Protein AF-A0AAD9PU98-F1 (afdb_monomer)

Sequence (792 aa):
MICATYRAYLGQYWGNQTKTSRCRYPEHKGERKCGKTDRAFSVKLSMEVLGVLVPVGARICNSCRKAHSARVKHSWLTPNKTESDTIDARKSKETARAEIRGNEEVTPAPASAGRCDPPWTPGQWQPSPESSRSGNEEKEENKLPVDHVLDAYNGAMAQTEGLSKDASVEQLTFRMKEEWEKATEKENQLCKAKVGEACRAVCGVIAPNAREELFKYFIKRANTSNNKLDALITAYEQAPTKGLKTRILIMYALRYSSTELKQIHAPFERLSDRQIKKARNHAKTEGVGFRVENIVHRRVRIDPDKLVHFLLLIDQAYFYQDVPYGTRTVKLDSGQEMVMSNVVRTVGRSIMVEQYHQHCREGEPLSKSTLYRILEVRGASQRKSLQGLDNTAGSGAETFDTLTKVVGDLEQCGARQEWCQETRKDLKAGKRYLKTSYRPHCRDDSDECPHHCGEHVLSDIECAEFQAACHHEHLEVCPDCEGLEATMEYILTQVRESKDVKFYSQDHKENLLYDATQAQEMVLQWKAHILRAENKDLAKTDAVLSVQDDTIFILMDWAMKFTQMRYREKQSEWFGKRDLLKNVNAVKPQITGALLRSDGAGCYHSNTLIAPLHRIYELSGIKPLRYELSEPQLGKDVCDRIISPLKGAIRRYCNEGHDVILAADMHKALKARPVKGCTAAVCELDRTGLEIKVNRIPNFSAFHNFFYEEDDLRMWKAYDIGQGRFVFWSDLDVQVPSAIAIPSASEGLQFWDVQPRTMELQKESIQRLRCSNAMNTAVRIPSNLSKPYKTT

pLDDT: mean 70.05, std 19.72, range [21.59, 96.31]

Structure (mmCIF, N/CA/C/O backbone):
data_AF-A0AAD9PU98-F1
#
_entry.id   AF-A0AAD9PU98-F1
#
loop_
_atom_site.group_PDB
_atom_site.id
_atom_site.type_symbol
_atom_site.label_atom_id
_atom_site.label_alt_id
_atom_site.label_comp_id
_atom_site.label_asym_id
_atom_site.label_entity_id
_atom_site.label_seq_id
_atom_site.pdbx_PDB_ins_code
_atom_site.Cartn_x
_atom_site.Cartn_y
_atom_site.Cartn_z
_atom_site.occupancy
_atom_site.B_iso_or_equiv
_atom_site.auth_seq_id
_atom_site.auth_comp_id
_atom_site.auth_asym_id
_atom_site.auth_atom_id
_atom_site.pdbx_PDB_model_num
ATOM 1 N N . MET A 1 1 ? 30.150 -0.719 8.851 1.00 31.36 1 MET A N 1
ATOM 2 C CA . MET A 1 1 ? 29.587 0.647 9.042 1.00 31.36 1 MET A CA 1
ATOM 3 C C . MET A 1 1 ? 28.617 0.960 7.898 1.00 31.36 1 MET A C 1
ATOM 5 O O . MET A 1 1 ? 29.062 1.066 6.762 1.00 31.36 1 MET A O 1
ATOM 9 N N . ILE A 1 2 ? 27.305 1.067 8.151 1.00 33.66 2 ILE A N 1
ATOM 10 C CA . ILE A 1 2 ? 26.297 1.246 7.081 1.00 33.66 2 ILE A CA 1
ATOM 11 C C . ILE A 1 2 ? 26.268 2.696 6.571 1.00 33.66 2 ILE A C 1
ATOM 13 O O . ILE A 1 2 ? 26.202 3.638 7.363 1.00 33.66 2 ILE A O 1
ATOM 17 N N . CYS A 1 3 ? 26.265 2.890 5.246 1.00 35.88 3 CYS A N 1
ATOM 18 C CA . CYS A 1 3 ? 26.204 4.226 4.650 1.00 35.88 3 CYS A CA 1
ATOM 19 C C . CYS A 1 3 ? 24.788 4.839 4.722 1.00 35.88 3 CYS A C 1
ATOM 21 O O . CYS A 1 3 ? 23.774 4.137 4.693 1.00 35.88 3 CYS A O 1
ATOM 23 N N . ALA A 1 4 ? 24.702 6.172 4.776 1.00 36.09 4 ALA A N 1
ATOM 24 C CA . ALA A 1 4 ? 23.426 6.883 4.920 1.00 36.09 4 ALA A CA 1
ATOM 25 C C . ALA A 1 4 ? 22.426 6.585 3.784 1.00 36.09 4 ALA A C 1
ATOM 27 O O . ALA A 1 4 ? 21.230 6.451 4.041 1.00 36.09 4 ALA A O 1
ATOM 28 N N . THR A 1 5 ? 22.909 6.402 2.549 1.00 39.56 5 THR A N 1
ATOM 29 C CA . THR A 1 5 ? 22.081 6.006 1.397 1.00 39.56 5 THR A CA 1
ATOM 30 C C . THR A 1 5 ? 21.442 4.632 1.603 1.00 39.56 5 THR A C 1
ATOM 32 O O . THR A 1 5 ? 20.299 4.434 1.209 1.00 39.56 5 THR A O 1
ATOM 35 N N . TYR A 1 6 ? 22.144 3.698 2.251 1.00 40.66 6 TYR A N 1
ATOM 36 C CA . TYR A 1 6 ? 21.654 2.343 2.498 1.00 40.66 6 TYR A CA 1
ATOM 37 C C . TYR A 1 6 ? 20.642 2.293 3.653 1.00 40.66 6 TYR A C 1
ATOM 39 O O . TYR A 1 6 ? 19.607 1.642 3.527 1.00 40.66 6 TYR A O 1
ATOM 47 N N . ARG A 1 7 ? 20.838 3.072 4.731 1.00 43.34 7 ARG A N 1
ATOM 48 C CA . ARG A 1 7 ? 19.776 3.270 5.744 1.00 43.34 7 ARG A CA 1
ATOM 49 C C . ARG A 1 7 ? 18.516 3.884 5.113 1.00 43.34 7 ARG A C 1
ATOM 51 O O . ARG A 1 7 ? 17.417 3.372 5.303 1.00 43.34 7 ARG A O 1
ATOM 58 N N . ALA A 1 8 ? 18.674 4.907 4.266 1.00 41.00 8 ALA A N 1
ATOM 59 C CA . ALA A 1 8 ? 17.564 5.494 3.506 1.00 41.00 8 ALA A CA 1
ATOM 60 C C . ALA A 1 8 ? 16.910 4.511 2.507 1.00 41.00 8 ALA A C 1
ATOM 62 O O . ALA A 1 8 ? 15.748 4.690 2.145 1.00 41.00 8 ALA A O 1
ATOM 63 N N . TYR A 1 9 ? 17.626 3.462 2.089 1.00 39.78 9 TYR A N 1
ATOM 64 C CA . TYR A 1 9 ? 17.124 2.390 1.228 1.00 39.78 9 TYR A CA 1
ATOM 65 C C . TYR A 1 9 ? 16.245 1.394 2.000 1.00 39.78 9 TYR A C 1
ATOM 67 O O . TYR A 1 9 ? 15.130 1.094 1.576 1.00 39.78 9 TYR A O 1
ATOM 75 N N . LEU A 1 10 ? 16.683 0.966 3.190 1.00 39.22 10 LEU A N 1
ATOM 76 C CA . LEU A 1 10 ? 15.860 0.184 4.128 1.00 39.22 10 LEU A CA 1
ATOM 77 C C . LEU A 1 10 ? 14.601 0.971 4.562 1.00 39.22 10 LEU A C 1
ATOM 79 O O . LEU A 1 10 ? 13.528 0.396 4.760 1.00 39.22 10 LEU A O 1
ATOM 83 N N . GLY A 1 11 ? 14.714 2.302 4.616 1.00 38.41 11 GLY A N 1
ATOM 84 C CA . GLY A 1 11 ? 13.623 3.257 4.811 1.00 38.41 11 GLY A CA 1
ATOM 85 C C . GLY A 1 11 ? 12.931 3.775 3.536 1.00 38.41 11 GLY A C 1
ATOM 86 O O . GLY A 1 11 ? 12.260 4.801 3.621 1.00 38.41 11 GLY A O 1
ATOM 87 N N . GLN A 1 12 ? 13.051 3.139 2.359 1.00 37.44 12 GLN A N 1
ATOM 88 C CA . GLN A 1 12 ? 12.652 3.760 1.072 1.00 37.44 12 GLN A CA 1
ATOM 89 C C . GLN A 1 12 ? 11.217 4.328 1.033 1.00 37.44 12 GLN A C 1
ATOM 91 O O . GLN A 1 12 ? 10.974 5.397 0.469 1.00 37.44 12 GLN A O 1
ATOM 96 N N . TYR A 1 13 ? 10.258 3.661 1.686 1.00 37.62 13 TYR A N 1
ATOM 97 C CA . TYR A 1 13 ? 8.855 4.099 1.750 1.00 37.62 13 TYR A CA 1
ATOM 98 C C . TYR A 1 13 ? 8.610 5.357 2.606 1.00 37.62 13 TYR A C 1
ATOM 100 O O . TYR A 1 13 ? 7.494 5.874 2.640 1.00 37.62 13 TYR A O 1
ATOM 108 N N . TRP A 1 14 ? 9.631 5.859 3.302 1.00 41.06 14 TRP A N 1
ATOM 109 C CA . TRP A 1 14 ? 9.549 6.989 4.231 1.00 41.06 14 TRP A CA 1
ATOM 110 C C . TRP A 1 14 ? 10.078 8.306 3.637 1.00 41.06 14 TRP A C 1
ATOM 112 O O . TRP A 1 14 ? 9.838 9.378 4.201 1.00 41.06 14 TRP A O 1
ATOM 122 N N . GLY A 1 15 ? 10.772 8.239 2.495 1.00 34.84 15 GLY A N 1
ATOM 123 C CA . GLY A 1 15 ? 11.498 9.341 1.852 1.00 34.84 15 GLY A CA 1
ATOM 124 C C . GLY A 1 15 ? 10.654 10.289 0.991 1.00 34.84 15 GLY A C 1
ATOM 125 O O . GLY A 1 15 ? 11.095 10.711 -0.080 1.00 34.84 15 GLY A O 1
ATOM 126 N N . ASN A 1 16 ? 9.437 10.650 1.412 1.00 38.53 16 ASN A N 1
ATOM 127 C CA . ASN A 1 16 ? 8.605 11.598 0.658 1.00 38.53 16 ASN A CA 1
ATOM 128 C C . ASN A 1 16 ? 9.037 13.051 0.970 1.00 38.53 16 ASN A C 1
ATOM 130 O O . ASN A 1 16 ? 8.456 13.718 1.827 1.00 38.53 16 ASN A O 1
ATOM 134 N N . GLN A 1 17 ? 10.120 13.490 0.313 1.00 45.34 17 GLN A N 1
ATOM 135 C CA . GLN A 1 17 ? 10.960 14.652 0.662 1.00 45.34 17 GLN A CA 1
ATOM 136 C C . GLN A 1 17 ? 10.224 15.851 1.276 1.00 45.34 17 GLN A C 1
ATOM 138 O O . GLN A 1 17 ? 9.329 16.445 0.668 1.00 45.34 17 GLN A O 1
ATOM 143 N N . THR A 1 18 ? 10.698 16.277 2.445 1.00 43.62 18 THR A N 1
ATOM 144 C CA . THR A 1 18 ? 10.193 17.412 3.228 1.00 43.62 18 THR A CA 1
ATOM 145 C C . THR A 1 18 ? 10.203 18.741 2.452 1.00 43.62 18 THR A C 1
ATOM 147 O O . THR A 1 18 ? 10.983 18.964 1.517 1.00 43.62 18 THR A O 1
ATOM 150 N N . LYS A 1 19 ? 9.315 19.669 2.849 1.00 47.41 19 LYS A N 1
ATOM 151 C CA . LYS A 1 19 ? 9.087 20.975 2.183 1.00 47.41 19 LYS A CA 1
ATOM 152 C C . LYS A 1 19 ? 10.278 21.954 2.271 1.00 47.41 19 LYS A C 1
ATOM 154 O O . LYS A 1 19 ? 10.236 23.027 1.671 1.00 47.41 19 LYS A O 1
ATOM 159 N N . THR A 1 20 ? 11.326 21.598 3.009 1.00 51.06 20 THR A N 1
ATOM 160 C CA . THR A 1 20 ? 12.546 22.387 3.255 1.00 51.06 20 THR A CA 1
ATOM 161 C C . THR A 1 20 ? 13.600 22.248 2.152 1.00 51.06 20 THR A C 1
ATOM 163 O O . THR A 1 20 ? 14.488 23.094 2.038 1.00 51.06 20 THR A O 1
ATOM 166 N N . SER A 1 21 ? 13.512 21.217 1.307 1.00 58.56 21 SER A N 1
ATOM 167 C CA . SER A 1 21 ? 14.519 20.944 0.276 1.00 58.56 21 SER A CA 1
ATOM 168 C C . SER A 1 21 ? 14.565 22.033 -0.818 1.00 58.56 21 SER A C 1
ATOM 170 O O . SER A 1 21 ? 13.569 22.387 -1.458 1.00 58.56 21 SER A O 1
ATOM 172 N N . ARG A 1 22 ? 15.762 22.602 -1.022 1.00 71.56 22 ARG A N 1
ATOM 173 C CA . ARG A 1 22 ? 16.036 23.684 -1.987 1.00 71.56 22 ARG A CA 1
ATOM 174 C C . ARG A 1 22 ? 16.097 23.154 -3.429 1.00 71.56 22 ARG A C 1
ATOM 176 O O . ARG A 1 22 ? 16.408 21.988 -3.661 1.00 71.56 22 ARG A O 1
ATOM 183 N N . CYS A 1 23 ? 15.850 24.026 -4.411 1.00 77.81 23 CYS A N 1
ATOM 184 C CA . CYS A 1 23 ? 15.958 23.681 -5.836 1.00 77.81 23 CYS A CA 1
ATOM 185 C C . CYS A 1 23 ? 17.379 23.194 -6.192 1.00 77.81 23 CYS A C 1
ATOM 187 O O . CYS A 1 23 ? 18.354 23.909 -5.938 1.00 77.81 23 CYS A O 1
ATOM 189 N N . ARG A 1 24 ? 17.492 22.008 -6.810 1.00 72.25 24 ARG A N 1
ATOM 190 C CA . ARG A 1 24 ? 18.769 21.429 -7.277 1.00 72.25 24 ARG A CA 1
ATOM 191 C C . ARG A 1 24 ? 19.021 21.579 -8.789 1.00 72.25 24 ARG A C 1
ATOM 193 O O . ARG A 1 24 ? 19.978 21.007 -9.294 1.00 72.25 24 ARG A O 1
ATOM 200 N N . TYR A 1 25 ? 18.214 22.361 -9.515 1.00 81.44 25 TYR A N 1
ATOM 201 C CA . TYR A 1 25 ? 18.492 22.665 -10.928 1.00 81.44 25 TYR A CA 1
ATOM 202 C C . TYR A 1 25 ? 19.785 23.499 -11.057 1.00 81.44 25 TYR A C 1
ATOM 204 O O . TYR A 1 25 ? 19.883 24.514 -10.360 1.00 81.44 25 TYR A O 1
ATOM 212 N N . PRO A 1 26 ? 20.769 23.113 -11.900 1.00 76.25 26 PRO A N 1
ATOM 213 C CA . PRO A 1 26 ? 22.082 23.767 -11.913 1.00 76.25 26 PRO A CA 1
ATOM 214 C C . PRO A 1 26 ? 22.009 25.268 -12.214 1.00 76.25 26 PRO A C 1
ATOM 216 O O . PRO A 1 26 ? 22.506 26.079 -11.435 1.00 76.25 26 PRO A O 1
ATOM 219 N N . GLU A 1 27 ? 21.293 25.647 -13.274 1.00 75.00 27 GLU A N 1
ATOM 220 C CA . GLU A 1 27 ? 21.195 27.028 -13.774 1.00 75.00 27 GLU A CA 1
ATOM 221 C C . GLU A 1 27 ? 20.084 27.833 -13.059 1.00 75.00 27 GLU A C 1
ATOM 223 O O . GLU A 1 27 ? 19.408 28.674 -13.658 1.00 75.00 27 GLU A O 1
ATOM 228 N N . HIS A 1 28 ? 19.833 27.550 -11.775 1.00 81.94 28 HIS A N 1
ATOM 229 C CA . HIS A 1 28 ? 18.852 28.293 -10.976 1.00 81.94 28 HIS A CA 1
ATOM 230 C C . HIS A 1 28 ? 19.320 29.737 -10.758 1.00 81.94 28 HIS A C 1
ATOM 232 O O . HIS A 1 28 ? 20.294 29.980 -10.047 1.00 81.94 28 HIS A O 1
ATOM 238 N N . LYS A 1 29 ? 18.595 30.700 -11.341 1.00 72.88 29 LYS A N 1
ATOM 239 C CA . LYS A 1 29 ? 18.844 32.138 -11.169 1.00 72.88 29 LYS A CA 1
ATOM 240 C C . LYS A 1 29 ? 18.154 32.672 -9.906 1.00 72.88 29 LYS A C 1
ATOM 242 O O . LYS A 1 29 ? 16.947 32.495 -9.740 1.00 72.88 29 LYS A O 1
ATOM 247 N N . GLY A 1 30 ? 18.917 33.368 -9.061 1.00 73.81 30 GLY A N 1
ATOM 248 C CA . GLY A 1 30 ? 18.462 33.968 -7.800 1.00 73.81 30 GLY A CA 1
ATOM 249 C C . GLY A 1 30 ? 18.649 33.067 -6.572 1.00 73.81 30 GLY A C 1
ATOM 250 O O . GLY A 1 30 ? 19.160 31.952 -6.661 1.00 73.81 30 GLY A O 1
ATOM 251 N N . GLU A 1 31 ? 18.221 33.542 -5.402 1.00 67.19 31 GLU A N 1
ATOM 252 C CA . GLU A 1 31 ? 18.336 32.792 -4.144 1.00 67.19 31 GLU A CA 1
ATOM 253 C C . GLU A 1 31 ? 17.538 31.475 -4.180 1.00 67.19 31 GLU A C 1
ATOM 255 O O . GLU A 1 31 ? 16.380 31.423 -4.611 1.00 67.19 31 GLU A O 1
ATOM 260 N N . ARG A 1 32 ? 18.134 30.383 -3.686 1.00 71.12 32 ARG A N 1
ATOM 261 C CA . ARG A 1 32 ? 17.513 29.045 -3.648 1.00 71.12 32 ARG A CA 1
ATOM 262 C C . ARG A 1 32 ? 16.558 28.891 -2.452 1.00 71.12 32 ARG A C 1
ATOM 264 O O . ARG A 1 32 ? 16.817 28.102 -1.547 1.00 71.12 32 ARG A O 1
ATOM 271 N N . LYS A 1 33 ? 15.454 29.648 -2.447 1.00 57.59 33 LYS A N 1
ATOM 272 C CA . LYS A 1 33 ? 14.416 29.605 -1.392 1.00 57.59 33 LYS A CA 1
ATOM 273 C C . LYS A 1 33 ? 13.639 28.277 -1.399 1.00 57.59 33 LYS A C 1
ATOM 275 O O . LYS A 1 33 ? 13.525 27.621 -2.438 1.00 57.59 33 LYS A O 1
ATOM 280 N N . CYS A 1 34 ? 13.108 27.880 -0.241 1.00 57.78 34 CYS A N 1
ATOM 281 C CA . CYS A 1 34 ? 12.371 26.623 -0.063 1.00 57.78 34 CYS A CA 1
ATOM 282 C C . CYS A 1 34 ? 11.068 26.613 -0.884 1.00 57.78 34 CYS A C 1
ATOM 284 O O . CYS A 1 34 ? 10.335 27.603 -0.938 1.00 57.78 34 CYS A O 1
ATOM 286 N N . GLY A 1 35 ? 10.787 25.502 -1.570 1.00 52.69 35 GLY A N 1
ATOM 287 C CA . GLY A 1 35 ? 9.723 25.440 -2.574 1.00 52.69 35 GLY A CA 1
ATOM 288 C C . GLY A 1 35 ? 8.364 25.015 -2.014 1.00 52.69 35 GLY A C 1
ATOM 289 O O . GLY A 1 35 ? 8.200 23.857 -1.644 1.00 52.69 35 GLY A O 1
ATOM 290 N N . LYS A 1 36 ? 7.350 25.894 -2.097 1.00 50.53 36 LYS A N 1
ATOM 291 C CA . LYS A 1 36 ? 5.939 25.632 -1.714 1.00 50.53 36 LYS A CA 1
ATOM 292 C C . LYS A 1 36 ? 5.217 24.522 -2.525 1.00 50.53 36 LYS A C 1
ATOM 294 O O . LYS A 1 36 ? 3.997 24.431 -2.465 1.00 50.53 36 LYS A O 1
ATOM 299 N N . THR A 1 37 ? 5.920 23.718 -3.328 1.00 53.09 37 THR A N 1
ATOM 300 C CA . THR A 1 37 ? 5.326 22.691 -4.206 1.00 53.09 37 THR A CA 1
ATOM 301 C C . THR A 1 37 ? 6.187 21.439 -4.282 1.00 53.09 37 THR A C 1
ATOM 303 O O . THR A 1 37 ? 7.388 21.538 -4.540 1.00 53.09 37 THR A O 1
ATOM 306 N N . ASP A 1 38 ? 5.560 20.272 -4.180 1.00 55.00 38 ASP A N 1
ATOM 307 C CA . ASP A 1 38 ? 6.218 18.960 -4.127 1.00 55.00 38 ASP A CA 1
ATOM 308 C C . ASP A 1 38 ? 6.541 18.438 -5.540 1.00 55.00 38 ASP A C 1
ATOM 310 O O . ASP A 1 38 ? 5.974 17.468 -6.036 1.00 55.00 38 ASP A O 1
ATOM 314 N N . ARG A 1 39 ? 7.409 19.175 -6.249 1.00 63.66 39 ARG A N 1
ATOM 315 C CA . ARG A 1 39 ? 7.802 18.905 -7.641 1.00 63.66 39 ARG A CA 1
ATOM 316 C C . ARG A 1 39 ? 9.272 18.506 -7.727 1.00 63.66 39 ARG A C 1
ATOM 318 O O . ARG A 1 39 ? 10.158 19.270 -7.346 1.00 63.66 39 ARG A O 1
ATOM 325 N N . ALA A 1 40 ? 9.500 17.318 -8.277 1.00 68.88 40 ALA A N 1
ATOM 326 C CA . ALA A 1 40 ? 10.797 16.665 -8.352 1.00 68.88 40 ALA A CA 1
ATOM 327 C C . ALA A 1 40 ? 11.302 16.473 -9.794 1.00 68.88 40 ALA A C 1
ATOM 329 O O . ALA A 1 40 ? 10.538 16.547 -10.762 1.00 68.88 40 ALA A O 1
ATOM 330 N N . PHE A 1 41 ? 12.598 16.191 -9.919 1.00 61.97 41 PHE A N 1
ATOM 331 C CA . PHE A 1 41 ? 13.230 15.649 -11.113 1.00 61.97 41 PHE A CA 1
ATOM 332 C C . PHE A 1 41 ? 12.696 14.242 -11.403 1.00 61.97 41 PHE A C 1
ATOM 334 O O . PHE A 1 41 ? 12.804 13.341 -10.573 1.00 61.97 41 PHE A O 1
ATOM 341 N N . SER A 1 42 ? 12.140 14.053 -12.599 1.00 56.75 42 SER A N 1
ATOM 342 C CA . SER A 1 42 ? 11.874 12.719 -13.157 1.00 56.75 42 SER A CA 1
ATOM 343 C C . SER A 1 42 ? 13.141 12.151 -13.802 1.00 56.75 42 SER A C 1
ATOM 345 O O . SER A 1 42 ? 14.045 12.922 -14.118 1.00 56.75 42 SER A O 1
ATOM 347 N N . VAL A 1 43 ? 13.180 10.838 -14.064 1.00 50.44 43 VAL A N 1
ATOM 348 C CA . VAL A 1 43 ? 14.284 10.168 -14.789 1.00 50.44 43 VAL A CA 1
ATOM 349 C C . VAL A 1 43 ? 14.645 10.934 -16.066 1.00 50.44 43 VAL A C 1
ATOM 351 O O . VAL A 1 43 ? 15.779 11.368 -16.232 1.00 50.44 43 VAL A O 1
ATOM 354 N N . LYS A 1 44 ? 13.642 11.229 -16.905 1.00 59.94 44 LYS A N 1
ATOM 355 C CA . LYS A 1 44 ? 13.818 12.014 -18.132 1.00 59.94 44 LYS A CA 1
ATOM 356 C C . LYS A 1 44 ? 14.428 13.401 -17.877 1.00 59.94 44 LYS A C 1
ATOM 358 O O . LYS A 1 44 ? 15.360 13.778 -18.568 1.00 59.94 44 LYS A O 1
ATOM 363 N N . LEU A 1 45 ? 13.952 14.128 -16.863 1.00 64.56 45 LEU A N 1
ATOM 364 C CA . LEU A 1 45 ? 14.460 15.472 -16.545 1.00 64.56 45 LEU A CA 1
ATOM 365 C C . LEU A 1 45 ? 15.881 15.452 -15.949 1.00 64.56 45 LEU A C 1
ATOM 367 O O . LEU A 1 45 ? 16.594 16.444 -16.042 1.00 64.56 45 LEU A O 1
ATOM 371 N N . SER A 1 46 ? 16.277 14.350 -15.307 1.00 64.19 46 SER A N 1
ATOM 372 C CA . SER A 1 46 ? 17.651 14.123 -14.842 1.00 64.19 46 SER A CA 1
ATOM 373 C C . SER A 1 46 ? 18.577 13.888 -16.044 1.00 64.19 46 SER A C 1
ATOM 375 O O . SER A 1 46 ? 19.579 14.582 -16.183 1.00 64.19 46 SER A O 1
ATOM 377 N N . MET A 1 47 ? 18.174 13.026 -16.988 1.00 61.25 47 MET A N 1
ATOM 378 C CA . MET A 1 47 ? 18.915 12.762 -18.234 1.00 61.25 47 MET A CA 1
ATOM 379 C C . MET A 1 47 ? 19.010 13.983 -19.170 1.00 61.25 47 MET A C 1
ATOM 381 O O . MET A 1 47 ? 20.015 14.157 -19.851 1.00 61.25 47 MET A O 1
ATOM 385 N N . GLU A 1 48 ? 17.990 14.849 -19.204 1.00 69.56 48 GLU A N 1
ATOM 386 C CA . GLU A 1 48 ? 17.988 16.089 -20.002 1.00 69.56 48 GLU A CA 1
ATOM 387 C C . GLU A 1 48 ? 18.946 17.175 -19.450 1.00 69.56 48 GLU A C 1
ATOM 389 O O . GLU A 1 48 ? 19.241 18.149 -20.148 1.00 69.56 48 GLU A O 1
ATOM 394 N N . VAL A 1 49 ? 19.468 17.028 -18.224 1.00 66.00 49 VAL A N 1
ATOM 395 C CA . VAL A 1 49 ? 20.473 17.929 -17.621 1.00 66.00 49 VAL A CA 1
ATOM 396 C C . VAL A 1 49 ? 21.875 17.332 -17.791 1.00 66.00 49 VAL A C 1
ATOM 398 O O . VAL A 1 49 ? 22.548 16.927 -16.845 1.00 66.00 49 VAL A O 1
ATOM 401 N N . LEU A 1 50 ? 22.316 17.285 -19.050 1.00 50.78 50 LEU A N 1
ATOM 402 C CA . LEU A 1 50 ? 23.655 16.833 -19.433 1.00 50.78 50 LEU A CA 1
ATOM 403 C C . LEU A 1 50 ? 24.749 17.596 -18.660 1.00 50.78 50 LEU A C 1
ATOM 405 O O . LEU A 1 50 ? 24.734 18.825 -18.592 1.00 50.78 50 LEU A O 1
ATOM 409 N N . GLY A 1 51 ? 25.712 16.854 -18.107 1.00 55.16 51 GLY A N 1
ATOM 410 C CA . GLY A 1 51 ? 26.908 17.396 -17.451 1.00 55.16 51 GLY A CA 1
ATOM 411 C C . GLY A 1 51 ? 26.825 17.619 -15.934 1.00 55.16 51 GLY A C 1
ATOM 412 O O . GLY A 1 51 ? 27.852 17.926 -15.337 1.00 55.16 51 GLY A O 1
ATOM 413 N N . VAL A 1 52 ? 25.666 17.443 -15.280 1.00 57.03 52 VAL A N 1
ATOM 414 C CA . VAL A 1 52 ? 25.564 17.519 -13.805 1.00 57.03 52 VAL A CA 1
ATOM 415 C C . VAL A 1 52 ? 24.694 16.389 -13.258 1.00 57.03 52 VAL A C 1
ATOM 417 O O . VAL A 1 52 ? 23.520 16.277 -13.598 1.00 57.03 52 VAL A O 1
ATOM 420 N N . LEU A 1 53 ? 25.254 15.579 -12.356 1.00 50.84 53 LEU A N 1
ATOM 421 C CA . LEU A 1 53 ? 24.585 14.411 -11.778 1.00 50.84 53 LEU A CA 1
ATOM 422 C C . LEU A 1 53 ? 23.535 14.841 -10.733 1.00 50.84 53 LEU A C 1
ATOM 424 O O . LEU A 1 53 ? 23.811 14.949 -9.538 1.00 50.84 53 LEU A O 1
ATOM 428 N N . VAL A 1 54 ? 22.314 15.126 -11.197 1.00 59.66 54 VAL A N 1
ATOM 429 C CA . VAL A 1 54 ? 21.171 15.488 -10.344 1.00 59.66 54 VAL A CA 1
ATOM 430 C C . VAL A 1 54 ? 20.293 14.252 -10.105 1.00 59.66 54 VAL A C 1
ATOM 432 O O . VAL A 1 54 ? 19.654 13.786 -11.053 1.00 59.66 54 VAL A O 1
ATOM 435 N N . PRO A 1 55 ? 20.216 13.715 -8.869 1.00 52.03 55 PRO A N 1
ATOM 436 C CA . PRO A 1 55 ? 19.493 12.475 -8.606 1.00 52.03 55 PRO A CA 1
ATOM 437 C C . PRO A 1 55 ? 17.987 12.617 -8.853 1.00 52.03 55 PRO A C 1
ATOM 439 O O . PRO A 1 55 ? 17.366 13.643 -8.549 1.00 52.03 55 PRO A O 1
ATOM 442 N N . VAL A 1 56 ? 17.394 11.549 -9.387 1.00 50.06 56 VAL A N 1
ATOM 443 C CA . VAL A 1 56 ? 15.944 11.426 -9.578 1.00 50.06 56 VAL A CA 1
ATOM 444 C C . VAL A 1 56 ? 15.248 11.588 -8.223 1.00 50.06 56 VAL A C 1
ATOM 446 O O . VAL A 1 56 ? 15.727 11.100 -7.205 1.00 50.06 56 VAL A O 1
ATOM 449 N N . GLY A 1 57 ? 14.145 12.334 -8.192 1.00 52.75 57 GLY A N 1
ATOM 450 C CA . GLY A 1 57 ? 13.467 12.705 -6.948 1.00 52.75 57 GLY A CA 1
ATOM 451 C C . GLY A 1 57 ? 13.929 14.032 -6.327 1.00 52.75 57 GLY A C 1
ATOM 452 O O . GLY A 1 57 ? 13.172 14.602 -5.550 1.00 52.75 57 GLY A O 1
ATOM 453 N N . ALA A 1 58 ? 15.090 14.599 -6.683 1.00 66.50 58 ALA A N 1
ATOM 454 C CA . ALA A 1 58 ? 15.505 15.921 -6.183 1.00 66.50 58 ALA A CA 1
ATOM 455 C C . ALA A 1 58 ? 14.492 17.033 -6.538 1.00 66.50 58 ALA A C 1
ATOM 457 O O . ALA A 1 58 ? 13.882 16.994 -7.605 1.00 66.50 58 ALA A O 1
ATOM 458 N N . ARG A 1 59 ? 14.319 18.071 -5.703 1.00 73.81 59 ARG A N 1
ATOM 459 C CA . ARG A 1 59 ? 13.352 19.157 -5.989 1.00 73.81 59 ARG A CA 1
ATOM 460 C C . ARG A 1 59 ? 13.779 20.104 -7.122 1.00 73.81 59 ARG A C 1
ATOM 462 O O . ARG A 1 59 ? 14.926 20.556 -7.192 1.00 73.81 59 ARG A O 1
ATOM 469 N N . ILE A 1 60 ? 12.801 20.501 -7.945 1.00 76.06 60 ILE A N 1
ATOM 470 C CA . ILE A 1 60 ? 12.917 21.555 -8.968 1.00 76.06 60 ILE A CA 1
ATOM 471 C C . ILE A 1 60 ? 11.788 22.589 -8.838 1.00 76.06 60 ILE A C 1
ATOM 473 O O . ILE A 1 60 ? 10.606 22.255 -8.762 1.00 76.06 60 ILE A O 1
ATOM 477 N N . CYS A 1 61 ? 12.140 23.877 -8.840 1.00 80.94 61 CYS A N 1
ATOM 478 C CA . CYS A 1 61 ? 11.161 24.962 -8.777 1.00 80.94 61 CYS A CA 1
ATOM 479 C C . CYS A 1 61 ? 10.477 25.213 -10.139 1.00 80.94 61 CYS A C 1
ATOM 481 O O . CYS A 1 61 ? 11.016 24.920 -11.210 1.00 80.94 61 CYS A O 1
ATOM 483 N N . ASN A 1 62 ? 9.271 25.793 -10.113 1.00 73.81 62 ASN A N 1
ATOM 484 C CA . ASN A 1 62 ? 8.467 26.001 -11.324 1.00 73.81 62 ASN A CA 1
ATOM 485 C C . ASN A 1 62 ? 9.121 26.933 -12.363 1.00 73.81 62 ASN A C 1
ATOM 487 O O . ASN A 1 62 ? 8.869 26.750 -13.553 1.00 73.81 62 ASN A O 1
ATOM 491 N N . SER A 1 63 ? 9.947 27.902 -11.952 1.00 79.00 63 SER A N 1
ATOM 492 C CA . SER A 1 63 ? 10.685 28.774 -12.877 1.00 79.00 63 SER A CA 1
ATOM 493 C C . SER A 1 63 ? 11.766 27.996 -13.629 1.00 79.00 63 SER A C 1
ATOM 495 O O . SER A 1 63 ? 11.747 27.986 -14.858 1.00 79.00 63 SER A O 1
ATOM 497 N N . CYS A 1 64 ? 12.627 27.256 -12.920 1.00 82.38 64 CYS A N 1
ATOM 498 C CA . CYS A 1 64 ? 13.643 26.397 -13.537 1.00 82.38 64 CYS A CA 1
ATOM 499 C C . CYS A 1 64 ? 13.027 25.342 -14.461 1.00 82.38 64 CYS A C 1
ATOM 501 O O . CYS A 1 64 ? 13.465 25.196 -15.598 1.00 82.38 64 CYS A O 1
ATOM 503 N N . ARG A 1 65 ? 11.949 24.665 -14.033 1.00 79.62 65 ARG A N 1
ATOM 504 C CA . ARG A 1 65 ? 11.260 23.687 -14.888 1.00 79.62 65 ARG A CA 1
ATOM 505 C C . ARG A 1 65 ? 10.705 24.329 -16.166 1.00 79.62 65 ARG A C 1
ATOM 507 O O . ARG A 1 65 ? 10.827 23.731 -17.233 1.00 79.62 65 ARG A O 1
ATOM 514 N N . LYS A 1 66 ? 10.106 25.526 -16.084 1.00 77.62 66 LYS A N 1
ATOM 515 C CA . LYS A 1 66 ? 9.617 26.260 -17.267 1.00 77.62 66 LYS A CA 1
ATOM 516 C C . LYS A 1 66 ? 10.768 26.669 -18.194 1.00 77.62 66 LYS A C 1
ATOM 518 O O . LYS A 1 66 ? 10.654 26.447 -19.394 1.00 77.62 66 LYS A O 1
ATOM 523 N N . ALA A 1 67 ? 11.867 27.194 -17.649 1.00 76.75 67 ALA A N 1
ATOM 524 C CA . ALA A 1 67 ? 13.053 27.574 -18.419 1.00 76.75 67 ALA A CA 1
ATOM 525 C C . ALA A 1 67 ? 13.672 26.368 -19.149 1.00 76.75 67 ALA A C 1
ATOM 527 O O . ALA A 1 67 ? 13.880 26.422 -20.359 1.00 76.75 67 ALA A O 1
ATOM 528 N N . HIS A 1 68 ? 13.855 25.246 -18.451 1.00 76.25 68 HIS A N 1
ATOM 529 C CA . HIS A 1 68 ? 14.329 23.997 -19.046 1.00 76.25 68 HIS A CA 1
ATOM 530 C C . HIS A 1 68 ? 13.386 23.490 -20.151 1.00 76.25 68 HIS A C 1
ATOM 532 O O . HIS A 1 68 ? 13.827 23.192 -21.257 1.00 76.25 68 HIS A O 1
ATOM 538 N N . SER A 1 69 ? 12.070 23.495 -19.902 1.00 74.06 69 SER A N 1
ATOM 539 C CA . SER A 1 69 ? 11.055 23.085 -20.891 1.00 74.06 69 SER A CA 1
ATOM 540 C C . SER A 1 69 ? 11.016 23.988 -22.135 1.00 74.06 69 SER A C 1
ATOM 542 O O . SER A 1 69 ? 10.576 23.547 -23.195 1.00 74.06 69 SER A O 1
ATOM 544 N N . ALA A 1 70 ? 11.449 25.248 -22.020 1.00 71.25 70 ALA A N 1
ATOM 545 C CA . ALA A 1 70 ? 11.629 26.149 -23.156 1.00 71.25 70 ALA A CA 1
ATOM 546 C C . ALA A 1 70 ? 12.952 25.877 -23.895 1.00 71.25 70 ALA A C 1
ATOM 548 O O . ALA A 1 70 ? 12.967 25.873 -25.123 1.00 71.25 70 ALA A O 1
ATOM 549 N N . ARG A 1 71 ? 14.041 25.579 -23.170 1.00 69.12 71 ARG A N 1
ATOM 550 C CA . ARG A 1 71 ? 15.352 25.283 -23.768 1.00 69.12 71 ARG A CA 1
ATOM 551 C C . ARG A 1 71 ? 15.369 23.955 -24.527 1.00 69.12 71 ARG A C 1
ATOM 553 O O . ARG A 1 71 ? 15.812 23.927 -25.670 1.00 69.12 71 ARG A O 1
ATOM 560 N N . VAL A 1 72 ? 14.804 22.890 -23.952 1.00 63.28 72 VAL A N 1
ATOM 561 C CA . VAL A 1 72 ? 14.688 21.576 -24.615 1.00 63.28 72 VAL A CA 1
ATOM 562 C C . VAL A 1 72 ? 13.827 21.655 -25.881 1.00 63.28 72 VAL A C 1
ATOM 564 O O . VAL A 1 72 ? 14.060 20.908 -26.820 1.00 63.28 72 VAL A O 1
ATOM 567 N N . LYS A 1 73 ? 12.878 22.600 -25.982 1.00 49.28 73 LYS A N 1
ATOM 568 C CA . LYS A 1 73 ? 12.139 22.841 -27.237 1.00 49.28 73 LYS A CA 1
ATOM 569 C C . LYS A 1 73 ? 12.994 23.427 -28.367 1.00 49.28 73 LYS A C 1
ATOM 571 O O . LYS A 1 73 ? 12.611 23.266 -29.520 1.00 49.28 73 LYS A O 1
ATOM 576 N N . HIS A 1 74 ? 14.120 24.073 -28.062 1.00 41.03 74 HIS A N 1
ATOM 577 C CA . HIS A 1 74 ? 15.052 24.605 -29.063 1.00 41.03 74 HIS A CA 1
ATOM 578 C C . HIS A 1 74 ? 16.171 23.623 -29.445 1.00 41.03 74 HIS A C 1
ATOM 580 O O . HIS A 1 74 ? 16.708 23.732 -30.541 1.00 41.03 74 HIS A O 1
ATOM 586 N N . SER A 1 75 ? 16.511 22.647 -28.594 1.00 31.64 75 SER A N 1
ATOM 587 C CA . SER A 1 75 ? 17.644 21.732 -28.825 1.00 31.64 75 SER A CA 1
ATOM 588 C C . SER A 1 75 ? 17.349 20.537 -29.747 1.00 31.64 75 SER A C 1
ATOM 590 O O . SER A 1 75 ? 18.181 19.644 -29.854 1.00 31.64 75 SER A O 1
ATOM 592 N N . TRP A 1 76 ? 16.190 20.495 -30.417 1.00 30.31 76 TRP A N 1
ATOM 593 C CA . TRP A 1 76 ? 15.860 19.473 -31.432 1.00 30.31 76 TRP A CA 1
ATOM 594 C C . TRP A 1 76 ? 16.238 19.888 -32.864 1.00 30.31 76 TRP A C 1
ATOM 596 O O . TRP A 1 76 ? 15.778 19.282 -33.830 1.00 30.31 76 TRP A O 1
ATOM 606 N N . LEU A 1 77 ? 17.082 20.913 -33.015 1.00 34.38 77 LEU A N 1
ATOM 607 C CA . LEU A 1 77 ? 17.677 21.302 -34.290 1.00 34.38 77 LEU A CA 1
ATOM 608 C C . LEU A 1 77 ? 19.140 20.839 -34.351 1.00 34.38 77 LEU A C 1
ATOM 610 O O . LEU A 1 77 ? 20.002 21.420 -33.701 1.00 34.38 77 LEU A O 1
ATOM 614 N N . THR A 1 78 ? 19.366 19.812 -35.179 1.00 26.66 78 THR A N 1
ATOM 615 C CA . THR A 1 78 ? 20.652 19.308 -35.715 1.00 26.66 78 THR A CA 1
ATOM 616 C C . THR A 1 78 ? 21.741 18.833 -34.742 1.00 26.66 78 THR A C 1
ATOM 618 O O . THR A 1 78 ? 22.262 19.594 -33.933 1.00 26.66 78 THR A O 1
ATOM 621 N N . PRO A 1 79 ? 22.247 17.615 -34.989 1.00 26.84 79 PRO A N 1
ATOM 622 C CA . PRO A 1 79 ? 23.673 17.358 -35.175 1.00 26.84 79 PRO A CA 1
ATOM 623 C C . PRO A 1 79 ? 24.048 17.485 -36.662 1.00 26.84 79 PRO A C 1
ATOM 625 O O . PRO A 1 79 ? 23.205 17.275 -37.538 1.00 26.84 79 PRO A O 1
ATOM 628 N N . ASN A 1 80 ? 25.309 17.807 -36.954 1.00 28.73 80 ASN A N 1
ATOM 629 C CA . ASN A 1 80 ? 25.792 17.964 -38.329 1.00 28.73 80 ASN A CA 1
ATOM 630 C C . ASN A 1 80 ? 25.810 16.627 -39.089 1.00 28.73 80 ASN A C 1
ATOM 632 O O . ASN A 1 80 ? 26.265 15.613 -38.559 1.00 28.73 80 ASN A O 1
ATOM 636 N N . LYS A 1 81 ? 25.408 16.651 -40.365 1.00 25.45 81 LYS A N 1
ATOM 637 C CA . LYS A 1 81 ? 25.865 15.660 -41.348 1.00 25.45 81 LYS A CA 1
ATOM 638 C C . LYS A 1 81 ? 27.211 16.109 -41.913 1.00 25.45 81 LYS A C 1
ATOM 640 O O . LYS A 1 81 ? 27.355 17.275 -42.269 1.00 25.45 81 LYS A O 1
ATOM 645 N N . THR A 1 82 ? 28.152 15.182 -42.039 1.00 26.89 82 THR A N 1
ATOM 646 C CA . THR A 1 82 ? 29.300 15.313 -42.945 1.00 26.89 82 THR A CA 1
ATOM 647 C C . THR A 1 82 ? 28.853 15.170 -44.403 1.00 26.89 82 THR A C 1
ATOM 649 O O . THR A 1 82 ? 27.801 14.596 -44.693 1.00 26.89 82 THR A O 1
ATOM 652 N N . GLU A 1 83 ? 29.639 15.725 -45.324 1.00 31.91 83 GLU A N 1
ATOM 653 C CA . GLU A 1 83 ? 29.303 15.794 -46.747 1.00 31.91 83 GLU A CA 1
ATOM 654 C C . GLU A 1 83 ? 29.664 14.499 -47.487 1.00 31.91 83 GLU A C 1
ATOM 656 O O . GLU A 1 83 ? 30.835 14.186 -47.692 1.00 31.91 83 GLU A O 1
ATOM 661 N N . SER A 1 84 ? 28.649 13.746 -47.916 1.00 29.14 84 SER A N 1
ATOM 662 C CA . SER A 1 84 ? 28.728 12.726 -48.976 1.00 29.14 84 SER A CA 1
ATOM 663 C C . SER A 1 84 ? 27.324 12.475 -49.550 1.00 29.14 84 SER A C 1
ATOM 665 O O . SER A 1 84 ? 26.325 12.674 -48.855 1.00 29.14 84 SER A O 1
ATOM 667 N N . ASP A 1 85 ? 27.259 12.014 -50.799 1.00 26.64 85 ASP A N 1
ATOM 668 C CA . ASP A 1 85 ? 26.099 11.397 -51.464 1.00 26.64 85 ASP A CA 1
ATOM 669 C C . ASP A 1 85 ? 24.788 12.208 -51.522 1.00 26.64 85 ASP A C 1
ATOM 671 O O . ASP A 1 85 ? 23.749 11.885 -50.935 1.00 26.64 85 ASP A O 1
ATOM 675 N N . THR A 1 86 ? 24.809 13.244 -52.361 1.00 36.09 86 THR A N 1
ATOM 676 C CA . THR A 1 86 ? 23.625 13.941 -52.878 1.00 36.09 86 THR A CA 1
ATOM 677 C C . THR A 1 86 ? 22.896 13.120 -53.954 1.00 36.09 86 THR A C 1
ATOM 679 O O . THR A 1 86 ? 23.160 13.262 -55.146 1.00 36.09 86 THR A O 1
ATOM 682 N N . ILE A 1 87 ? 21.906 12.308 -53.560 1.00 33.12 87 ILE A N 1
ATOM 683 C CA . ILE A 1 87 ? 20.963 11.669 -54.502 1.00 33.12 87 ILE A CA 1
ATOM 684 C C . ILE A 1 87 ? 19.530 12.178 -54.275 1.00 33.12 87 ILE A C 1
ATOM 686 O O . ILE A 1 87 ? 18.993 12.155 -53.167 1.00 33.12 87 ILE A O 1
ATOM 690 N N . ASP A 1 88 ? 18.912 12.668 -55.353 1.00 31.36 88 ASP A N 1
ATOM 691 C CA . ASP A 1 88 ? 17.653 13.420 -55.327 1.00 31.36 88 ASP A CA 1
ATOM 692 C C . ASP A 1 88 ? 16.411 12.510 -55.255 1.00 31.36 88 ASP A C 1
ATOM 694 O O . ASP A 1 88 ? 15.866 12.046 -56.263 1.00 31.36 88 ASP A O 1
ATOM 698 N N . ALA A 1 89 ? 15.914 12.297 -54.034 1.00 31.53 89 ALA A N 1
ATOM 699 C CA . ALA A 1 89 ? 14.737 11.479 -53.730 1.00 31.53 89 ALA A CA 1
ATOM 700 C C . ALA A 1 89 ? 13.385 12.060 -54.218 1.00 31.53 89 ALA A C 1
ATOM 702 O O . ALA A 1 89 ? 12.321 11.637 -53.753 1.00 31.53 89 ALA A O 1
ATOM 703 N N . ARG A 1 90 ? 13.386 13.027 -55.148 1.00 33.47 90 ARG A N 1
ATOM 704 C CA . ARG A 1 90 ? 12.171 13.645 -55.702 1.00 33.47 90 ARG A CA 1
ATOM 705 C C . ARG A 1 90 ? 11.648 12.986 -56.986 1.00 33.47 90 ARG A C 1
ATOM 707 O O . ARG A 1 90 ? 10.475 13.175 -57.298 1.00 33.47 90 ARG A O 1
ATOM 714 N N . LYS A 1 91 ? 12.452 12.172 -57.691 1.00 33.78 91 LYS A N 1
ATOM 715 C CA . LYS A 1 91 ? 12.035 11.493 -58.944 1.00 33.78 91 LYS A CA 1
ATOM 716 C C . LYS A 1 91 ? 11.199 10.218 -58.747 1.00 33.78 91 LYS A C 1
ATOM 718 O O . LYS A 1 91 ? 10.314 9.944 -59.555 1.00 33.78 91 LYS A O 1
ATOM 723 N N . SER A 1 92 ? 11.387 9.467 -57.660 1.00 43.69 92 SER A N 1
ATOM 724 C CA . SER A 1 92 ? 10.774 8.134 -57.456 1.00 43.69 92 SER A CA 1
ATOM 725 C C . SER A 1 92 ? 9.282 8.138 -57.067 1.00 43.69 92 SER A C 1
ATOM 727 O O . SER A 1 92 ? 8.820 7.241 -56.363 1.00 43.69 92 SER A O 1
ATOM 729 N N . LYS A 1 93 ? 8.513 9.163 -57.461 1.00 33.94 93 LYS A N 1
ATOM 730 C CA . LYS A 1 93 ? 7.087 9.313 -57.097 1.00 33.94 93 LYS A CA 1
ATOM 731 C C . LYS A 1 93 ? 6.148 9.637 -58.261 1.00 33.94 93 LYS A C 1
ATOM 733 O O . LYS A 1 93 ? 4.933 9.686 -58.057 1.00 33.94 93 LYS A O 1
ATOM 738 N N . GLU A 1 94 ? 6.695 9.817 -59.462 1.00 36.50 94 GLU A N 1
ATOM 739 C CA . GLU A 1 94 ? 5.921 9.982 -60.700 1.00 36.50 94 GLU A CA 1
ATOM 740 C C . GLU A 1 94 ? 6.003 8.733 -61.593 1.00 36.50 94 GLU A C 1
ATOM 742 O O . GLU A 1 94 ? 4.978 8.327 -62.136 1.00 36.50 94 GLU A O 1
ATOM 747 N N . THR A 1 95 ? 7.145 8.032 -61.630 1.00 42.03 95 THR A N 1
ATOM 748 C CA . THR A 1 95 ? 7.288 6.711 -62.282 1.00 42.03 95 THR A CA 1
ATOM 749 C C . THR A 1 95 ? 6.284 5.686 -61.748 1.00 42.03 95 THR A C 1
ATOM 751 O O . THR A 1 95 ? 5.478 5.165 -62.515 1.00 42.03 95 THR A O 1
ATOM 754 N N . ALA A 1 96 ? 6.194 5.533 -60.421 1.00 35.31 96 ALA A N 1
ATOM 755 C CA . ALA A 1 96 ? 5.226 4.654 -59.745 1.00 35.31 96 ALA A CA 1
ATOM 756 C C . ALA A 1 96 ? 3.737 5.073 -59.904 1.00 35.31 96 ALA A C 1
ATOM 758 O O . ALA A 1 96 ? 2.852 4.534 -59.239 1.00 35.31 96 ALA A O 1
ATOM 759 N N . ARG A 1 97 ? 3.437 6.076 -60.744 1.00 35.88 97 ARG A N 1
ATOM 760 C CA . ARG A 1 97 ? 2.080 6.484 -61.154 1.00 35.88 97 ARG A CA 1
ATOM 761 C C . ARG A 1 97 ? 1.808 6.311 -62.653 1.00 35.88 97 ARG A C 1
ATOM 763 O O . ARG A 1 97 ? 0.669 6.526 -63.071 1.00 35.88 97 ARG A O 1
ATOM 770 N N . ALA A 1 98 ? 2.810 5.914 -63.436 1.00 38.72 98 ALA A N 1
ATOM 771 C CA . ALA A 1 98 ? 2.641 5.474 -64.817 1.00 38.72 98 ALA A CA 1
ATOM 772 C C . ALA A 1 98 ? 2.268 3.981 -64.879 1.00 38.72 98 ALA A C 1
ATOM 774 O O . ALA A 1 98 ? 1.315 3.614 -65.560 1.00 38.72 98 ALA A O 1
ATOM 775 N N . GLU A 1 99 ? 2.952 3.142 -64.095 1.00 39.34 99 GLU A N 1
ATOM 776 C CA . GLU A 1 99 ? 2.873 1.670 -64.169 1.00 39.34 99 GLU A CA 1
ATOM 777 C C . GLU A 1 99 ? 1.516 1.076 -63.740 1.00 39.34 99 GLU A C 1
ATOM 779 O O . GLU A 1 99 ? 1.172 -0.027 -64.142 1.00 39.34 99 GLU A O 1
ATOM 784 N N . ILE A 1 100 ? 0.688 1.818 -62.994 1.00 36.38 100 ILE A N 1
ATOM 785 C CA . ILE A 1 100 ? -0.657 1.377 -62.556 1.00 36.38 100 ILE A CA 1
ATOM 786 C C . ILE A 1 100 ? -1.737 1.729 -63.611 1.00 36.38 100 ILE A C 1
ATOM 788 O O . ILE A 1 100 ? -2.930 1.735 -63.323 1.00 36.38 100 ILE A O 1
ATOM 792 N N . ARG A 1 101 ? -1.350 2.077 -64.849 1.00 35.31 101 ARG A N 1
ATOM 793 C CA . ARG A 1 101 ? -2.296 2.445 -65.924 1.00 35.31 101 ARG A CA 1
ATOM 794 C C . ARG A 1 101 ? -2.225 1.570 -67.181 1.00 35.31 101 ARG A C 1
ATOM 796 O O . ARG A 1 101 ? -2.778 1.954 -68.206 1.00 35.31 101 ARG A O 1
ATOM 803 N N . GLY A 1 102 ? -1.585 0.407 -67.091 1.00 35.88 102 GLY A N 1
ATOM 804 C CA . GLY A 1 102 ? -1.572 -0.606 -68.144 1.00 35.88 102 GLY A CA 1
ATOM 805 C C . GLY A 1 102 ? -1.710 -2.008 -67.562 1.00 35.88 102 GLY A C 1
ATOM 806 O O . GLY A 1 102 ? -0.696 -2.601 -67.219 1.00 35.88 102 GLY A O 1
ATOM 807 N N . ASN A 1 103 ? -2.957 -2.472 -67.402 1.00 31.16 103 ASN A N 1
ATOM 808 C CA . ASN A 1 103 ? -3.405 -3.874 -67.480 1.00 31.16 103 ASN A CA 1
ATOM 809 C C . ASN A 1 103 ? -4.861 -3.993 -66.995 1.00 31.16 103 ASN A C 1
ATOM 811 O O . ASN A 1 103 ? -5.109 -4.207 -65.813 1.00 31.16 103 ASN A O 1
ATOM 815 N N . GLU A 1 104 ? -5.814 -3.866 -67.919 1.00 28.39 104 GLU A N 1
ATOM 816 C CA . GLU A 1 104 ? -7.169 -4.425 -67.791 1.00 28.39 104 GLU A CA 1
ATOM 817 C C . GLU A 1 104 ? -7.777 -4.486 -69.204 1.00 28.39 104 GLU A C 1
ATOM 819 O O . GLU A 1 104 ? -8.153 -3.461 -69.775 1.00 28.39 104 GLU A O 1
ATOM 824 N N . GLU A 1 105 ? -7.792 -5.674 -69.816 1.00 29.70 105 GLU A N 1
ATOM 825 C CA . GLU A 1 105 ? -8.356 -5.877 -71.155 1.00 29.70 105 GLU A CA 1
ATOM 826 C C . GLU A 1 105 ? -9.815 -6.350 -71.095 1.00 29.70 105 GLU A C 1
ATOM 828 O O . GLU A 1 105 ? -10.138 -7.360 -70.481 1.00 29.70 105 GLU A O 1
ATOM 833 N N . VAL A 1 106 ? -10.665 -5.607 -71.808 1.00 30.00 106 VAL A N 1
ATOM 834 C CA . VAL A 1 106 ? -11.834 -6.061 -72.585 1.00 30.00 106 VAL A CA 1
ATOM 835 C C . VAL A 1 106 ? -12.777 -7.108 -71.960 1.00 30.00 106 VAL A C 1
ATOM 837 O O . VAL A 1 106 ? -12.521 -8.308 -71.941 1.00 30.00 106 VAL A O 1
ATOM 840 N N . THR A 1 107 ? -14.023 -6.691 -71.715 1.00 26.14 107 THR A N 1
ATOM 841 C CA . THR A 1 107 ? -15.205 -7.541 -71.970 1.00 26.14 107 THR A CA 1
ATOM 842 C C . THR A 1 107 ? -16.345 -6.661 -72.535 1.00 26.14 107 THR A C 1
ATOM 844 O O . THR A 1 107 ? -16.437 -5.501 -72.125 1.00 26.14 107 THR A O 1
ATOM 847 N N . PRO A 1 108 ? -17.168 -7.111 -73.513 1.00 29.25 108 PRO A N 1
ATOM 848 C CA . PRO A 1 108 ? -18.029 -6.203 -74.293 1.00 29.25 108 PRO A CA 1
ATOM 849 C C . PRO A 1 108 ? -19.334 -5.760 -73.606 1.00 29.25 108 PRO A C 1
ATOM 851 O O . PRO A 1 108 ? -19.794 -6.356 -72.635 1.00 29.25 108 PRO A O 1
ATOM 854 N N . ALA A 1 109 ? -19.966 -4.722 -74.166 1.00 31.86 109 ALA A N 1
ATOM 855 C CA . ALA A 1 109 ? -21.220 -4.148 -73.672 1.00 31.86 109 ALA A CA 1
ATOM 856 C C . ALA A 1 109 ? -22.481 -4.959 -74.071 1.00 31.86 109 ALA A C 1
ATOM 858 O O . ALA A 1 109 ? -22.571 -5.406 -75.218 1.00 31.86 109 ALA A O 1
ATOM 859 N N . PRO A 1 110 ? -23.499 -5.073 -73.190 1.00 26.20 110 PRO A N 1
ATOM 860 C CA . PRO A 1 110 ? -24.849 -5.517 -73.548 1.00 26.20 110 PRO A CA 1
ATOM 861 C C . PRO A 1 110 ? -25.712 -4.393 -74.153 1.00 26.20 110 PRO A C 1
ATOM 863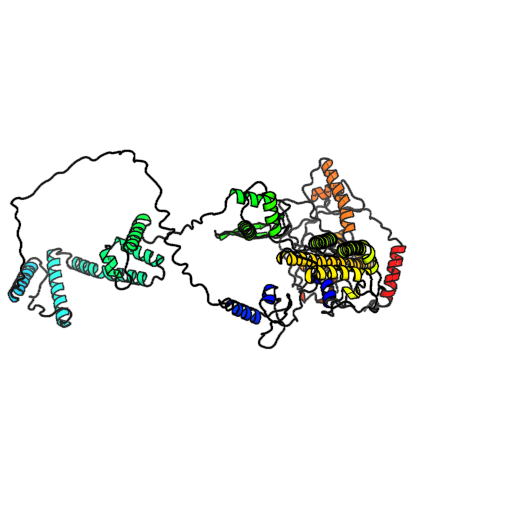 O O . PRO A 1 110 ? -25.402 -3.207 -74.039 1.00 26.20 110 PRO A O 1
ATOM 866 N N . ALA A 1 111 ? -26.815 -4.789 -74.792 1.00 24.28 111 ALA A N 1
ATOM 867 C CA . ALA A 1 111 ? -27.634 -3.941 -75.657 1.00 24.28 111 ALA A CA 1
ATOM 868 C C . ALA A 1 111 ? -28.594 -2.956 -74.950 1.00 24.28 111 ALA A C 1
ATOM 870 O O . ALA A 1 111 ? -28.819 -2.976 -73.741 1.00 24.28 111 ALA A O 1
ATOM 871 N N . SER A 1 112 ? -29.180 -2.095 -75.780 1.00 30.77 112 SER A N 1
ATOM 872 C CA . SER A 1 112 ? -30.115 -1.018 -75.467 1.00 30.77 112 SER A CA 1
ATOM 873 C C . SER A 1 112 ? -31.500 -1.453 -74.965 1.00 30.77 112 SER A C 1
ATOM 875 O O . SER A 1 112 ? -32.101 -2.405 -75.455 1.00 30.77 112 SER A O 1
ATOM 877 N N . ALA A 1 113 ? -32.081 -0.609 -74.108 1.00 26.47 113 ALA A N 1
ATOM 878 C CA . ALA A 1 113 ? -33.517 -0.329 -74.071 1.00 26.47 113 ALA A CA 1
ATOM 879 C C . ALA A 1 113 ? -33.718 1.143 -73.635 1.00 26.47 113 ALA A C 1
ATOM 881 O O . ALA A 1 113 ? -33.122 1.564 -72.650 1.00 26.47 113 ALA A O 1
ATOM 882 N N . GLY A 1 114 ? -34.492 2.006 -74.301 1.00 25.55 114 GLY A N 1
ATOM 883 C CA . GLY A 1 114 ? -35.222 1.838 -75.563 1.00 25.55 114 GLY A CA 1
ATOM 884 C C . GLY A 1 114 ? -36.734 2.008 -75.406 1.00 25.55 114 GLY A C 1
ATOM 885 O O . GLY A 1 114 ? -37.438 1.003 -75.342 1.00 25.55 114 GLY A O 1
ATOM 886 N N . ARG A 1 115 ? -37.193 3.270 -75.326 1.00 25.61 115 ARG A N 1
ATOM 887 C CA . ARG A 1 115 ? -38.557 3.822 -75.544 1.00 25.61 115 ARG A CA 1
ATOM 888 C C . ARG A 1 115 ? -38.597 5.262 -74.999 1.00 25.61 115 ARG A C 1
ATOM 890 O O . ARG A 1 115 ? -37.960 5.513 -73.984 1.00 25.61 115 ARG A O 1
ATOM 897 N N . CYS A 1 116 ? -39.378 6.207 -75.518 1.00 26.62 116 CYS A N 1
ATOM 898 C CA . CYS A 1 116 ? -39.853 6.454 -76.888 1.00 26.62 116 CYS A CA 1
ATOM 899 C C . CYS A 1 116 ? -40.535 7.833 -76.876 1.00 26.62 116 CYS A C 1
ATOM 901 O O . CYS A 1 116 ? -41.431 8.045 -76.059 1.00 26.62 116 CYS A O 1
ATOM 903 N N . ASP A 1 117 ? -40.177 8.731 -77.792 1.00 41.28 117 ASP A N 1
ATOM 904 C CA . ASP A 1 117 ? -41.025 9.873 -78.167 1.00 41.28 117 ASP A CA 1
ATOM 905 C C . ASP A 1 117 ? -42.361 9.350 -78.735 1.00 41.28 117 ASP A C 1
ATOM 907 O O . ASP A 1 117 ? -42.418 8.190 -79.172 1.00 41.28 117 ASP A O 1
ATOM 911 N N . PRO A 1 118 ? -43.454 10.144 -78.742 1.00 32.69 118 PRO A N 1
ATOM 912 C CA . PRO A 1 118 ? -43.786 10.849 -79.988 1.00 32.69 118 PRO A CA 1
ATOM 913 C C . PRO A 1 118 ? -44.490 12.225 -79.731 1.00 32.69 118 PRO A C 1
ATOM 915 O O . PRO A 1 118 ? -43.989 12.983 -78.906 1.00 32.69 118 PRO A O 1
ATOM 918 N N . PRO A 1 119 ? -45.524 12.686 -80.475 1.00 29.44 119 PRO A N 1
ATOM 919 C CA . PRO A 1 119 ? -45.275 13.613 -81.581 1.00 29.44 119 PRO A CA 1
ATOM 920 C C . PRO A 1 119 ? -46.177 14.868 -81.582 1.00 29.44 119 PRO A C 1
ATOM 922 O O . PRO A 1 119 ? -47.395 14.730 -81.536 1.00 29.44 119 PRO A O 1
ATOM 925 N N . TRP A 1 120 ? -45.629 16.072 -81.800 1.00 25.38 120 TRP A N 1
ATOM 926 C CA . TRP A 1 120 ? -46.291 17.094 -82.642 1.00 25.38 120 TRP A CA 1
ATOM 927 C C . TRP A 1 120 ? -45.425 18.328 -82.926 1.00 25.38 120 TRP A C 1
ATOM 929 O O . TRP A 1 120 ? -44.695 18.822 -82.069 1.00 25.38 120 TRP A O 1
ATOM 939 N N . THR A 1 121 ? -45.575 18.877 -84.133 1.00 42.81 121 THR A N 1
ATOM 940 C CA . THR A 1 121 ? -45.184 20.253 -84.477 1.00 42.81 121 THR A CA 1
ATOM 941 C C . THR A 1 121 ? -46.141 20.789 -85.545 1.00 42.81 121 THR A C 1
ATOM 943 O O . THR A 1 121 ? -46.197 20.245 -86.646 1.00 42.81 121 THR A O 1
ATOM 946 N N . PRO A 1 122 ? -46.920 21.827 -85.220 1.00 35.56 122 PRO A N 1
ATOM 947 C CA . PRO A 1 122 ? -47.217 22.937 -86.138 1.00 35.56 122 PRO A CA 1
ATOM 948 C C . PRO A 1 122 ? -46.887 24.284 -85.448 1.00 35.56 122 PRO A C 1
ATOM 950 O O . PRO A 1 122 ? -46.848 24.348 -84.224 1.00 35.56 122 PRO A O 1
ATOM 953 N N . GLY A 1 123 ? -46.562 25.397 -86.118 1.00 27.88 123 GLY A N 1
ATOM 954 C CA . GLY A 1 123 ? -47.068 25.922 -87.402 1.00 27.88 123 GLY A CA 1
ATOM 955 C C . GLY A 1 123 ? -48.124 27.008 -87.105 1.00 27.88 123 GLY A C 1
ATOM 956 O O . GLY A 1 123 ? -48.887 26.826 -86.165 1.00 27.88 123 GLY A O 1
ATOM 957 N N . GLN A 1 124 ? -48.249 28.159 -87.780 1.00 31.44 124 GLN A N 1
ATOM 958 C CA . GLN A 1 124 ? -47.622 28.805 -88.960 1.00 31.44 124 GLN A CA 1
ATOM 959 C C . GLN A 1 124 ? -47.655 30.352 -88.717 1.00 31.44 124 GLN A C 1
ATOM 961 O O . GLN A 1 124 ? -48.290 30.766 -87.752 1.00 31.44 124 GLN A O 1
ATOM 966 N N . TRP A 1 125 ? -47.057 31.297 -89.463 1.00 23.95 125 TRP A N 1
ATOM 967 C CA . TRP A 1 125 ? -46.192 31.360 -90.667 1.00 23.95 125 TRP A CA 1
ATOM 968 C C . TRP A 1 125 ? -45.320 32.655 -90.564 1.00 23.95 125 TRP A C 1
ATOM 970 O O . TRP A 1 125 ? -45.565 33.470 -89.681 1.00 23.95 125 TRP A O 1
ATOM 980 N N . GLN A 1 126 ? -44.152 32.800 -91.209 1.00 25.42 126 GLN A N 1
ATOM 981 C CA . GLN A 1 126 ? -43.867 33.314 -92.578 1.00 25.42 126 GLN A CA 1
ATOM 982 C C . GLN A 1 126 ? -44.428 34.711 -92.933 1.00 25.42 126 GLN A C 1
ATOM 984 O O . GLN A 1 126 ? -45.557 35.039 -92.579 1.00 25.42 126 GLN A O 1
ATOM 989 N N . PRO A 1 127 ? -43.614 35.544 -93.618 1.00 25.83 127 PRO A N 1
ATOM 990 C CA . PRO A 1 127 ? -43.539 35.485 -95.089 1.00 25.83 127 PRO A CA 1
ATOM 991 C C . PRO A 1 127 ? -42.221 34.916 -95.663 1.00 25.83 127 PRO A C 1
ATOM 993 O O . PRO A 1 127 ? -41.314 34.501 -94.946 1.00 25.83 127 PRO A O 1
ATOM 996 N N . SER A 1 128 ? -42.156 34.843 -96.993 1.00 21.59 128 SER A N 1
ATOM 997 C CA . SER A 1 128 ? -41.047 34.396 -97.863 1.00 21.59 128 SER A CA 1
ATOM 998 C C . SER A 1 128 ? -41.153 35.165 -99.200 1.00 21.59 128 SER A C 1
ATOM 1000 O O . SER A 1 128 ? -42.175 35.837 -99.376 1.00 21.59 128 SER A O 1
ATOM 1002 N N . PRO A 1 129 ? -40.216 35.052 -100.170 1.00 37.56 129 PRO A N 1
ATOM 1003 C CA . PRO A 1 129 ? -38.934 34.325 -100.197 1.00 37.56 129 PRO A CA 1
ATOM 1004 C C . PRO A 1 129 ? -37.751 35.355 -100.190 1.00 37.56 129 PRO A C 1
ATOM 1006 O O . PRO A 1 129 ? -37.865 36.283 -99.397 1.00 37.56 129 PRO A O 1
ATOM 1009 N N . GLU A 1 130 ? -36.576 35.322 -100.850 1.00 24.42 130 GLU A N 1
ATOM 1010 C CA . GLU A 1 130 ? -35.941 34.527 -101.929 1.00 24.42 130 GLU A CA 1
ATOM 1011 C C . GLU A 1 130 ? -34.414 34.319 -101.729 1.00 24.42 130 GLU A C 1
ATOM 1013 O O . GLU A 1 130 ? -33.774 34.926 -100.877 1.00 24.42 130 GLU A O 1
ATOM 1018 N N . SER A 1 131 ? -33.863 33.417 -102.553 1.00 24.67 131 SER A N 1
ATOM 1019 C CA . SER A 1 131 ? -32.475 33.283 -103.038 1.00 24.67 131 SER A CA 1
ATOM 1020 C C . SER A 1 131 ? -31.272 33.813 -102.224 1.00 24.67 131 SER A C 1
ATOM 1022 O O . SER A 1 131 ? -30.919 34.989 -102.238 1.00 24.67 131 SER A O 1
ATOM 1024 N N . SER A 1 132 ? -30.493 32.849 -101.733 1.00 27.75 132 SER A N 1
ATOM 1025 C CA . SER A 1 132 ? -29.023 32.762 -101.834 1.00 27.75 132 SER A CA 1
ATOM 1026 C C . SER A 1 132 ? -28.246 33.820 -102.653 1.00 27.75 132 SER A C 1
ATOM 1028 O O . SER A 1 132 ? -28.423 33.891 -103.873 1.00 27.75 132 SER A O 1
ATOM 1030 N N . ARG A 1 133 ? -27.169 34.374 -102.065 1.00 25.83 133 ARG A N 1
ATOM 1031 C CA . ARG A 1 133 ? -25.796 34.188 -102.598 1.00 25.83 133 ARG A CA 1
ATOM 1032 C C . ARG A 1 133 ? -24.677 34.580 -101.619 1.00 25.83 133 ARG A C 1
ATOM 1034 O O . ARG A 1 133 ? -24.911 35.155 -100.566 1.00 25.83 133 ARG A O 1
ATOM 1041 N N . SER A 1 134 ? -23.457 34.213 -102.007 1.00 30.33 134 SER A N 1
ATOM 1042 C CA . SER A 1 134 ? -22.163 34.637 -101.460 1.00 30.33 134 SER A CA 1
ATOM 1043 C C . SER A 1 134 ? -21.874 36.128 -101.676 1.00 30.33 134 SER A C 1
ATOM 1045 O O . SER A 1 134 ? -22.199 36.643 -102.745 1.00 30.33 134 SER A O 1
ATOM 1047 N N . GLY A 1 135 ? -21.123 36.759 -100.769 1.00 25.73 135 GLY A N 1
ATOM 1048 C CA . GLY A 1 135 ? -20.507 38.070 -101.000 1.00 25.73 135 GLY A CA 1
ATOM 1049 C C . GLY A 1 135 ? -19.642 38.540 -99.826 1.00 25.73 135 GLY A C 1
ATOM 1050 O O . GLY A 1 135 ? -19.960 38.251 -98.674 1.00 25.73 135 GLY A O 1
ATOM 1051 N N . ASN A 1 136 ? -18.557 39.252 -100.132 1.00 33.59 136 ASN A N 1
ATOM 1052 C CA . ASN A 1 136 ? -17.845 40.109 -99.178 1.00 33.59 136 ASN A CA 1
ATOM 1053 C C . ASN A 1 136 ? -18.567 41.470 -99.106 1.00 33.59 136 ASN A C 1
ATOM 1055 O O . ASN A 1 136 ? -19.191 41.845 -100.094 1.00 33.59 136 ASN A O 1
ATOM 1059 N N . GLU A 1 137 ? -18.423 42.226 -98.011 1.00 31.25 137 GLU A N 1
ATOM 1060 C CA . GLU A 1 137 ? -17.695 43.520 -97.969 1.00 31.25 137 GLU A CA 1
ATOM 1061 C C . GLU A 1 137 ? -17.909 44.279 -96.640 1.00 31.25 137 GLU A C 1
ATOM 1063 O O . GLU A 1 137 ? -18.645 43.835 -95.759 1.00 31.25 137 GLU A O 1
ATOM 1068 N N . GLU A 1 138 ? -17.149 45.362 -96.458 1.00 43.81 138 GLU A N 1
ATOM 1069 C CA . GLU A 1 138 ? -17.058 46.185 -95.242 1.00 43.81 138 GLU A CA 1
ATOM 1070 C C . GLU A 1 138 ? -17.943 47.458 -95.327 1.00 43.81 138 GLU A C 1
ATOM 1072 O O . GLU A 1 138 ? -18.736 47.595 -96.255 1.00 43.81 138 GLU A O 1
ATOM 1077 N N . LYS A 1 139 ? -17.689 48.430 -94.420 1.00 35.41 139 LYS A N 1
ATOM 1078 C CA . LYS A 1 139 ? -18.103 49.863 -94.433 1.00 35.41 139 LYS A CA 1
ATOM 1079 C C . LYS A 1 139 ? -19.496 50.191 -93.864 1.00 35.41 139 LYS A C 1
ATOM 1081 O O . LYS A 1 139 ? -20.388 49.356 -93.886 1.00 35.41 139 LYS A O 1
ATOM 1086 N N . GLU A 1 140 ? -19.789 51.394 -93.349 1.00 34.62 140 GLU A N 1
ATOM 1087 C CA . GLU A 1 140 ? -19.009 52.522 -92.769 1.00 34.62 140 GLU A CA 1
ATOM 1088 C C . GLU A 1 140 ? -19.987 53.357 -91.893 1.00 34.62 140 GLU A C 1
ATOM 1090 O O . GLU A 1 140 ? -21.204 53.211 -92.022 1.00 34.62 140 GLU A O 1
ATOM 1095 N N . GLU A 1 141 ? -19.502 54.231 -90.999 1.00 46.03 141 GLU A N 1
ATOM 1096 C CA . GLU A 1 141 ? -20.375 55.145 -90.229 1.00 46.03 141 GLU A CA 1
ATOM 1097 C C . GLU A 1 141 ? -20.851 56.358 -91.054 1.00 46.03 141 GLU A C 1
ATOM 1099 O O . GLU A 1 141 ? -20.169 56.799 -91.977 1.00 46.03 141 GLU A O 1
ATOM 1104 N N . ASN A 1 142 ? -21.962 56.993 -90.649 1.00 36.09 142 ASN A N 1
ATOM 1105 C CA . ASN A 1 142 ? -22.262 58.371 -91.059 1.00 36.09 142 ASN A CA 1
ATOM 1106 C C . ASN A 1 142 ? -23.076 59.141 -89.993 1.00 36.09 142 ASN A C 1
ATOM 1108 O O . ASN A 1 142 ? -23.843 58.539 -89.241 1.00 36.09 142 ASN A O 1
ATOM 1112 N N . LYS A 1 143 ? -22.905 60.470 -89.901 1.00 41.75 143 LYS A N 1
ATOM 1113 C CA . LYS A 1 143 ? -23.518 61.344 -88.868 1.00 41.75 143 LYS A CA 1
ATOM 1114 C C . LYS A 1 143 ? -24.221 62.553 -89.496 1.00 41.75 143 LYS A C 1
ATOM 1116 O O . LYS A 1 143 ? -23.762 63.082 -90.502 1.00 41.75 143 LYS A O 1
ATOM 1121 N N . LEU A 1 144 ? -25.307 63.016 -88.869 1.00 41.47 144 LEU A N 1
ATOM 1122 C CA . LEU A 1 144 ? -26.125 64.154 -89.323 1.00 41.47 144 LEU A CA 1
ATOM 1123 C C . LEU A 1 144 ? -26.016 65.384 -88.386 1.00 41.47 144 LEU A C 1
ATOM 1125 O O . LEU A 1 144 ? -25.622 65.219 -87.226 1.00 41.47 144 LEU A O 1
ATOM 1129 N N . PRO A 1 145 ? -26.345 66.609 -88.862 1.00 56.38 145 PRO A N 1
ATOM 1130 C CA . PRO A 1 145 ? -26.180 67.860 -88.105 1.00 56.38 145 PRO A CA 1
ATOM 1131 C C . PRO A 1 145 ? -27.054 67.985 -86.846 1.00 56.38 145 PRO A C 1
ATOM 1133 O O . PRO A 1 145 ? -28.049 67.283 -86.679 1.00 56.38 145 PRO A O 1
ATOM 1136 N N . VAL A 1 146 ? -26.677 68.904 -85.948 1.00 56.91 146 VAL A N 1
ATOM 1137 C CA . VAL A 1 146 ? -27.211 68.966 -84.575 1.00 56.91 146 VAL A CA 1
ATOM 1138 C C . VAL A 1 146 ? -28.600 69.600 -84.464 1.00 56.91 146 VAL A C 1
ATOM 1140 O O . VAL A 1 146 ? -29.423 69.070 -83.719 1.00 56.91 146 VAL A O 1
ATOM 1143 N N . ASP A 1 147 ? -28.879 70.695 -85.170 1.00 59.91 147 ASP A N 1
ATOM 1144 C CA . ASP A 1 147 ? -30.043 71.544 -84.856 1.00 59.91 147 ASP A CA 1
ATOM 1145 C C . ASP A 1 147 ? -31.382 70.858 -85.182 1.00 59.91 147 ASP A C 1
ATOM 1147 O O . ASP A 1 147 ? -32.286 70.833 -84.349 1.00 59.91 147 ASP A O 1
ATOM 1151 N N . HIS A 1 148 ? -31.446 70.124 -86.300 1.00 65.94 148 HIS A N 1
ATOM 1152 C CA . HIS A 1 148 ? -32.588 69.268 -86.664 1.00 65.94 148 HIS A CA 1
ATOM 1153 C C . HIS A 1 148 ? -32.929 68.228 -85.570 1.00 65.94 148 HIS A C 1
ATOM 1155 O O . HIS A 1 148 ? -34.068 67.766 -85.478 1.00 65.94 148 HIS A O 1
ATOM 1161 N N . VAL A 1 149 ? -31.972 67.838 -84.717 1.00 69.19 149 VAL A N 1
ATOM 1162 C CA . VAL A 1 149 ? -32.223 66.904 -83.604 1.00 69.19 149 VAL A CA 1
ATOM 1163 C C . VAL A 1 149 ? -32.929 67.599 -82.435 1.00 69.19 149 VAL A C 1
ATOM 1165 O O . VAL A 1 149 ? -33.758 66.970 -81.778 1.00 69.19 149 VAL A O 1
ATOM 1168 N N . LEU A 1 150 ? -32.645 68.883 -82.187 1.00 76.81 150 LEU A N 1
ATOM 1169 C CA . LEU A 1 150 ? -33.351 69.674 -81.173 1.00 76.81 150 LEU A CA 1
ATOM 1170 C C . LEU A 1 150 ? -34.785 69.972 -81.619 1.00 76.81 150 LEU A C 1
ATOM 1172 O O . LEU A 1 150 ? -35.712 69.747 -80.844 1.00 76.81 150 LEU A O 1
ATOM 1176 N N . ASP A 1 151 ? -34.986 70.369 -82.877 1.00 73.81 151 ASP A N 1
ATOM 1177 C CA . ASP A 1 151 ? -36.325 70.629 -83.422 1.00 73.81 151 ASP A CA 1
ATOM 1178 C C . ASP A 1 151 ? -37.193 69.362 -83.449 1.00 73.81 151 ASP A C 1
ATOM 1180 O O . ASP A 1 151 ? -38.349 69.389 -83.023 1.00 73.81 151 ASP A O 1
ATOM 1184 N N . ALA A 1 152 ? -36.629 68.220 -83.863 1.00 77.69 152 ALA A N 1
ATOM 1185 C CA . ALA A 1 152 ? -37.336 66.939 -83.843 1.00 77.69 152 ALA A CA 1
ATOM 1186 C C . ALA A 1 152 ? -37.704 66.493 -82.415 1.00 77.69 152 ALA A C 1
ATOM 1188 O O . ALA A 1 152 ? -38.810 65.996 -82.194 1.00 77.69 152 ALA A O 1
ATOM 1189 N N . TYR A 1 153 ? -36.813 66.697 -81.438 1.00 78.62 153 TYR A N 1
ATOM 1190 C CA . TYR A 1 153 ? -37.098 66.413 -80.030 1.00 78.62 153 TYR A CA 1
ATOM 1191 C C . TYR A 1 153 ? -38.196 67.333 -79.477 1.00 78.62 153 TYR A C 1
ATOM 1193 O O . TYR A 1 153 ? -39.168 66.850 -78.899 1.00 78.62 153 TYR A O 1
ATOM 1201 N N . ASN A 1 154 ? -38.084 68.645 -79.695 1.00 82.75 154 ASN A N 1
ATOM 1202 C CA . ASN A 1 154 ? -39.046 69.631 -79.201 1.00 82.75 154 ASN A CA 1
ATOM 1203 C C . ASN A 1 154 ? -40.433 69.440 -79.835 1.00 82.75 154 ASN A C 1
ATOM 1205 O O . ASN A 1 154 ? -41.440 69.494 -79.129 1.00 82.75 154 ASN A O 1
ATOM 1209 N N . GLY A 1 155 ? -40.495 69.131 -81.135 1.00 77.38 155 GLY A N 1
ATOM 1210 C CA . GLY A 1 155 ? -41.737 68.783 -81.826 1.00 77.38 155 GLY A CA 1
ATOM 1211 C C . GLY A 1 155 ? -42.386 67.503 -81.289 1.00 77.38 155 GLY A C 1
ATOM 1212 O O . GLY A 1 155 ? -43.596 67.481 -81.062 1.00 77.38 155 GLY A O 1
ATOM 1213 N N . ALA A 1 156 ? -41.598 66.456 -81.020 1.00 77.12 156 ALA A N 1
ATOM 1214 C CA . ALA A 1 156 ? -42.102 65.221 -80.419 1.00 77.12 156 ALA A CA 1
ATOM 1215 C C . ALA A 1 156 ? -42.607 65.438 -78.980 1.00 77.12 156 ALA A C 1
ATOM 1217 O O . ALA A 1 156 ? -43.696 64.977 -78.635 1.00 77.12 156 ALA A O 1
ATOM 1218 N N . MET A 1 157 ? -41.866 66.186 -78.153 1.00 80.06 157 MET A N 1
ATOM 1219 C CA . MET A 1 157 ? -42.285 66.481 -76.780 1.00 80.06 157 MET A CA 1
ATOM 1220 C C . MET A 1 157 ? -43.576 67.308 -76.743 1.00 80.06 157 MET A C 1
ATOM 1222 O O . MET A 1 157 ? -44.492 66.939 -76.009 1.00 80.06 157 MET A O 1
ATOM 1226 N N . ALA A 1 158 ? -43.711 68.331 -77.595 1.00 74.50 158 ALA A N 1
ATOM 1227 C CA . ALA A 1 158 ? -44.940 69.119 -77.715 1.00 74.50 158 ALA A CA 1
ATOM 1228 C C . ALA A 1 158 ? -46.159 68.270 -78.138 1.00 74.50 158 ALA A C 1
ATOM 1230 O O . ALA A 1 158 ? -47.266 68.477 -77.642 1.00 74.50 158 ALA A O 1
ATOM 1231 N N . GLN A 1 159 ? -45.967 67.262 -79.000 1.00 75.69 159 GLN A N 1
ATOM 1232 C CA . GLN A 1 159 ? -47.028 66.301 -79.330 1.00 75.69 159 GLN A CA 1
ATOM 1233 C C . GLN A 1 159 ? -47.402 65.413 -78.130 1.00 75.69 159 GLN A C 1
ATOM 1235 O O . GLN A 1 159 ? -48.585 65.152 -77.918 1.00 75.69 159 GLN A O 1
ATOM 1240 N N . THR A 1 160 ? -46.437 64.984 -77.305 1.00 72.69 160 THR A N 1
ATOM 1241 C CA . THR A 1 160 ? -46.745 64.228 -76.072 1.00 72.69 160 THR A CA 1
ATOM 1242 C C . THR A 1 160 ? -47.402 65.081 -74.980 1.00 72.69 160 THR A C 1
ATOM 1244 O O . THR A 1 160 ? -48.259 64.572 -74.260 1.00 72.69 160 THR A O 1
ATOM 1247 N N . GLU A 1 161 ? -47.079 66.375 -74.896 1.00 66.50 161 GLU A N 1
ATOM 1248 C CA . GLU A 1 161 ? -47.763 67.354 -74.035 1.00 66.50 161 GLU A CA 1
ATOM 1249 C C . GLU A 1 161 ? -49.229 67.529 -74.462 1.00 66.50 161 GLU A C 1
ATOM 1251 O O . GLU A 1 161 ? -50.128 67.400 -73.633 1.00 66.50 161 GLU A O 1
ATOM 1256 N N . GLY A 1 162 ? -49.501 67.670 -75.765 1.00 62.91 162 GLY A N 1
ATOM 1257 C CA . GLY A 1 162 ? -50.869 67.728 -76.303 1.00 62.91 162 GLY A CA 1
ATOM 1258 C C . GLY A 1 162 ? -51.738 66.490 -76.011 1.00 62.91 162 GLY A C 1
ATOM 1259 O O . GLY A 1 162 ? -52.965 66.576 -76.056 1.00 62.91 162 GLY A O 1
ATOM 1260 N N . LEU A 1 163 ? -51.123 65.351 -75.672 1.00 66.94 163 LEU A N 1
ATOM 1261 C CA . LEU A 1 163 ? -51.798 64.113 -75.258 1.00 66.94 163 LEU A CA 1
ATOM 1262 C C . LEU A 1 163 ? -51.913 63.954 -73.725 1.00 66.94 163 LEU A C 1
ATOM 1264 O O . LEU A 1 163 ? -52.607 63.051 -73.257 1.00 66.94 163 LEU A O 1
ATOM 1268 N N . SER A 1 164 ? -51.267 64.818 -72.933 1.00 66.50 164 SER A N 1
ATOM 1269 C CA . SER A 1 164 ? -51.160 64.723 -71.471 1.00 66.50 164 SER A CA 1
ATOM 1270 C C . SER A 1 164 ? -51.573 66.043 -70.802 1.00 66.50 164 SER A C 1
ATOM 1272 O O . SER A 1 164 ? -50.743 66.917 -70.561 1.00 66.50 164 SER A O 1
ATOM 1274 N N . LYS A 1 165 ? -52.856 66.141 -70.423 1.00 59.97 165 LYS A N 1
ATOM 1275 C CA . LYS A 1 165 ? -53.572 67.376 -70.019 1.00 59.97 165 LYS A CA 1
ATOM 1276 C C . LYS A 1 165 ? -52.934 68.283 -68.947 1.00 59.97 165 LYS A C 1
ATOM 1278 O O . LYS A 1 165 ? -53.352 69.429 -68.846 1.00 59.97 165 LYS A O 1
ATOM 1283 N N . ASP A 1 166 ? -51.952 67.809 -68.179 1.00 58.19 166 ASP A N 1
ATOM 1284 C CA . ASP A 1 166 ? -51.365 68.517 -67.028 1.00 58.19 166 ASP A CA 1
ATOM 1285 C C . ASP A 1 166 ? -49.820 68.433 -66.983 1.00 58.19 166 ASP A C 1
ATOM 1287 O O . ASP A 1 166 ? -49.235 68.233 -65.908 1.00 58.19 166 ASP A O 1
ATOM 1291 N N . ALA A 1 167 ? -49.126 68.474 -68.128 1.00 59.50 167 ALA A N 1
ATOM 1292 C CA . ALA A 1 167 ? -47.661 68.338 -68.180 1.00 59.50 167 ALA A CA 1
ATOM 1293 C C . ALA A 1 167 ? -46.996 69.248 -69.226 1.00 59.50 167 ALA A C 1
ATOM 1295 O O . ALA A 1 167 ? -46.781 68.816 -70.354 1.00 59.50 167 ALA A O 1
ATOM 1296 N N . SER A 1 168 ? -46.612 70.468 -68.829 1.00 58.72 168 SER A N 1
ATOM 1297 C CA . SER A 1 168 ? -45.847 71.353 -69.715 1.00 58.72 168 SER A CA 1
ATOM 1298 C C . SER A 1 168 ? -44.352 71.034 -69.727 1.00 58.72 168 SER A C 1
ATOM 1300 O O . SER A 1 168 ? -43.749 70.850 -68.664 1.00 58.72 168 SER A O 1
ATOM 1302 N N . VAL A 1 169 ? -43.764 70.955 -70.922 1.00 65.44 169 VAL A N 1
ATOM 1303 C CA . VAL A 1 169 ? -42.350 70.644 -71.155 1.00 65.44 169 VAL A CA 1
ATOM 1304 C C . VAL A 1 169 ? -41.695 71.815 -71.885 1.00 65.44 169 VAL A C 1
ATOM 1306 O O . VAL A 1 169 ? -41.841 71.976 -73.095 1.00 65.44 169 VAL A O 1
ATOM 1309 N N . GLU A 1 170 ? -40.929 72.635 -71.157 1.00 67.88 170 GLU A N 1
ATOM 1310 C CA . GLU A 1 170 ? -40.159 73.719 -71.780 1.00 67.88 170 GLU A CA 1
ATOM 1311 C C . GLU A 1 170 ? -39.205 73.158 -72.848 1.00 67.88 170 GLU A C 1
ATOM 1313 O O . GLU A 1 170 ? -38.508 72.164 -72.614 1.00 67.88 170 GLU A O 1
ATOM 1318 N N . GLN A 1 171 ? -39.129 73.838 -73.994 1.00 71.38 171 GLN A N 1
ATOM 1319 C CA . GLN A 1 171 ? -38.285 73.430 -75.115 1.00 71.38 171 GLN A CA 1
ATOM 1320 C C . GLN A 1 171 ? -36.812 73.278 -74.709 1.00 71.38 171 GLN A C 1
ATOM 1322 O O . GLN A 1 171 ? -36.230 74.116 -74.016 1.00 71.38 171 GLN A O 1
ATOM 1327 N N . LEU A 1 172 ? -36.185 72.211 -75.197 1.00 75.62 172 LEU A N 1
ATOM 1328 C CA . LEU A 1 172 ? -34.761 71.966 -75.052 1.00 75.62 172 LEU A CA 1
ATOM 1329 C C . LEU A 1 172 ? -33.994 72.889 -76.009 1.00 75.62 172 LEU A C 1
ATOM 1331 O O . LEU A 1 172 ? -33.914 72.638 -77.210 1.00 75.62 172 LEU A O 1
ATOM 1335 N N . THR A 1 173 ? -33.438 73.967 -75.461 1.00 67.19 173 THR A N 1
ATOM 1336 C CA . THR A 1 173 ? -32.706 75.017 -76.195 1.00 67.19 173 THR A CA 1
ATOM 1337 C C . THR A 1 173 ? -31.216 74.723 -76.395 1.00 67.19 173 THR A C 1
ATOM 1339 O O . THR A 1 173 ? -30.515 75.499 -77.040 1.00 67.19 173 THR A O 1
ATOM 1342 N N . PHE A 1 174 ? -30.701 73.622 -75.840 1.00 72.88 174 PHE A N 1
ATOM 1343 C CA . PHE A 1 174 ? -29.288 73.258 -75.920 1.00 72.88 174 PHE A CA 1
ATOM 1344 C C . PHE A 1 174 ? -29.083 71.739 -75.918 1.00 72.88 174 PHE A C 1
ATOM 1346 O O . PHE A 1 174 ? -29.905 70.972 -75.422 1.00 72.88 174 PHE A O 1
ATOM 1353 N N . ARG A 1 175 ? -27.925 71.308 -76.418 1.00 72.81 175 ARG A N 1
ATOM 1354 C CA . ARG A 1 175 ? -27.420 69.935 -76.314 1.00 72.81 175 ARG A CA 1
ATOM 1355 C C . ARG A 1 175 ? -26.026 69.983 -75.698 1.00 72.81 175 ARG A C 1
ATOM 1357 O O . ARG A 1 175 ? -25.241 70.857 -76.067 1.00 72.81 175 ARG A O 1
ATOM 1364 N N . MET A 1 176 ? -25.706 69.054 -74.794 1.00 70.50 176 MET A N 1
ATOM 1365 C CA . MET A 1 176 ? -24.343 68.923 -74.261 1.00 70.50 176 MET A CA 1
ATOM 1366 C C . MET A 1 176 ? -23.346 68.711 -75.409 1.00 70.50 176 MET A C 1
ATOM 1368 O O . MET A 1 176 ? -23.574 67.868 -76.280 1.00 70.50 176 MET A O 1
ATOM 1372 N N . LYS A 1 177 ? -22.261 69.492 -75.405 1.00 63.50 177 LYS A N 1
ATOM 1373 C CA . LYS A 1 177 ? -21.182 69.426 -76.407 1.00 63.50 177 LYS A CA 1
ATOM 1374 C C . LYS A 1 177 ? -19.951 68.661 -75.910 1.00 63.50 177 LYS A C 1
ATOM 1376 O O . LYS A 1 177 ? -19.164 68.202 -76.730 1.00 63.50 177 LYS A O 1
ATOM 1381 N N . GLU A 1 178 ? -19.813 68.506 -74.595 1.00 66.62 178 GLU A N 1
ATOM 1382 C CA . GLU A 1 178 ? -18.725 67.777 -73.939 1.00 66.62 178 GLU A CA 1
ATOM 1383 C C . GLU A 1 178 ? -19.219 66.502 -73.240 1.00 66.62 178 GLU A C 1
ATOM 1385 O O . GLU A 1 178 ? -20.419 66.275 -73.067 1.00 66.62 178 GLU A O 1
ATOM 1390 N N . GLU A 1 179 ? -18.267 65.661 -72.837 1.00 68.00 179 GLU A N 1
ATOM 1391 C CA . GLU A 1 179 ? -18.518 64.424 -72.101 1.00 68.00 179 GLU A CA 1
ATOM 1392 C C . GLU A 1 179 ? -19.035 64.706 -70.680 1.00 68.00 179 GLU A C 1
ATOM 1394 O O . GLU A 1 179 ? -18.613 65.648 -70.006 1.00 68.00 179 GLU A O 1
ATOM 1399 N N . TRP A 1 180 ? -19.928 63.837 -70.199 1.00 70.19 180 TRP A N 1
ATOM 1400 C CA . TRP A 1 180 ? -20.647 63.979 -68.925 1.00 70.19 180 TRP A CA 1
ATOM 1401 C C . TRP A 1 180 ? -19.746 64.220 -67.699 1.00 70.19 180 TRP A C 1
ATOM 1403 O O . TRP A 1 180 ? -20.120 64.958 -66.788 1.00 70.19 180 TRP A O 1
ATOM 1413 N N . GLU A 1 181 ? -18.550 63.627 -67.690 1.00 70.25 181 GLU A N 1
ATOM 1414 C CA . GLU A 1 181 ? -17.574 63.730 -66.594 1.00 70.25 181 GLU A CA 1
ATOM 1415 C C . GLU A 1 181 ? -16.807 65.067 -66.561 1.00 70.25 181 GLU A C 1
ATOM 1417 O O . GLU A 1 181 ? -16.127 65.350 -65.576 1.00 70.25 181 GLU A O 1
ATOM 1422 N N . LYS A 1 182 ? -16.910 65.887 -67.617 1.00 69.62 182 LYS A N 1
ATOM 1423 C CA . LYS A 1 182 ? -16.215 67.183 -67.763 1.00 69.62 182 LYS A CA 1
ATOM 1424 C C . LYS A 1 182 ? -17.162 68.383 -67.680 1.00 69.62 182 LYS A C 1
ATOM 1426 O O . LYS A 1 182 ? -16.744 69.456 -67.249 1.00 69.62 182 LYS A O 1
ATOM 1431 N N . ALA A 1 183 ? -18.430 68.194 -68.050 1.00 70.94 183 ALA A N 1
ATOM 1432 C CA . ALA A 1 183 ? -19.456 69.233 -68.009 1.00 70.94 183 ALA A CA 1
ATOM 1433 C C . ALA A 1 183 ? -19.669 69.813 -66.598 1.00 70.94 183 ALA A C 1
ATOM 1435 O O . ALA A 1 183 ? -19.568 69.110 -65.585 1.00 70.94 183 ALA A O 1
ATOM 1436 N N . THR A 1 184 ? -20.007 71.102 -66.517 1.00 74.31 184 THR A N 1
ATOM 1437 C CA . THR A 1 184 ? -20.153 71.785 -65.226 1.00 74.31 184 THR A CA 1
ATOM 1438 C C . THR A 1 184 ? -21.342 71.244 -64.433 1.00 74.31 184 THR A C 1
ATOM 1440 O O . THR A 1 184 ? -22.326 70.745 -64.986 1.00 74.31 184 THR A O 1
ATOM 1443 N N . GLU A 1 185 ? -21.301 71.378 -63.103 1.00 71.44 185 GLU A N 1
ATOM 1444 C CA . GLU A 1 185 ? -22.383 70.863 -62.259 1.00 71.44 185 GLU A CA 1
ATOM 1445 C C . GLU A 1 185 ? -23.747 71.494 -62.601 1.00 71.44 185 GLU A C 1
ATOM 1447 O O . GLU A 1 185 ? -24.765 70.807 -62.553 1.00 71.44 185 GLU A O 1
ATOM 1452 N N . LYS A 1 186 ? -23.776 72.760 -63.043 1.00 74.00 186 LYS A N 1
ATOM 1453 C CA . LYS A 1 186 ? -25.008 73.431 -63.486 1.00 74.00 186 LYS A CA 1
ATOM 1454 C C . LYS A 1 186 ? -25.593 72.803 -64.753 1.00 74.00 186 LYS A C 1
ATOM 1456 O O . LYS A 1 186 ? -26.795 72.559 -64.796 1.00 74.00 186 LYS A O 1
ATOM 1461 N N . GLU A 1 187 ? -24.768 72.487 -65.749 1.00 71.81 187 GLU A N 1
ATOM 1462 C CA . GLU A 1 187 ? -25.211 71.792 -66.968 1.00 71.81 187 GLU A CA 1
ATOM 1463 C C . GLU A 1 187 ? -25.698 70.374 -66.645 1.00 71.81 187 GLU A C 1
ATOM 1465 O O . GLU A 1 187 ? -26.766 69.957 -67.094 1.00 71.81 187 GLU A O 1
ATOM 1470 N N . ASN A 1 188 ? -24.963 69.661 -65.788 1.00 75.44 188 ASN A N 1
ATOM 1471 C CA . ASN A 1 188 ? -25.316 68.320 -65.332 1.00 75.44 188 ASN A CA 1
ATOM 1472 C C . ASN A 1 188 ? -26.598 68.297 -64.471 1.00 75.44 188 ASN A C 1
ATOM 1474 O O . ASN A 1 188 ? -27.348 67.320 -64.520 1.00 75.44 188 ASN A O 1
ATOM 1478 N N . GLN A 1 189 ? -26.896 69.349 -63.700 1.00 76.06 189 GLN A N 1
ATOM 1479 C CA . GLN A 1 189 ? -28.178 69.511 -62.999 1.00 76.06 189 GLN A CA 1
ATOM 1480 C C . GLN A 1 189 ? -29.318 69.863 -63.972 1.00 76.06 189 GLN A C 1
ATOM 1482 O O . GLN A 1 189 ? -30.385 69.253 -63.895 1.00 76.06 189 GLN A O 1
ATOM 1487 N N . LEU A 1 190 ? -29.087 70.764 -64.933 1.00 78.38 190 LEU A N 1
ATOM 1488 C CA . LEU A 1 190 ? -30.078 71.160 -65.941 1.00 78.38 190 LEU A CA 1
ATOM 1489 C C . LEU A 1 190 ? -30.487 69.983 -66.846 1.00 78.38 190 LEU A C 1
ATOM 1491 O O . LEU A 1 190 ? -31.674 69.772 -67.093 1.00 78.38 190 LEU A O 1
ATOM 1495 N N . CYS A 1 191 ? -29.534 69.144 -67.260 1.00 75.38 191 CYS A N 1
ATOM 1496 C CA . CYS A 1 191 ? -29.828 67.932 -68.029 1.00 75.38 191 CYS A CA 1
ATOM 1497 C C . CYS A 1 191 ? -30.633 66.905 -67.211 1.00 75.38 191 CYS A C 1
ATOM 1499 O O . CYS A 1 191 ? -31.563 66.295 -67.739 1.00 75.38 191 CYS A O 1
ATOM 1501 N N . LYS A 1 192 ? -30.348 66.747 -65.908 1.00 75.81 192 LYS A N 1
ATOM 1502 C CA . LYS A 1 192 ? -31.150 65.891 -65.007 1.00 75.81 192 LYS A CA 1
ATOM 1503 C C . LYS A 1 192 ? -32.583 66.403 -64.851 1.00 75.81 192 LYS A C 1
ATOM 1505 O O . LYS A 1 192 ? -33.501 65.585 -64.809 1.00 75.81 192 LYS A O 1
ATOM 1510 N N . ALA A 1 193 ? -32.783 67.723 -64.792 1.00 77.81 193 ALA A N 1
ATOM 1511 C CA . ALA A 1 193 ? -34.114 68.328 -64.755 1.00 77.81 193 ALA A CA 1
ATOM 1512 C C . ALA A 1 193 ? -34.904 68.012 -66.036 1.00 77.81 193 ALA A C 1
ATOM 1514 O O . ALA A 1 193 ? -35.962 67.388 -65.953 1.00 77.81 193 ALA A O 1
ATOM 1515 N N . LYS A 1 194 ? -34.329 68.295 -67.216 1.00 80.25 194 LYS A N 1
ATOM 1516 C CA . LYS A 1 194 ? -34.981 68.062 -68.519 1.00 80.25 194 LYS A CA 1
ATOM 1517 C C . LYS A 1 194 ? -35.289 66.586 -68.793 1.00 80.25 194 LYS A C 1
ATOM 1519 O O . LYS A 1 194 ? -36.381 66.270 -69.260 1.00 80.25 194 LYS A O 1
ATOM 1524 N N . VAL A 1 195 ? -34.395 65.661 -68.427 1.00 79.81 195 VAL A N 1
ATOM 1525 C CA . VAL A 1 195 ? -34.681 64.211 -68.486 1.00 79.81 195 VAL A CA 1
ATOM 1526 C C . VAL A 1 195 ? -35.797 63.820 -67.507 1.00 79.81 195 VAL A C 1
ATOM 1528 O O . VAL A 1 195 ? -36.634 62.978 -67.829 1.00 79.81 195 VAL A O 1
ATOM 1531 N N . GLY A 1 196 ? -35.849 64.435 -66.322 1.00 78.31 196 GLY A N 1
ATOM 1532 C CA . GLY A 1 196 ? -36.930 64.234 -65.357 1.00 78.31 196 GLY A CA 1
ATOM 1533 C C . GLY A 1 196 ? -38.291 64.718 -65.868 1.00 78.31 196 GLY A C 1
ATOM 1534 O O . GLY A 1 196 ? -39.283 64.010 -65.710 1.00 78.31 196 GLY A O 1
ATOM 1535 N N . GLU A 1 197 ? -38.340 65.886 -66.504 1.00 78.44 197 GLU A N 1
ATOM 1536 C CA . GLU A 1 197 ? -39.541 66.452 -67.135 1.00 78.44 197 GLU A CA 1
ATOM 1537 C C . GLU A 1 197 ? -40.039 65.571 -68.288 1.00 78.44 197 GLU A C 1
ATOM 1539 O O . GLU A 1 197 ? -41.197 65.154 -68.281 1.00 78.44 197 GLU A O 1
ATOM 1544 N N . ALA A 1 198 ? -39.153 65.189 -69.213 1.00 78.31 198 ALA A N 1
ATOM 1545 C CA . ALA A 1 198 ? -39.497 64.330 -70.345 1.00 78.31 198 ALA A CA 1
ATOM 1546 C C . ALA A 1 198 ? -40.018 62.953 -69.902 1.00 78.31 198 ALA A C 1
ATOM 1548 O O . ALA A 1 198 ? -41.066 62.496 -70.364 1.00 78.31 198 ALA A O 1
ATOM 1549 N N . CYS A 1 199 ? -39.349 62.313 -68.936 1.00 78.44 199 CYS A N 1
ATOM 1550 C CA . CYS A 1 199 ? -39.818 61.051 -68.366 1.00 78.44 199 CYS A CA 1
ATOM 1551 C C . CYS A 1 199 ? -41.175 61.192 -67.656 1.00 78.44 199 CYS A C 1
ATOM 1553 O O . CYS A 1 199 ? -41.988 60.271 -67.742 1.00 78.44 199 CYS A O 1
ATOM 1555 N N . ARG A 1 200 ? -41.462 62.320 -66.985 1.00 79.56 200 ARG A N 1
ATOM 1556 C CA . ARG A 1 200 ? -42.784 62.575 -66.381 1.00 79.56 200 ARG A CA 1
ATOM 1557 C C . ARG A 1 200 ? -43.875 62.778 -67.430 1.00 79.56 200 ARG A C 1
ATOM 1559 O O . ARG A 1 200 ? -44.963 62.245 -67.233 1.00 79.56 200 ARG A O 1
ATOM 1566 N N . ALA A 1 201 ? -43.599 63.483 -68.529 1.00 77.88 201 ALA A N 1
ATOM 1567 C CA . ALA A 1 201 ? -44.549 63.650 -69.632 1.00 77.88 201 ALA A CA 1
ATOM 1568 C C . ALA A 1 201 ? -44.902 62.295 -70.273 1.00 77.88 201 ALA A C 1
ATOM 1570 O O . ALA A 1 201 ? -46.076 61.942 -70.375 1.00 77.88 201 ALA A O 1
ATOM 1571 N N . VAL A 1 202 ? -43.895 61.465 -70.572 1.00 81.25 202 VAL A N 1
ATOM 1572 C CA . VAL A 1 202 ? -44.099 60.094 -71.076 1.00 81.25 202 VAL A CA 1
ATOM 1573 C C . VAL A 1 202 ? -44.854 59.219 -70.061 1.00 81.25 202 VAL A C 1
ATOM 1575 O O . VAL A 1 202 ? -45.779 58.501 -70.440 1.00 81.25 202 VAL A O 1
ATOM 1578 N N . CYS A 1 203 ? -44.549 59.314 -68.760 1.00 80.81 203 CYS A N 1
ATOM 1579 C CA . CYS A 1 203 ? -45.331 58.634 -67.717 1.00 80.81 203 CYS A CA 1
ATOM 1580 C C . CYS A 1 203 ? -46.774 59.163 -67.610 1.00 80.81 203 CYS A C 1
ATOM 1582 O O . CYS A 1 203 ? -47.660 58.401 -67.234 1.00 80.81 203 CYS A O 1
ATOM 1584 N N . GLY A 1 204 ? -47.023 60.432 -67.949 1.00 78.31 204 GLY A N 1
ATOM 1585 C CA . GLY A 1 204 ? -48.356 61.032 -68.039 1.00 78.31 204 GLY A CA 1
ATOM 1586 C C . GLY A 1 204 ? -49.192 60.452 -69.179 1.00 78.31 204 GLY A C 1
ATOM 1587 O O . GLY A 1 204 ? -50.360 60.148 -68.971 1.00 78.31 204 GLY A O 1
ATOM 1588 N N . VAL A 1 205 ? -48.589 60.205 -70.345 1.00 78.62 205 VAL A N 1
ATOM 1589 C CA . VAL A 1 205 ? -49.267 59.526 -71.466 1.00 78.62 205 VAL A CA 1
ATOM 1590 C C . VAL A 1 205 ? -49.521 58.043 -71.155 1.00 78.62 205 VAL A C 1
ATOM 1592 O O . VAL A 1 205 ? -50.599 57.530 -71.442 1.00 78.62 205 VAL A O 1
ATOM 1595 N N . ILE A 1 206 ? -48.559 57.346 -70.536 1.00 81.00 206 ILE A N 1
ATOM 1596 C CA . ILE A 1 206 ? -48.671 55.908 -70.214 1.00 81.00 206 ILE A CA 1
ATOM 1597 C C . ILE A 1 206 ? -49.638 55.640 -69.047 1.00 81.00 206 ILE A C 1
ATOM 1599 O O . ILE A 1 206 ? -50.357 54.642 -69.057 1.00 81.00 206 ILE A O 1
ATOM 1603 N N . ALA A 1 207 ? -49.644 56.498 -68.025 1.00 80.19 207 ALA A N 1
ATOM 1604 C CA . ALA A 1 207 ? -50.425 56.318 -66.803 1.00 80.19 207 ALA A CA 1
ATOM 1605 C C . ALA A 1 207 ? -50.972 57.665 -66.279 1.00 80.19 207 ALA A C 1
ATOM 1607 O O . ALA A 1 207 ? -50.498 58.152 -65.245 1.00 80.19 207 ALA A O 1
ATOM 1608 N N . PRO A 1 208 ? -51.995 58.257 -66.936 1.00 75.88 208 PRO A N 1
ATOM 1609 C CA . PRO A 1 208 ? -52.473 59.615 -66.643 1.00 75.88 208 PRO A CA 1
ATOM 1610 C C . PRO A 1 208 ? -52.756 59.884 -65.162 1.00 75.88 208 PRO A C 1
ATOM 1612 O O . PRO A 1 208 ? -52.332 60.900 -64.616 1.00 75.88 208 PRO A O 1
ATOM 1615 N N . ASN A 1 209 ? -53.387 58.922 -64.483 1.00 72.44 209 ASN A N 1
ATOM 1616 C CA . ASN A 1 209 ? -53.813 59.057 -63.089 1.00 72.44 209 ASN A CA 1
ATOM 1617 C C . ASN A 1 209 ? -52.746 58.618 -62.059 1.00 72.44 209 ASN A C 1
ATOM 1619 O O . ASN A 1 209 ? -53.005 58.711 -60.864 1.00 72.44 209 ASN A O 1
ATOM 1623 N N . ALA A 1 210 ? -51.575 58.119 -62.489 1.00 78.62 210 ALA A N 1
ATOM 1624 C CA . ALA A 1 210 ? -50.563 57.497 -61.613 1.00 78.62 210 ALA A CA 1
ATOM 1625 C C . ALA A 1 210 ? -49.096 57.836 -61.984 1.00 78.62 210 ALA A C 1
ATOM 1627 O O . ALA A 1 210 ? -48.154 57.171 -61.539 1.00 78.62 210 ALA A O 1
ATOM 1628 N N . ARG A 1 211 ? -48.875 58.879 -62.802 1.00 80.94 211 ARG A N 1
ATOM 1629 C CA . ARG A 1 211 ? -47.570 59.220 -63.414 1.00 80.94 211 ARG A CA 1
ATOM 1630 C C . ARG A 1 211 ? -46.393 59.286 -62.430 1.00 80.94 211 ARG A C 1
ATOM 1632 O O . ARG A 1 211 ? -45.310 58.775 -62.708 1.00 80.94 211 ARG A O 1
ATOM 1639 N N . GLU A 1 212 ? -46.618 59.878 -61.258 1.00 77.69 212 GLU A N 1
ATOM 1640 C CA . GLU A 1 212 ? -45.602 60.070 -60.217 1.00 77.69 212 GLU A CA 1
ATOM 1641 C C . GLU A 1 212 ? -45.184 58.760 -59.542 1.00 77.69 212 GLU A C 1
ATOM 1643 O O . GLU A 1 212 ? -44.042 58.611 -59.110 1.00 77.69 212 GLU A O 1
ATOM 1648 N N . GLU A 1 213 ? -46.100 57.803 -59.434 1.00 79.69 213 GLU A N 1
ATOM 1649 C CA . GLU A 1 213 ? -45.875 56.529 -58.753 1.00 79.69 213 GLU A CA 1
ATOM 1650 C C . GLU A 1 213 ? -45.090 55.578 -59.658 1.00 79.69 213 GLU A C 1
ATOM 1652 O O . GLU A 1 213 ? -44.120 54.957 -59.213 1.00 79.69 213 GLU A O 1
ATOM 1657 N N . LEU A 1 214 ? -45.427 55.565 -60.954 1.00 79.38 214 LEU A N 1
ATOM 1658 C CA . LEU A 1 214 ? -44.670 54.878 -62.000 1.00 79.38 214 LEU A CA 1
ATOM 1659 C C . LEU A 1 214 ? -43.224 55.402 -62.084 1.00 79.38 214 LEU A C 1
ATOM 1661 O O . LEU A 1 214 ? -42.273 54.616 -62.045 1.00 79.38 214 LEU A O 1
ATOM 1665 N N . PHE A 1 215 ? -43.046 56.728 -62.108 1.00 81.25 215 PHE A N 1
ATOM 1666 C CA . PHE A 1 215 ? -41.726 57.367 -62.144 1.00 81.25 215 PHE A CA 1
ATOM 1667 C C . PHE A 1 215 ? -40.888 57.051 -60.887 1.00 81.25 215 PHE A C 1
ATOM 1669 O O . PHE A 1 215 ? -39.724 56.647 -60.989 1.00 81.25 215 PHE A O 1
ATOM 1676 N N . LYS A 1 216 ? -41.490 57.129 -59.690 1.00 78.75 216 LYS A N 1
ATOM 1677 C CA . LYS A 1 216 ? -40.832 56.756 -58.421 1.00 78.75 216 LYS A CA 1
ATOM 1678 C C . LYS A 1 216 ? -40.461 55.272 -58.370 1.00 78.75 216 LYS A C 1
ATOM 1680 O O . LYS A 1 216 ? -39.383 54.939 -57.873 1.00 78.75 216 LYS A O 1
ATOM 1685 N N . TYR A 1 217 ? -41.302 54.378 -58.896 1.00 77.19 217 TYR A N 1
ATOM 1686 C CA . TYR A 1 217 ? -40.997 52.946 -58.969 1.00 77.19 217 TYR A CA 1
ATOM 1687 C C . TYR A 1 217 ? -39.783 52.669 -59.869 1.00 77.19 217 TYR A C 1
ATOM 1689 O O . TYR A 1 217 ? -38.884 51.919 -59.474 1.00 77.19 217 TYR A O 1
ATOM 1697 N N . PHE A 1 218 ? -39.712 53.318 -61.036 1.00 72.75 218 PHE A N 1
ATOM 1698 C CA . PHE A 1 218 ? -38.597 53.175 -61.976 1.00 72.75 218 PHE A CA 1
ATOM 1699 C C . PHE A 1 218 ? -37.252 53.581 -61.346 1.00 72.75 218 PHE A C 1
ATOM 1701 O O . PHE A 1 218 ? -36.305 52.791 -61.347 1.00 72.75 218 PHE A O 1
ATOM 1708 N N . ILE A 1 219 ? -37.188 54.754 -60.702 1.00 71.12 219 ILE A N 1
ATOM 1709 C CA . ILE A 1 219 ? -35.982 55.224 -59.991 1.00 71.12 219 ILE A CA 1
ATOM 1710 C C . ILE A 1 219 ? -35.610 54.277 -58.837 1.00 71.12 219 ILE A C 1
ATOM 1712 O O . ILE A 1 219 ? -34.444 53.909 -58.668 1.00 71.12 219 ILE A O 1
ATOM 1716 N N . LYS A 1 220 ? -36.596 53.828 -58.049 1.00 63.34 220 LYS A N 1
ATOM 1717 C CA . LYS A 1 220 ? -36.365 52.920 -56.913 1.00 63.34 220 LYS A CA 1
ATOM 1718 C C . LYS A 1 220 ? -35.787 51.572 -57.355 1.00 63.34 220 LYS A C 1
ATOM 1720 O O . LYS A 1 220 ? -34.959 51.006 -56.638 1.00 63.34 220 LYS A O 1
ATOM 1725 N N . ARG A 1 221 ? -36.178 51.068 -58.531 1.00 60.50 221 ARG A N 1
ATOM 1726 C CA . ARG A 1 221 ? -35.632 49.834 -59.119 1.00 60.50 221 ARG A CA 1
ATOM 1727 C C . ARG A 1 221 ? -34.144 49.970 -59.460 1.00 60.50 221 ARG A C 1
ATOM 1729 O O . ARG A 1 221 ? -33.396 49.050 -59.142 1.00 60.50 221 ARG A O 1
ATOM 1736 N N . ALA A 1 222 ? -33.714 51.101 -60.024 1.00 56.59 222 ALA A N 1
ATOM 1737 C CA . ALA A 1 222 ? -32.309 51.350 -60.366 1.00 56.59 222 ALA A CA 1
ATOM 1738 C C . ALA A 1 222 ? -31.392 51.427 -59.128 1.00 56.59 222 ALA A C 1
ATOM 1740 O O . ALA A 1 222 ? -30.345 50.791 -59.092 1.00 56.59 222 ALA A O 1
ATOM 1741 N N . ASN A 1 223 ? -31.810 52.131 -58.071 1.00 54.34 223 ASN A N 1
ATOM 1742 C CA . ASN A 1 223 ? -30.962 52.340 -56.886 1.00 54.34 223 ASN A CA 1
ATOM 1743 C C . ASN A 1 223 ? -30.898 51.138 -55.916 1.00 54.34 223 ASN A C 1
ATOM 1745 O O . ASN A 1 223 ? -30.089 51.139 -54.991 1.00 54.34 223 ASN A O 1
ATOM 1749 N N . THR A 1 224 ? -31.747 50.115 -56.076 1.00 51.69 224 THR A N 1
ATOM 1750 C CA . THR A 1 224 ? -31.841 49.001 -55.104 1.00 51.69 224 THR A CA 1
ATOM 1751 C C . THR A 1 224 ? -30.907 47.818 -55.420 1.00 51.69 224 THR A C 1
ATOM 1753 O O . THR A 1 224 ? -30.702 46.966 -54.551 1.00 51.69 224 THR A O 1
ATOM 1756 N N . SER A 1 225 ? -30.336 47.735 -56.628 1.00 54.94 225 SER A N 1
ATOM 1757 C CA . SER A 1 225 ? -29.505 46.597 -57.059 1.00 54.94 225 SER A CA 1
ATOM 1758 C C . SER A 1 225 ? -28.092 46.601 -56.471 1.00 54.94 225 SER A C 1
ATOM 1760 O O . SER A 1 225 ? -27.654 45.570 -55.961 1.00 54.94 225 SER A O 1
ATOM 1762 N N . ASN A 1 226 ? -27.391 47.737 -56.526 1.00 57.06 226 ASN A N 1
ATOM 1763 C CA . ASN A 1 226 ? -25.932 47.766 -56.363 1.00 57.06 226 ASN A CA 1
ATOM 1764 C C . ASN A 1 226 ? -25.514 47.592 -54.894 1.00 57.06 226 ASN A C 1
ATOM 1766 O O . ASN A 1 226 ? -24.918 46.574 -54.552 1.00 57.06 226 ASN A O 1
ATOM 1770 N N . ASN A 1 227 ? -25.970 48.477 -53.997 1.00 60.41 227 ASN A N 1
ATOM 1771 C CA . ASN A 1 227 ? -25.551 48.515 -52.584 1.00 60.41 227 ASN A CA 1
ATOM 1772 C C . ASN A 1 227 ? -25.741 47.190 -51.807 1.00 60.41 227 ASN A C 1
ATOM 1774 O O . ASN A 1 227 ? -25.148 47.001 -50.746 1.00 60.41 227 ASN A O 1
ATOM 1778 N N . LYS A 1 228 ? -26.599 46.274 -52.286 1.00 65.50 228 LYS A N 1
ATOM 1779 C CA . LYS A 1 228 ? -26.821 44.947 -51.678 1.00 65.50 228 LYS A CA 1
ATOM 1780 C C . LYS A 1 228 ? -25.886 43.862 -52.214 1.00 65.50 228 LYS A C 1
ATOM 1782 O O . LYS A 1 228 ? -25.704 42.849 -51.541 1.00 65.50 228 LYS A O 1
ATOM 1787 N N . LEU A 1 229 ? -25.330 44.044 -53.410 1.00 77.56 229 LEU A N 1
ATOM 1788 C CA . LEU A 1 229 ? -24.316 43.163 -53.977 1.00 77.56 229 LEU A CA 1
ATOM 1789 C C . LEU A 1 229 ? -22.943 43.474 -53.373 1.00 77.56 229 LEU A C 1
ATOM 1791 O O . LEU A 1 229 ? -22.263 42.556 -52.923 1.00 77.56 229 LEU A O 1
ATOM 1795 N N . ASP A 1 230 ? -22.593 44.757 -53.275 1.00 73.25 230 ASP A N 1
ATOM 1796 C CA . ASP A 1 230 ? -21.296 45.224 -52.766 1.00 73.25 230 ASP A CA 1
ATOM 1797 C C . ASP A 1 230 ? -21.025 44.717 -51.341 1.00 73.25 230 ASP A C 1
ATOM 1799 O O . ASP A 1 230 ? -19.964 44.164 -51.058 1.00 73.25 230 ASP A O 1
ATOM 1803 N N . ALA A 1 231 ? -22.034 44.758 -50.464 1.00 77.38 231 ALA A N 1
ATOM 1804 C CA . ALA A 1 231 ? -21.939 44.208 -49.110 1.00 77.38 231 ALA A CA 1
ATOM 1805 C C . ALA A 1 231 ? -21.623 42.693 -49.073 1.00 77.38 231 ALA A C 1
ATOM 1807 O O . ALA A 1 231 ? -20.922 42.226 -48.173 1.00 77.38 231 ALA A O 1
ATOM 1808 N N . LEU A 1 232 ? -22.109 41.914 -50.049 1.00 82.75 232 LEU A N 1
ATOM 1809 C CA . LEU A 1 232 ? -21.808 40.479 -50.171 1.00 82.75 232 LEU A CA 1
ATOM 1810 C C . LEU A 1 232 ? -20.424 40.233 -50.791 1.00 82.75 232 LEU A C 1
ATOM 1812 O O . LEU A 1 232 ? -19.762 39.263 -50.422 1.00 82.75 232 LEU A O 1
ATOM 1816 N N . ILE A 1 233 ? -19.971 41.122 -51.680 1.00 82.38 233 ILE A N 1
ATOM 1817 C CA . ILE A 1 233 ? -18.617 41.120 -52.250 1.00 82.38 233 ILE A CA 1
ATOM 1818 C C . ILE A 1 233 ? -17.581 41.376 -51.147 1.00 82.38 233 ILE A C 1
ATOM 1820 O O . ILE A 1 233 ? -16.684 40.554 -50.959 1.00 82.38 233 ILE A O 1
ATOM 1824 N N . THR A 1 234 ? -17.744 42.438 -50.352 1.00 81.88 234 THR A N 1
ATOM 1825 C CA . THR A 1 234 ? -16.851 42.755 -49.222 1.00 81.88 234 THR A CA 1
ATOM 1826 C C . THR A 1 234 ? -16.832 41.630 -48.182 1.00 81.88 234 THR A C 1
ATOM 1828 O O . THR A 1 234 ? -15.766 41.240 -47.702 1.00 81.88 234 THR A O 1
ATOM 1831 N N . ALA A 1 235 ? -17.990 41.033 -47.877 1.00 81.75 235 ALA A N 1
ATOM 1832 C CA . ALA A 1 235 ? -18.063 39.876 -46.985 1.00 81.75 235 ALA A CA 1
ATOM 1833 C C . ALA A 1 235 ? -17.342 38.638 -47.558 1.00 81.75 235 ALA A C 1
ATOM 1835 O O . ALA A 1 235 ? -16.701 37.899 -46.807 1.00 81.75 235 ALA A O 1
ATOM 1836 N N . TYR A 1 236 ? -17.413 38.404 -48.877 1.00 85.31 236 TYR A N 1
ATOM 1837 C CA . TYR A 1 236 ? -16.641 37.347 -49.537 1.00 85.31 236 TYR A CA 1
ATOM 1838 C C . TYR A 1 236 ? -15.140 37.630 -49.449 1.00 85.31 236 TYR A C 1
ATOM 1840 O O . TYR A 1 236 ? -14.376 36.723 -49.128 1.00 85.31 236 TYR A O 1
ATOM 1848 N N . GLU A 1 237 ? -14.701 38.858 -49.726 1.00 82.88 237 GLU A N 1
ATOM 1849 C CA . GLU A 1 237 ? -13.286 39.240 -49.721 1.00 82.88 237 GLU A CA 1
ATOM 1850 C C . GLU A 1 237 ? -12.638 38.974 -48.354 1.00 82.88 237 GLU A C 1
ATOM 1852 O O . GLU A 1 237 ? -11.653 38.230 -48.277 1.00 82.88 237 GLU A O 1
ATOM 1857 N N . GLN A 1 238 ? -13.257 39.493 -47.288 1.00 82.12 238 GLN A N 1
ATOM 1858 C CA . GLN A 1 238 ? -12.777 39.426 -45.902 1.00 82.12 238 GLN A CA 1
ATOM 1859 C C . GLN A 1 238 ? -12.847 38.020 -45.272 1.00 82.12 238 GLN A C 1
ATOM 1861 O O . GLN A 1 238 ? -12.302 37.798 -44.189 1.00 82.12 238 GLN A O 1
ATOM 1866 N N . ALA A 1 239 ? -13.506 37.045 -45.908 1.00 83.44 239 ALA A N 1
ATOM 1867 C CA . ALA A 1 239 ? -13.721 35.724 -45.321 1.00 83.44 239 ALA A CA 1
ATOM 1868 C C . ALA A 1 239 ? -12.414 34.892 -45.226 1.00 83.44 239 ALA A C 1
ATOM 1870 O O . ALA A 1 239 ? -11.873 34.463 -46.251 1.00 83.44 239 ALA A O 1
ATOM 1871 N N . PRO A 1 240 ? -11.933 34.534 -44.013 1.00 73.25 240 PRO A N 1
ATOM 1872 C CA . PRO A 1 240 ? -10.582 33.990 -43.807 1.00 73.25 240 PRO A CA 1
ATOM 1873 C C . PRO A 1 240 ? -10.394 32.524 -44.235 1.00 73.25 240 PRO A C 1
ATOM 1875 O O . PRO A 1 240 ? -9.304 31.973 -44.100 1.00 73.25 240 PRO A O 1
ATOM 1878 N N . THR A 1 241 ? -11.434 31.845 -44.733 1.00 77.38 241 THR A N 1
ATOM 1879 C CA . THR A 1 241 ? -11.329 30.447 -45.184 1.00 77.38 241 THR A CA 1
ATOM 1880 C C . THR A 1 241 ? -12.044 30.219 -46.510 1.00 77.38 241 THR A C 1
ATOM 1882 O O . THR A 1 241 ? -13.144 30.720 -46.739 1.00 77.38 241 THR A O 1
ATOM 1885 N N . LYS A 1 242 ? -11.470 29.355 -47.360 1.00 75.81 242 LYS A N 1
ATOM 1886 C CA . LYS A 1 242 ? -12.081 28.941 -48.640 1.00 75.81 242 LYS A CA 1
ATOM 1887 C C . LYS A 1 242 ? -13.471 28.306 -48.459 1.00 75.81 242 LYS A C 1
ATOM 1889 O O . LYS A 1 242 ? -14.310 28.399 -49.353 1.00 75.81 242 LYS A O 1
ATOM 1894 N N . GLY A 1 243 ? -13.733 27.698 -47.298 1.00 72.81 243 GLY A N 1
ATOM 1895 C CA . GLY A 1 243 ? -15.056 27.195 -46.922 1.00 72.81 243 GLY A CA 1
ATOM 1896 C C . GLY A 1 243 ? -16.079 28.317 -46.730 1.00 72.81 243 GLY A C 1
ATOM 1897 O O . GLY A 1 243 ? -17.158 28.253 -47.316 1.00 72.81 243 GLY A O 1
ATOM 1898 N N . LEU A 1 244 ? -15.732 29.365 -45.974 1.00 76.12 244 LEU A N 1
ATOM 1899 C CA . LEU A 1 244 ? -16.616 30.515 -45.765 1.00 76.12 244 LEU A CA 1
ATOM 1900 C C . LEU A 1 244 ? -16.804 31.334 -47.053 1.00 76.12 244 LEU A C 1
ATOM 1902 O O . LEU A 1 244 ? -17.942 31.634 -47.398 1.00 76.12 244 LEU A O 1
ATOM 1906 N N . LYS A 1 245 ? -15.733 31.567 -47.827 1.00 82.88 245 LYS A N 1
ATOM 1907 C CA . LYS A 1 245 ? -15.814 32.164 -49.174 1.00 82.88 245 LYS A CA 1
ATOM 1908 C C . LYS A 1 245 ? -16.817 31.429 -50.070 1.00 82.88 245 LYS A C 1
ATOM 1910 O O . LYS A 1 245 ? -17.713 32.044 -50.639 1.00 82.88 245 LYS A O 1
ATOM 1915 N N . THR A 1 246 ? -16.751 30.093 -50.115 1.00 78.00 246 THR A N 1
ATOM 1916 C CA . THR A 1 246 ? -17.716 29.285 -50.888 1.00 78.00 246 THR A CA 1
ATOM 1917 C C . THR A 1 246 ? -19.162 29.495 -50.408 1.00 78.00 246 THR A C 1
ATOM 1919 O O . THR A 1 246 ? -20.052 29.617 -51.246 1.00 78.00 246 THR A O 1
ATOM 1922 N N . ARG A 1 247 ? -19.407 29.579 -49.089 1.00 76.00 247 ARG A N 1
ATOM 1923 C CA . ARG A 1 247 ? -20.747 29.818 -48.505 1.00 76.00 247 ARG A CA 1
ATOM 1924 C C . ARG A 1 247 ? -21.322 31.193 -48.843 1.00 76.00 247 ARG A C 1
ATOM 1926 O O . ARG A 1 247 ? -22.516 31.288 -49.092 1.00 76.00 247 ARG A O 1
ATOM 1933 N N . ILE A 1 248 ? -20.495 32.235 -48.877 1.00 83.12 248 ILE A N 1
ATOM 1934 C CA . ILE A 1 248 ? -20.953 33.584 -49.236 1.00 83.12 248 ILE A CA 1
ATOM 1935 C C . ILE A 1 248 ? -21.264 33.638 -50.739 1.00 83.12 248 ILE A C 1
ATOM 1937 O O . ILE A 1 248 ? -22.338 34.089 -51.126 1.00 83.12 248 ILE A O 1
ATOM 1941 N N . LEU A 1 249 ? -20.408 33.045 -51.582 1.00 85.25 249 LEU A N 1
ATOM 1942 C CA . LEU A 1 249 ? -20.646 32.927 -53.026 1.00 85.25 249 LEU A CA 1
ATOM 1943 C C . LEU A 1 249 ? -21.956 32.182 -53.355 1.00 85.25 249 LEU A C 1
ATOM 1945 O O . LEU A 1 249 ? -22.680 32.587 -54.262 1.00 85.25 249 LEU A O 1
ATOM 1949 N N . ILE A 1 250 ? -22.305 31.132 -52.598 1.00 85.88 250 ILE A N 1
ATOM 1950 C CA . ILE A 1 250 ? -23.583 30.398 -52.717 1.00 85.88 250 ILE A CA 1
ATOM 1951 C C . ILE A 1 250 ? -24.810 31.333 -52.675 1.00 85.88 250 ILE A C 1
ATOM 1953 O O . ILE A 1 250 ? -25.795 31.055 -53.357 1.00 85.88 250 ILE A O 1
ATOM 1957 N N . MET A 1 251 ? -24.751 32.458 -51.949 1.00 80.81 251 MET A N 1
ATOM 1958 C CA . MET A 1 251 ? -25.889 33.373 -51.765 1.00 80.81 251 MET A CA 1
ATOM 1959 C C . MET A 1 251 ? -26.310 34.122 -53.038 1.00 80.81 251 MET A C 1
ATOM 1961 O O . MET A 1 251 ? -27.472 34.511 -53.162 1.00 80.81 251 MET A O 1
ATOM 1965 N N . TYR A 1 252 ? -25.396 34.311 -53.994 1.00 84.75 252 TYR A N 1
ATOM 1966 C CA . TYR A 1 252 ? -25.656 35.037 -55.244 1.00 84.75 252 TYR A CA 1
ATOM 1967 C C . TYR A 1 252 ? -25.160 34.317 -56.508 1.00 84.75 252 TYR A C 1
ATOM 1969 O O . TYR A 1 252 ? -25.478 34.753 -57.612 1.00 84.75 252 TYR A O 1
ATOM 1977 N N . ALA A 1 253 ? -24.490 33.163 -56.394 1.00 85.00 253 ALA A N 1
ATOM 1978 C CA . ALA A 1 253 ? -24.009 32.382 -57.539 1.00 85.00 253 ALA A CA 1
ATOM 1979 C C . ALA A 1 253 ? -25.110 31.933 -58.521 1.00 85.00 253 ALA A C 1
ATOM 1981 O O . ALA A 1 253 ? -24.803 31.633 -59.673 1.00 85.00 253 ALA A O 1
ATOM 1982 N N . LEU A 1 254 ? -26.377 31.865 -58.094 1.00 82.75 254 LEU A N 1
ATOM 1983 C CA . LEU A 1 254 ? -27.526 31.582 -58.970 1.00 82.75 254 LEU A CA 1
ATOM 1984 C C . LEU A 1 254 ? -28.149 32.835 -59.616 1.00 82.75 254 LEU A C 1
ATOM 1986 O O . LEU A 1 254 ? -28.962 32.680 -60.520 1.00 82.75 254 LEU A O 1
ATOM 1990 N N . ARG A 1 255 ? -27.797 34.050 -59.171 1.00 79.44 255 ARG A N 1
ATOM 1991 C CA . ARG A 1 255 ? -28.384 35.316 -59.658 1.00 79.44 255 ARG A CA 1
ATOM 1992 C C . ARG A 1 255 ? -27.626 35.948 -60.826 1.00 79.44 255 ARG A C 1
ATOM 1994 O O . ARG A 1 255 ? -28.209 36.754 -61.535 1.00 79.44 255 ARG A O 1
ATOM 2001 N N . TYR A 1 256 ? -26.364 35.571 -61.015 1.00 82.50 256 TYR A N 1
ATOM 2002 C CA . TYR A 1 256 ? -25.473 36.107 -62.048 1.00 82.50 256 TYR A CA 1
ATOM 2003 C C . TYR A 1 256 ? -24.845 34.971 -62.861 1.00 82.50 256 TYR A C 1
ATOM 2005 O O . TYR A 1 256 ? -24.636 33.861 -62.350 1.00 82.50 256 TYR A O 1
ATOM 2013 N N . SER A 1 257 ? -24.523 35.242 -64.124 1.00 83.69 257 SER A N 1
ATOM 2014 C CA . SER A 1 257 ? -23.843 34.324 -65.041 1.00 83.69 257 SER A CA 1
ATOM 2015 C C . SER A 1 257 ? -22.407 34.004 -64.600 1.00 83.69 257 SER A C 1
ATOM 2017 O O . SER A 1 257 ? -21.841 34.614 -63.694 1.00 83.69 257 SER A O 1
ATOM 2019 N N . SER A 1 258 ? -21.791 32.982 -65.206 1.00 80.94 258 SER A N 1
ATOM 2020 C CA . SER A 1 258 ? -20.397 32.620 -64.885 1.00 80.94 258 SER A CA 1
ATOM 2021 C C . SER A 1 258 ? -19.398 33.717 -65.270 1.00 80.94 258 SER A C 1
ATOM 2023 O O . SER A 1 258 ? -18.345 33.813 -64.646 1.00 80.94 258 SER A O 1
ATOM 2025 N N . THR A 1 259 ? -19.709 34.513 -66.294 1.00 81.38 259 THR A N 1
ATOM 2026 C CA . THR A 1 259 ? -18.889 35.630 -66.778 1.00 81.38 259 THR A CA 1
ATOM 2027 C C . THR A 1 259 ? -19.006 36.845 -65.865 1.00 81.38 259 THR A C 1
ATOM 2029 O O . THR A 1 259 ? -17.977 37.340 -65.416 1.00 81.38 259 THR A O 1
ATOM 2032 N N . GLU A 1 260 ? -20.224 37.248 -65.489 1.00 80.44 260 GLU A N 1
ATOM 2033 C CA . GLU A 1 260 ? -20.444 38.354 -64.541 1.00 80.44 260 GLU A CA 1
ATOM 2034 C C . GLU A 1 260 ? -19.794 38.059 -63.184 1.00 80.44 260 GLU A C 1
ATOM 2036 O O . GLU A 1 260 ? -19.045 38.884 -62.673 1.00 80.44 260 GLU A O 1
ATOM 2041 N N . LEU A 1 261 ? -19.977 36.853 -62.623 1.00 83.75 261 LEU A N 1
ATOM 2042 C CA . LEU A 1 261 ? -19.325 36.465 -61.360 1.00 83.75 261 LEU A CA 1
ATOM 2043 C C . LEU A 1 261 ? -17.793 36.526 -61.449 1.00 83.75 261 LEU A C 1
ATOM 2045 O O . LEU A 1 261 ? -17.137 36.894 -60.477 1.00 83.75 261 LEU A O 1
ATOM 2049 N N . LYS A 1 262 ? -17.207 36.177 -62.601 1.00 84.69 262 LYS A N 1
ATOM 2050 C CA . LYS A 1 262 ? -15.760 36.300 -62.819 1.00 84.69 262 LYS A CA 1
ATOM 2051 C C . LYS A 1 262 ? -15.315 37.756 -62.922 1.00 84.69 262 LYS A C 1
ATOM 2053 O O . LYS A 1 262 ? -14.265 38.069 -62.380 1.00 84.69 262 LYS A O 1
ATOM 2058 N N . GLN A 1 263 ? -16.090 38.624 -63.574 1.00 80.50 263 GLN A N 1
ATOM 2059 C CA . GLN A 1 263 ? -15.799 40.059 -63.690 1.00 80.50 263 GLN A CA 1
ATOM 2060 C C . GLN A 1 263 ? -15.923 40.773 -62.337 1.00 80.50 263 GLN A C 1
ATOM 2062 O O . GLN A 1 263 ? -14.986 41.447 -61.927 1.00 80.50 263 GLN A O 1
ATOM 2067 N N . ILE A 1 264 ? -17.016 40.538 -61.604 1.00 82.50 264 ILE A N 1
ATOM 2068 C CA . ILE A 1 264 ? -17.272 41.079 -60.257 1.00 82.50 264 ILE A CA 1
ATOM 2069 C C . ILE A 1 264 ? -16.121 40.759 -59.290 1.00 82.50 264 ILE A C 1
ATOM 2071 O O . ILE A 1 264 ? -15.707 41.610 -58.509 1.00 82.50 264 ILE A O 1
ATOM 2075 N N . HIS A 1 265 ? -15.585 39.536 -59.347 1.00 81.94 265 HIS A N 1
ATOM 2076 C CA . HIS A 1 265 ? -14.492 39.105 -58.473 1.00 81.94 265 HIS A CA 1
ATOM 2077 C C . HIS A 1 265 ? -13.083 39.358 -59.043 1.00 81.94 265 HIS A C 1
ATOM 2079 O O . HIS A 1 265 ? -12.099 39.217 -58.314 1.00 81.94 265 HIS A O 1
ATOM 2085 N N . ALA A 1 266 ? -12.953 39.752 -60.317 1.00 82.06 266 ALA A N 1
ATOM 2086 C CA . ALA A 1 266 ? -11.664 39.927 -60.993 1.00 82.06 266 ALA A CA 1
ATOM 2087 C C . ALA A 1 266 ? -10.661 40.859 -60.279 1.00 82.06 266 ALA A C 1
ATOM 2089 O O . ALA A 1 266 ? -9.472 40.529 -60.330 1.00 82.06 266 ALA A O 1
ATOM 2090 N N . PRO A 1 267 ? -11.069 41.960 -59.606 1.00 78.62 267 PRO A N 1
ATOM 2091 C CA . PRO A 1 267 ? -10.122 42.859 -58.945 1.00 78.62 267 PRO A CA 1
ATOM 2092 C C . PRO A 1 267 ? -9.363 42.234 -57.764 1.00 78.62 267 PRO A C 1
ATOM 2094 O O . PRO A 1 267 ? -8.281 42.712 -57.437 1.00 78.62 267 PRO A O 1
ATOM 2097 N N . PHE A 1 268 ? -9.897 41.180 -57.127 1.00 77.88 268 PHE A N 1
ATOM 2098 C CA . PHE A 1 268 ? -9.356 40.642 -55.867 1.00 77.88 268 PHE A CA 1
ATOM 2099 C C . PHE A 1 268 ? -9.234 39.103 -55.802 1.00 77.88 268 PHE A C 1
ATOM 2101 O O . PHE A 1 268 ? -8.343 38.598 -55.120 1.00 77.88 268 PHE A O 1
ATOM 2108 N N . GLU A 1 269 ? -10.059 38.313 -56.508 1.00 81.00 269 GLU A N 1
ATOM 2109 C CA . GLU A 1 269 ? -9.909 36.846 -56.551 1.00 81.00 269 GLU A CA 1
ATOM 2110 C C . GLU A 1 269 ? -10.424 36.213 -57.860 1.00 81.00 269 GLU A C 1
ATOM 2112 O O . GLU A 1 269 ? -11.617 36.209 -58.157 1.00 81.00 269 GLU A O 1
ATOM 2117 N N . ARG A 1 270 ? -9.534 35.563 -58.625 1.00 83.25 270 ARG A N 1
ATOM 2118 C CA . ARG A 1 270 ? -9.899 34.847 -59.864 1.00 83.25 270 ARG A CA 1
ATOM 2119 C C . ARG A 1 270 ? -10.733 33.585 -59.572 1.00 83.25 270 ARG A C 1
ATOM 2121 O O . ARG A 1 270 ? -10.180 32.503 -59.371 1.00 83.25 270 ARG A O 1
ATOM 2128 N N . LEU A 1 271 ? -12.062 33.710 -59.586 1.00 84.31 271 LEU A N 1
ATOM 2129 C CA . LEU A 1 271 ? -12.997 32.590 -59.415 1.00 84.31 271 LEU A CA 1
ATOM 2130 C C . LEU A 1 271 ? -12.875 31.538 -60.533 1.00 84.31 271 LEU A C 1
ATOM 2132 O O . LEU A 1 271 ? -13.064 31.829 -61.715 1.00 84.31 271 LEU A O 1
ATOM 2136 N N . SER A 1 272 ? -12.647 30.279 -60.147 1.00 83.44 272 SER A N 1
ATOM 2137 C CA . SER A 1 272 ? -12.675 29.143 -61.078 1.00 83.44 272 SER A CA 1
ATOM 2138 C C . SER A 1 272 ? -14.096 28.631 -61.342 1.00 83.44 272 SER A C 1
ATOM 2140 O O . SER A 1 272 ? -14.951 28.612 -60.452 1.00 83.44 272 SER A O 1
ATOM 2142 N N . ASP A 1 273 ? -14.339 28.091 -62.538 1.00 79.56 273 ASP A N 1
ATOM 2143 C CA . ASP A 1 273 ? -15.628 27.475 -62.891 1.00 79.56 273 ASP A CA 1
ATOM 2144 C C . ASP A 1 273 ? -15.990 26.297 -61.978 1.00 79.56 273 ASP A C 1
ATOM 2146 O O . ASP A 1 273 ? -17.166 26.032 -61.741 1.00 79.56 273 ASP A O 1
ATOM 2150 N N . ARG A 1 274 ? -14.993 25.622 -61.386 1.00 81.81 274 ARG A N 1
ATOM 2151 C CA . ARG A 1 274 ? -15.218 24.570 -60.386 1.00 81.81 274 ARG A CA 1
ATOM 2152 C C . ARG A 1 274 ? -15.782 25.127 -59.074 1.00 81.81 274 ARG A C 1
ATOM 2154 O O . ARG A 1 274 ? -16.627 24.465 -58.473 1.00 81.81 274 ARG A O 1
ATOM 2161 N N . GLN A 1 275 ? -15.364 26.320 -58.637 1.00 81.62 275 GLN A N 1
ATOM 2162 C CA . GLN A 1 275 ? -15.966 27.004 -57.481 1.00 81.62 275 GLN A CA 1
ATOM 2163 C C . GLN A 1 275 ? -17.405 27.426 -57.795 1.00 81.62 275 GLN A C 1
ATOM 2165 O O . GLN A 1 275 ? -18.305 27.097 -57.026 1.00 81.62 275 GLN A O 1
ATOM 2170 N N . ILE A 1 276 ? -17.637 28.060 -58.951 1.00 85.44 276 ILE A N 1
ATOM 2171 C CA . ILE A 1 276 ? -18.974 28.511 -59.375 1.00 85.44 276 ILE A CA 1
ATOM 2172 C C . ILE A 1 276 ? -19.929 27.314 -59.532 1.00 85.44 276 ILE A C 1
ATOM 2174 O O . ILE A 1 276 ? -21.032 27.331 -58.987 1.00 85.44 276 ILE A O 1
ATOM 2178 N N . LYS A 1 277 ? -19.503 26.230 -60.197 1.00 85.50 277 LYS A N 1
ATOM 2179 C CA . LYS A 1 277 ? -20.304 25.003 -60.358 1.00 85.50 277 LYS A CA 1
ATOM 2180 C C . LYS A 1 277 ? -20.578 24.315 -59.017 1.00 85.50 277 LYS A C 1
ATOM 2182 O O . LYS A 1 277 ? -21.702 23.879 -58.794 1.00 85.50 277 LYS A O 1
ATOM 2187 N N . LYS A 1 278 ? -19.608 24.269 -58.090 1.00 81.88 278 LYS A N 1
ATOM 2188 C CA . LYS A 1 278 ? -19.841 23.740 -56.733 1.00 81.88 278 LYS A CA 1
ATOM 2189 C C . LYS A 1 278 ? -20.858 24.589 -55.961 1.00 81.88 278 LYS A C 1
ATOM 2191 O O . LYS A 1 278 ? -21.767 24.022 -55.362 1.00 81.88 278 LYS A O 1
ATOM 2196 N N . ALA A 1 279 ? -20.723 25.916 -55.998 1.00 82.88 279 ALA A N 1
ATOM 2197 C CA . ALA A 1 279 ? -21.640 26.838 -55.333 1.00 82.88 279 ALA A CA 1
ATOM 2198 C C . ALA A 1 279 ? -23.071 26.709 -55.883 1.00 82.88 279 ALA A C 1
ATOM 2200 O O . ALA A 1 279 ? -24.008 26.533 -55.110 1.00 82.88 279 ALA A O 1
ATOM 2201 N N . ARG A 1 280 ? -23.239 26.703 -57.214 1.00 86.38 280 ARG A N 1
ATOM 2202 C CA . ARG A 1 280 ? -24.551 26.526 -57.859 1.00 86.38 280 ARG A CA 1
ATOM 2203 C C . ARG A 1 280 ? -25.173 25.154 -57.603 1.00 86.38 280 ARG A C 1
ATOM 2205 O O . ARG A 1 280 ? -26.382 25.093 -57.421 1.00 86.38 280 ARG A O 1
ATOM 2212 N N . ASN A 1 281 ? -24.388 24.073 -57.588 1.00 81.94 281 ASN A N 1
ATOM 2213 C CA . ASN A 1 281 ? -24.916 22.743 -57.275 1.00 81.94 281 ASN A CA 1
ATOM 2214 C C . ASN A 1 281 ? -25.459 22.696 -55.841 1.00 81.94 281 ASN A C 1
ATOM 2216 O O . ASN A 1 281 ? -26.624 22.370 -55.666 1.00 81.94 281 ASN A O 1
ATOM 2220 N N . HIS A 1 282 ? -24.663 23.112 -54.850 1.00 75.94 282 HIS A N 1
ATOM 2221 C CA . HIS A 1 282 ? -25.090 23.151 -53.446 1.00 75.94 282 HIS A CA 1
ATOM 2222 C C . HIS A 1 282 ? -26.329 24.043 -53.245 1.00 75.94 282 HIS A C 1
ATOM 2224 O O . HIS A 1 282 ? -27.311 23.608 -52.654 1.00 75.94 282 HIS A O 1
ATOM 2230 N N . ALA A 1 283 ? -26.342 25.244 -53.837 1.00 79.31 283 ALA A N 1
ATOM 2231 C CA . ALA A 1 283 ? -27.491 26.151 -53.786 1.00 79.31 283 ALA A CA 1
ATOM 2232 C C . ALA A 1 283 ? -28.786 25.551 -54.378 1.00 79.31 283 ALA A C 1
ATOM 2234 O O . ALA A 1 283 ? -29.876 25.963 -53.987 1.00 79.31 283 ALA A O 1
ATOM 2235 N N . LYS A 1 284 ? -28.675 24.590 -55.311 1.00 79.69 284 LYS A N 1
ATOM 2236 C CA . LYS A 1 284 ? -29.806 23.854 -55.903 1.00 79.69 284 LYS A CA 1
ATOM 2237 C C . LYS A 1 284 ? -30.216 22.600 -55.122 1.00 79.69 284 LYS A C 1
ATOM 2239 O O . LYS A 1 284 ? -31.378 22.225 -55.208 1.00 79.69 284 LYS A O 1
ATOM 2244 N N . THR A 1 285 ? -29.293 21.932 -54.426 1.00 76.19 285 THR A N 1
ATOM 2245 C CA . THR A 1 285 ? -29.549 20.637 -53.760 1.00 76.19 285 THR A CA 1
ATOM 2246 C C . THR A 1 285 ? -29.812 20.749 -52.262 1.00 76.19 285 THR A C 1
ATOM 2248 O O . THR A 1 285 ? -30.558 19.947 -51.719 1.00 76.19 285 THR A O 1
ATOM 2251 N N . GLU A 1 286 ? -29.193 21.721 -51.594 1.00 70.38 286 GLU A N 1
ATOM 2252 C CA . GLU A 1 286 ? -29.208 21.884 -50.130 1.00 70.38 286 GLU A CA 1
ATOM 2253 C C . GLU A 1 286 ? -29.753 23.263 -49.705 1.00 70.38 286 GLU A C 1
ATOM 2255 O O . GLU A 1 286 ? -29.904 23.547 -48.519 1.00 70.38 286 GLU A O 1
ATOM 2260 N N . GLY A 1 287 ? -30.073 24.121 -50.680 1.00 66.94 287 GLY A N 1
ATOM 2261 C CA . GLY A 1 287 ? -30.573 25.475 -50.464 1.00 66.94 287 GLY A CA 1
ATOM 2262 C C . GLY A 1 287 ? -29.475 26.513 -50.217 1.00 66.94 287 GLY A C 1
ATOM 2263 O O . GLY A 1 287 ? -28.279 26.226 -50.145 1.00 66.94 287 GLY A O 1
ATOM 2264 N N . VAL A 1 288 ? -29.884 27.777 -50.114 1.00 67.88 288 VAL A N 1
ATOM 2265 C CA . VAL A 1 288 ? -28.964 28.899 -49.892 1.00 67.88 288 VAL A CA 1
ATOM 2266 C C . VAL A 1 288 ? -28.731 29.103 -48.395 1.00 67.88 288 VAL A C 1
ATOM 2268 O O . VAL A 1 288 ? -29.643 29.475 -47.665 1.00 67.88 288 VAL A O 1
ATOM 2271 N N . GLY A 1 289 ? -27.483 28.916 -47.955 1.00 57.44 289 GLY A N 1
ATOM 2272 C CA . GLY A 1 289 ? -27.016 29.288 -46.612 1.00 57.44 289 GLY A CA 1
ATOM 2273 C C . GLY A 1 289 ? -26.980 28.165 -45.569 1.00 57.44 289 GLY A C 1
ATOM 2274 O O . GLY A 1 289 ? -26.516 28.407 -44.455 1.00 57.44 289 GLY A O 1
ATOM 2275 N N . PHE A 1 290 ? -27.406 26.942 -45.903 1.00 56.69 290 PHE A N 1
ATOM 2276 C CA . PHE A 1 290 ? -27.368 25.816 -44.965 1.00 56.69 290 PHE A CA 1
ATOM 2277 C C . PHE A 1 290 ? -25.940 25.352 -44.622 1.00 56.69 290 PHE A C 1
ATOM 2279 O O . PHE A 1 290 ? -24.975 25.529 -45.372 1.00 56.69 290 PHE A O 1
ATOM 2286 N N . ARG A 1 291 ? -25.790 24.755 -43.433 1.00 55.12 291 ARG A N 1
ATOM 2287 C CA . ARG A 1 291 ? -24.510 24.264 -42.909 1.00 55.12 291 ARG A CA 1
ATOM 2288 C C . ARG A 1 291 ? -24.407 22.752 -43.085 1.00 55.12 291 ARG A C 1
ATOM 2290 O O . ARG A 1 291 ? -24.929 22.004 -42.269 1.00 55.12 291 ARG A O 1
ATOM 2297 N N . VAL A 1 292 ? -23.632 22.318 -44.077 1.00 56.50 292 VAL A N 1
ATOM 2298 C CA . VAL A 1 292 ? -23.183 20.919 -44.162 1.00 56.50 292 VAL A CA 1
ATOM 2299 C C . VAL A 1 292 ? -22.312 20.588 -42.952 1.00 56.50 292 VAL A C 1
ATOM 2301 O O . VAL A 1 292 ? -21.316 21.277 -42.692 1.00 56.50 292 VAL A O 1
ATOM 2304 N N . GLU A 1 293 ? -22.664 19.528 -42.232 1.00 49.69 293 GLU A N 1
ATOM 2305 C CA . GLU A 1 293 ? -21.780 18.914 -41.247 1.00 49.69 293 GLU A CA 1
ATOM 2306 C C . GLU A 1 293 ? -20.848 17.921 -41.945 1.00 49.69 293 GLU A C 1
ATOM 2308 O O . GLU A 1 293 ? -21.281 17.048 -42.696 1.00 49.69 293 GLU A O 1
ATOM 2313 N N . ASN A 1 294 ? -19.540 18.059 -41.723 1.00 52.12 294 ASN A N 1
ATOM 2314 C CA . ASN A 1 294 ? -18.563 17.134 -42.290 1.00 52.12 294 ASN A CA 1
ATOM 2315 C C . ASN A 1 294 ? -18.589 15.821 -41.495 1.00 52.12 294 ASN A C 1
ATOM 2317 O O . ASN A 1 294 ? -17.858 15.692 -40.513 1.00 52.12 294 ASN A O 1
ATOM 2321 N N . ILE A 1 295 ? -19.387 14.844 -41.930 1.00 49.47 295 ILE A N 1
ATOM 2322 C CA . ILE A 1 295 ? -19.323 13.475 -41.402 1.00 49.47 295 ILE A CA 1
ATOM 2323 C C . ILE A 1 295 ? -17.921 12.916 -41.688 1.00 49.47 295 ILE A C 1
ATOM 2325 O O . ILE A 1 295 ? -17.543 12.654 -42.833 1.00 49.47 295 ILE A O 1
ATOM 2329 N N . VAL A 1 296 ? -17.108 12.771 -40.638 1.00 51.75 296 VAL A N 1
ATOM 2330 C CA . VAL A 1 296 ? -15.709 12.338 -40.759 1.00 51.75 296 VAL A CA 1
ATOM 2331 C C . VAL A 1 296 ? -15.651 10.819 -40.908 1.00 51.75 296 VAL A C 1
ATOM 2333 O O . VAL A 1 296 ? -15.442 10.091 -39.938 1.00 51.75 296 VAL A O 1
ATOM 2336 N N . HIS A 1 297 ? -15.793 10.332 -42.142 1.00 50.56 297 HIS A N 1
ATOM 2337 C CA . HIS A 1 297 ? -15.574 8.925 -42.483 1.00 50.56 297 HIS A CA 1
ATOM 2338 C C . HIS A 1 297 ? -14.106 8.516 -42.242 1.00 50.56 297 HIS A C 1
ATOM 2340 O O . HIS A 1 297 ? -13.256 8.580 -43.135 1.00 50.56 297 HIS A O 1
ATOM 2346 N N . ARG A 1 298 ? -13.792 8.074 -41.017 1.00 53.53 298 ARG A N 1
ATOM 2347 C CA . ARG A 1 298 ? -12.523 7.411 -40.686 1.00 53.53 298 ARG A CA 1
ATOM 2348 C C . ARG A 1 298 ? -12.516 6.024 -41.343 1.00 53.53 298 ARG A C 1
ATOM 2350 O O . ARG A 1 298 ? -13.397 5.216 -41.071 1.00 53.53 298 ARG A O 1
ATOM 2357 N N . ARG A 1 299 ? -11.508 5.711 -42.168 1.00 53.59 299 ARG A N 1
ATOM 2358 C CA . ARG A 1 299 ? -11.275 4.323 -42.610 1.00 53.59 299 ARG A CA 1
ATOM 2359 C C . ARG A 1 299 ? -10.734 3.519 -41.428 1.00 53.59 299 ARG A C 1
ATOM 2361 O O . ARG A 1 299 ? -9.609 3.773 -40.995 1.00 53.59 299 ARG A O 1
ATOM 2368 N N . VAL A 1 300 ? -11.505 2.556 -40.932 1.00 58.34 300 VAL A N 1
ATOM 2369 C CA . VAL A 1 300 ? -10.997 1.557 -39.983 1.00 58.34 300 VAL A CA 1
ATOM 2370 C C . VAL A 1 300 ? -9.948 0.710 -40.714 1.00 58.34 300 VAL A C 1
ATOM 2372 O O . VAL A 1 300 ? -10.185 0.240 -41.822 1.00 58.34 300 VAL A O 1
ATOM 2375 N N . ARG A 1 301 ? -8.752 0.593 -40.127 1.00 65.19 301 ARG A N 1
ATOM 2376 C CA . ARG A 1 301 ? -7.609 -0.189 -40.647 1.00 65.19 301 ARG A CA 1
ATOM 2377 C C . ARG A 1 301 ? -7.187 -1.298 -39.675 1.00 65.19 301 ARG A C 1
ATOM 2379 O O . ARG A 1 301 ? -6.028 -1.693 -39.649 1.00 65.19 301 ARG A O 1
ATOM 2386 N N . ILE A 1 302 ? -8.108 -1.712 -38.814 1.00 79.19 302 ILE A N 1
ATOM 2387 C CA . ILE A 1 302 ? -7.911 -2.770 -37.829 1.00 79.19 302 ILE A CA 1
ATOM 2388 C C . ILE A 1 302 ? -8.929 -3.850 -38.170 1.00 79.19 302 ILE A C 1
ATOM 2390 O O . ILE A 1 302 ? -10.107 -3.546 -38.347 1.00 79.19 302 ILE A O 1
ATOM 2394 N N . ASP A 1 303 ? -8.438 -5.074 -38.294 1.00 83.19 303 ASP A N 1
ATOM 2395 C CA . ASP A 1 303 ? -9.233 -6.287 -38.438 1.00 83.19 303 ASP A CA 1
ATOM 2396 C C . ASP A 1 303 ? -10.140 -6.448 -37.195 1.00 83.19 303 ASP A C 1
ATOM 2398 O O . ASP A 1 303 ? -9.619 -6.425 -36.071 1.00 83.19 303 ASP A O 1
ATOM 2402 N N . PRO A 1 304 ? -11.477 -6.516 -37.355 1.00 82.62 304 PRO A N 1
ATOM 2403 C CA . PRO A 1 304 ? -12.404 -6.525 -36.228 1.00 82.62 304 PRO A CA 1
ATOM 2404 C C . PRO A 1 304 ? -12.328 -7.829 -35.430 1.00 82.62 304 PRO A C 1
ATOM 2406 O O . PRO A 1 304 ? -12.411 -7.787 -34.204 1.00 82.62 304 PRO A O 1
ATOM 2409 N N . ASP A 1 305 ? -12.100 -8.962 -36.090 1.00 83.62 305 ASP A N 1
ATOM 2410 C CA . ASP A 1 305 ? -12.107 -10.280 -35.461 1.00 83.62 305 ASP A CA 1
ATOM 2411 C C . ASP A 1 305 ? -10.808 -10.496 -34.680 1.00 83.62 305 ASP A C 1
ATOM 2413 O O . ASP A 1 305 ? -10.833 -10.869 -33.504 1.00 83.62 305 ASP A O 1
ATOM 2417 N N . LYS A 1 306 ? -9.662 -10.108 -35.260 1.00 86.25 306 LYS A N 1
ATOM 2418 C CA . LYS A 1 306 ? -8.370 -10.083 -34.550 1.00 86.25 306 LYS A CA 1
ATOM 2419 C C . LYS A 1 306 ? -8.347 -9.056 -33.406 1.00 86.25 306 LYS A C 1
ATOM 2421 O O . LYS A 1 306 ? -7.605 -9.239 -32.439 1.00 86.25 306 LYS A O 1
ATOM 2426 N N . LEU A 1 307 ? -9.153 -7.988 -33.477 1.00 86.25 307 LEU A N 1
ATOM 2427 C CA . LEU A 1 307 ? -9.354 -7.047 -32.368 1.00 86.25 307 LEU A CA 1
ATOM 2428 C C . LEU A 1 307 ? -10.205 -7.663 -31.248 1.00 86.25 307 LEU A C 1
ATOM 2430 O O . LEU A 1 307 ? -9.806 -7.581 -30.087 1.00 86.25 307 LEU A O 1
ATOM 2434 N N . VAL A 1 308 ? -11.341 -8.287 -31.574 1.00 85.31 308 VAL A N 1
ATOM 2435 C CA . VAL A 1 308 ? -12.205 -8.972 -30.596 1.00 85.31 308 VAL A CA 1
ATOM 2436 C C . VAL A 1 308 ? -11.444 -10.102 -29.903 1.00 85.31 308 VAL A C 1
ATOM 2438 O O . VAL A 1 308 ? -11.471 -10.175 -28.678 1.00 85.31 308 VAL A O 1
ATOM 2441 N N . HIS A 1 309 ? -10.680 -10.907 -30.645 1.00 87.62 309 HIS A N 1
ATOM 2442 C CA . HIS A 1 309 ? -9.832 -11.963 -30.089 1.00 87.62 309 HIS A CA 1
ATOM 2443 C C . HIS A 1 309 ? -8.819 -11.429 -29.058 1.00 87.62 309 HIS A C 1
ATOM 2445 O O . HIS A 1 309 ? -8.723 -11.954 -27.947 1.00 87.62 309 HIS A O 1
ATOM 2451 N N . PHE A 1 310 ? -8.114 -10.333 -29.369 1.00 87.44 310 PHE A N 1
ATOM 2452 C CA . PHE A 1 310 ? -7.200 -9.706 -28.409 1.00 87.44 310 PHE A CA 1
ATOM 2453 C C . PHE A 1 310 ? -7.923 -9.139 -27.180 1.00 87.44 310 PHE A C 1
ATOM 2455 O O . PHE A 1 310 ? -7.431 -9.293 -26.063 1.00 87.44 310 PHE A O 1
ATOM 2462 N N . LEU A 1 311 ? -9.085 -8.500 -27.368 1.00 84.62 311 LEU A N 1
ATOM 2463 C CA . LEU A 1 311 ? -9.894 -7.971 -26.267 1.00 84.62 311 LEU A CA 1
ATOM 2464 C C . LEU A 1 311 ? -10.364 -9.089 -25.324 1.00 84.62 311 LEU A C 1
ATOM 2466 O O . LEU A 1 311 ? -10.203 -8.952 -24.114 1.00 84.62 311 LEU A O 1
ATOM 2470 N N . LEU A 1 312 ? -10.848 -10.208 -25.873 1.00 83.75 312 LEU A N 1
ATOM 2471 C CA . LEU A 1 312 ? -11.285 -11.375 -25.104 1.00 83.75 312 LEU A CA 1
ATOM 2472 C C . LEU A 1 312 ? -10.147 -12.016 -24.300 1.00 83.75 312 LEU A C 1
ATOM 2474 O O . LEU A 1 312 ? -10.383 -12.403 -23.157 1.00 83.75 312 LEU A O 1
ATOM 2478 N N . LEU A 1 313 ? -8.917 -12.091 -24.835 1.00 84.00 313 LEU A N 1
ATOM 2479 C CA . LEU A 1 313 ? -7.779 -12.576 -24.043 1.00 84.00 313 LEU A CA 1
ATOM 2480 C C . LEU A 1 313 ? -7.482 -11.628 -22.871 1.00 84.00 313 LEU A C 1
ATOM 2482 O O . LEU A 1 313 ? -7.364 -12.083 -21.736 1.00 84.00 313 LEU A O 1
ATOM 2486 N N . ILE A 1 314 ? -7.383 -10.314 -23.111 1.00 80.56 314 ILE A N 1
ATOM 2487 C CA . ILE A 1 314 ? -7.024 -9.372 -22.036 1.00 80.56 314 ILE A CA 1
ATOM 2488 C C . ILE A 1 314 ? -8.150 -9.134 -21.019 1.00 80.56 314 ILE A C 1
ATOM 2490 O O . ILE A 1 314 ? -7.857 -8.637 -19.938 1.00 80.56 314 ILE A O 1
ATOM 2494 N N . ASP A 1 315 ? -9.404 -9.485 -21.320 1.00 76.50 315 ASP A N 1
ATOM 2495 C CA . ASP A 1 315 ? -10.515 -9.476 -20.352 1.00 76.50 315 ASP A CA 1
ATOM 2496 C C . ASP A 1 315 ? -10.540 -10.702 -19.422 1.00 76.50 315 ASP A C 1
ATOM 2498 O O . ASP A 1 315 ? -11.323 -10.737 -18.471 1.00 76.50 315 ASP A O 1
ATOM 2502 N N . GLN A 1 316 ? -9.668 -11.695 -19.626 1.00 78.75 316 GLN A N 1
ATOM 2503 C CA . GLN A 1 316 ? -9.534 -12.805 -18.684 1.00 78.75 316 GLN A CA 1
ATOM 2504 C C . GLN A 1 316 ? -8.990 -12.321 -17.330 1.00 78.75 316 GLN A C 1
ATOM 2506 O O . GLN A 1 316 ? -8.047 -11.527 -17.259 1.00 78.75 316 GLN A O 1
ATOM 2511 N N . ALA A 1 317 ? -9.516 -12.895 -16.243 1.00 66.12 317 ALA A N 1
ATOM 2512 C CA . ALA A 1 317 ? -9.162 -12.552 -14.859 1.00 66.12 317 ALA A CA 1
ATOM 2513 C C . ALA A 1 317 ? -7.666 -12.733 -14.507 1.00 66.12 317 ALA A C 1
ATOM 2515 O O . ALA A 1 317 ? -7.203 -12.231 -13.484 1.00 66.12 317 ALA A O 1
ATOM 2516 N N . TYR A 1 318 ? -6.899 -13.430 -15.353 1.00 74.12 318 TYR A N 1
ATOM 2517 C CA . TYR A 1 318 ? -5.440 -13.511 -15.263 1.00 74.12 318 TYR A CA 1
ATOM 2518 C C . TYR A 1 318 ? -4.750 -12.176 -15.602 1.00 74.12 318 TYR A C 1
ATOM 2520 O O . TYR A 1 318 ? -3.787 -11.801 -14.936 1.00 74.12 318 TYR A O 1
ATOM 2528 N N . PHE A 1 319 ? -5.245 -11.443 -16.606 1.00 69.12 319 PHE A N 1
ATOM 2529 C CA . PHE A 1 319 ? -4.665 -10.188 -17.108 1.00 69.12 319 PHE A CA 1
ATOM 2530 C C . PHE A 1 319 ? -5.265 -8.937 -16.456 1.00 69.12 319 PHE A C 1
ATOM 2532 O O . PHE A 1 319 ? -4.581 -7.918 -16.288 1.00 69.12 319 PHE A O 1
ATOM 2539 N N . TYR A 1 320 ? -6.557 -8.997 -16.135 1.00 68.69 320 TYR A N 1
ATOM 2540 C CA . TYR A 1 320 ? -7.349 -7.878 -15.640 1.00 68.69 320 TYR A CA 1
ATOM 2541 C C . TYR A 1 320 ? -7.988 -8.233 -14.296 1.00 68.69 320 TYR A C 1
ATOM 2543 O O . TYR A 1 320 ? -8.769 -9.173 -14.186 1.00 68.69 320 TYR A O 1
ATOM 2551 N N . GLN A 1 321 ? -7.678 -7.438 -13.273 1.00 60.22 321 GLN A N 1
ATOM 2552 C CA . GLN A 1 321 ? -8.320 -7.492 -11.967 1.00 60.22 321 GLN A CA 1
ATOM 2553 C C . GLN A 1 321 ? -9.238 -6.277 -11.810 1.00 60.22 321 GLN A C 1
ATOM 2555 O O . GLN A 1 321 ? -8.778 -5.130 -11.808 1.00 60.22 321 GLN A O 1
ATOM 2560 N N . ASP A 1 322 ? -10.533 -6.529 -11.630 1.00 56.00 322 ASP A N 1
ATOM 2561 C CA . ASP A 1 322 ? -11.492 -5.524 -11.169 1.00 56.00 322 ASP A CA 1
ATOM 2562 C C . ASP A 1 322 ? -10.985 -4.888 -9.872 1.00 56.00 322 ASP A C 1
ATOM 2564 O O . ASP A 1 322 ? -10.782 -5.579 -8.869 1.00 56.00 322 ASP A O 1
ATOM 2568 N N . VAL A 1 323 ? -10.793 -3.564 -9.862 1.00 51.50 323 VAL A N 1
ATOM 2569 C CA . VAL A 1 323 ? -10.496 -2.879 -8.605 1.00 51.50 323 VAL A CA 1
ATOM 2570 C C . VAL A 1 323 ? -11.811 -2.792 -7.834 1.00 51.50 323 VAL A C 1
ATOM 2572 O O . VAL A 1 323 ? -12.785 -2.249 -8.360 1.00 51.50 323 VAL A O 1
ATOM 2575 N N . PRO A 1 324 ? -11.886 -3.269 -6.579 1.00 39.00 324 PRO A N 1
ATOM 2576 C CA . PRO A 1 324 ? -13.112 -3.145 -5.796 1.00 39.00 324 PRO A CA 1
ATOM 2577 C C . P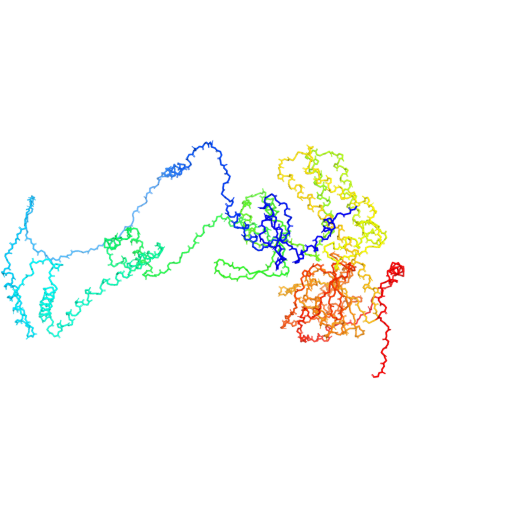RO A 1 324 ? -13.519 -1.685 -5.510 1.00 39.00 324 PRO A C 1
ATOM 2579 O O . PRO A 1 324 ? -14.660 -1.457 -5.114 1.00 39.00 324 PRO A O 1
ATOM 2582 N N . TYR A 1 325 ? -12.637 -0.700 -5.756 1.00 45.34 325 TYR A N 1
ATOM 2583 C CA . TYR A 1 325 ? -12.858 0.723 -5.476 1.00 45.34 325 TYR A CA 1
ATOM 2584 C C . TYR A 1 325 ? -12.442 1.651 -6.621 1.00 45.34 325 TYR A C 1
ATOM 2586 O O . TYR A 1 325 ? -11.430 1.455 -7.295 1.00 45.34 325 TYR A O 1
ATOM 2594 N N . GLY A 1 326 ? -13.177 2.757 -6.724 1.00 48.41 326 GLY A N 1
ATOM 2595 C CA . GLY A 1 326 ? -12.905 3.849 -7.648 1.00 48.41 326 GLY A CA 1
ATOM 2596 C C . GLY A 1 326 ? -13.555 3.640 -9.013 1.00 48.41 326 GLY A C 1
ATOM 2597 O O . GLY A 1 326 ? -13.482 2.572 -9.616 1.00 48.41 326 GLY A O 1
ATOM 2598 N N . THR A 1 327 ? -14.169 4.703 -9.510 1.00 52.25 327 THR A N 1
ATOM 2599 C CA . THR A 1 327 ? -14.732 4.793 -10.854 1.00 52.25 327 THR A CA 1
ATOM 2600 C C . THR A 1 327 ? -13.924 5.776 -11.691 1.00 52.25 327 THR A C 1
ATOM 2602 O O . THR A 1 327 ? -13.195 6.623 -11.168 1.00 52.25 327 THR A O 1
ATOM 2605 N N . ARG A 1 328 ? -14.078 5.677 -13.007 1.00 61.28 328 ARG A N 1
ATOM 2606 C CA . ARG A 1 328 ? -13.572 6.637 -13.985 1.00 61.28 328 ARG A CA 1
ATOM 2607 C C . ARG A 1 328 ? -14.683 7.016 -14.948 1.00 61.28 328 ARG A C 1
ATOM 2609 O O . ARG A 1 328 ? -15.466 6.159 -15.359 1.00 61.28 328 ARG A O 1
ATOM 2616 N N . THR A 1 329 ? -14.713 8.283 -15.333 1.00 66.50 329 THR A N 1
ATOM 2617 C CA . THR A 1 329 ? -15.622 8.767 -16.369 1.00 66.50 329 THR A CA 1
ATOM 2618 C C . THR A 1 329 ? -14.895 8.782 -17.705 1.00 66.50 329 THR A C 1
ATOM 2620 O O . THR A 1 329 ? -13.897 9.484 -17.873 1.00 66.50 329 THR A O 1
ATOM 2623 N N . VAL A 1 330 ? -15.383 7.995 -18.657 1.00 64.00 330 VAL A N 1
ATOM 2624 C CA . VAL A 1 330 ? -14.932 8.011 -20.048 1.00 64.00 330 VAL A CA 1
ATOM 2625 C C . VAL A 1 330 ? -15.796 9.017 -20.803 1.00 64.00 330 VAL A C 1
ATOM 2627 O O . VAL A 1 330 ? -17.010 8.850 -20.885 1.00 64.00 330 VAL A O 1
ATOM 2630 N N . LYS A 1 331 ? -15.171 10.061 -21.354 1.00 69.50 331 LYS A N 1
ATOM 2631 C CA . LYS A 1 331 ? -15.789 10.930 -22.364 1.00 69.50 331 LYS A CA 1
ATOM 2632 C C . LYS A 1 331 ? -15.594 10.282 -23.734 1.00 69.50 331 LYS A C 1
ATOM 2634 O O . LYS A 1 331 ? -14.461 9.975 -24.100 1.00 69.50 331 LYS A O 1
ATOM 2639 N N . LEU A 1 332 ? -16.679 10.073 -24.471 1.00 70.31 332 LEU A N 1
ATOM 2640 C CA . LEU A 1 332 ? -16.645 9.605 -25.859 1.00 70.31 332 LEU A CA 1
ATOM 2641 C C . LEU A 1 332 ? -16.359 10.772 -26.825 1.00 70.31 332 LEU A C 1
ATOM 2643 O O . LEU A 1 332 ? -16.613 11.929 -26.490 1.00 70.31 332 LEU A O 1
ATOM 2647 N N . ASP A 1 333 ? -15.923 10.472 -28.058 1.00 55.12 333 ASP A N 1
ATOM 2648 C CA . ASP A 1 333 ? -15.776 11.462 -29.151 1.00 55.12 333 ASP A CA 1
ATOM 2649 C C . ASP A 1 333 ? -17.102 12.217 -29.447 1.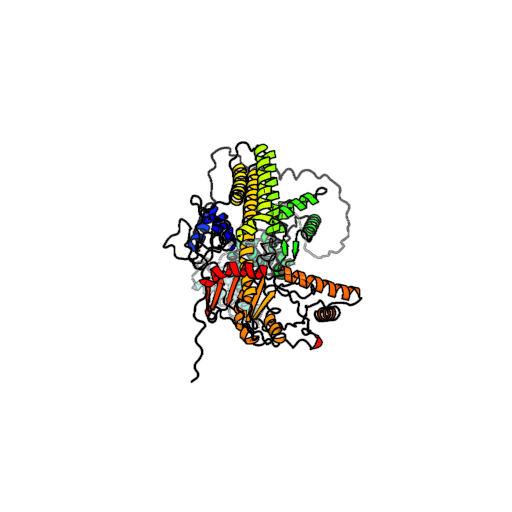00 55.12 333 ASP A C 1
ATOM 2651 O O . ASP A 1 333 ? -17.077 13.296 -30.034 1.00 55.12 333 ASP A O 1
ATOM 2655 N N . SER A 1 334 ? -18.255 11.679 -29.020 1.00 71.06 334 SER A N 1
ATOM 2656 C CA . SER A 1 334 ? -19.589 12.303 -29.089 1.00 71.06 334 SER A CA 1
ATOM 2657 C C . SER A 1 334 ? -19.884 13.320 -27.973 1.00 71.06 334 SER A C 1
ATOM 2659 O O . SER A 1 334 ? -20.957 13.917 -27.962 1.00 71.06 334 SER A O 1
ATOM 2661 N N . GLY A 1 335 ? -18.981 13.494 -27.003 1.00 67.62 335 GLY A N 1
ATOM 2662 C CA . GLY A 1 335 ? -19.186 14.330 -25.814 1.00 67.62 335 GLY A CA 1
ATOM 2663 C C . GLY A 1 335 ? -19.955 13.652 -24.671 1.00 67.62 335 GLY A C 1
ATOM 2664 O O . GLY A 1 335 ? -19.982 14.191 -23.567 1.00 67.62 335 GLY A O 1
ATOM 2665 N N . GLN A 1 336 ? -20.531 12.467 -24.898 1.00 71.62 336 GLN A N 1
ATOM 2666 C CA . GLN A 1 336 ? -21.225 11.687 -23.872 1.00 71.62 336 GLN A CA 1
ATOM 2667 C C . GLN A 1 336 ? -20.252 11.174 -22.798 1.00 71.62 336 GLN A C 1
ATOM 2669 O O . GLN A 1 336 ? -19.158 10.699 -23.110 1.00 71.62 336 GLN A O 1
ATOM 2674 N N . GLU A 1 337 ? -20.674 11.228 -21.535 1.00 68.12 337 GLU A N 1
ATOM 2675 C CA . GLU A 1 337 ? -19.940 10.687 -20.389 1.00 68.12 337 GLU A CA 1
ATOM 2676 C C . GLU A 1 337 ? -20.504 9.333 -19.949 1.00 68.12 337 GLU A C 1
ATOM 2678 O O . GLU A 1 337 ? -21.710 9.176 -19.770 1.00 68.12 337 GLU A O 1
ATOM 2683 N N . MET A 1 338 ? -19.618 8.358 -19.745 1.00 57.44 338 MET A N 1
ATOM 2684 C CA . MET A 1 338 ? -19.944 7.038 -19.202 1.00 57.44 338 MET A CA 1
ATOM 2685 C C . MET A 1 338 ? -19.084 6.748 -17.974 1.00 57.44 338 MET A C 1
ATOM 2687 O O . MET A 1 338 ? -17.855 6.804 -18.041 1.00 57.44 338 MET A O 1
ATOM 2691 N N . VAL A 1 339 ? -19.717 6.412 -16.852 1.00 56.06 339 VAL A N 1
ATOM 2692 C CA . VAL A 1 339 ? -19.019 5.998 -15.627 1.00 56.06 339 VAL A CA 1
ATOM 2693 C C . VAL A 1 339 ? -18.774 4.492 -15.675 1.00 56.06 339 VAL A C 1
ATOM 2695 O O . VAL A 1 339 ? -19.706 3.719 -15.874 1.00 56.06 339 VAL A O 1
ATOM 2698 N N . MET A 1 340 ? -17.529 4.068 -15.460 1.00 55.03 340 MET A N 1
ATOM 2699 C CA . MET A 1 340 ? -17.161 2.655 -15.344 1.00 55.03 340 MET A CA 1
ATOM 2700 C C . MET A 1 340 ? -16.208 2.416 -14.168 1.00 55.03 340 MET A C 1
ATOM 2702 O O . MET A 1 340 ? -15.540 3.342 -13.700 1.00 55.03 340 MET A O 1
ATOM 2706 N N . SER A 1 341 ? -16.109 1.168 -13.710 1.00 52.94 341 SER A N 1
ATOM 2707 C CA . SER A 1 341 ? -15.134 0.751 -12.696 1.00 52.94 341 SER A CA 1
ATOM 2708 C C . SER A 1 341 ? -13.695 1.048 -13.132 1.00 52.94 341 SER A C 1
ATOM 2710 O O . SER A 1 341 ? -13.345 0.970 -14.318 1.00 52.94 341 SER A O 1
ATOM 2712 N N . ASN A 1 342 ? -12.833 1.357 -12.164 1.00 61.72 342 ASN A N 1
ATOM 2713 C CA . ASN A 1 342 ? -11.397 1.245 -12.370 1.00 61.72 342 ASN A CA 1
ATOM 2714 C C . ASN A 1 342 ? -11.010 -0.232 -12.457 1.00 61.72 342 ASN A C 1
ATOM 2716 O O . ASN A 1 342 ? -11.470 -1.057 -11.671 1.00 61.72 342 ASN A O 1
ATOM 2720 N N . VAL A 1 343 ? -10.123 -0.547 -13.396 1.00 64.12 343 VAL A N 1
ATOM 2721 C CA . VAL A 1 343 ? -9.599 -1.900 -13.590 1.00 64.12 343 VAL A CA 1
ATOM 2722 C C . VAL A 1 343 ? -8.079 -1.836 -13.549 1.00 64.12 343 VAL A C 1
ATOM 2724 O O . VAL A 1 343 ? -7.474 -0.894 -14.079 1.00 64.12 343 VAL A O 1
ATOM 2727 N N . VAL A 1 344 ? -7.472 -2.807 -12.873 1.00 65.44 344 VAL A N 1
ATOM 2728 C CA . VAL A 1 344 ? -6.027 -2.929 -12.709 1.00 65.44 344 VAL A CA 1
ATOM 2729 C C . VAL A 1 344 ? -5.502 -4.046 -13.598 1.00 65.44 344 VAL A C 1
ATOM 2731 O O . VAL A 1 344 ? -6.039 -5.148 -13.631 1.00 65.44 344 VAL A O 1
ATOM 2734 N N . ARG A 1 345 ? -4.412 -3.761 -14.307 1.00 71.50 345 ARG A N 1
ATOM 2735 C CA . ARG A 1 345 ? -3.611 -4.778 -14.985 1.00 71.50 345 ARG A CA 1
ATOM 2736 C C . ARG A 1 345 ? -2.719 -5.472 -13.968 1.00 71.50 345 ARG A C 1
ATOM 2738 O O . ARG A 1 345 ? -1.942 -4.806 -13.278 1.00 71.50 345 ARG A O 1
ATOM 2745 N N . THR A 1 346 ? -2.832 -6.793 -13.917 1.00 66.25 346 THR A N 1
ATOM 2746 C CA . THR A 1 346 ? -1.996 -7.681 -13.098 1.00 66.25 346 THR A CA 1
ATOM 2747 C C . THR A 1 346 ? -0.556 -7.728 -13.613 1.00 66.25 346 THR A C 1
ATOM 2749 O O . THR A 1 346 ? 0.376 -7.769 -12.817 1.00 66.25 346 THR A O 1
ATOM 2752 N N . VAL A 1 347 ? -0.376 -7.658 -14.938 1.00 69.56 347 VAL A N 1
ATOM 2753 C CA . VAL A 1 347 ? 0.910 -7.795 -15.642 1.00 69.56 347 VAL A CA 1
ATOM 2754 C C . VAL A 1 347 ? 1.279 -6.559 -16.479 1.00 69.56 347 VAL A C 1
ATOM 2756 O O . VAL A 1 347 ? 0.456 -5.685 -16.771 1.00 69.56 347 VAL A O 1
ATOM 2759 N N . GLY A 1 348 ? 2.551 -6.467 -16.880 1.00 68.44 348 GLY A N 1
ATOM 2760 C CA . GLY A 1 348 ? 3.066 -5.396 -17.741 1.00 68.44 348 GLY A CA 1
ATOM 2761 C C . GLY A 1 348 ? 2.491 -5.427 -19.164 1.00 68.44 348 GLY A C 1
ATOM 2762 O O . GLY A 1 348 ? 2.146 -6.487 -19.684 1.00 68.44 348 GLY A O 1
ATOM 2763 N N . ARG A 1 349 ? 2.418 -4.262 -19.834 1.00 74.06 349 ARG A N 1
ATOM 2764 C CA . ARG A 1 349 ? 1.913 -4.166 -21.225 1.00 74.06 349 ARG A CA 1
ATOM 2765 C C . ARG A 1 349 ? 2.714 -5.042 -22.198 1.00 74.06 349 ARG A C 1
ATOM 2767 O O . ARG A 1 349 ? 2.125 -5.602 -23.112 1.00 74.06 349 ARG A O 1
ATOM 2774 N N . SER A 1 350 ? 4.025 -5.155 -21.989 1.00 72.38 350 SER A N 1
ATOM 2775 C CA . SER A 1 350 ? 4.917 -6.047 -22.737 1.00 72.38 350 SER A CA 1
ATOM 2776 C C . SER A 1 350 ? 4.544 -7.514 -22.545 1.00 72.38 350 SER A C 1
ATOM 2778 O O . SER A 1 350 ? 4.336 -8.211 -23.529 1.00 72.38 350 SER A O 1
ATOM 2780 N N . ILE A 1 351 ? 4.358 -7.950 -21.297 1.00 76.06 351 ILE A N 1
ATOM 2781 C CA . ILE A 1 351 ? 3.976 -9.325 -20.946 1.00 76.06 351 ILE A CA 1
ATOM 2782 C C . ILE A 1 351 ? 2.631 -9.706 -21.589 1.00 76.06 351 ILE A C 1
ATOM 2784 O O . ILE A 1 351 ? 2.544 -10.760 -22.206 1.00 76.06 351 ILE A O 1
ATOM 2788 N N . MET A 1 352 ? 1.618 -8.826 -21.552 1.00 78.75 352 MET A N 1
ATOM 2789 C CA . MET A 1 352 ? 0.346 -9.022 -22.279 1.00 78.75 352 MET A CA 1
ATOM 2790 C C . MET A 1 352 ? 0.543 -9.241 -23.784 1.00 78.75 352 MET A C 1
ATOM 2792 O O . MET A 1 352 ? -0.085 -10.120 -24.370 1.00 78.75 352 MET A O 1
ATOM 2796 N N . VAL A 1 353 ? 1.389 -8.427 -24.421 1.00 82.31 353 VAL A N 1
ATOM 2797 C CA . VAL A 1 353 ? 1.661 -8.527 -25.861 1.00 82.31 353 VAL A CA 1
ATOM 2798 C C . VAL A 1 353 ? 2.419 -9.818 -26.176 1.00 82.31 353 VAL A C 1
ATOM 2800 O O . VAL A 1 353 ? 2.052 -10.522 -27.113 1.00 82.31 353 VAL A O 1
ATOM 2803 N N . GLU A 1 354 ? 3.427 -10.173 -25.382 1.00 80.75 354 GLU A N 1
ATOM 2804 C CA . GLU A 1 354 ? 4.222 -11.383 -25.595 1.00 80.75 354 GLU A CA 1
ATOM 2805 C C . GLU A 1 354 ? 3.407 -12.657 -25.346 1.00 80.75 354 GLU A C 1
ATOM 2807 O O . GLU A 1 354 ? 3.451 -13.573 -26.162 1.00 80.75 354 GLU A O 1
ATOM 2812 N N . GLN A 1 355 ? 2.584 -12.695 -24.293 1.00 81.69 355 GLN A N 1
ATOM 2813 C CA . GLN A 1 355 ? 1.675 -13.813 -24.030 1.00 81.69 355 GLN A CA 1
ATOM 2814 C C . GLN A 1 355 ? 0.574 -13.924 -25.097 1.00 81.69 355 GLN A C 1
ATOM 2816 O O . GLN A 1 355 ? 0.248 -15.040 -25.491 1.00 81.69 355 GLN A O 1
ATOM 2821 N N . TYR A 1 356 ? 0.065 -12.816 -25.655 1.00 85.31 356 TYR A N 1
ATOM 2822 C CA . TYR A 1 356 ? -0.835 -12.877 -26.818 1.00 85.31 356 TYR A CA 1
ATOM 2823 C C . TYR A 1 356 ? -0.139 -13.470 -28.052 1.00 85.31 356 TYR A C 1
ATOM 2825 O O . TYR A 1 356 ? -0.708 -14.337 -28.712 1.00 85.31 356 TYR A O 1
ATOM 2833 N N . HIS A 1 357 ? 1.105 -13.075 -28.342 1.00 83.31 357 HIS A N 1
ATOM 2834 C CA . HIS A 1 357 ? 1.885 -13.669 -29.435 1.00 83.31 357 HIS A CA 1
ATOM 2835 C C . HIS A 1 357 ? 2.233 -15.150 -29.192 1.00 83.31 357 HIS A C 1
ATOM 2837 O O . HIS A 1 357 ? 2.251 -15.926 -30.142 1.00 83.31 357 HIS A O 1
ATOM 2843 N N . GLN A 1 358 ? 2.458 -15.567 -27.942 1.00 82.56 358 GLN A N 1
ATOM 2844 C CA . GLN A 1 358 ? 2.656 -16.978 -27.580 1.00 82.56 358 GLN A CA 1
ATOM 2845 C C . GLN A 1 358 ? 1.359 -17.799 -27.646 1.00 82.56 358 GLN A C 1
ATOM 2847 O O . GLN A 1 358 ? 1.418 -18.985 -27.961 1.00 82.56 358 GLN A O 1
ATOM 2852 N N . HIS A 1 359 ? 0.204 -17.188 -27.377 1.00 81.75 359 HIS A N 1
ATOM 2853 C CA . HIS A 1 359 ? -1.109 -17.816 -27.530 1.00 81.75 359 HIS A CA 1
ATOM 2854 C C . HIS A 1 359 ? -1.487 -17.966 -29.013 1.00 81.75 359 HIS A C 1
ATOM 2856 O O . HIS A 1 359 ? -1.957 -19.017 -29.431 1.00 81.75 359 HIS A O 1
ATOM 2862 N N . CYS A 1 360 ? -1.184 -16.961 -29.841 1.00 81.81 360 CYS A N 1
ATOM 2863 C CA . CYS A 1 360 ? -1.432 -16.969 -31.286 1.00 81.81 360 CYS A CA 1
ATOM 2864 C C . CYS A 1 360 ? -0.371 -17.747 -32.098 1.00 81.81 360 CYS A C 1
ATOM 2866 O O . CYS A 1 360 ? -0.081 -17.366 -33.228 1.00 81.81 360 CYS A O 1
ATOM 2868 N N . ARG A 1 361 ? 0.229 -18.819 -31.558 1.00 67.94 361 ARG A N 1
ATOM 2869 C CA . ARG A 1 361 ? 1.246 -19.624 -32.277 1.00 67.94 361 ARG A CA 1
ATOM 2870 C C . ARG A 1 361 ? 0.723 -20.297 -33.551 1.00 67.94 361 ARG A C 1
ATOM 2872 O O . ARG A 1 361 ? 1.521 -20.615 -34.424 1.00 67.94 361 ARG A O 1
ATOM 2879 N N . GLU A 1 362 ? -0.589 -20.489 -33.650 1.00 60.41 362 GLU A N 1
ATOM 2880 C CA . GLU A 1 362 ? -1.270 -21.186 -34.750 1.00 60.41 362 GLU A CA 1
ATOM 2881 C C . GLU A 1 362 ? -2.087 -20.230 -35.649 1.00 60.41 362 GLU A C 1
ATOM 2883 O O . GLU A 1 362 ? -2.890 -20.674 -36.464 1.00 60.41 362 GLU A O 1
ATOM 2888 N N . GLY A 1 363 ? -1.903 -18.907 -35.524 1.00 71.06 363 GLY A N 1
ATOM 2889 C CA . GLY A 1 363 ? -2.654 -17.911 -36.300 1.00 71.06 363 GLY A CA 1
ATOM 2890 C C . GLY A 1 363 ? -1.926 -16.575 -36.472 1.00 71.06 363 GLY A C 1
ATOM 2891 O O . GLY A 1 363 ? -0.799 -16.399 -36.021 1.00 71.06 363 GLY A O 1
ATOM 2892 N N . GLU A 1 364 ? -2.570 -15.605 -37.127 1.00 77.69 364 GLU A N 1
ATOM 2893 C CA . GLU A 1 364 ? -1.993 -14.274 -37.370 1.00 77.69 364 GLU A CA 1
ATOM 2894 C C . GLU A 1 364 ? -2.426 -13.226 -36.318 1.00 77.69 364 GLU A C 1
ATOM 2896 O O . GLU A 1 364 ? -3.510 -12.641 -36.445 1.00 77.69 364 GLU A O 1
ATOM 2901 N N . PRO A 1 365 ? -1.596 -12.896 -35.312 1.00 84.50 365 PRO A N 1
ATOM 2902 C CA . PRO A 1 365 ? -1.872 -11.798 -34.388 1.00 84.50 365 PRO A CA 1
ATOM 2903 C C . PRO A 1 365 ? -1.753 -10.413 -35.052 1.00 84.50 365 PRO A C 1
ATOM 2905 O O . PRO A 1 365 ? -1.007 -10.211 -36.011 1.00 84.50 365 PRO A O 1
ATOM 2908 N N . LEU A 1 366 ? -2.429 -9.408 -34.480 1.00 86.19 366 LEU A N 1
ATOM 2909 C CA . LEU A 1 366 ? -2.163 -7.996 -34.791 1.00 86.19 366 LEU A CA 1
ATOM 2910 C C . LEU A 1 366 ? -0.710 -7.628 -34.438 1.00 86.19 366 LEU A C 1
ATOM 2912 O O . LEU A 1 366 ? -0.120 -8.186 -33.514 1.00 86.19 366 LEU A O 1
ATOM 2916 N N . SER A 1 367 ? -0.141 -6.630 -35.120 1.00 82.38 367 SER A N 1
ATOM 2917 C CA . SER A 1 367 ? 1.227 -6.176 -34.836 1.00 82.38 367 SER A CA 1
ATOM 2918 C C . SER A 1 367 ? 1.384 -5.678 -33.391 1.00 82.38 367 SER A C 1
ATOM 2920 O O . SER A 1 367 ? 0.511 -4.966 -32.883 1.00 82.38 367 SER A O 1
ATOM 2922 N N . LYS A 1 368 ? 2.544 -5.928 -32.759 1.00 77.88 368 LYS A N 1
ATOM 2923 C CA . LYS A 1 368 ? 2.883 -5.402 -31.416 1.00 77.88 368 LYS A CA 1
ATOM 2924 C C . LYS A 1 368 ? 2.583 -3.899 -31.283 1.00 77.88 368 LYS A C 1
ATOM 2926 O O . LYS A 1 368 ? 2.009 -3.459 -30.292 1.00 77.88 368 LYS A O 1
ATOM 2931 N N . SER A 1 369 ? 2.879 -3.113 -32.322 1.00 71.44 369 SER A N 1
ATOM 2932 C CA . SER A 1 369 ? 2.585 -1.671 -32.402 1.00 71.44 369 SER A CA 1
ATOM 2933 C C . SER A 1 369 ? 1.089 -1.311 -32.386 1.00 71.44 369 SER A C 1
ATOM 2935 O O . SER A 1 369 ? 0.722 -0.252 -31.876 1.00 71.44 369 SER A O 1
ATOM 2937 N N . THR A 1 370 ? 0.217 -2.175 -32.910 1.00 79.56 370 THR A N 1
ATOM 2938 C CA . THR A 1 370 ? -1.246 -2.014 -32.860 1.00 79.56 370 THR A CA 1
ATOM 2939 C C . THR A 1 370 ? -1.782 -2.437 -31.494 1.00 79.56 370 THR A C 1
ATOM 2941 O O . THR A 1 370 ? -2.554 -1.698 -30.883 1.00 79.56 370 THR A O 1
ATOM 2944 N N . LEU A 1 371 ? -1.297 -3.565 -30.965 1.00 82.31 371 LEU A N 1
ATOM 2945 C CA . LEU A 1 371 ? -1.642 -4.067 -29.632 1.00 82.31 371 LEU A CA 1
ATOM 2946 C C . LEU A 1 371 ? -1.301 -3.046 -28.533 1.00 82.31 371 LEU A C 1
ATOM 2948 O O . LEU A 1 371 ? -2.151 -2.731 -27.701 1.00 82.31 371 LEU A O 1
ATOM 2952 N N . TYR A 1 372 ? -0.114 -2.429 -28.575 1.00 78.19 372 TYR A N 1
ATOM 2953 C CA . TYR A 1 372 ? 0.259 -1.373 -27.626 1.00 78.19 372 TYR A CA 1
ATOM 2954 C C . TYR A 1 372 ? -0.666 -0.147 -27.681 1.00 78.19 372 TYR A C 1
ATOM 2956 O O . TYR A 1 372 ? -0.973 0.409 -26.626 1.00 78.19 372 TYR A O 1
ATOM 2964 N N . ARG A 1 373 ? -1.162 0.246 -28.865 1.00 76.31 373 ARG A N 1
ATOM 2965 C CA . ARG A 1 373 ? -2.147 1.336 -29.011 1.00 76.31 373 ARG A CA 1
ATOM 2966 C C . ARG A 1 373 ? -3.516 0.956 -28.450 1.00 76.31 373 ARG A C 1
ATOM 2968 O O . ARG A 1 373 ? -4.144 1.777 -27.789 1.00 76.31 373 ARG A O 1
ATOM 2975 N N . ILE A 1 374 ? -3.960 -0.287 -28.641 1.00 81.62 374 ILE A N 1
ATOM 2976 C CA . ILE A 1 374 ? -5.192 -0.799 -28.016 1.00 81.62 374 ILE A CA 1
ATOM 2977 C C . ILE A 1 374 ? -5.047 -0.772 -26.484 1.00 81.62 374 ILE A C 1
ATOM 2979 O O . ILE A 1 374 ? -5.933 -0.277 -25.790 1.00 81.62 374 ILE A O 1
ATOM 2983 N N . LEU A 1 375 ? -3.896 -1.200 -25.949 1.00 77.19 375 LEU A N 1
ATOM 2984 C CA . LEU A 1 375 ? -3.586 -1.140 -24.513 1.00 77.19 375 LEU A CA 1
ATOM 2985 C C . LEU A 1 375 ? -3.392 0.293 -23.970 1.00 77.19 375 LEU A C 1
ATOM 2987 O O . LEU A 1 375 ? -3.441 0.493 -22.752 1.00 77.19 375 LEU A O 1
ATOM 2991 N N . GLU A 1 376 ? -3.159 1.279 -24.834 1.00 72.50 376 GLU A N 1
ATOM 2992 C CA . GLU A 1 376 ? -3.059 2.700 -24.491 1.00 72.50 376 GLU A CA 1
ATOM 2993 C C . GLU A 1 376 ? -4.435 3.376 -24.448 1.00 72.50 376 GLU A C 1
ATOM 2995 O O . GLU A 1 376 ? -4.768 3.986 -23.433 1.00 72.50 376 GLU A O 1
ATOM 3000 N N . VAL A 1 377 ? -5.257 3.195 -25.491 1.00 72.62 377 VAL A N 1
ATOM 3001 C CA . VAL A 1 377 ? -6.649 3.684 -25.546 1.00 72.62 377 VAL A CA 1
ATOM 3002 C C . VAL A 1 377 ? -7.489 3.027 -24.452 1.00 72.62 377 VAL A C 1
ATOM 3004 O O . VAL A 1 377 ? -8.152 3.717 -23.677 1.00 72.62 377 VAL A O 1
ATOM 3007 N N . ARG A 1 378 ? -7.391 1.699 -24.296 1.00 67.75 378 ARG A N 1
ATOM 3008 C CA . ARG A 1 378 ? -7.912 0.979 -23.127 1.00 67.75 378 ARG A CA 1
ATOM 3009 C C . ARG A 1 378 ? -6.962 1.165 -21.937 1.00 67.75 378 ARG A C 1
ATOM 3011 O O . ARG A 1 378 ? -6.439 0.196 -21.387 1.00 67.75 378 ARG A O 1
ATOM 3018 N N . GLY A 1 379 ? -6.717 2.414 -21.546 1.00 61.50 379 GLY A N 1
ATOM 3019 C CA . GLY A 1 379 ? -5.908 2.747 -20.379 1.00 61.50 379 GLY A CA 1
ATOM 3020 C C . GLY A 1 379 ? -6.439 2.027 -19.137 1.00 61.50 379 GLY A C 1
ATOM 3021 O O . GLY A 1 379 ? -7.648 1.941 -18.932 1.00 61.50 379 GLY A O 1
ATOM 3022 N N . ALA A 1 380 ? -5.537 1.488 -18.328 1.00 60.53 380 ALA A N 1
ATOM 3023 C CA . ALA A 1 380 ? -5.834 0.816 -17.068 1.00 60.53 380 ALA A CA 1
ATOM 3024 C C . ALA A 1 380 ? -4.668 1.072 -16.110 1.00 60.53 380 ALA A C 1
ATOM 3026 O O . ALA A 1 380 ? -3.521 1.203 -16.556 1.00 60.53 380 ALA A O 1
ATOM 3027 N N . SER A 1 381 ? -4.951 1.151 -14.812 1.00 55.66 381 SER A N 1
ATOM 3028 C CA . SER A 1 381 ? -3.899 1.285 -13.804 1.00 55.66 381 SER A CA 1
ATOM 3029 C C . SER A 1 381 ? -3.051 0.015 -13.806 1.00 55.66 381 SER A C 1
ATOM 3031 O O . SER A 1 381 ? -3.591 -1.085 -13.800 1.00 55.66 381 SER A O 1
ATOM 3033 N N . GLN A 1 382 ? -1.726 0.129 -13.801 1.00 53.31 382 GLN A N 1
ATOM 3034 C CA . GLN A 1 382 ? -0.899 -1.012 -13.395 1.00 53.31 382 GLN A CA 1
ATOM 3035 C C . GLN A 1 382 ? -1.077 -1.221 -11.889 1.00 53.31 382 GLN A C 1
ATOM 3037 O O . GLN A 1 382 ? -1.275 -0.239 -11.162 1.00 53.31 382 GLN A O 1
ATOM 3042 N N . ARG A 1 383 ? -1.010 -2.473 -11.418 1.00 50.19 383 ARG A N 1
ATOM 3043 C CA . ARG A 1 383 ? -0.992 -2.759 -9.981 1.00 50.19 383 ARG A CA 1
ATOM 3044 C C . ARG A 1 383 ? 0.191 -2.022 -9.348 1.00 50.19 383 ARG A C 1
ATOM 3046 O O . ARG A 1 383 ? 1.344 -2.351 -9.598 1.00 50.19 383 ARG A O 1
ATOM 3053 N N . LYS A 1 384 ? -0.108 -1.007 -8.540 1.00 49.31 384 LYS A N 1
ATOM 3054 C CA . LYS A 1 384 ? 0.839 -0.456 -7.566 1.00 49.31 384 LYS A CA 1
ATOM 3055 C C . LYS A 1 384 ? 0.773 -1.305 -6.303 1.00 49.31 384 LYS A C 1
ATOM 3057 O O . LYS A 1 384 ? -0.257 -1.934 -6.063 1.00 49.31 384 LYS A O 1
ATOM 3062 N N . SER A 1 385 ? 1.837 -1.266 -5.506 1.00 48.59 385 SER A N 1
ATOM 3063 C CA . SER A 1 385 ? 1.852 -1.851 -4.166 1.00 48.59 385 SER A CA 1
ATOM 3064 C C . SER A 1 385 ? 0.613 -1.417 -3.373 1.00 48.59 385 SER A C 1
ATOM 3066 O O . SER A 1 385 ? 0.401 -0.224 -3.136 1.00 48.59 385 SER A O 1
ATOM 3068 N N . LEU A 1 386 ? -0.233 -2.383 -3.020 1.00 50.25 386 LEU A N 1
ATOM 3069 C CA . LEU A 1 386 ? -1.367 -2.203 -2.126 1.00 50.25 386 LEU A CA 1
ATOM 3070 C C . LEU A 1 386 ? -0.892 -2.600 -0.731 1.00 50.25 386 LEU A C 1
ATOM 3072 O O . LEU A 1 386 ? -1.051 -3.755 -0.359 1.00 50.25 386 LEU A O 1
ATOM 3076 N N . GLN A 1 387 ? -0.326 -1.653 0.024 1.00 50.97 387 GLN A N 1
ATOM 3077 C CA . GLN A 1 387 ? 0.460 -1.912 1.244 1.00 50.97 387 GLN A CA 1
ATOM 3078 C C . GLN A 1 387 ? -0.083 -3.047 2.142 1.00 50.97 387 GLN A C 1
ATOM 3080 O O . GLN A 1 387 ? 0.669 -3.948 2.477 1.00 50.97 387 GLN A O 1
ATOM 3085 N N . GLY A 1 388 ? -1.379 -3.079 2.483 1.00 49.75 388 GLY A N 1
ATOM 3086 C CA . GLY A 1 388 ? -1.975 -4.147 3.314 1.00 49.75 388 GLY A CA 1
ATOM 3087 C C . GLY A 1 388 ? -2.164 -5.540 2.667 1.00 49.75 388 GLY A C 1
ATOM 3088 O O . GLY A 1 388 ? -2.603 -6.460 3.353 1.00 49.75 388 GLY A O 1
ATOM 3089 N N . LEU A 1 389 ? -1.877 -5.712 1.372 1.00 53.47 389 LEU A N 1
ATOM 3090 C CA . LEU A 1 389 ? -2.132 -6.915 0.553 1.00 53.47 389 LEU A CA 1
ATOM 3091 C C . LEU A 1 389 ? -0.916 -7.391 -0.268 1.00 53.47 389 LEU A C 1
ATOM 3093 O O . LEU A 1 389 ? -1.036 -8.342 -1.048 1.00 53.47 389 LEU A O 1
ATOM 3097 N N . ASP A 1 390 ? 0.235 -6.732 -0.157 1.00 62.69 390 ASP A N 1
ATOM 3098 C CA . ASP A 1 390 ? 1.423 -7.123 -0.914 1.00 62.69 390 ASP A CA 1
ATOM 3099 C C . ASP A 1 390 ? 2.163 -8.280 -0.240 1.00 62.69 390 ASP A C 1
ATOM 3101 O O . ASP A 1 390 ? 2.329 -8.320 0.978 1.00 62.69 390 ASP A O 1
ATOM 3105 N N . ASN A 1 391 ? 2.601 -9.244 -1.052 1.00 71.69 391 ASN A N 1
ATOM 3106 C CA . ASN A 1 391 ? 3.267 -10.450 -0.575 1.00 71.69 391 ASN A CA 1
ATOM 3107 C C . ASN A 1 391 ? 4.783 -10.234 -0.492 1.00 71.69 391 ASN A C 1
ATOM 3109 O O . ASN A 1 391 ? 5.526 -10.858 -1.248 1.00 71.69 391 ASN A O 1
ATOM 3113 N N . THR A 1 392 ? 5.249 -9.306 0.347 1.00 76.81 392 THR A N 1
ATOM 3114 C CA . THR A 1 392 ? 6.671 -8.925 0.428 1.00 76.81 392 THR A CA 1
ATOM 3115 C C . THR A 1 392 ? 7.571 -10.128 0.718 1.00 76.81 392 THR A C 1
ATOM 3117 O O . THR A 1 392 ? 8.603 -10.284 0.069 1.00 76.81 392 THR A O 1
ATOM 3120 N N . ALA A 1 393 ? 7.156 -11.028 1.616 1.00 79.50 393 ALA A N 1
ATOM 3121 C CA . ALA A 1 393 ? 7.931 -12.225 1.948 1.00 79.50 393 ALA A CA 1
ATOM 3122 C C . ALA A 1 393 ? 7.918 -13.295 0.837 1.00 79.50 393 ALA A C 1
ATOM 3124 O O . ALA A 1 393 ? 8.921 -13.973 0.622 1.00 79.50 393 ALA A O 1
ATOM 3125 N N . GLY A 1 394 ? 6.806 -13.451 0.107 1.00 79.31 394 GLY A N 1
ATOM 3126 C CA . GLY A 1 394 ? 6.734 -14.356 -1.046 1.00 79.31 394 GLY A CA 1
ATOM 3127 C C . GLY A 1 394 ? 7.518 -13.826 -2.243 1.00 79.31 394 GLY A C 1
ATOM 3128 O O . GLY A 1 394 ? 8.386 -14.519 -2.762 1.00 79.31 394 GLY A O 1
ATOM 3129 N N . SER A 1 395 ? 7.297 -12.561 -2.603 1.00 78.81 395 SER A N 1
ATOM 3130 C CA . SER A 1 395 ? 7.988 -11.887 -3.710 1.00 78.81 395 SER A CA 1
ATOM 3131 C C . SER A 1 395 ? 9.499 -11.820 -3.463 1.00 78.81 395 SER A C 1
ATOM 3133 O O . SER A 1 395 ? 10.280 -12.114 -4.360 1.00 78.81 395 SER A O 1
ATOM 3135 N N . GLY A 1 396 ? 9.919 -11.507 -2.229 1.00 83.88 396 GLY A N 1
ATOM 3136 C CA . GLY A 1 396 ? 11.325 -11.535 -1.821 1.00 83.88 396 GLY A CA 1
ATOM 3137 C C . GLY A 1 396 ? 11.934 -12.941 -1.806 1.00 83.88 396 GLY A C 1
ATOM 3138 O O . GLY A 1 396 ? 13.132 -13.089 -2.021 1.00 83.88 396 GLY A O 1
ATOM 3139 N N . ALA A 1 397 ? 11.134 -13.993 -1.600 1.00 86.19 397 ALA A N 1
ATOM 3140 C CA . ALA A 1 397 ? 11.603 -15.367 -1.755 1.00 86.19 397 ALA A CA 1
ATOM 3141 C C . ALA A 1 397 ? 11.733 -15.763 -3.236 1.00 86.19 397 ALA A C 1
ATOM 3143 O O . ALA A 1 397 ? 12.708 -16.426 -3.589 1.00 86.19 397 ALA A O 1
ATOM 3144 N N . GLU A 1 398 ? 10.799 -15.350 -4.095 1.00 86.44 398 GLU A N 1
ATOM 3145 C CA . GLU A 1 398 ? 10.828 -15.590 -5.545 1.00 86.44 398 GLU A CA 1
ATOM 3146 C C . GLU A 1 398 ? 12.006 -14.871 -6.231 1.00 86.44 398 GLU A C 1
ATOM 3148 O O . GLU A 1 398 ? 12.615 -15.429 -7.144 1.00 86.44 398 GLU A O 1
ATOM 3153 N N . THR A 1 399 ? 12.423 -13.686 -5.768 1.00 89.31 399 THR A N 1
ATOM 3154 C CA . THR A 1 399 ? 13.553 -12.965 -6.385 1.00 89.31 399 THR A CA 1
ATOM 3155 C C . THR A 1 399 ? 14.918 -13.609 -6.170 1.00 89.31 399 THR A C 1
ATOM 3157 O O . THR A 1 399 ? 15.789 -13.439 -7.021 1.00 89.31 399 THR A O 1
ATOM 3160 N N . PHE A 1 400 ? 15.112 -14.443 -5.143 1.00 91.44 400 PHE A N 1
ATOM 3161 C CA . PHE A 1 400 ? 16.292 -15.320 -5.084 1.00 91.44 400 PHE A CA 1
ATOM 3162 C C . PHE A 1 400 ? 16.311 -16.350 -6.227 1.00 91.44 400 PHE A C 1
ATOM 3164 O O . PHE A 1 400 ? 17.385 -16.736 -6.690 1.00 91.44 400 PHE A O 1
ATOM 3171 N N . ASP A 1 401 ? 15.143 -16.785 -6.710 1.00 90.25 401 ASP A N 1
ATOM 3172 C CA . ASP A 1 401 ? 15.052 -17.687 -7.862 1.00 90.25 401 ASP A CA 1
ATOM 3173 C C . ASP A 1 401 ? 15.267 -16.912 -9.177 1.00 90.25 401 ASP A C 1
ATOM 3175 O O . ASP A 1 401 ? 15.830 -17.460 -10.121 1.00 90.25 401 ASP A O 1
ATOM 3179 N N . THR A 1 402 ? 14.929 -15.616 -9.223 1.00 89.56 402 THR A N 1
ATOM 3180 C CA . THR A 1 402 ? 15.346 -14.696 -10.302 1.00 89.56 402 THR A CA 1
ATOM 3181 C C . THR A 1 402 ? 16.862 -14.475 -10.319 1.00 89.56 402 THR A C 1
ATOM 3183 O O . THR A 1 402 ? 17.473 -14.651 -11.367 1.00 89.56 402 THR A O 1
ATOM 3186 N N . LEU A 1 403 ? 17.506 -14.193 -9.179 1.00 92.56 403 LEU A N 1
ATOM 3187 C CA . LEU A 1 403 ? 18.975 -14.094 -9.095 1.00 92.56 403 LEU A CA 1
ATOM 3188 C C . LEU A 1 403 ? 19.652 -15.411 -9.507 1.00 92.56 403 LEU A C 1
ATOM 3190 O O . LEU A 1 403 ? 20.641 -15.404 -10.235 1.00 92.56 403 LEU A O 1
ATOM 3194 N N . THR A 1 404 ? 19.072 -16.553 -9.125 1.00 94.06 404 THR A N 1
ATOM 3195 C CA . THR A 1 404 ? 19.548 -17.883 -9.543 1.00 94.06 404 THR A CA 1
ATOM 3196 C C . THR A 1 404 ? 19.461 -18.087 -11.064 1.00 94.06 404 THR A C 1
ATOM 3198 O O . THR A 1 404 ? 20.350 -18.728 -11.632 1.00 94.06 404 THR A O 1
ATOM 3201 N N . LYS A 1 405 ? 18.437 -17.528 -11.734 1.00 91.88 405 LYS A N 1
ATOM 3202 C CA . LYS A 1 405 ? 18.325 -17.512 -13.207 1.00 91.88 405 LYS A CA 1
ATOM 3203 C C . LYS A 1 405 ? 19.367 -16.599 -13.842 1.00 91.88 405 LYS A C 1
ATOM 3205 O O . LYS A 1 405 ? 20.105 -17.084 -14.686 1.00 91.88 405 LYS A O 1
ATOM 3210 N N . VAL A 1 406 ? 19.526 -15.361 -13.359 1.00 91.94 406 VAL A N 1
ATOM 3211 C CA . VAL A 1 406 ? 20.562 -14.427 -13.848 1.00 91.94 406 VAL A CA 1
ATOM 3212 C C . VAL A 1 406 ? 21.954 -15.070 -13.794 1.00 91.94 406 VAL A C 1
ATOM 3214 O O . VAL A 1 406 ? 22.702 -14.985 -14.760 1.00 91.94 406 VAL A O 1
ATOM 3217 N N . VAL A 1 407 ? 22.290 -15.799 -12.723 1.00 94.06 407 VAL A N 1
ATOM 3218 C CA . VAL A 1 407 ? 23.556 -16.558 -12.636 1.00 94.06 407 VAL A CA 1
ATOM 3219 C C . VAL A 1 407 ? 23.639 -17.690 -13.678 1.00 94.06 407 VAL A C 1
ATOM 3221 O O . VAL A 1 407 ? 24.721 -17.977 -14.178 1.00 94.06 407 VAL A O 1
ATOM 3224 N N . GLY A 1 408 ? 22.524 -18.326 -14.053 1.00 90.31 408 GLY A N 1
ATOM 3225 C CA . GLY A 1 408 ? 22.472 -19.296 -15.158 1.00 90.31 408 GLY A CA 1
ATOM 3226 C C . GLY A 1 408 ? 22.536 -18.690 -16.558 1.00 90.31 408 GLY A C 1
ATOM 3227 O O . GLY A 1 408 ? 23.118 -19.300 -17.451 1.00 90.31 408 GLY A O 1
ATOM 3228 N N . ASP A 1 409 ? 22.008 -17.489 -16.756 1.00 87.06 409 ASP A N 1
ATOM 3229 C CA . ASP A 1 409 ? 22.129 -16.761 -18.022 1.00 87.06 409 ASP A CA 1
ATOM 3230 C C . ASP A 1 409 ? 23.552 -16.201 -18.192 1.00 87.06 409 ASP A C 1
ATOM 3232 O O . ASP A 1 409 ? 24.107 -16.226 -19.291 1.00 87.06 409 ASP A O 1
ATOM 3236 N N . LEU A 1 410 ? 24.203 -15.815 -17.088 1.00 88.50 410 LEU A N 1
ATOM 3237 C CA . LEU A 1 410 ? 25.635 -15.513 -17.041 1.00 88.50 410 LEU A CA 1
ATOM 3238 C C . LEU A 1 410 ? 26.505 -16.752 -17.324 1.00 88.50 410 LEU A C 1
ATOM 3240 O O . LEU A 1 410 ? 27.446 -16.636 -18.106 1.00 88.50 410 LEU A O 1
ATOM 3244 N N . GLU A 1 411 ? 26.191 -17.928 -16.760 1.00 92.38 411 GLU A N 1
ATOM 3245 C CA . GLU A 1 411 ? 26.894 -19.195 -17.059 1.00 92.38 411 GLU A CA 1
ATOM 3246 C C . GLU A 1 411 ? 26.819 -19.528 -18.561 1.00 92.38 411 GLU A C 1
ATOM 3248 O O . GLU A 1 411 ? 27.845 -19.775 -19.192 1.00 92.38 411 GLU A O 1
ATOM 3253 N N . GLN A 1 412 ? 25.629 -19.421 -19.169 1.00 87.00 412 GLN A N 1
ATOM 3254 C CA . GLN A 1 412 ? 25.434 -19.576 -20.621 1.00 87.00 412 GLN A CA 1
ATOM 3255 C C . GLN A 1 412 ? 26.216 -18.538 -21.446 1.00 87.00 412 GLN A C 1
ATOM 3257 O O . GLN A 1 412 ? 26.692 -18.849 -22.536 1.00 87.00 412 GLN A O 1
ATOM 3262 N N . CYS A 1 413 ? 26.378 -17.316 -20.931 1.00 85.25 413 CYS A N 1
ATOM 3263 C CA . CYS A 1 413 ? 27.174 -16.264 -21.567 1.00 85.25 413 CYS A CA 1
ATOM 3264 C C . CYS A 1 413 ? 28.691 -16.378 -21.298 1.00 85.25 413 CYS A C 1
ATOM 3266 O O . CYS A 1 413 ? 29.436 -15.506 -21.745 1.00 85.25 413 CYS A O 1
ATOM 3268 N N . GLY A 1 414 ? 29.171 -17.418 -20.604 1.00 85.81 414 GLY A N 1
ATOM 3269 C CA . GLY A 1 414 ? 30.602 -17.681 -20.387 1.00 85.81 414 GLY A CA 1
ATOM 3270 C C . GLY A 1 414 ? 31.157 -17.312 -19.006 1.00 85.81 414 GLY A C 1
ATOM 3271 O O . GLY A 1 414 ? 32.375 -17.307 -18.832 1.00 85.81 414 GLY A O 1
ATOM 3272 N N . ALA A 1 415 ? 30.310 -17.017 -18.014 1.00 90.62 415 ALA A N 1
ATOM 3273 C CA . ALA A 1 415 ? 30.768 -16.868 -16.631 1.00 90.62 415 ALA A CA 1
ATOM 3274 C C . ALA A 1 415 ? 31.361 -18.182 -16.087 1.00 90.62 415 ALA A C 1
ATOM 3276 O O . ALA A 1 415 ? 30.941 -19.282 -16.451 1.00 90.62 415 ALA A O 1
ATOM 3277 N N . ARG A 1 416 ? 32.339 -18.072 -15.181 1.00 92.19 416 ARG A N 1
ATOM 3278 C CA . ARG A 1 416 ? 33.073 -19.230 -14.645 1.00 92.19 416 ARG A CA 1
ATOM 3279 C C . ARG A 1 416 ? 32.141 -20.147 -13.855 1.00 92.19 416 ARG A C 1
ATOM 3281 O O . ARG A 1 416 ? 31.423 -19.689 -12.967 1.00 92.19 416 ARG A O 1
ATOM 3288 N N . GLN A 1 417 ? 32.189 -21.445 -14.141 1.00 91.19 417 GLN A N 1
ATOM 3289 C CA . GLN A 1 417 ? 31.278 -22.419 -13.538 1.00 91.19 417 GLN A CA 1
ATOM 3290 C C . GLN A 1 417 ? 31.435 -22.524 -12.010 1.00 91.19 417 GLN A C 1
ATOM 3292 O O . GLN A 1 417 ? 30.433 -22.615 -11.307 1.00 91.19 417 GLN A O 1
ATOM 3297 N N . GLU A 1 418 ? 32.661 -22.438 -11.489 1.00 92.69 418 GLU A N 1
ATOM 3298 C CA . GLU A 1 418 ? 32.946 -22.410 -10.045 1.00 92.69 418 GLU A CA 1
ATOM 3299 C C . GLU A 1 418 ? 32.219 -21.240 -9.359 1.00 92.69 418 GLU A C 1
ATOM 3301 O O . GLU A 1 418 ? 31.425 -21.455 -8.444 1.00 92.69 418 GLU A O 1
ATOM 3306 N N . TRP A 1 419 ? 32.381 -20.022 -9.894 1.00 94.06 419 TRP A N 1
ATOM 3307 C CA . TRP A 1 419 ? 31.670 -18.822 -9.435 1.00 94.06 419 TRP A CA 1
ATOM 3308 C C . TRP A 1 419 ? 30.146 -18.986 -9.502 1.00 94.06 419 TRP A C 1
ATOM 3310 O O . TRP A 1 419 ? 29.433 -18.591 -8.577 1.00 94.06 419 TRP A O 1
ATOM 3320 N N . CYS A 1 420 ? 29.630 -19.605 -10.569 1.00 92.81 420 CYS A N 1
ATOM 3321 C CA . CYS A 1 420 ? 28.198 -19.865 -10.712 1.00 92.81 420 CYS A CA 1
ATOM 3322 C C . CYS A 1 420 ? 27.686 -20.847 -9.644 1.00 92.81 420 CYS A C 1
ATOM 3324 O O . CYS A 1 420 ? 26.571 -20.687 -9.149 1.00 92.81 420 CYS A O 1
ATOM 3326 N N . GLN A 1 421 ? 28.468 -21.865 -9.271 1.00 93.94 421 GLN A N 1
ATOM 3327 C CA . GLN A 1 421 ? 28.103 -22.829 -8.227 1.00 93.94 421 GLN A CA 1
ATOM 3328 C C . GLN A 1 421 ? 28.163 -22.212 -6.822 1.00 93.94 421 GLN A C 1
ATOM 3330 O O . GLN A 1 421 ? 27.226 -22.399 -6.042 1.00 93.94 421 GLN A O 1
ATOM 3335 N N . GLU A 1 422 ? 29.211 -21.443 -6.528 1.00 95.81 422 GLU A N 1
ATOM 3336 C CA . GLU A 1 422 ? 29.394 -20.719 -5.265 1.00 95.81 422 GLU A CA 1
ATOM 3337 C C . GLU A 1 422 ? 28.278 -19.686 -5.051 1.00 95.81 422 GLU A C 1
ATOM 3339 O O . GLU A 1 422 ? 27.482 -19.812 -4.122 1.00 95.81 422 GLU A O 1
ATOM 3344 N N . THR A 1 423 ? 28.065 -18.787 -6.014 1.00 95.75 423 THR A N 1
ATOM 3345 C CA . THR A 1 423 ? 26.990 -17.781 -5.957 1.00 95.75 423 THR A CA 1
ATOM 3346 C C . THR A 1 423 ? 25.604 -18.421 -5.771 1.00 95.75 423 THR A C 1
ATOM 3348 O O . THR A 1 423 ? 24.768 -17.917 -5.021 1.00 95.75 423 THR A O 1
ATOM 3351 N N . ARG A 1 424 ? 25.334 -19.582 -6.391 1.00 96.19 424 ARG A N 1
ATOM 3352 C CA . ARG A 1 424 ? 24.076 -20.337 -6.196 1.00 96.19 424 ARG A CA 1
ATOM 3353 C C . ARG A 1 424 ? 23.950 -20.995 -4.821 1.00 96.19 424 ARG A C 1
ATOM 3355 O O . ARG A 1 424 ? 22.827 -21.250 -4.383 1.00 96.19 424 ARG A O 1
ATOM 3362 N N . LYS A 1 425 ? 25.058 -21.335 -4.163 1.00 96.31 425 LYS A N 1
ATOM 3363 C CA . LYS A 1 425 ? 25.091 -21.830 -2.779 1.00 96.31 425 LYS A CA 1
ATOM 3364 C C . LYS A 1 425 ? 24.826 -20.672 -1.814 1.00 96.31 425 LYS A C 1
ATOM 3366 O O . LYS A 1 425 ? 23.993 -20.822 -0.920 1.00 96.31 425 LYS A O 1
ATOM 3371 N N . ASP A 1 426 ? 25.415 -19.510 -2.059 1.00 95.50 426 ASP A N 1
ATOM 3372 C CA . ASP A 1 426 ? 25.325 -18.362 -1.155 1.00 95.50 426 ASP A CA 1
ATOM 3373 C C . ASP A 1 426 ? 23.965 -17.651 -1.267 1.00 95.50 426 ASP A C 1
ATOM 3375 O O . ASP A 1 426 ? 23.345 -17.334 -0.251 1.00 95.50 426 ASP A O 1
ATOM 3379 N N . LEU A 1 427 ? 23.373 -17.578 -2.468 1.00 96.25 427 LEU A N 1
ATOM 3380 C CA . LEU A 1 427 ? 21.958 -17.210 -2.644 1.00 96.25 427 LEU A CA 1
ATOM 3381 C C . LEU A 1 427 ? 21.010 -18.140 -1.860 1.00 96.25 427 LEU A C 1
ATOM 3383 O O . LEU A 1 427 ? 20.016 -17.678 -1.295 1.00 96.25 427 LEU A O 1
ATOM 3387 N N . LYS A 1 428 ? 21.302 -19.448 -1.773 1.00 95.12 428 LYS A N 1
ATOM 3388 C CA . LYS A 1 428 ? 20.512 -20.394 -0.956 1.00 95.12 428 LYS A CA 1
ATOM 3389 C C . LYS A 1 428 ? 20.749 -20.202 0.543 1.00 95.12 428 LYS A C 1
ATOM 3391 O O . LYS A 1 428 ? 19.803 -20.381 1.313 1.00 95.12 428 LYS A O 1
ATOM 3396 N N . ALA A 1 429 ? 21.963 -19.831 0.954 1.00 94.56 429 ALA A N 1
ATOM 3397 C CA . ALA A 1 429 ? 22.279 -19.477 2.335 1.00 94.56 429 ALA A CA 1
ATOM 3398 C C . ALA A 1 429 ? 21.519 -18.209 2.758 1.00 94.56 429 ALA A C 1
ATOM 3400 O O . ALA A 1 429 ? 20.733 -18.269 3.700 1.00 94.56 429 ALA A O 1
ATOM 3401 N N . GLY A 1 430 ? 21.606 -17.119 1.989 1.00 95.12 430 GLY A N 1
ATOM 3402 C CA . GLY A 1 430 ? 20.860 -15.878 2.233 1.00 95.12 430 GLY A CA 1
ATOM 3403 C C . GLY A 1 430 ? 19.334 -16.067 2.250 1.00 95.12 430 GLY A C 1
ATOM 3404 O O . GLY A 1 430 ? 18.649 -15.581 3.153 1.00 95.12 430 GLY A O 1
ATOM 3405 N N . LYS A 1 431 ? 18.788 -16.866 1.319 1.00 94.69 431 LYS A N 1
ATOM 3406 C CA . LYS A 1 431 ? 17.356 -17.235 1.289 1.00 94.69 431 LYS A CA 1
ATOM 3407 C C . LYS A 1 431 ? 16.916 -18.058 2.508 1.00 94.69 431 LYS A C 1
ATOM 3409 O O . LYS A 1 431 ? 15.732 -18.045 2.852 1.00 94.69 431 LYS A O 1
ATOM 3414 N N . ARG A 1 432 ? 17.833 -18.794 3.151 1.00 93.69 432 ARG A N 1
ATOM 3415 C CA . ARG A 1 432 ? 17.595 -19.485 4.430 1.00 93.69 432 ARG A CA 1
ATOM 3416 C C . ARG A 1 432 ? 17.708 -18.505 5.598 1.00 93.69 432 ARG A C 1
ATOM 3418 O O . ARG A 1 432 ? 16.780 -18.438 6.394 1.00 93.69 432 ARG A O 1
ATOM 3425 N N . TYR A 1 433 ? 18.776 -17.713 5.643 1.00 94.56 433 TYR A N 1
ATOM 3426 C CA . TYR A 1 433 ? 19.063 -16.727 6.684 1.00 94.56 433 TYR A CA 1
ATOM 3427 C C . TYR A 1 433 ? 17.882 -15.785 6.959 1.00 94.56 433 TYR A C 1
ATOM 3429 O O . TYR A 1 433 ? 17.407 -15.710 8.094 1.00 94.56 433 TYR A O 1
ATOM 3437 N N . LEU A 1 434 ? 17.323 -15.163 5.911 1.00 93.19 434 LEU A N 1
ATOM 3438 C CA . LEU A 1 434 ? 16.145 -14.290 6.026 1.00 93.19 434 LEU A CA 1
ATOM 3439 C C . LEU A 1 434 ? 14.868 -15.030 6.470 1.00 93.19 434 LEU A C 1
ATOM 3441 O O . LEU A 1 434 ? 13.943 -14.404 6.980 1.00 93.19 434 LEU A O 1
ATOM 3445 N N . LYS A 1 435 ? 14.790 -16.358 6.302 1.00 90.56 435 LYS A N 1
ATOM 3446 C CA . LYS A 1 435 ? 13.646 -17.172 6.754 1.00 90.56 435 LYS A CA 1
ATOM 3447 C C . LYS A 1 435 ? 13.774 -17.678 8.189 1.00 90.56 435 LYS A C 1
ATOM 3449 O O . LYS A 1 435 ? 12.743 -17.981 8.783 1.00 90.56 435 LYS A O 1
ATOM 3454 N N . THR A 1 436 ? 14.990 -17.822 8.722 1.00 89.00 436 THR A N 1
ATOM 3455 C CA . THR A 1 436 ? 15.222 -18.501 10.011 1.00 89.00 436 THR A CA 1
ATOM 3456 C C . THR A 1 436 ? 15.918 -17.646 11.059 1.00 89.00 436 THR A C 1
ATOM 3458 O O . THR A 1 436 ? 15.465 -17.634 12.198 1.00 89.00 436 THR A O 1
ATOM 3461 N N . SER A 1 437 ? 17.002 -16.956 10.699 1.00 89.69 437 SER A N 1
ATOM 3462 C CA . SER A 1 437 ? 18.001 -16.476 11.669 1.00 89.69 437 SER A CA 1
ATOM 3463 C C . SER A 1 437 ? 18.011 -14.955 11.819 1.00 89.69 437 SER A C 1
ATOM 3465 O O . SER A 1 437 ? 18.124 -14.455 12.932 1.00 89.69 437 SER A O 1
ATOM 3467 N N . TYR A 1 438 ? 17.756 -14.217 10.732 1.00 91.81 438 TYR A N 1
ATOM 3468 C CA . TYR A 1 438 ? 17.652 -12.753 10.774 1.00 91.81 438 TYR A CA 1
ATOM 3469 C C . TYR A 1 438 ? 16.544 -12.267 11.730 1.00 91.81 438 TYR A C 1
ATOM 3471 O O . TYR A 1 438 ? 16.708 -11.269 12.422 1.00 91.81 438 TYR A O 1
ATOM 3479 N N . ARG A 1 439 ? 15.420 -13.002 11.819 1.00 89.06 439 ARG A N 1
ATOM 3480 C CA . ARG A 1 439 ? 14.300 -12.659 12.716 1.00 89.06 439 ARG A CA 1
ATOM 3481 C C . ARG A 1 439 ? 14.690 -12.735 14.209 1.00 89.06 439 ARG A C 1
ATOM 3483 O O . ARG A 1 439 ? 14.366 -11.789 14.915 1.00 89.06 439 ARG A O 1
ATOM 3490 N N . PRO A 1 440 ? 15.341 -13.808 14.708 1.00 87.19 440 PRO A N 1
ATOM 3491 C CA . PRO A 1 440 ? 15.974 -13.818 16.027 1.00 87.19 440 PRO A CA 1
ATOM 3492 C C . PRO A 1 440 ? 16.917 -12.642 16.297 1.00 87.19 440 PRO A C 1
ATOM 3494 O O . PRO A 1 440 ? 16.767 -12.019 17.340 1.00 87.19 440 PRO A O 1
ATOM 3497 N N . HIS A 1 441 ? 17.828 -12.309 15.375 1.00 86.62 441 HIS A N 1
ATOM 3498 C CA . HIS A 1 441 ? 18.797 -11.225 15.592 1.00 86.62 441 HIS A CA 1
ATOM 3499 C C . HIS A 1 441 ? 18.096 -9.863 15.773 1.00 86.62 441 HIS A C 1
ATOM 3501 O O . HIS A 1 441 ? 18.381 -9.126 16.706 1.00 86.62 441 HIS A O 1
ATOM 3507 N N . CYS A 1 442 ? 17.062 -9.573 14.972 1.00 85.44 442 CYS A N 1
ATOM 3508 C CA . CYS A 1 442 ? 16.219 -8.370 15.106 1.00 85.44 442 CYS A CA 1
ATOM 3509 C C . CYS A 1 442 ? 15.332 -8.307 16.375 1.00 85.44 442 CYS A C 1
ATOM 3511 O O . CYS A 1 442 ? 14.391 -7.512 16.415 1.00 85.44 442 CYS A O 1
ATOM 3513 N N . ARG A 1 443 ? 15.567 -9.161 17.379 1.00 81.06 443 ARG A N 1
ATOM 3514 C CA . ARG A 1 443 ? 14.877 -9.167 18.683 1.00 81.06 443 ARG A CA 1
ATOM 3515 C C . ARG A 1 443 ? 15.823 -9.013 19.866 1.00 81.06 443 ARG A C 1
ATOM 3517 O O . ARG A 1 443 ? 15.337 -8.969 20.994 1.00 81.06 443 ARG A O 1
ATOM 3524 N N . ASP A 1 444 ? 17.129 -9.049 19.630 1.00 75.06 444 ASP A N 1
ATOM 3525 C CA . ASP A 1 444 ? 18.108 -8.933 20.696 1.00 75.06 444 ASP A CA 1
ATOM 3526 C C . ASP A 1 444 ? 18.553 -7.473 20.790 1.00 75.06 444 ASP A C 1
ATOM 3528 O O . ASP A 1 444 ? 19.274 -6.965 19.933 1.00 75.06 444 ASP A O 1
ATOM 3532 N N . ASP A 1 445 ? 18.077 -6.782 21.825 1.00 68.19 445 ASP A N 1
ATOM 3533 C CA . ASP A 1 445 ? 18.408 -5.376 22.072 1.00 68.19 445 ASP A CA 1
ATOM 3534 C C . ASP A 1 445 ? 19.900 -5.176 22.427 1.00 68.19 445 ASP A C 1
ATOM 3536 O O . ASP A 1 445 ? 20.350 -4.035 22.510 1.00 68.19 445 ASP A O 1
ATOM 3540 N N . SER A 1 446 ? 20.663 -6.265 22.622 1.00 69.06 446 SER A N 1
ATOM 3541 C CA . SER A 1 446 ? 22.120 -6.265 22.820 1.00 69.06 446 SER A CA 1
ATOM 3542 C C . SER A 1 446 ? 22.939 -6.623 21.568 1.00 69.06 446 SER A C 1
ATOM 3544 O O . SER A 1 446 ? 24.165 -6.655 21.639 1.00 69.06 446 SER A O 1
ATOM 3546 N N . ASP A 1 447 ? 22.298 -6.854 20.414 1.00 77.44 447 ASP A N 1
ATOM 3547 C CA . ASP A 1 447 ? 22.984 -7.083 19.136 1.00 77.44 447 ASP A CA 1
ATOM 3548 C C . ASP A 1 447 ? 23.555 -5.761 18.580 1.00 77.44 447 ASP A C 1
ATOM 3550 O O . ASP A 1 447 ? 22.832 -4.895 18.070 1.00 77.44 447 ASP A O 1
ATOM 3554 N N . GLU A 1 448 ? 24.879 -5.605 18.672 1.00 83.94 448 GLU A N 1
ATOM 3555 C CA . GLU A 1 448 ? 25.608 -4.414 18.213 1.00 83.94 448 GLU A CA 1
ATOM 3556 C C . GLU A 1 448 ? 25.684 -4.300 16.676 1.00 83.94 448 GLU A C 1
ATOM 3558 O O . GLU A 1 448 ? 26.243 -3.336 16.138 1.00 83.94 448 GLU A O 1
ATOM 3563 N N . CYS A 1 449 ? 25.125 -5.246 15.911 1.00 86.38 449 CYS A N 1
ATOM 3564 C CA . CYS A 1 449 ? 25.194 -5.178 14.461 1.00 86.38 449 CYS A CA 1
ATOM 3565 C C . CYS A 1 449 ? 24.216 -4.125 13.898 1.00 86.38 449 CYS A C 1
ATOM 3567 O O . CYS A 1 449 ? 22.992 -4.233 14.058 1.00 86.38 449 CYS A O 1
ATOM 3569 N N . PRO A 1 450 ? 24.690 -3.150 13.092 1.00 86.06 450 PRO A N 1
ATOM 3570 C CA . PRO A 1 450 ? 23.839 -2.107 12.515 1.00 86.06 450 PRO A CA 1
ATOM 3571 C C . PRO A 1 450 ? 22.815 -2.608 11.486 1.00 86.06 450 PRO A C 1
ATOM 3573 O O . PRO A 1 450 ? 22.022 -1.803 11.003 1.00 86.06 450 PRO A O 1
ATOM 3576 N N . HIS A 1 451 ? 22.813 -3.901 11.133 1.00 85.25 451 HIS A N 1
ATOM 3577 C CA . HIS A 1 451 ? 21.784 -4.524 10.289 1.00 85.25 451 HIS A CA 1
ATOM 3578 C C . HIS A 1 451 ? 20.665 -5.206 11.104 1.00 85.25 451 HIS A C 1
ATOM 3580 O O . HIS A 1 451 ? 19.683 -5.649 10.497 1.00 85.25 451 HIS A O 1
ATOM 3586 N N . HIS A 1 452 ? 20.810 -5.317 12.431 1.00 88.25 452 HIS A N 1
ATOM 3587 C CA . HIS A 1 452 ? 19.871 -5.986 13.340 1.00 88.25 452 HIS A CA 1
ATOM 3588 C C . HIS A 1 452 ? 19.170 -5.000 14.277 1.00 88.25 452 HIS A C 1
ATOM 3590 O O . HIS A 1 452 ? 17.944 -5.058 14.384 1.00 88.25 452 HIS A O 1
ATOM 3596 N N . CYS A 1 453 ? 19.922 -4.073 14.887 1.00 86.31 453 CYS A N 1
ATOM 3597 C CA . CYS A 1 453 ? 19.398 -3.098 15.843 1.00 86.31 453 CYS A CA 1
ATOM 3598 C C . CYS A 1 453 ? 18.231 -2.269 15.261 1.00 86.31 453 CYS A C 1
ATOM 3600 O O . CYS A 1 453 ? 18.397 -1.478 14.324 1.00 86.31 453 CYS A O 1
ATOM 3602 N N . GLY A 1 454 ? 17.041 -2.430 15.853 1.00 83.25 454 GLY A N 1
ATOM 3603 C CA . GLY A 1 454 ? 15.811 -1.759 15.421 1.00 83.25 454 GLY A CA 1
ATOM 3604 C C . GLY A 1 454 ? 15.877 -0.235 15.547 1.00 83.25 454 GLY A C 1
ATOM 3605 O O . GLY A 1 454 ? 15.567 0.467 14.581 1.00 83.25 454 GLY A O 1
ATOM 3606 N N . GLU A 1 455 ? 16.364 0.269 16.691 1.00 84.69 455 GLU A N 1
ATOM 3607 C CA . GLU A 1 455 ? 16.581 1.706 16.934 1.00 84.69 455 GLU A CA 1
ATOM 3608 C C . GLU A 1 455 ? 17.472 2.329 15.841 1.00 84.69 455 GLU A C 1
ATOM 3610 O O . GLU A 1 455 ? 17.172 3.408 15.324 1.00 84.69 455 GLU A O 1
ATOM 3615 N N . HIS A 1 456 ? 18.531 1.626 15.426 1.00 85.06 456 HIS A N 1
ATOM 3616 C CA . HIS A 1 456 ? 19.506 2.105 14.445 1.00 85.06 456 HIS A CA 1
ATOM 3617 C C . HIS A 1 456 ? 18.987 2.095 13.002 1.00 85.06 456 HIS A C 1
ATOM 3619 O O . HIS A 1 456 ? 19.189 3.057 12.257 1.00 85.06 456 HIS A O 1
ATOM 3625 N N . VAL A 1 457 ? 18.345 0.999 12.581 1.00 85.38 457 VAL A N 1
ATOM 3626 C CA . VAL A 1 457 ? 17.898 0.813 11.188 1.00 85.38 457 VAL A CA 1
ATOM 3627 C C . VAL A 1 457 ? 16.672 1.665 10.864 1.00 85.38 457 VAL A C 1
ATOM 3629 O O . VAL A 1 457 ? 16.536 2.130 9.731 1.00 85.38 457 VAL A O 1
ATOM 3632 N N . LEU A 1 458 ? 15.781 1.880 11.835 1.00 86.50 458 LEU A N 1
ATOM 3633 C CA . LEU A 1 458 ? 14.537 2.627 11.629 1.00 86.50 458 LEU A CA 1
ATOM 3634 C C . LEU A 1 458 ? 14.688 4.142 11.841 1.00 86.50 458 LEU A C 1
ATOM 3636 O O . LEU A 1 458 ? 13.772 4.884 11.492 1.00 86.50 458 LEU A O 1
ATOM 3640 N N . SER A 1 459 ? 15.817 4.612 12.382 1.00 86.06 459 SER A N 1
ATOM 3641 C CA . SER A 1 459 ? 16.062 6.038 12.632 1.00 86.06 459 SER A CA 1
ATOM 3642 C C . SER A 1 459 ? 16.212 6.868 11.351 1.00 86.06 459 SER A C 1
ATOM 3644 O O . SER A 1 459 ? 17.023 6.569 10.471 1.00 86.06 459 SER A O 1
ATOM 3646 N N . ASP A 1 460 ? 15.475 7.976 11.274 1.00 82.69 460 ASP A N 1
ATOM 3647 C CA . ASP A 1 460 ? 15.515 8.919 10.155 1.00 82.69 460 ASP A CA 1
ATOM 3648 C C . ASP A 1 460 ? 16.672 9.924 10.295 1.00 82.69 460 ASP A C 1
ATOM 3650 O O . ASP A 1 460 ? 16.600 10.891 11.050 1.00 82.69 460 ASP A O 1
ATOM 3654 N N . ILE A 1 461 ? 17.735 9.722 9.512 1.00 80.62 461 ILE A N 1
ATOM 3655 C CA . ILE A 1 461 ? 18.922 10.597 9.491 1.00 80.62 461 ILE A CA 1
ATOM 3656 C C . ILE A 1 461 ? 18.580 12.034 9.037 1.00 80.62 461 ILE A C 1
ATOM 3658 O O . ILE A 1 461 ? 19.301 12.973 9.366 1.00 80.62 461 ILE A O 1
ATOM 3662 N N . GLU A 1 462 ? 17.501 12.237 8.269 1.00 81.38 462 GLU A N 1
ATOM 3663 C CA . GLU A 1 462 ? 17.093 13.570 7.800 1.00 81.38 462 GLU A CA 1
ATOM 3664 C C . GLU A 1 462 ? 16.101 14.271 8.751 1.00 81.38 462 GLU A C 1
ATOM 3666 O O . GLU A 1 462 ? 15.735 15.425 8.500 1.00 81.38 462 GLU A O 1
ATOM 3671 N N . CYS A 1 463 ? 15.635 13.613 9.824 1.00 82.50 463 CYS A N 1
ATOM 3672 C CA . CYS A 1 463 ? 14.545 14.129 10.651 1.00 82.50 463 CYS A CA 1
ATOM 3673 C C . CYS A 1 463 ? 14.635 13.709 12.129 1.00 82.50 463 CYS A C 1
ATOM 3675 O O . CYS A 1 463 ? 14.194 12.627 12.508 1.00 82.50 463 CYS A O 1
ATOM 3677 N N . ALA A 1 464 ? 15.102 14.630 12.981 1.00 85.62 464 ALA A N 1
ATOM 3678 C CA . ALA A 1 464 ? 15.257 14.425 14.427 1.00 85.62 464 ALA A CA 1
ATOM 3679 C C . ALA A 1 464 ? 13.964 14.014 15.171 1.00 85.62 464 ALA A C 1
ATOM 3681 O O . ALA A 1 464 ? 14.043 13.360 16.205 1.00 85.62 464 ALA A O 1
ATOM 3682 N N . GLU A 1 465 ? 12.776 14.336 14.635 1.00 86.75 465 GLU A N 1
ATOM 3683 C CA . GLU A 1 465 ? 11.483 13.845 15.153 1.00 86.75 465 GLU A CA 1
ATOM 3684 C C . GLU A 1 465 ? 11.415 12.303 15.168 1.00 86.75 465 GLU A C 1
ATOM 3686 O O . GLU A 1 465 ? 10.775 11.718 16.037 1.00 86.75 465 GLU A O 1
ATOM 3691 N N . PHE A 1 466 ? 12.101 11.631 14.237 1.00 87.56 466 PHE A N 1
ATOM 3692 C CA . PHE A 1 466 ? 12.087 10.172 14.061 1.00 87.56 466 PHE A CA 1
ATOM 3693 C C . PHE A 1 466 ? 13.492 9.562 14.145 1.00 87.56 466 PHE A C 1
ATOM 3695 O O . PHE A 1 466 ? 13.767 8.538 13.520 1.00 87.56 466 PHE A O 1
ATOM 3702 N N . GLN A 1 467 ? 14.393 10.208 14.885 1.00 86.25 467 GLN A N 1
ATOM 3703 C CA . GLN A 1 467 ? 15.740 9.717 15.147 1.00 86.25 467 GLN A CA 1
ATOM 3704 C C . GLN A 1 467 ? 15.832 9.246 16.603 1.00 86.25 467 GLN A C 1
ATOM 3706 O O . GLN A 1 467 ? 15.614 10.030 17.526 1.00 86.25 467 GLN A O 1
ATOM 3711 N N . ALA A 1 468 ? 16.156 7.970 16.807 1.00 84.19 468 ALA A N 1
ATOM 3712 C CA . ALA A 1 468 ? 16.535 7.427 18.105 1.00 84.19 468 ALA A CA 1
ATOM 3713 C C . ALA A 1 468 ? 18.056 7.552 18.318 1.00 84.19 468 ALA A C 1
ATOM 3715 O O . ALA A 1 468 ? 18.828 7.713 17.368 1.00 84.19 468 ALA A O 1
ATOM 3716 N N . ALA A 1 469 ? 18.484 7.468 19.577 1.00 83.25 469 ALA A N 1
ATOM 3717 C CA . ALA A 1 469 ? 19.885 7.332 19.957 1.00 83.25 469 ALA A CA 1
ATOM 3718 C C . ALA A 1 469 ? 20.055 5.985 20.663 1.00 83.25 469 ALA A C 1
ATOM 3720 O O . ALA A 1 469 ? 19.401 5.740 21.674 1.00 83.25 469 ALA A O 1
ATOM 3721 N N . CYS A 1 470 ? 20.900 5.124 20.100 1.00 84.06 470 CYS A N 1
ATOM 3722 C CA . CYS A 1 470 ? 21.141 3.786 20.627 1.00 84.06 470 CYS A CA 1
ATOM 3723 C C . CYS A 1 470 ? 22.023 3.823 21.877 1.00 84.06 470 CYS A C 1
ATOM 3725 O O . CYS A 1 470 ? 22.831 4.736 22.055 1.00 84.06 470 CYS A O 1
ATOM 3727 N N . HIS A 1 471 ? 21.886 2.797 22.712 1.00 82.06 471 HIS A N 1
ATOM 3728 C CA . HIS A 1 471 ? 22.572 2.687 24.003 1.00 82.06 471 HIS A CA 1
ATOM 3729 C C . HIS A 1 471 ? 23.893 1.892 23.915 1.00 82.06 471 HIS A C 1
ATOM 3731 O O . HIS A 1 471 ? 24.639 1.827 24.889 1.00 82.06 471 HIS A O 1
ATOM 3737 N N . HIS A 1 472 ? 24.189 1.339 22.735 1.00 82.38 472 HIS A N 1
ATOM 3738 C CA . HIS A 1 472 ? 25.370 0.547 22.383 1.00 82.38 472 HIS A CA 1
ATOM 3739 C C . HIS A 1 472 ? 26.076 1.100 21.135 1.00 82.38 472 HIS A C 1
ATOM 3741 O O . HIS A 1 472 ? 25.486 1.831 20.325 1.00 82.38 472 HIS A O 1
ATOM 3747 N N . GLU A 1 473 ? 27.349 0.740 20.960 1.00 82.81 473 GLU A N 1
ATOM 3748 C CA . GLU A 1 473 ? 28.089 1.051 19.735 1.00 82.81 473 GLU A CA 1
ATOM 3749 C C . GLU A 1 473 ? 27.717 0.090 18.595 1.00 82.81 473 GLU A C 1
ATOM 3751 O O . GLU A 1 473 ? 27.026 -0.901 18.787 1.00 82.81 473 GLU A O 1
ATOM 3756 N N . HIS A 1 474 ? 28.102 0.433 17.364 1.00 83.56 474 HIS A N 1
ATOM 3757 C CA . HIS A 1 474 ? 27.704 -0.306 16.158 1.00 83.56 474 HIS A CA 1
ATOM 3758 C C . HIS A 1 474 ? 28.926 -0.852 15.417 1.00 83.56 474 HIS A C 1
ATOM 3760 O O . HIS A 1 474 ? 29.170 -0.522 14.247 1.00 83.56 474 HIS A O 1
ATOM 3766 N N . LEU A 1 475 ? 29.735 -1.612 16.157 1.00 83.19 475 LEU A N 1
ATOM 3767 C CA . LEU A 1 475 ? 31.022 -2.140 15.708 1.00 83.19 475 LEU A CA 1
ATOM 3768 C C . LEU A 1 475 ? 30.921 -3.571 15.168 1.00 83.19 475 LEU A C 1
ATOM 3770 O O . LEU A 1 475 ? 31.718 -3.933 14.301 1.00 83.19 475 LEU A O 1
ATOM 3774 N N . GLU A 1 476 ? 29.949 -4.364 15.625 1.00 85.56 476 GLU A N 1
ATOM 3775 C CA . GLU A 1 476 ? 29.817 -5.756 15.195 1.00 85.56 476 GLU A CA 1
ATOM 3776 C C . GLU A 1 476 ? 29.352 -5.919 13.742 1.00 85.56 476 GLU A C 1
ATOM 3778 O O . GLU A 1 476 ? 28.551 -5.161 13.182 1.00 85.56 476 GLU A O 1
ATOM 3783 N N . VAL A 1 477 ? 29.870 -6.979 13.123 1.00 86.56 477 VAL A N 1
ATOM 3784 C CA . VAL A 1 477 ? 29.678 -7.318 11.715 1.00 86.56 477 VAL A CA 1
ATOM 3785 C C . VAL A 1 477 ? 29.079 -8.715 11.630 1.00 86.56 477 VAL A C 1
ATOM 3787 O O . VAL A 1 477 ? 29.742 -9.701 11.940 1.00 86.56 477 VAL A O 1
ATOM 3790 N N . CYS A 1 478 ? 27.824 -8.811 11.189 1.00 90.06 478 CYS A N 1
ATOM 3791 C CA . CYS A 1 478 ? 27.159 -10.094 10.986 1.00 90.06 478 CYS A CA 1
ATOM 3792 C C . CYS A 1 478 ? 27.584 -10.721 9.640 1.00 90.06 478 CYS A C 1
ATOM 3794 O O . CYS A 1 478 ? 27.236 -10.166 8.589 1.00 90.06 478 CYS A O 1
ATOM 3796 N N . PRO A 1 479 ? 28.252 -11.896 9.632 1.00 90.56 479 PRO A N 1
ATOM 3797 C CA . PRO A 1 479 ? 28.757 -12.507 8.399 1.00 90.56 479 PRO A CA 1
ATOM 3798 C C . PRO A 1 479 ? 27.658 -12.897 7.404 1.00 90.56 479 PRO A C 1
ATOM 3800 O O . PRO A 1 479 ? 27.863 -12.794 6.199 1.00 90.56 479 PRO A O 1
ATOM 3803 N N . ASP A 1 480 ? 26.474 -13.295 7.881 1.00 92.12 480 ASP A N 1
ATOM 3804 C CA . ASP A 1 480 ? 25.328 -13.603 7.015 1.00 92.12 480 ASP A CA 1
ATOM 3805 C C . ASP A 1 480 ? 24.752 -12.344 6.337 1.00 92.12 480 ASP A C 1
ATOM 3807 O O . ASP A 1 480 ? 24.299 -12.397 5.189 1.00 92.12 480 ASP A O 1
ATOM 3811 N N . CYS A 1 481 ? 24.769 -11.196 7.028 1.00 90.81 481 CYS A N 1
ATOM 3812 C CA . CYS A 1 481 ? 24.328 -9.920 6.463 1.00 90.81 481 CYS A CA 1
ATOM 3813 C C . CYS A 1 481 ? 25.302 -9.418 5.393 1.00 90.81 481 CYS A C 1
ATOM 3815 O O . CYS A 1 481 ? 24.853 -9.097 4.291 1.00 90.81 481 CYS A O 1
ATOM 3817 N N . GLU A 1 482 ? 26.606 -9.390 5.686 1.00 91.19 482 GLU A N 1
ATOM 3818 C CA . GLU A 1 482 ? 27.615 -8.995 4.696 1.00 91.19 482 GLU A CA 1
ATOM 3819 C C . GLU A 1 482 ? 27.699 -9.996 3.542 1.00 91.19 482 GLU A C 1
ATOM 3821 O O . GLU A 1 482 ? 27.721 -9.578 2.389 1.00 91.19 482 GLU A O 1
ATOM 3826 N N . GLY A 1 483 ? 27.655 -11.304 3.811 1.00 92.19 483 GLY A N 1
ATOM 3827 C CA . GLY A 1 483 ? 27.676 -12.343 2.779 1.00 92.19 483 GLY A CA 1
ATOM 3828 C C . GLY A 1 483 ? 26.511 -12.225 1.795 1.00 92.19 483 GLY A C 1
ATOM 3829 O O . GLY A 1 483 ? 26.714 -12.314 0.583 1.00 92.19 483 GLY A O 1
ATOM 3830 N N . LEU A 1 484 ? 25.296 -11.944 2.280 1.00 93.62 484 LEU A N 1
ATOM 3831 C CA . LEU A 1 484 ? 24.135 -11.682 1.424 1.00 93.62 484 LEU A CA 1
ATOM 3832 C C . LEU A 1 484 ? 24.320 -10.416 0.568 1.00 93.62 484 LEU A C 1
ATOM 3834 O O . LEU A 1 484 ? 24.041 -10.436 -0.632 1.00 93.62 484 LEU A O 1
ATOM 3838 N N . GLU A 1 485 ? 24.781 -9.319 1.167 1.00 91.19 485 GLU A N 1
ATOM 3839 C CA . GLU A 1 485 ? 24.953 -8.035 0.477 1.00 91.19 485 GLU A CA 1
ATOM 3840 C C . GLU A 1 485 ? 26.092 -8.098 -0.560 1.00 91.19 485 GLU A C 1
ATOM 3842 O O . GLU A 1 485 ? 25.897 -7.695 -1.710 1.00 91.19 485 GLU A O 1
ATOM 3847 N N . ALA A 1 486 ? 27.219 -8.723 -0.208 1.00 93.88 486 ALA A N 1
ATOM 3848 C CA . ALA A 1 486 ? 28.339 -9.003 -1.101 1.00 93.88 486 ALA A CA 1
ATOM 3849 C C . ALA A 1 486 ? 27.948 -9.940 -2.254 1.00 93.88 486 ALA A C 1
ATOM 3851 O O . ALA A 1 486 ? 28.311 -9.668 -3.395 1.00 93.88 486 ALA A O 1
ATOM 3852 N N . THR A 1 487 ? 27.157 -10.994 -2.005 1.00 95.56 487 THR A N 1
ATOM 3853 C CA . THR A 1 487 ? 26.664 -11.899 -3.066 1.00 95.56 487 THR A CA 1
ATOM 3854 C C . THR A 1 487 ? 25.857 -11.133 -4.118 1.00 95.56 487 THR A C 1
ATOM 3856 O O . THR A 1 487 ? 26.051 -11.329 -5.318 1.00 95.56 487 THR A O 1
ATOM 3859 N N . MET A 1 488 ? 24.965 -10.232 -3.690 1.00 94.75 488 MET A N 1
ATOM 3860 C CA . MET A 1 488 ? 24.144 -9.444 -4.617 1.00 94.75 488 MET A CA 1
ATOM 3861 C C . MET A 1 488 ? 24.976 -8.438 -5.419 1.00 94.75 488 MET A C 1
ATOM 3863 O O . MET A 1 488 ? 24.786 -8.332 -6.632 1.00 94.75 488 MET A O 1
ATOM 3867 N N . GLU A 1 489 ? 25.921 -7.739 -4.783 1.00 94.19 489 GLU A N 1
ATOM 3868 C CA . GLU A 1 489 ? 26.780 -6.802 -5.512 1.00 94.19 489 GLU A CA 1
ATOM 3869 C C . GLU A 1 489 ? 27.776 -7.532 -6.427 1.00 94.19 489 GLU A C 1
ATOM 3871 O O . GLU A 1 489 ? 28.032 -7.064 -7.529 1.00 94.19 489 GLU A O 1
ATOM 3876 N N . TYR A 1 490 ? 28.253 -8.728 -6.064 1.00 93.81 490 TYR A N 1
ATOM 3877 C CA . TYR A 1 490 ? 29.131 -9.530 -6.922 1.00 93.81 490 TYR A CA 1
ATOM 3878 C C . TYR A 1 490 ? 28.421 -9.986 -8.207 1.00 93.81 490 TYR A C 1
ATOM 3880 O O . TYR A 1 490 ? 29.010 -9.912 -9.287 1.00 93.81 490 TYR A O 1
ATOM 3888 N N . ILE A 1 491 ? 27.136 -10.366 -8.131 1.00 93.81 491 ILE A N 1
ATOM 3889 C CA . ILE A 1 491 ? 26.298 -10.623 -9.319 1.00 93.81 491 ILE A CA 1
ATOM 3890 C C . ILE A 1 491 ? 26.205 -9.363 -10.189 1.00 93.81 491 ILE A C 1
ATOM 3892 O O . ILE A 1 491 ? 26.438 -9.431 -11.397 1.00 93.81 491 ILE A O 1
ATOM 3896 N N . LEU A 1 492 ? 25.911 -8.204 -9.592 1.00 93.44 492 LEU A N 1
ATOM 3897 C CA . LEU A 1 492 ? 25.815 -6.938 -10.323 1.00 93.44 492 LEU A CA 1
ATOM 3898 C C . LEU A 1 492 ? 27.148 -6.538 -10.972 1.00 93.44 492 LEU A C 1
ATOM 3900 O O . LEU A 1 492 ? 27.151 -6.102 -12.123 1.00 93.44 492 LEU A O 1
ATOM 3904 N N . THR A 1 493 ? 28.277 -6.745 -10.295 1.00 92.88 493 THR A N 1
ATOM 3905 C CA . THR A 1 493 ? 29.622 -6.527 -10.844 1.00 92.88 493 THR A CA 1
ATOM 3906 C C . THR A 1 493 ? 29.914 -7.471 -12.009 1.00 92.88 493 THR A C 1
ATOM 3908 O O . THR A 1 493 ? 30.409 -7.008 -13.036 1.00 92.88 493 THR A O 1
ATOM 3911 N N . GLN A 1 494 ? 29.536 -8.755 -11.940 1.00 91.06 494 GLN A N 1
ATOM 3912 C CA . GLN A 1 494 ? 29.678 -9.660 -13.091 1.00 91.06 494 GLN A CA 1
ATOM 3913 C C . GLN A 1 494 ? 28.823 -9.217 -14.290 1.00 91.06 494 GLN A C 1
ATOM 3915 O O . GLN A 1 494 ? 29.313 -9.226 -15.418 1.00 91.06 494 GLN A O 1
ATOM 3920 N N . VAL A 1 495 ? 27.583 -8.754 -14.077 1.00 89.06 495 VAL A N 1
ATOM 3921 C CA . VAL A 1 495 ? 26.757 -8.214 -15.176 1.00 89.06 495 VAL A CA 1
ATOM 3922 C C . VAL A 1 495 ? 27.370 -6.931 -15.763 1.00 89.06 495 VAL A C 1
ATOM 3924 O O . VAL A 1 495 ? 27.400 -6.756 -16.983 1.00 89.06 495 VAL A O 1
ATOM 3927 N N . ARG A 1 496 ? 27.864 -6.015 -14.920 1.00 88.44 496 ARG A N 1
ATOM 3928 C CA . ARG A 1 496 ? 28.382 -4.700 -15.345 1.00 88.44 496 ARG A CA 1
ATOM 3929 C C . ARG A 1 496 ? 29.763 -4.776 -16.003 1.00 88.44 496 ARG A C 1
ATOM 3931 O O . ARG A 1 496 ? 29.942 -4.186 -17.071 1.00 88.44 496 ARG A O 1
ATOM 3938 N N . GLU A 1 497 ? 30.717 -5.473 -15.394 1.00 86.88 497 GLU A N 1
ATOM 3939 C CA . GLU A 1 497 ? 32.160 -5.276 -15.622 1.00 86.88 497 GLU A CA 1
ATOM 3940 C C . GLU A 1 497 ? 32.901 -6.511 -16.153 1.00 86.88 497 GLU A C 1
ATOM 3942 O O . GLU A 1 497 ? 34.046 -6.387 -16.600 1.00 86.88 497 GLU A O 1
ATOM 3947 N N . SER A 1 498 ? 32.278 -7.695 -16.136 1.00 83.94 498 SER A N 1
ATOM 3948 C CA . SER A 1 498 ? 32.960 -8.928 -16.537 1.00 83.94 498 SER A CA 1
ATOM 3949 C C . SER A 1 498 ? 33.377 -8.916 -18.008 1.00 83.94 498 SER A C 1
ATOM 3951 O O . SER A 1 498 ? 32.598 -8.566 -18.897 1.00 83.94 498 SER A O 1
ATOM 3953 N N . LYS A 1 499 ? 34.624 -9.329 -18.255 1.00 78.00 499 LYS A N 1
ATOM 3954 C CA . LYS A 1 499 ? 35.214 -9.501 -19.595 1.00 78.00 499 LYS A CA 1
ATOM 3955 C C . LYS A 1 499 ? 35.093 -10.938 -20.107 1.00 78.00 499 LYS A C 1
ATOM 3957 O O . LYS A 1 499 ? 35.213 -11.165 -21.308 1.00 78.00 499 LYS A O 1
ATOM 3962 N N . ASP A 1 500 ? 34.851 -11.881 -19.199 1.00 79.69 500 ASP A N 1
ATOM 3963 C CA . ASP A 1 500 ? 34.687 -13.304 -19.506 1.00 79.69 500 ASP A CA 1
ATOM 3964 C C . ASP A 1 500 ? 33.284 -13.565 -20.104 1.00 79.69 500 ASP A C 1
ATOM 3966 O O . ASP A 1 500 ? 33.111 -14.449 -20.942 1.00 79.69 500 ASP A O 1
ATOM 3970 N N . VAL A 1 501 ? 32.298 -12.737 -19.727 1.00 84.81 501 VAL A N 1
ATOM 3971 C CA . VAL A 1 501 ? 30.888 -12.832 -20.136 1.00 84.81 501 VAL A CA 1
ATOM 3972 C C . VAL A 1 501 ? 30.628 -12.129 -21.476 1.00 84.81 501 VAL A C 1
ATOM 3974 O O . VAL A 1 501 ? 30.838 -10.924 -21.623 1.00 84.81 501 VAL A O 1
ATOM 3977 N N . LYS A 1 502 ? 30.094 -12.870 -22.452 1.00 84.19 502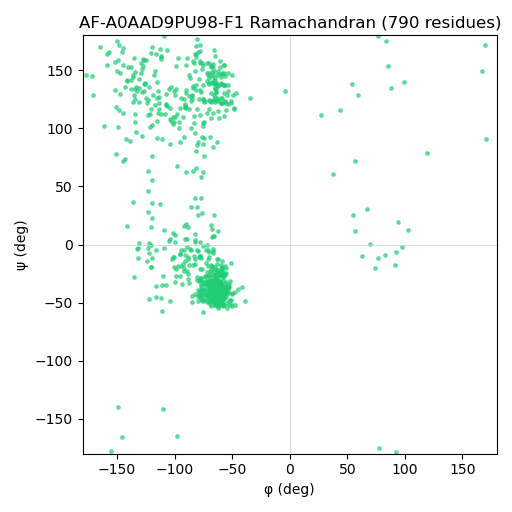 LYS A N 1
ATOM 3978 C CA . LYS A 1 502 ? 29.776 -12.405 -23.811 1.00 84.19 502 LYS A CA 1
ATOM 3979 C C . LYS A 1 502 ? 28.264 -12.347 -24.042 1.00 84.19 502 LYS A C 1
ATOM 3981 O O . LYS A 1 502 ? 27.649 -13.307 -24.495 1.00 84.19 502 LYS A O 1
ATOM 3986 N N . PHE A 1 503 ? 27.662 -11.196 -23.752 1.00 79.31 503 PHE A N 1
ATOM 3987 C CA . PHE A 1 503 ? 26.246 -10.935 -24.034 1.00 79.31 503 PHE A CA 1
ATOM 3988 C C . PHE A 1 503 ? 25.976 -10.886 -25.550 1.00 79.31 503 PHE A C 1
ATOM 3990 O O . PHE A 1 503 ? 26.739 -10.268 -26.291 1.00 79.31 503 PHE A O 1
ATOM 3997 N N . TYR A 1 504 ? 24.863 -11.470 -26.014 1.00 71.12 504 TYR A N 1
ATOM 3998 C CA . TYR A 1 504 ? 24.496 -11.458 -27.441 1.00 71.12 504 TYR A CA 1
ATOM 3999 C C . TYR A 1 504 ? 24.043 -10.080 -27.964 1.00 71.12 504 TYR A C 1
ATOM 4001 O O . TYR A 1 504 ? 24.026 -9.854 -29.172 1.00 71.12 504 TYR A O 1
ATOM 4009 N N . SER A 1 505 ? 23.659 -9.157 -27.077 1.00 73.88 505 SER A N 1
ATOM 4010 C CA . SER A 1 505 ? 23.322 -7.768 -27.405 1.00 73.88 505 SER A CA 1
ATOM 4011 C C . SER A 1 505 ? 23.482 -6.850 -26.188 1.00 73.88 505 SER A C 1
ATOM 4013 O O . SER A 1 505 ? 23.545 -7.316 -25.047 1.00 73.88 505 SER A O 1
ATOM 4015 N N . GLN A 1 506 ? 23.501 -5.535 -26.427 1.00 72.69 506 GLN A N 1
ATOM 4016 C CA . GLN A 1 506 ? 23.452 -4.530 -25.361 1.00 72.69 506 GLN A CA 1
ATOM 4017 C C . GLN A 1 506 ? 22.132 -4.626 -24.576 1.00 72.69 506 GLN A C 1
ATOM 4019 O O . GLN A 1 506 ? 22.158 -4.689 -23.350 1.00 72.69 506 GLN A O 1
ATOM 4024 N N . ASP A 1 507 ? 20.998 -4.757 -25.271 1.00 63.97 507 ASP A N 1
ATOM 4025 C CA . ASP A 1 507 ? 19.674 -4.963 -24.673 1.00 63.97 507 ASP A CA 1
ATOM 4026 C C . ASP A 1 507 ? 19.655 -6.163 -23.707 1.00 63.97 507 ASP A C 1
ATOM 4028 O O . ASP A 1 507 ? 19.013 -6.105 -22.662 1.00 63.97 507 ASP A O 1
ATOM 4032 N N . HIS A 1 508 ? 20.374 -7.252 -24.011 1.00 75.31 508 HIS A N 1
ATOM 4033 C CA . HIS A 1 508 ? 20.477 -8.406 -23.111 1.00 75.31 508 HIS A CA 1
ATOM 4034 C C . HIS A 1 508 ? 21.181 -8.052 -21.797 1.00 75.31 508 HIS A C 1
ATOM 4036 O O . HIS A 1 508 ? 20.685 -8.380 -20.720 1.00 75.31 508 HIS A O 1
ATOM 4042 N N . LYS A 1 509 ? 22.310 -7.339 -21.887 1.00 78.19 509 LYS A N 1
ATOM 4043 C CA . LYS A 1 509 ? 23.057 -6.852 -20.723 1.00 78.19 509 LYS A CA 1
ATOM 4044 C C . LYS A 1 509 ? 22.215 -5.896 -19.876 1.00 78.19 509 LYS A C 1
ATOM 4046 O O . LYS A 1 509 ? 22.239 -5.987 -18.652 1.00 78.19 509 LYS A O 1
ATOM 4051 N N . GLU A 1 510 ? 21.450 -5.010 -20.512 1.00 75.38 510 GLU A N 1
ATOM 4052 C CA . GLU A 1 510 ? 20.566 -4.065 -19.820 1.00 75.38 510 GLU A CA 1
ATOM 4053 C C . GLU A 1 510 ? 19.370 -4.758 -19.149 1.00 75.38 510 GLU A C 1
ATOM 4055 O O . GLU A 1 510 ? 19.046 -4.416 -18.013 1.00 75.38 510 GLU A O 1
ATOM 4060 N N . ASN A 1 511 ? 18.774 -5.778 -19.779 1.00 73.62 511 ASN A N 1
ATOM 4061 C CA . ASN A 1 511 ? 17.714 -6.589 -19.168 1.00 73.62 511 ASN A CA 1
ATOM 4062 C C . ASN A 1 511 ? 18.226 -7.379 -17.949 1.00 73.62 511 ASN A C 1
ATOM 4064 O O . ASN A 1 511 ? 17.634 -7.283 -16.876 1.00 73.62 511 ASN A O 1
ATOM 4068 N N . LEU A 1 512 ? 19.357 -8.090 -18.066 1.00 78.06 512 LEU A N 1
ATOM 4069 C CA . LEU A 1 512 ? 19.951 -8.820 -16.933 1.00 78.06 512 LEU A CA 1
ATOM 4070 C C . LEU A 1 512 ? 20.363 -7.882 -15.788 1.00 78.06 512 LEU A C 1
ATOM 4072 O O . LEU A 1 512 ? 20.200 -8.226 -14.617 1.00 78.06 512 LEU A O 1
ATOM 4076 N N . LEU A 1 513 ? 20.862 -6.682 -16.107 1.00 83.56 513 LEU A N 1
ATOM 4077 C CA . LEU A 1 513 ? 21.191 -5.668 -15.104 1.00 83.56 513 LEU A CA 1
ATOM 4078 C C . LEU A 1 513 ? 19.932 -5.127 -14.417 1.00 83.56 513 LEU A C 1
ATOM 4080 O O . LEU A 1 513 ? 19.943 -4.930 -13.200 1.00 83.56 513 LEU A O 1
ATOM 4084 N N . TYR A 1 514 ? 18.852 -4.905 -15.170 1.00 80.50 514 TYR A N 1
ATOM 4085 C CA . TYR A 1 514 ? 17.563 -4.493 -14.621 1.00 80.50 514 TYR A CA 1
ATOM 4086 C C . TYR A 1 514 ? 17.009 -5.554 -13.666 1.00 80.50 514 TYR A C 1
ATOM 4088 O O . TYR A 1 514 ? 16.750 -5.235 -12.505 1.00 80.50 514 TYR A O 1
ATOM 4096 N N . ASP A 1 515 ? 16.917 -6.812 -14.101 1.00 81.31 515 ASP A N 1
ATOM 4097 C CA . ASP A 1 515 ? 16.378 -7.912 -13.296 1.00 81.31 515 ASP A CA 1
ATOM 4098 C C . ASP A 1 515 ? 17.214 -8.166 -12.031 1.00 81.31 515 ASP A C 1
ATOM 4100 O O . ASP A 1 515 ? 16.650 -8.302 -10.944 1.00 81.31 515 ASP A O 1
ATOM 4104 N N . ALA A 1 516 ? 18.549 -8.136 -12.126 1.00 85.56 516 ALA A N 1
ATOM 4105 C CA . ALA A 1 516 ? 19.430 -8.236 -10.960 1.00 85.56 516 ALA A CA 1
ATOM 4106 C C . ALA A 1 516 ? 19.238 -7.064 -9.975 1.00 85.56 516 ALA A C 1
ATOM 4108 O O . ALA A 1 516 ? 19.159 -7.280 -8.765 1.00 85.56 516 ALA A O 1
ATOM 4109 N N . THR A 1 517 ? 19.104 -5.830 -10.478 1.00 86.12 517 THR A N 1
ATOM 4110 C CA . THR A 1 517 ? 18.910 -4.631 -9.638 1.00 86.12 517 THR A CA 1
ATOM 4111 C C . THR A 1 517 ? 17.528 -4.623 -8.973 1.00 86.12 517 THR A C 1
ATOM 4113 O O . THR A 1 517 ? 17.407 -4.283 -7.799 1.00 86.12 517 THR A O 1
ATOM 4116 N N . GLN A 1 518 ? 16.467 -5.026 -9.685 1.00 85.38 518 GLN A N 1
ATOM 4117 C CA . GLN A 1 518 ? 15.129 -5.182 -9.096 1.00 85.38 518 GLN A CA 1
ATOM 4118 C C . GLN A 1 518 ? 15.078 -6.334 -8.083 1.00 85.38 518 GLN A C 1
ATOM 4120 O O . GLN A 1 518 ? 14.407 -6.220 -7.058 1.00 85.38 518 GLN A O 1
ATOM 4125 N N . ALA A 1 519 ? 15.807 -7.426 -8.318 1.00 87.50 519 ALA A N 1
ATOM 4126 C CA . ALA A 1 519 ? 15.886 -8.518 -7.361 1.00 87.50 519 ALA A CA 1
ATOM 4127 C C . ALA A 1 519 ? 16.651 -8.123 -6.083 1.00 87.50 519 ALA A C 1
ATOM 4129 O O . ALA A 1 519 ? 16.178 -8.454 -4.995 1.00 87.50 519 ALA A O 1
ATOM 4130 N N . GLN A 1 520 ? 17.754 -7.365 -6.193 1.00 90.25 520 GLN A N 1
ATOM 4131 C CA . GLN A 1 520 ? 18.466 -6.775 -5.046 1.00 90.25 520 GLN A CA 1
ATOM 4132 C C . GLN A 1 520 ? 17.520 -5.888 -4.218 1.00 90.25 520 GLN A C 1
ATOM 4134 O O . GLN A 1 520 ? 17.361 -6.125 -3.021 1.00 90.25 520 GLN A O 1
ATOM 4139 N N . GLU A 1 521 ? 16.815 -4.944 -4.857 1.00 87.31 521 GLU A N 1
ATOM 4140 C CA . GLU A 1 521 ? 15.785 -4.107 -4.216 1.00 87.31 521 GLU A CA 1
ATOM 4141 C C . GLU A 1 521 ? 14.784 -4.960 -3.426 1.00 87.31 521 GLU A C 1
ATOM 4143 O O . GLU A 1 521 ? 14.586 -4.756 -2.231 1.00 87.31 521 GLU A O 1
ATOM 4148 N N . MET A 1 522 ? 14.184 -5.970 -4.058 1.00 85.25 522 MET A N 1
ATOM 4149 C CA . MET A 1 522 ? 13.136 -6.782 -3.434 1.00 85.25 522 MET A CA 1
ATOM 4150 C C . MET A 1 522 ? 13.642 -7.674 -2.288 1.00 85.25 522 MET A C 1
ATOM 4152 O O . MET A 1 522 ? 12.906 -7.883 -1.321 1.00 85.25 522 MET A O 1
ATOM 4156 N N . VAL A 1 523 ? 14.889 -8.158 -2.339 1.00 89.69 523 VAL A N 1
ATOM 4157 C CA . VAL A 1 523 ? 15.522 -8.863 -1.208 1.00 89.69 523 VAL A CA 1
ATOM 4158 C C . VAL A 1 523 ? 15.751 -7.908 -0.031 1.00 89.69 523 VAL A C 1
ATOM 4160 O O . VAL A 1 523 ? 15.463 -8.261 1.114 1.00 89.69 523 VAL A O 1
ATOM 4163 N N . LEU A 1 524 ? 16.189 -6.674 -0.294 1.00 89.75 524 LEU A N 1
ATOM 4164 C CA . LEU A 1 524 ? 16.397 -5.662 0.745 1.00 89.75 524 LEU A CA 1
ATOM 4165 C C . LEU A 1 524 ? 15.079 -5.129 1.327 1.00 89.75 524 LEU A C 1
ATOM 4167 O O . LEU A 1 524 ? 14.986 -4.936 2.540 1.00 89.75 524 LEU A O 1
ATOM 4171 N N . GLN A 1 525 ? 14.023 -5.004 0.519 1.00 86.06 525 GLN A N 1
ATOM 4172 C CA . GLN A 1 525 ? 12.675 -4.718 1.020 1.00 86.06 525 GLN A CA 1
ATOM 4173 C C . GLN A 1 525 ? 12.120 -5.861 1.883 1.00 86.06 525 GLN A C 1
ATOM 4175 O O . GLN A 1 525 ? 11.396 -5.587 2.842 1.00 86.06 525 GLN A O 1
ATOM 4180 N N . TRP A 1 526 ? 12.477 -7.122 1.609 1.00 89.81 526 TRP A N 1
ATOM 4181 C CA . TRP A 1 526 ? 12.130 -8.254 2.476 1.00 89.81 526 TRP A CA 1
ATOM 4182 C C . TRP A 1 526 ? 12.927 -8.243 3.792 1.00 89.81 526 TRP A C 1
ATOM 4184 O O . TRP A 1 526 ? 12.319 -8.383 4.854 1.00 89.81 526 TRP A O 1
ATOM 4194 N N . LYS A 1 527 ? 14.240 -7.968 3.754 1.00 90.50 527 LYS A N 1
ATOM 4195 C CA . LYS A 1 527 ? 15.075 -7.746 4.953 1.00 90.50 527 LYS A CA 1
ATOM 4196 C C . LYS A 1 527 ? 14.473 -6.646 5.843 1.00 90.50 527 LYS A C 1
ATOM 4198 O O . LYS A 1 527 ? 14.116 -6.900 6.992 1.00 90.50 527 LYS A O 1
ATOM 4203 N N . ALA A 1 528 ? 14.217 -5.462 5.282 1.00 88.25 528 ALA A N 1
ATOM 4204 C CA . ALA A 1 528 ? 13.593 -4.348 5.999 1.00 88.25 528 ALA A CA 1
ATOM 4205 C C . ALA A 1 528 ? 12.166 -4.660 6.503 1.00 88.25 528 ALA A C 1
ATOM 4207 O O . ALA A 1 528 ? 11.754 -4.167 7.551 1.00 88.25 528 ALA A O 1
ATOM 4208 N N . HIS A 1 529 ? 11.400 -5.484 5.783 1.00 88.19 529 HIS A N 1
ATOM 4209 C CA . HIS A 1 529 ? 10.064 -5.925 6.194 1.00 88.19 529 HIS A CA 1
ATOM 4210 C C . HIS A 1 529 ? 10.084 -6.840 7.425 1.00 88.19 529 HIS A C 1
ATOM 4212 O O . HIS A 1 529 ? 9.230 -6.675 8.293 1.00 88.19 529 HIS A O 1
ATOM 4218 N N . ILE A 1 530 ? 11.066 -7.742 7.545 1.00 89.25 530 ILE A N 1
ATOM 4219 C CA . ILE A 1 530 ? 11.233 -8.581 8.745 1.00 89.25 530 ILE A CA 1
ATOM 4220 C C . ILE A 1 530 ? 11.543 -7.701 9.964 1.00 89.25 530 ILE A C 1
ATOM 4222 O O . ILE A 1 530 ? 10.865 -7.810 10.980 1.00 89.25 530 ILE A O 1
ATOM 4226 N N . LEU A 1 531 ? 12.495 -6.771 9.847 1.00 88.81 531 LEU A N 1
ATOM 4227 C CA . LEU A 1 531 ? 12.876 -5.887 10.955 1.00 88.81 531 LEU A CA 1
ATOM 4228 C C . LEU A 1 531 ? 11.712 -4.969 11.390 1.00 88.81 531 LEU A C 1
ATOM 4230 O O . LEU A 1 531 ? 11.428 -4.840 12.582 1.00 88.81 531 LEU A O 1
ATOM 4234 N N . ARG A 1 532 ? 10.952 -4.401 10.439 1.00 88.12 532 ARG A N 1
ATOM 4235 C CA . ARG A 1 532 ? 9.720 -3.644 10.753 1.00 88.12 532 ARG A CA 1
ATOM 4236 C C . ARG A 1 532 ? 8.624 -4.506 11.380 1.00 88.12 532 ARG A C 1
ATOM 4238 O O . ARG A 1 532 ? 7.824 -3.975 12.150 1.00 88.12 532 ARG A O 1
ATOM 4245 N N . ALA A 1 533 ? 8.549 -5.795 11.047 1.00 86.88 533 ALA A N 1
ATOM 4246 C CA . ALA A 1 533 ? 7.588 -6.706 11.657 1.00 86.88 533 ALA A CA 1
ATOM 4247 C C . ALA A 1 533 ? 7.888 -6.917 13.144 1.00 86.88 533 ALA A C 1
ATOM 4249 O O . ALA A 1 533 ? 6.971 -6.787 13.953 1.00 86.88 533 ALA A O 1
ATOM 4250 N N . GLU A 1 534 ? 9.153 -7.137 13.516 1.00 86.88 534 GLU A N 1
ATOM 4251 C CA . GLU A 1 534 ? 9.532 -7.329 14.921 1.00 86.88 534 GLU A CA 1
ATOM 4252 C C . GLU A 1 534 ? 9.304 -6.059 15.745 1.00 86.88 534 GLU A C 1
ATOM 4254 O O . GLU A 1 534 ? 8.613 -6.115 16.761 1.00 86.88 534 GLU A O 1
ATOM 4259 N N . ASN A 1 535 ? 9.716 -4.887 15.248 1.00 87.00 535 ASN A N 1
ATOM 4260 C CA . ASN A 1 535 ? 9.446 -3.607 15.919 1.00 87.00 535 ASN A CA 1
ATOM 4261 C C . ASN A 1 535 ? 7.934 -3.319 16.076 1.00 87.00 535 ASN A C 1
ATOM 4263 O O . ASN A 1 535 ? 7.513 -2.609 16.990 1.00 87.00 535 ASN A O 1
ATOM 4267 N N . LYS A 1 536 ? 7.083 -3.868 15.198 1.00 85.69 536 LYS A N 1
ATOM 4268 C CA . LYS A 1 536 ? 5.616 -3.785 15.316 1.00 85.69 536 LYS A CA 1
ATOM 4269 C C . LYS A 1 536 ? 5.004 -4.910 16.156 1.00 85.69 536 LYS A C 1
ATOM 4271 O O . LYS A 1 536 ? 3.863 -4.750 16.594 1.00 85.69 536 LYS A O 1
ATOM 4276 N N . ASP A 1 537 ? 5.698 -6.016 16.399 1.00 83.94 537 ASP A N 1
ATOM 4277 C CA . ASP A 1 537 ? 5.310 -7.024 17.394 1.00 83.94 537 ASP A CA 1
ATOM 4278 C C . ASP A 1 537 ? 5.725 -6.587 18.817 1.00 83.94 537 ASP A C 1
ATOM 4280 O O . ASP A 1 537 ? 4.993 -6.888 19.760 1.00 83.94 537 ASP A O 1
ATOM 4284 N N . LEU A 1 538 ? 6.781 -5.774 18.984 1.00 83.25 538 LEU A N 1
ATOM 4285 C CA . LEU A 1 538 ? 7.054 -5.051 20.239 1.00 83.25 538 LEU A CA 1
ATOM 4286 C C . LEU A 1 538 ? 5.882 -4.126 20.607 1.00 83.25 538 LEU A C 1
ATOM 4288 O O . LEU A 1 538 ? 5.316 -4.259 21.689 1.00 83.25 538 LEU A O 1
ATOM 4292 N N . ALA A 1 539 ? 5.437 -3.284 19.665 1.00 84.38 5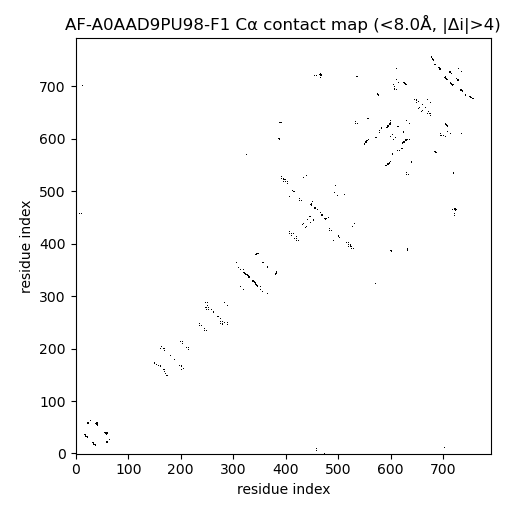39 ALA A N 1
ATOM 4293 C CA . ALA A 1 539 ? 4.270 -2.405 19.827 1.00 84.38 539 ALA A CA 1
ATOM 4294 C C . ALA A 1 539 ? 3.009 -3.169 20.280 1.00 84.38 539 ALA A C 1
ATOM 4296 O O . ALA A 1 539 ? 2.386 -2.839 21.288 1.00 84.38 539 ALA A O 1
ATOM 4297 N N . LYS A 1 540 ? 2.708 -4.287 19.594 1.00 85.44 540 LYS A N 1
ATOM 4298 C CA . LYS A 1 540 ? 1.607 -5.207 19.936 1.00 85.44 540 LYS A CA 1
ATOM 4299 C C . LYS A 1 540 ? 1.724 -5.724 21.369 1.00 85.44 540 LYS A C 1
ATOM 4301 O O . LYS A 1 540 ? 0.714 -5.922 22.035 1.00 85.44 540 LYS A O 1
ATOM 4306 N N . THR A 1 541 ? 2.946 -6.009 21.803 1.00 84.12 541 THR A N 1
ATOM 4307 C CA . THR A 1 541 ? 3.224 -6.628 23.095 1.00 84.12 541 THR A CA 1
ATOM 4308 C C . THR A 1 541 ? 3.095 -5.615 24.226 1.00 84.12 541 THR A C 1
ATOM 4310 O O . THR A 1 541 ? 2.424 -5.916 25.207 1.00 84.12 541 THR A O 1
ATOM 4313 N N . ASP A 1 542 ? 3.613 -4.394 24.064 1.00 85.81 542 ASP A N 1
ATOM 4314 C CA . ASP A 1 542 ? 3.371 -3.304 25.017 1.00 85.81 542 ASP A CA 1
ATOM 4315 C C . ASP A 1 542 ? 1.879 -2.943 25.093 1.00 85.81 542 ASP A C 1
ATOM 4317 O O . ASP A 1 542 ? 1.323 -2.843 26.184 1.00 85.81 542 ASP A O 1
ATOM 4321 N N . ALA A 1 543 ? 1.182 -2.863 23.955 1.00 85.50 543 ALA A N 1
ATOM 4322 C CA . ALA A 1 543 ? -0.261 -2.616 23.909 1.00 85.50 543 ALA A CA 1
ATOM 4323 C C . ALA A 1 543 ? -1.109 -3.732 24.559 1.00 85.50 543 ALA A C 1
ATOM 4325 O O . ALA A 1 543 ? -2.226 -3.469 24.992 1.00 85.50 543 ALA A O 1
ATOM 4326 N N . VAL A 1 544 ? -0.609 -4.970 24.650 1.00 86.06 544 VAL A N 1
ATOM 4327 C CA . VAL A 1 544 ? -1.279 -6.067 25.378 1.00 86.06 544 VAL A CA 1
ATOM 4328 C C . VAL A 1 544 ? -0.892 -6.088 26.861 1.00 86.06 544 VAL A C 1
ATOM 4330 O O . VAL A 1 544 ? -1.724 -6.427 27.697 1.00 86.06 544 VAL A O 1
ATOM 4333 N N . LEU A 1 545 ? 0.342 -5.709 27.210 1.00 85.12 545 LEU A N 1
ATOM 4334 C CA . LEU A 1 545 ? 0.820 -5.645 28.598 1.00 85.12 545 LEU A CA 1
ATOM 4335 C C . LEU A 1 545 ? 0.338 -4.397 29.357 1.00 85.12 545 LEU A C 1
ATOM 4337 O O . LEU A 1 545 ? 0.318 -4.418 30.585 1.00 85.12 545 LEU A O 1
ATOM 4341 N N . SER A 1 546 ? -0.058 -3.339 28.645 1.00 85.06 546 SER A N 1
ATOM 4342 C CA . SER A 1 546 ? -0.606 -2.094 29.208 1.00 85.06 546 SER A CA 1
ATOM 4343 C C . SER A 1 546 ? -2.136 -2.081 29.351 1.00 85.06 546 SER A C 1
ATOM 4345 O O . SER A 1 546 ? -2.692 -1.066 29.769 1.00 85.06 546 SER A O 1
ATOM 4347 N N . VAL A 1 547 ? -2.820 -3.195 29.051 1.00 88.56 547 VAL A N 1
ATOM 4348 C CA . VAL A 1 547 ? -4.264 -3.344 29.303 1.00 88.56 547 VAL A CA 1
ATOM 4349 C C . VAL A 1 547 ? -4.536 -3.400 30.810 1.00 88.56 547 VAL A C 1
ATOM 4351 O O . VAL A 1 547 ? -4.028 -4.270 31.517 1.00 88.56 547 VAL A O 1
ATOM 4354 N N . GLN A 1 548 ? -5.371 -2.474 31.270 1.00 89.31 548 GLN A N 1
ATOM 4355 C CA . GLN A 1 548 ? -5.936 -2.361 32.619 1.00 89.31 548 GLN A CA 1
ATOM 4356 C C . GLN A 1 548 ? -7.423 -2.758 32.611 1.00 89.31 548 GLN A C 1
ATOM 4358 O O . GLN A 1 548 ? -8.025 -2.846 31.539 1.00 89.31 548 GLN A O 1
ATOM 4363 N N . ASP A 1 549 ? -8.024 -2.967 33.787 1.00 87.69 549 ASP A N 1
ATOM 4364 C CA . ASP A 1 549 ? -9.396 -3.492 33.945 1.00 87.69 549 ASP A CA 1
ATOM 4365 C C . ASP A 1 549 ? -10.498 -2.635 33.280 1.00 87.69 549 ASP A C 1
ATOM 4367 O O . ASP A 1 549 ? -11.560 -3.157 32.934 1.00 87.69 549 ASP A O 1
ATOM 4371 N N . ASP A 1 550 ? -10.247 -1.339 33.069 1.00 91.00 550 ASP A N 1
ATOM 4372 C CA . ASP A 1 550 ? -11.135 -0.384 32.393 1.00 91.00 550 ASP A CA 1
ATOM 4373 C C . ASP A 1 550 ? -10.749 -0.116 30.922 1.00 91.00 550 ASP A C 1
ATOM 4375 O O . ASP A 1 550 ? -11.331 0.747 30.265 1.00 91.00 550 ASP A O 1
ATOM 4379 N N . THR A 1 551 ? -9.797 -0.864 30.358 1.00 91.94 551 THR A N 1
ATOM 4380 C CA . THR A 1 551 ? -9.331 -0.677 28.973 1.00 91.94 551 THR A CA 1
ATOM 4381 C C . THR A 1 551 ? -9.432 -1.946 28.132 1.00 91.94 551 THR A C 1
ATOM 4383 O O . THR A 1 551 ? -9.492 -3.064 28.638 1.00 91.94 551 THR A O 1
ATOM 4386 N N . ILE A 1 552 ? -9.454 -1.784 26.808 1.00 89.62 552 ILE A N 1
ATOM 4387 C CA . ILE A 1 552 ? -9.586 -2.899 25.864 1.00 89.62 552 ILE A CA 1
ATOM 4388 C C . ILE A 1 552 ? -8.575 -2.815 24.716 1.00 89.62 552 ILE A C 1
ATOM 4390 O O . ILE A 1 552 ? -8.405 -1.771 24.087 1.00 89.62 552 ILE A O 1
ATOM 4394 N N . PHE A 1 553 ? -7.948 -3.947 24.386 1.00 90.75 553 PHE A N 1
ATOM 4395 C CA . PHE A 1 553 ? -7.182 -4.108 23.150 1.00 90.75 553 PHE A CA 1
ATOM 4396 C C . PHE A 1 553 ? -8.081 -4.653 22.029 1.00 90.75 553 PHE A C 1
ATOM 4398 O O . PHE A 1 553 ? -8.616 -5.760 22.125 1.00 90.75 553 PHE A O 1
ATOM 4405 N N . ILE A 1 554 ? -8.248 -3.881 20.952 1.00 88.19 554 ILE A N 1
ATOM 4406 C CA . ILE A 1 554 ? -9.152 -4.179 19.834 1.00 88.19 554 ILE A CA 1
ATOM 4407 C C . ILE A 1 554 ? -8.335 -4.403 18.558 1.00 88.19 554 ILE A C 1
ATOM 4409 O O . ILE A 1 554 ? -7.860 -3.456 17.926 1.00 88.19 554 ILE A O 1
ATOM 4413 N N . LEU A 1 555 ? -8.228 -5.666 18.138 1.00 87.25 555 LEU A N 1
ATOM 4414 C CA . LEU A 1 555 ? -7.652 -6.047 16.848 1.00 87.25 555 LEU A CA 1
ATOM 4415 C C . LEU A 1 555 ? -8.743 -6.120 15.766 1.00 87.25 555 LEU A C 1
ATOM 4417 O O . LEU A 1 555 ? -9.687 -6.903 15.866 1.00 87.25 555 LEU A O 1
ATOM 4421 N N . MET A 1 556 ? -8.588 -5.318 14.716 1.00 82.38 556 MET A N 1
ATOM 4422 C CA . MET A 1 556 ? -9.528 -5.178 13.606 1.00 82.38 556 MET A CA 1
ATOM 4423 C C . MET A 1 556 ? -8.995 -5.833 12.323 1.00 82.38 556 MET A C 1
ATOM 4425 O O . MET A 1 556 ? -7.902 -5.513 11.859 1.00 82.38 556 MET A O 1
ATOM 4429 N N . ASP A 1 557 ? -9.818 -6.676 11.695 1.00 78.56 557 ASP A N 1
ATOM 4430 C CA . ASP A 1 557 ? -9.699 -7.059 10.281 1.00 78.56 557 ASP A CA 1
ATOM 4431 C C . ASP A 1 557 ? -10.959 -6.609 9.532 1.00 78.56 557 ASP A C 1
ATOM 4433 O O . ASP A 1 557 ? -12.064 -6.665 10.075 1.00 78.56 557 ASP A O 1
ATOM 4437 N N . TRP A 1 558 ? -10.807 -6.209 8.268 1.00 71.56 558 TRP A N 1
ATOM 4438 C CA . TRP A 1 558 ? -11.931 -5.883 7.398 1.00 71.56 558 TRP A CA 1
ATOM 4439 C C . TRP A 1 558 ? -12.065 -6.913 6.280 1.00 71.56 558 TRP A C 1
ATOM 4441 O O . TRP A 1 558 ? -11.234 -7.023 5.377 1.00 71.56 558 TRP A O 1
ATOM 4451 N N . ALA A 1 559 ? -13.154 -7.671 6.347 1.00 63.62 559 ALA A N 1
ATOM 4452 C CA . ALA A 1 559 ? -13.344 -8.893 5.592 1.00 63.62 559 ALA A CA 1
ATOM 4453 C C . ALA A 1 559 ? -14.569 -8.811 4.665 1.00 63.62 559 ALA A C 1
ATOM 4455 O O . ALA A 1 559 ? -15.589 -9.445 4.936 1.00 63.62 559 ALA A O 1
ATOM 4456 N N . MET A 1 560 ? -14.461 -8.101 3.531 1.00 57.25 560 MET A N 1
ATOM 4457 C CA . MET A 1 560 ? -15.463 -8.189 2.453 1.00 57.25 560 MET A CA 1
ATOM 4458 C C . MET A 1 560 ? -15.422 -9.594 1.822 1.00 57.25 560 MET A C 1
ATOM 4460 O O . MET A 1 560 ? -14.715 -9.839 0.848 1.00 57.25 560 MET A O 1
ATOM 4464 N N . LYS A 1 561 ? -16.128 -10.547 2.443 1.00 52.19 561 LYS A N 1
ATOM 4465 C CA . LYS A 1 561 ? -16.113 -11.979 2.088 1.00 52.19 561 LYS A CA 1
ATOM 4466 C C . LYS A 1 561 ? -17.519 -12.513 1.704 1.00 52.19 561 LYS A C 1
ATOM 4468 O O . LYS A 1 561 ? -17.625 -13.667 1.308 1.00 52.19 561 LYS A O 1
ATOM 4473 N N . PHE A 1 562 ? -18.554 -11.659 1.735 1.00 51.56 562 PHE A N 1
ATOM 4474 C CA . PHE A 1 562 ? -19.866 -11.840 1.083 1.00 51.56 562 PHE A CA 1
ATOM 4475 C C . PHE A 1 562 ? -20.211 -10.561 0.296 1.00 51.56 562 PHE A C 1
ATOM 4477 O O . PHE A 1 562 ? -20.222 -9.474 0.871 1.00 51.56 562 PHE A O 1
ATOM 4484 N N . THR A 1 563 ? -20.453 -10.661 -1.015 1.00 42.91 563 THR A N 1
ATOM 4485 C CA . THR A 1 563 ? -20.680 -9.498 -1.897 1.00 42.91 563 THR A CA 1
ATOM 4486 C C . THR A 1 563 ? -22.134 -9.377 -2.337 1.00 42.91 563 THR A C 1
ATOM 4488 O O . THR A 1 563 ? -22.591 -10.155 -3.175 1.00 42.91 563 THR A O 1
ATOM 4491 N N . GLN A 1 564 ? -22.837 -8.337 -1.881 1.00 37.19 564 GLN A N 1
ATOM 4492 C CA . GLN A 1 564 ? -24.069 -7.909 -2.546 1.00 37.19 564 GLN A CA 1
ATOM 4493 C C . GLN A 1 564 ? -23.721 -7.313 -3.918 1.00 37.19 564 GLN A C 1
ATOM 4495 O O . GLN A 1 564 ? -22.971 -6.342 -4.004 1.00 37.19 564 GLN A O 1
ATOM 4500 N N . MET A 1 565 ? -24.292 -7.851 -5.003 1.00 38.22 565 MET A N 1
ATOM 4501 C CA . MET A 1 565 ? -23.942 -7.445 -6.379 1.00 38.22 565 MET A CA 1
ATOM 4502 C C . MET A 1 565 ? -24.186 -5.956 -6.695 1.00 38.22 565 MET A C 1
ATOM 4504 O O . MET A 1 565 ? -23.647 -5.448 -7.673 1.00 38.22 565 MET A O 1
ATOM 4508 N N . ARG A 1 566 ? -24.995 -5.256 -5.888 1.00 37.16 566 ARG A N 1
ATOM 4509 C CA . ARG A 1 566 ? -25.365 -3.842 -6.081 1.00 37.16 566 ARG A CA 1
ATOM 4510 C C . ARG A 1 566 ? -24.747 -2.875 -5.061 1.00 37.16 566 ARG A C 1
ATOM 4512 O O . ARG A 1 566 ? -24.961 -1.675 -5.190 1.00 37.16 566 ARG A O 1
ATOM 4519 N N . TYR A 1 567 ? -23.995 -3.358 -4.068 1.00 42.31 567 TYR A N 1
ATOM 4520 C CA . TYR A 1 567 ? -23.505 -2.529 -2.961 1.00 42.31 567 TYR A CA 1
ATOM 4521 C C . TYR A 1 567 ? -22.020 -2.790 -2.684 1.00 42.31 567 TYR A C 1
ATOM 4523 O O . TYR A 1 567 ? -21.638 -3.811 -2.113 1.00 42.31 567 TYR A O 1
ATOM 4531 N N . ARG A 1 568 ? -21.172 -1.838 -3.091 1.00 48.53 568 ARG A N 1
ATOM 4532 C CA . ARG A 1 568 ? -19.762 -1.744 -2.688 1.00 48.53 568 ARG A CA 1
ATOM 4533 C C . ARG A 1 568 ? -19.549 -0.390 -2.013 1.00 48.53 568 ARG A C 1
ATOM 4535 O O . ARG A 1 568 ? -19.629 0.648 -2.666 1.00 48.53 568 ARG A O 1
ATOM 4542 N N . GLU A 1 569 ? -19.282 -0.409 -0.713 1.00 49.28 569 GLU A N 1
ATOM 4543 C CA . GLU A 1 569 ? -18.730 0.740 0.008 1.00 49.28 569 GLU A CA 1
ATOM 4544 C C . GLU A 1 569 ? -17.327 1.050 -0.542 1.00 49.28 569 GLU A C 1
ATOM 4546 O O . GLU A 1 569 ? -16.551 0.131 -0.833 1.00 49.28 569 GLU A O 1
ATOM 4551 N N . LYS A 1 570 ? -16.984 2.331 -0.733 1.00 49.66 570 LYS A N 1
ATOM 4552 C CA . LYS A 1 570 ? -15.608 2.683 -1.116 1.00 49.66 570 LYS A CA 1
ATOM 4553 C C . LYS A 1 570 ? -14.696 2.418 0.075 1.00 49.66 570 LYS A C 1
ATOM 4555 O O . LYS A 1 570 ? -15.042 2.751 1.196 1.00 49.66 570 LYS A O 1
ATOM 4560 N N . GLN A 1 571 ? -13.473 1.951 -0.157 1.00 44.22 571 GLN A N 1
ATOM 4561 C CA . GLN A 1 571 ? -12.513 1.750 0.935 1.00 44.22 571 GLN A CA 1
ATOM 4562 C C . GLN A 1 571 ? -12.199 3.044 1.725 1.00 44.22 571 GLN A C 1
ATOM 4564 O O . GLN A 1 571 ? -11.751 2.973 2.858 1.00 44.22 571 GLN A O 1
ATOM 4569 N N . SER A 1 572 ? -12.452 4.228 1.162 1.00 46.59 572 SER A N 1
ATOM 4570 C CA . SER A 1 572 ? -12.334 5.521 1.852 1.00 46.59 572 SER A CA 1
ATOM 4571 C C . SER A 1 572 ? -13.558 5.922 2.691 1.00 46.59 572 SER A C 1
ATOM 4573 O O . SER A 1 572 ? -13.507 6.937 3.378 1.00 46.59 572 SER A O 1
ATOM 4575 N N . GLU A 1 573 ? -14.675 5.201 2.583 1.00 52.38 573 GLU A N 1
ATOM 4576 C CA . GLU A 1 573 ? -15.904 5.463 3.334 1.00 52.38 573 GLU A CA 1
ATOM 4577 C C . GLU A 1 573 ? -15.804 4.810 4.724 1.00 52.38 573 GLU A C 1
ATOM 4579 O O . GLU A 1 573 ? -15.300 3.701 4.889 1.00 52.38 573 GLU A O 1
ATOM 4584 N N . TRP A 1 574 ? -16.201 5.565 5.747 1.00 52.50 574 TRP A N 1
ATOM 4585 C CA . TRP A 1 574 ? -15.846 5.325 7.156 1.00 52.50 574 TRP A CA 1
ATOM 4586 C C . TRP A 1 574 ? -17.013 4.736 7.975 1.00 52.50 574 TRP A C 1
ATOM 4588 O O . TRP A 1 574 ? -16.913 4.540 9.185 1.00 52.50 574 TRP A O 1
ATOM 4598 N N . PHE A 1 575 ? -18.145 4.463 7.324 1.00 51.69 575 PHE A N 1
ATOM 4599 C CA . PHE A 1 575 ? -19.446 4.371 7.983 1.00 51.69 575 PHE A CA 1
ATOM 4600 C C . PHE A 1 575 ? -19.549 3.152 8.904 1.00 51.69 575 PHE A C 1
ATOM 4602 O O . PHE A 1 575 ? -19.754 3.325 10.101 1.00 51.69 575 PHE A O 1
ATOM 4609 N N . GLY A 1 576 ? -19.256 1.945 8.407 1.00 53.28 576 GLY A N 1
ATOM 4610 C CA . GLY A 1 576 ? -19.278 0.709 9.208 1.00 53.28 576 GLY A CA 1
ATOM 4611 C C . GLY A 1 576 ? -18.215 0.591 10.315 1.00 53.28 576 GLY A C 1
ATOM 4612 O O . GLY A 1 576 ? -18.063 -0.486 10.888 1.00 53.28 576 GLY A O 1
ATOM 4613 N N . LYS A 1 577 ? -17.441 1.650 10.596 1.00 58.66 577 LYS A N 1
ATOM 4614 C CA . LYS A 1 577 ? -16.351 1.652 11.587 1.00 58.66 577 LYS A CA 1
ATOM 4615 C C . LYS A 1 577 ? -16.524 2.666 12.722 1.00 58.66 577 LYS A C 1
ATOM 4617 O O . LYS A 1 577 ? -15.898 2.480 13.764 1.00 58.66 577 LYS A O 1
ATOM 4622 N N . ARG A 1 578 ? -17.370 3.695 12.556 1.00 59.19 578 ARG A N 1
ATOM 4623 C CA . ARG A 1 578 ? -17.642 4.714 13.595 1.00 59.19 578 ARG A CA 1
ATOM 4624 C C . ARG A 1 578 ? -18.128 4.078 14.894 1.00 59.19 578 ARG A C 1
ATOM 4626 O O . ARG A 1 578 ? -17.663 4.419 15.976 1.00 59.19 578 ARG A O 1
ATOM 4633 N N . ASP A 1 579 ? -19.025 3.113 14.765 1.00 62.19 579 ASP A N 1
ATOM 4634 C CA . ASP A 1 579 ? -19.781 2.557 15.881 1.00 62.19 579 ASP A CA 1
ATOM 4635 C C . ASP A 1 579 ? -19.086 1.380 16.566 1.00 62.19 579 ASP A C 1
ATOM 4637 O O . ASP A 1 579 ? -19.660 0.792 17.474 1.00 62.19 579 ASP A O 1
ATOM 4641 N N . LEU A 1 580 ? -17.852 1.022 16.189 1.00 71.62 580 LEU A N 1
ATOM 4642 C CA . LEU A 1 580 ? -17.123 -0.068 16.847 1.00 71.62 580 LEU A CA 1
ATOM 4643 C C . LEU A 1 580 ? -16.937 0.203 18.349 1.00 71.62 580 LEU A C 1
ATOM 4645 O O . LEU A 1 580 ? -17.228 -0.668 19.162 1.00 71.62 580 LEU A O 1
ATOM 4649 N N . LEU A 1 581 ? -16.529 1.420 18.723 1.00 76.50 581 LEU A N 1
ATOM 4650 C CA . LEU A 1 581 ? -16.368 1.813 20.129 1.00 76.50 581 LEU A CA 1
ATOM 4651 C C . LEU A 1 581 ? -17.718 1.915 20.857 1.00 76.50 581 LEU A C 1
ATOM 4653 O O . LEU A 1 581 ? -17.852 1.428 21.974 1.00 76.50 581 LEU A O 1
ATOM 4657 N N . LYS A 1 582 ? -18.750 2.452 20.195 1.00 73.38 582 LYS A N 1
ATOM 4658 C CA . LYS A 1 582 ? -20.121 2.538 20.732 1.00 73.38 582 LYS A CA 1
ATOM 4659 C C . LYS A 1 582 ? -20.716 1.149 21.013 1.00 73.38 582 LYS A C 1
ATOM 4661 O O . LYS A 1 582 ? -21.329 0.934 22.053 1.00 73.38 582 LYS A O 1
ATOM 4666 N N . ASN A 1 583 ? -20.479 0.197 20.111 1.00 73.31 583 ASN A N 1
ATOM 4667 C CA . ASN A 1 583 ? -20.857 -1.208 20.255 1.00 73.31 583 ASN A CA 1
ATOM 4668 C C . ASN A 1 583 ? -20.075 -1.915 21.372 1.00 73.31 583 ASN A C 1
ATOM 4670 O O . ASN A 1 583 ? -20.656 -2.707 22.110 1.00 73.31 583 ASN A O 1
ATOM 4674 N N . VAL A 1 584 ? -18.778 -1.624 21.525 1.00 77.12 584 VAL A N 1
ATOM 4675 C CA . VAL A 1 584 ? -17.985 -2.142 22.651 1.00 77.12 584 VAL A CA 1
ATOM 4676 C C . VAL A 1 584 ? -18.517 -1.602 23.978 1.00 77.12 584 VAL A C 1
ATOM 4678 O O . VAL A 1 584 ? -18.732 -2.406 24.877 1.00 77.12 584 VAL A O 1
ATOM 4681 N N . ASN A 1 585 ? -18.820 -0.303 24.087 1.00 78.06 585 ASN A N 1
ATOM 4682 C CA . ASN A 1 585 ? -19.412 0.286 25.295 1.00 78.06 585 ASN A CA 1
ATOM 4683 C C . ASN A 1 585 ? -20.755 -0.387 25.643 1.00 78.06 585 ASN A C 1
ATOM 4685 O O . ASN A 1 585 ? -20.942 -0.860 26.759 1.00 78.06 585 ASN A O 1
ATOM 4689 N N . ALA A 1 586 ? -21.647 -0.563 24.661 1.00 74.75 586 ALA A N 1
ATOM 4690 C CA . ALA A 1 586 ? -22.937 -1.231 24.867 1.00 74.75 586 ALA A CA 1
ATOM 4691 C C . ALA A 1 586 ? -22.830 -2.678 25.406 1.00 74.75 586 ALA A C 1
ATOM 4693 O O . ALA A 1 586 ? -23.740 -3.141 26.089 1.00 74.75 586 ALA A O 1
ATOM 4694 N N . VAL A 1 587 ? -21.731 -3.392 25.125 1.00 74.50 587 VAL A N 1
ATOM 4695 C CA . VAL A 1 587 ? -21.477 -4.771 25.603 1.00 74.50 587 VAL A CA 1
ATOM 4696 C C . VAL A 1 587 ? -20.559 -4.808 26.842 1.00 74.50 587 VAL A C 1
ATOM 4698 O O . VAL A 1 587 ? -20.532 -5.803 27.576 1.00 74.50 587 VAL A O 1
ATOM 4701 N N . LYS A 1 588 ? -19.782 -3.743 27.076 1.00 80.25 588 LYS A N 1
ATOM 4702 C CA . LYS A 1 588 ? -18.795 -3.586 28.154 1.00 80.25 588 LYS A CA 1
ATOM 4703 C C . LYS A 1 588 ? -18.749 -2.134 28.667 1.00 80.25 588 LYS A C 1
ATOM 4705 O O . LYS A 1 588 ? -17.760 -1.439 28.432 1.00 80.25 588 LYS A O 1
ATOM 4710 N N . PRO A 1 589 ? -19.778 -1.678 29.406 1.00 82.00 589 PRO A N 1
ATOM 4711 C CA . PRO A 1 589 ? -19.880 -0.289 29.861 1.00 82.00 589 PRO A CA 1
ATOM 4712 C C . PRO A 1 589 ? -18.881 0.093 30.964 1.00 82.00 589 PRO A C 1
ATOM 4714 O O . PRO A 1 589 ? -18.810 1.256 31.346 1.00 82.00 589 PRO A O 1
ATOM 4717 N N . GLN A 1 590 ? -18.096 -0.861 31.478 1.00 86.38 590 GLN A N 1
ATOM 4718 C CA . GLN A 1 590 ? -16.961 -0.577 32.363 1.00 86.38 590 GLN A CA 1
ATOM 4719 C C . GLN A 1 590 ? -15.708 -0.069 31.626 1.00 86.38 590 GLN A C 1
ATOM 4721 O O . GLN A 1 590 ? -14.742 0.307 32.281 1.00 86.38 590 GLN A O 1
ATOM 4726 N N . ILE A 1 591 ? -15.683 -0.122 30.289 1.00 88.75 591 ILE A N 1
ATOM 4727 C CA . ILE A 1 591 ? -14.495 0.203 29.496 1.00 88.75 591 ILE A CA 1
ATOM 4728 C C . ILE A 1 591 ? -14.486 1.689 29.133 1.00 88.75 591 ILE A C 1
ATOM 4730 O O . ILE A 1 591 ? -15.367 2.172 28.426 1.00 88.75 591 ILE A O 1
ATOM 4734 N N . THR A 1 592 ? -13.449 2.391 29.582 1.00 88.88 592 THR A N 1
ATOM 4735 C CA . THR A 1 592 ? -13.209 3.827 29.388 1.00 88.88 592 THR A CA 1
ATOM 4736 C C . THR A 1 592 ? -12.227 4.105 28.245 1.00 88.88 592 THR A C 1
ATOM 4738 O O . THR A 1 592 ? -12.299 5.165 27.622 1.00 88.88 592 THR A O 1
ATOM 4741 N N . GLY A 1 593 ? -11.314 3.170 27.940 1.00 90.69 593 GLY A N 1
ATOM 4742 C CA . GLY A 1 593 ? -10.199 3.386 27.010 1.00 90.69 593 GLY A CA 1
ATOM 4743 C C . GLY A 1 593 ? -9.945 2.239 26.027 1.00 90.69 593 GLY A C 1
ATOM 4744 O O . GLY A 1 593 ? -10.101 1.066 26.361 1.00 90.69 593 GLY A O 1
ATOM 4745 N N . ALA A 1 594 ? -9.516 2.561 24.802 1.00 90.38 594 ALA A N 1
ATOM 4746 C CA . ALA A 1 594 ? -9.235 1.578 23.751 1.00 90.38 594 ALA A CA 1
ATOM 4747 C C . ALA A 1 594 ? -7.829 1.701 23.141 1.00 90.38 594 ALA A C 1
ATOM 4749 O O . ALA A 1 594 ? -7.406 2.767 22.687 1.00 90.38 594 ALA A O 1
ATOM 4750 N N . LEU A 1 595 ? -7.148 0.559 23.043 1.00 91.94 595 LEU A N 1
ATOM 4751 C CA . LEU A 1 595 ? -5.911 0.349 22.296 1.00 91.94 595 LEU A CA 1
ATOM 4752 C C . LEU A 1 595 ? -6.268 -0.358 20.981 1.00 91.94 595 LEU A C 1
ATOM 4754 O O . LEU A 1 595 ? -6.696 -1.511 20.973 1.00 91.94 595 LEU A O 1
ATOM 4758 N N . LEU A 1 596 ? -6.162 0.354 19.861 1.00 89.75 596 LEU A N 1
ATOM 4759 C CA . LEU A 1 596 ? -6.687 -0.064 18.558 1.00 89.75 596 LEU A CA 1
ATOM 4760 C C . LEU A 1 596 ? -5.565 -0.575 17.647 1.00 89.75 596 LEU A C 1
ATOM 4762 O O . LEU A 1 596 ? -4.534 0.076 17.499 1.00 89.75 596 LEU A O 1
ATOM 4766 N N . ARG A 1 597 ? -5.773 -1.700 16.955 1.00 89.62 597 ARG A N 1
ATOM 4767 C CA . ARG A 1 597 ? -4.837 -2.198 15.933 1.00 89.62 597 ARG A CA 1
ATOM 4768 C C . ARG A 1 597 ? -5.564 -2.715 14.698 1.00 89.62 597 ARG A C 1
ATOM 4770 O O . ARG A 1 597 ? -6.601 -3.357 14.800 1.00 89.62 597 ARG A O 1
ATOM 4777 N N . SER A 1 598 ? -5.006 -2.453 13.521 1.00 86.06 598 SER A N 1
ATOM 4778 C CA . SER A 1 598 ? -5.537 -2.892 12.217 1.00 86.06 598 SER A CA 1
ATOM 4779 C C . SER A 1 598 ? -4.396 -3.196 11.239 1.00 86.06 598 SER A C 1
ATOM 4781 O O . SER A 1 598 ? -3.243 -3.308 11.658 1.00 86.06 598 SER A O 1
ATOM 4783 N N . ASP A 1 599 ? -4.681 -3.329 9.945 1.00 80.69 599 ASP A N 1
ATOM 4784 C CA . ASP A 1 599 ? -3.690 -3.343 8.869 1.00 80.69 599 ASP A CA 1
ATOM 4785 C C . ASP A 1 599 ? -3.512 -1.988 8.179 1.00 80.69 599 ASP A C 1
ATOM 4787 O O . ASP A 1 599 ? -4.405 -1.146 8.163 1.00 80.69 599 ASP A O 1
ATOM 4791 N N . GLY A 1 600 ? -2.377 -1.821 7.495 1.00 75.31 600 GLY A N 1
ATOM 4792 C CA . GLY A 1 600 ? -2.098 -0.697 6.591 1.00 75.31 600 GLY A CA 1
ATOM 4793 C C . GLY A 1 600 ? -2.967 -0.635 5.319 1.00 75.31 600 GLY A C 1
ATOM 4794 O O . GLY A 1 600 ? -2.522 -0.105 4.302 1.00 75.31 600 GLY A O 1
ATOM 4795 N N . ALA A 1 601 ? -4.180 -1.196 5.320 1.00 73.38 601 ALA A N 1
ATOM 4796 C CA . ALA A 1 601 ? -5.129 -1.049 4.221 1.00 73.38 601 ALA A CA 1
ATOM 4797 C C . ALA A 1 601 ? -5.710 0.375 4.192 1.00 73.38 601 ALA A C 1
ATOM 4799 O O . ALA A 1 601 ? -5.921 0.988 5.235 1.00 73.38 601 ALA A O 1
ATOM 4800 N N . GLY A 1 602 ? -6.036 0.903 3.006 1.00 67.06 602 GLY A N 1
ATOM 4801 C CA . GLY A 1 602 ? -6.445 2.309 2.835 1.00 67.06 602 GLY A CA 1
ATOM 4802 C C . GLY A 1 602 ? -7.733 2.736 3.559 1.00 67.06 602 GLY A C 1
ATOM 4803 O O . GLY A 1 602 ? -7.988 3.929 3.678 1.00 67.06 602 GLY A O 1
ATOM 4804 N N . CYS A 1 603 ? -8.529 1.787 4.069 1.00 68.88 603 CYS A N 1
ATOM 4805 C CA . CYS A 1 603 ? -9.689 2.064 4.929 1.00 68.88 603 CYS A CA 1
ATOM 4806 C C . CYS A 1 603 ? -9.320 2.274 6.399 1.00 68.88 603 CYS A C 1
ATOM 4808 O O . CYS A 1 603 ? -10.186 2.651 7.186 1.00 68.88 603 CYS A O 1
ATOM 4810 N N . TYR A 1 604 ? -8.089 1.948 6.785 1.00 77.38 604 TYR A N 1
ATOM 4811 C CA . TYR A 1 604 ? -7.558 2.093 8.136 1.00 77.38 604 TYR A CA 1
ATOM 4812 C C . TYR A 1 604 ? -6.395 3.090 8.176 1.00 77.38 604 TYR A C 1
ATOM 4814 O O . TYR A 1 604 ? -6.386 4.009 8.990 1.00 77.38 604 TYR A O 1
ATOM 4822 N N . HIS A 1 605 ? -5.474 2.985 7.217 1.00 81.94 605 HIS A N 1
ATOM 4823 C CA . HIS A 1 605 ? -4.382 3.928 6.987 1.00 81.94 605 HIS A CA 1
ATOM 4824 C C . HIS A 1 605 ? -4.894 5.225 6.318 1.00 81.94 605 HIS A C 1
ATOM 4826 O O . HIS A 1 605 ? -4.513 5.554 5.195 1.00 81.94 605 HIS A O 1
ATOM 4832 N N . SER A 1 606 ? -5.783 5.967 6.995 1.00 80.75 606 SER A N 1
ATOM 4833 C CA . SER A 1 606 ? -6.329 7.240 6.499 1.00 80.75 606 SER A CA 1
ATOM 4834 C C . SER A 1 606 ? -6.512 8.312 7.578 1.00 80.75 606 SER A C 1
ATOM 4836 O O . SER A 1 606 ? -7.025 8.057 8.668 1.00 80.75 606 SER A O 1
ATOM 4838 N N . ASN A 1 607 ? -6.193 9.556 7.207 1.00 82.31 607 ASN A N 1
ATOM 4839 C CA . ASN A 1 607 ? -6.434 10.778 7.984 1.00 82.31 607 ASN A CA 1
ATOM 4840 C C . ASN A 1 607 ? -7.917 10.945 8.371 1.00 82.31 607 ASN A C 1
ATOM 4842 O O . ASN A 1 607 ? -8.230 11.458 9.439 1.00 82.31 607 ASN A O 1
ATOM 4846 N N . THR A 1 608 ? -8.826 10.476 7.507 1.00 77.94 608 THR A N 1
ATOM 4847 C CA . THR A 1 608 ? -10.289 10.498 7.706 1.00 77.94 608 THR A CA 1
ATOM 4848 C C . THR A 1 608 ? -10.808 9.408 8.649 1.00 77.94 608 THR A C 1
ATOM 4850 O O . THR A 1 608 ? -12.015 9.300 8.833 1.00 77.94 608 THR A O 1
ATOM 4853 N N . LEU A 1 609 ? -9.917 8.594 9.220 1.00 80.69 609 LEU A N 1
ATOM 4854 C CA . LEU A 1 609 ? -10.201 7.711 10.352 1.00 80.69 609 LEU A CA 1
ATOM 4855 C C . LEU A 1 609 ? -9.455 8.212 11.588 1.00 80.69 609 LEU A C 1
ATOM 4857 O O . LEU A 1 609 ? -10.089 8.502 12.601 1.00 80.69 609 LEU A O 1
ATOM 4861 N N . ILE A 1 610 ? -8.126 8.333 11.502 1.00 86.94 610 ILE A N 1
ATOM 4862 C CA . ILE A 1 610 ? -7.276 8.517 12.687 1.00 86.94 610 ILE A CA 1
ATOM 4863 C C . ILE A 1 610 ? -7.636 9.785 13.468 1.00 86.94 610 ILE A C 1
ATOM 4865 O O . ILE A 1 610 ? -7.820 9.697 14.678 1.00 86.94 610 ILE A O 1
ATOM 4869 N N . ALA A 1 611 ? -7.811 10.935 12.810 1.00 86.12 611 ALA A N 1
ATOM 4870 C CA . ALA A 1 611 ? -8.180 12.163 13.516 1.00 86.12 611 ALA A CA 1
ATOM 4871 C C . ALA A 1 611 ? -9.649 12.165 14.018 1.00 86.12 611 ALA A C 1
ATOM 4873 O O . ALA A 1 611 ? -9.866 12.494 15.185 1.00 86.12 611 ALA A O 1
ATOM 4874 N N . PRO A 1 612 ? -10.662 11.729 13.233 1.00 82.19 612 PRO A N 1
ATOM 4875 C CA . PRO A 1 612 ? -12.042 11.586 13.713 1.00 82.19 612 PRO A CA 1
ATOM 4876 C C . PRO A 1 612 ? -12.252 10.684 14.930 1.00 82.19 612 PRO A C 1
ATOM 4878 O O . PRO A 1 612 ? -13.209 10.921 15.664 1.00 82.19 612 PRO A O 1
ATOM 4881 N N . LEU A 1 613 ? -11.389 9.690 15.185 1.00 82.69 613 LEU A N 1
ATOM 4882 C CA . LEU A 1 613 ? -11.499 8.867 16.397 1.00 82.69 613 LEU A CA 1
ATOM 4883 C C . LEU A 1 613 ? -11.474 9.697 17.686 1.00 82.69 613 LEU A C 1
ATOM 4885 O O . LEU A 1 613 ? -12.190 9.351 18.621 1.00 82.69 613 LEU A O 1
ATOM 4889 N N . HIS A 1 614 ? -10.730 10.807 17.723 1.00 82.44 614 HIS A N 1
ATOM 4890 C CA . HIS A 1 614 ? -10.680 11.665 18.906 1.00 82.44 614 HIS A CA 1
ATOM 4891 C C . HIS A 1 614 ? -12.061 12.231 19.271 1.00 82.44 614 HIS A C 1
ATOM 4893 O O . HIS A 1 614 ? -12.490 12.110 20.412 1.00 82.44 614 HIS A O 1
ATOM 4899 N N . ARG A 1 615 ? -12.822 12.740 18.290 1.00 76.81 615 ARG A N 1
ATOM 4900 C CA . ARG A 1 615 ? -14.201 13.226 18.507 1.00 76.81 615 ARG A CA 1
ATOM 4901 C C . ARG A 1 615 ? -15.244 12.107 18.612 1.00 76.81 615 ARG A C 1
ATOM 4903 O O . ARG A 1 615 ? -16.377 12.361 19.002 1.00 76.81 615 ARG A O 1
ATOM 4910 N N . ILE A 1 616 ? -14.892 10.856 18.305 1.00 70.00 616 ILE A N 1
ATOM 4911 C CA . ILE A 1 616 ? -15.780 9.705 18.544 1.00 70.00 616 ILE A CA 1
ATOM 4912 C C . ILE A 1 616 ? -15.805 9.318 20.032 1.00 70.00 616 ILE A C 1
ATOM 4914 O O . ILE A 1 616 ? -16.805 8.749 20.466 1.00 70.00 616 ILE A O 1
ATOM 4918 N N . TYR A 1 617 ? -14.806 9.698 20.840 1.00 71.94 617 TYR A N 1
ATOM 4919 C CA . TYR A 1 617 ? -14.868 9.583 22.306 1.00 71.94 617 TYR A CA 1
ATOM 4920 C C . TYR A 1 617 ? -16.140 10.240 22.872 1.00 71.94 617 TYR A C 1
ATOM 4922 O O . TYR A 1 617 ? -16.936 9.570 23.527 1.00 71.94 617 TYR A O 1
ATOM 4930 N N . GLU A 1 618 ? -16.398 11.499 22.507 1.00 66.94 618 GLU A N 1
ATOM 4931 C CA . GLU A 1 618 ? -17.571 12.291 22.927 1.00 66.94 618 GLU A CA 1
ATOM 4932 C C . GLU A 1 618 ? -18.918 11.633 22.573 1.00 66.94 618 GLU A C 1
ATOM 4934 O O . GLU A 1 618 ? -19.922 11.866 23.241 1.00 66.94 618 GLU A O 1
ATOM 4939 N N . LEU A 1 619 ? -18.943 10.794 21.530 1.00 67.50 619 LEU A N 1
ATOM 4940 C CA . LEU A 1 619 ? -20.141 10.115 21.021 1.00 67.50 619 LEU A CA 1
ATOM 4941 C C . LEU A 1 619 ? -20.261 8.644 21.462 1.00 67.50 619 LEU A C 1
ATOM 4943 O O . LEU A 1 619 ? -21.292 8.017 21.209 1.00 67.50 619 LEU A O 1
ATOM 4947 N N . SER A 1 620 ? -19.210 8.064 22.050 1.00 72.00 620 SER A N 1
ATOM 4948 C CA . SER A 1 620 ? -19.129 6.623 22.344 1.00 72.00 620 SER A CA 1
ATOM 4949 C C . SER A 1 620 ? -18.690 6.279 23.764 1.00 72.00 620 SER A C 1
ATOM 4951 O O . SER A 1 620 ? -18.814 5.119 24.144 1.00 72.00 620 SER A O 1
ATOM 4953 N N . GLY A 1 621 ? -18.191 7.238 24.546 1.00 76.50 621 GLY A N 1
ATOM 4954 C CA . GLY A 1 621 ? -17.714 7.046 25.920 1.00 76.50 621 GLY A CA 1
ATOM 4955 C C . GLY A 1 621 ? -16.335 6.389 26.052 1.00 76.50 621 GLY A C 1
ATOM 4956 O O . GLY A 1 621 ? -15.769 6.432 27.138 1.00 76.50 621 GLY A O 1
ATOM 4957 N N . ILE A 1 622 ? -15.765 5.834 24.974 1.00 84.44 622 ILE A N 1
ATOM 4958 C CA . ILE A 1 622 ? -14.451 5.173 25.004 1.00 84.44 622 ILE A CA 1
ATOM 4959 C C . ILE A 1 622 ? -13.391 6.077 24.371 1.00 84.44 622 ILE A C 1
ATOM 4961 O O . ILE A 1 622 ? -13.457 6.382 23.177 1.00 84.44 622 ILE A O 1
ATOM 4965 N N . LYS A 1 623 ? -12.392 6.492 25.155 1.00 88.25 623 LYS A N 1
ATOM 4966 C CA . LYS A 1 623 ? -11.258 7.288 24.677 1.00 88.25 623 LYS A CA 1
ATOM 4967 C C . LYS A 1 623 ? -10.314 6.395 23.853 1.00 88.25 623 LYS A C 1
ATOM 4969 O O . LYS A 1 623 ? -9.824 5.392 24.377 1.00 88.25 623 LYS A O 1
ATOM 4974 N N . PRO A 1 624 ? -10.005 6.715 22.582 1.00 89.19 624 PRO A N 1
ATOM 4975 C CA . PRO A 1 624 ? -8.877 6.080 21.909 1.00 89.19 624 PRO A CA 1
ATOM 4976 C C . PRO A 1 624 ? -7.592 6.488 22.642 1.00 89.19 624 PRO A C 1
ATOM 4978 O O . PRO A 1 624 ? -7.397 7.665 22.921 1.00 89.19 624 PRO A O 1
ATOM 4981 N N . LEU A 1 625 ? -6.732 5.526 22.972 1.00 91.88 625 LEU A N 1
ATOM 4982 C CA . LEU A 1 625 ? -5.452 5.770 23.650 1.00 91.88 625 LEU A CA 1
ATOM 4983 C C . LEU A 1 625 ? -4.288 5.661 22.658 1.00 91.88 625 LEU A C 1
ATOM 4985 O O . LEU A 1 625 ? -3.445 6.552 22.556 1.00 91.88 625 LEU A O 1
ATOM 4989 N N . ARG A 1 626 ? -4.280 4.579 21.871 1.00 91.88 626 ARG A N 1
ATOM 4990 C CA . ARG A 1 626 ? -3.315 4.326 20.794 1.00 91.88 626 ARG A CA 1
ATOM 4991 C C . ARG A 1 626 ? -4.012 3.711 19.584 1.00 91.88 626 ARG A C 1
ATOM 4993 O O . ARG A 1 626 ? -5.005 2.999 19.738 1.00 91.88 626 ARG A O 1
ATOM 5000 N N . TYR A 1 627 ? -3.455 3.933 18.397 1.00 91.88 627 TYR A N 1
ATOM 5001 C CA . TYR A 1 627 ? -3.833 3.257 17.160 1.00 91.88 627 TYR A CA 1
ATOM 5002 C C . TYR A 1 627 ? -2.590 2.756 16.411 1.00 91.88 627 TYR A C 1
ATOM 5004 O O . TYR A 1 627 ? -1.641 3.508 16.186 1.00 91.88 627 TYR A O 1
ATOM 5012 N N . GLU A 1 628 ? -2.609 1.496 15.974 1.00 90.62 628 GLU A N 1
ATOM 5013 C CA . GLU A 1 628 ? -1.478 0.828 15.325 1.00 90.62 628 GLU A CA 1
ATOM 5014 C C . GLU A 1 628 ? -1.831 0.206 13.964 1.00 90.62 628 GLU A C 1
ATOM 5016 O O . GLU A 1 628 ? -2.854 -0.469 13.791 1.00 90.62 628 GLU A O 1
ATOM 5021 N N . LEU A 1 629 ? -0.929 0.374 12.994 1.00 88.25 629 LEU A N 1
ATOM 5022 C CA . LEU A 1 629 ? -0.974 -0.273 11.684 1.00 88.25 629 LEU A CA 1
ATOM 5023 C C . LEU A 1 629 ? 0.036 -1.426 11.628 1.00 88.25 629 LEU A C 1
ATOM 5025 O O . LEU A 1 629 ? 1.249 -1.222 11.502 1.00 88.25 629 LEU A O 1
ATOM 5029 N N . SER A 1 630 ? -0.489 -2.652 11.684 1.00 85.38 630 SER A N 1
ATOM 5030 C CA . SER A 1 630 ? 0.280 -3.893 11.540 1.00 85.38 630 SER A CA 1
ATOM 5031 C C . SER A 1 630 ? 1.108 -3.885 10.255 1.00 85.38 630 SER A C 1
ATOM 5033 O O . SER A 1 630 ? 0.710 -3.308 9.238 1.00 85.38 630 SER A O 1
ATOM 5035 N N . GLU A 1 631 ? 2.269 -4.536 10.296 1.00 84.19 631 GLU A N 1
ATOM 5036 C CA . GLU A 1 631 ? 3.083 -4.759 9.101 1.00 84.19 631 GLU A CA 1
ATOM 5037 C C . GLU A 1 631 ? 2.309 -5.644 8.098 1.00 84.19 631 GLU A C 1
ATOM 5039 O O . GLU A 1 631 ? 1.527 -6.497 8.535 1.00 84.19 631 GLU A O 1
ATOM 5044 N N . PRO A 1 632 ? 2.466 -5.451 6.772 1.00 75.62 632 PRO A N 1
ATOM 5045 C CA . PRO A 1 632 ? 1.743 -6.232 5.770 1.00 75.62 632 PRO A CA 1
ATOM 5046 C C . PRO A 1 632 ? 1.844 -7.740 6.003 1.00 75.62 632 PRO A C 1
ATOM 5048 O O . PRO A 1 632 ? 2.864 -8.233 6.470 1.00 75.62 632 PRO A O 1
ATOM 5051 N N . GLN A 1 633 ? 0.782 -8.479 5.676 1.00 69.88 633 GLN A N 1
ATOM 5052 C CA . GLN A 1 633 ? 0.662 -9.933 5.893 1.00 69.88 633 GLN A CA 1
ATOM 5053 C C . GLN A 1 633 ? 0.695 -10.419 7.360 1.00 69.88 633 GLN A C 1
ATOM 5055 O O . GLN A 1 633 ? 0.402 -11.589 7.604 1.00 69.88 633 GLN A O 1
ATOM 5060 N N . LEU A 1 634 ? 1.025 -9.565 8.334 1.00 70.69 634 LEU A N 1
ATOM 5061 C CA . LEU A 1 634 ? 1.309 -9.948 9.718 1.00 70.69 634 LEU A CA 1
ATOM 5062 C C . LEU A 1 634 ? 0.330 -9.288 10.707 1.00 70.69 634 LEU A C 1
ATOM 5064 O O . LEU A 1 634 ? -0.508 -8.463 10.348 1.00 70.69 634 LEU A O 1
ATOM 5068 N N . GLY A 1 635 ? 0.359 -9.722 11.969 1.00 66.19 635 GLY A N 1
ATOM 5069 C CA . GLY A 1 635 ? -0.504 -9.203 13.042 1.00 66.19 635 GLY A CA 1
ATOM 5070 C C . GLY A 1 635 ? -1.982 -9.635 13.018 1.00 66.19 635 GLY A C 1
ATOM 5071 O O . GLY A 1 635 ? -2.614 -9.597 14.070 1.00 66.19 635 GLY A O 1
ATOM 5072 N N . LYS A 1 636 ? -2.530 -10.089 11.878 1.00 69.88 636 LYS A N 1
ATOM 5073 C CA . LYS A 1 636 ? -3.947 -10.497 11.711 1.00 69.88 636 LYS A CA 1
ATOM 5074 C C . LYS A 1 636 ? -4.293 -11.946 12.082 1.00 69.88 636 LYS A C 1
ATOM 5076 O O . LYS A 1 636 ? -5.463 -12.321 11.999 1.00 69.88 636 LYS A O 1
ATOM 5081 N N . ASP A 1 637 ? -3.318 -12.780 12.438 1.00 70.75 637 ASP A N 1
ATOM 5082 C CA . ASP A 1 637 ? -3.477 -14.242 12.525 1.00 70.75 637 ASP A CA 1
ATOM 5083 C C . ASP A 1 637 ? -4.659 -14.683 13.412 1.00 70.75 637 ASP A C 1
ATOM 5085 O O . ASP A 1 637 ? -5.377 -15.625 13.076 1.00 70.75 637 ASP A O 1
ATOM 5089 N N . VAL A 1 638 ? -4.905 -13.958 14.507 1.00 78.56 638 VAL A N 1
ATOM 5090 C CA . VAL A 1 638 ? -6.029 -14.181 15.426 1.00 78.56 638 VAL A CA 1
ATOM 5091 C C . VAL A 1 638 ? -7.384 -13.917 14.754 1.00 78.56 638 VAL A C 1
ATOM 5093 O O . VAL A 1 638 ? -8.304 -14.721 14.912 1.00 78.56 638 VAL A O 1
ATOM 5096 N N . CYS A 1 639 ? -7.514 -12.846 13.964 1.00 80.19 639 CYS A N 1
ATOM 5097 C CA . CYS A 1 639 ? -8.762 -12.487 13.288 1.00 80.19 639 CYS A CA 1
ATOM 5098 C C . CYS A 1 639 ? -9.171 -13.539 12.252 1.00 80.19 639 CYS A C 1
ATOM 5100 O O . CYS A 1 639 ? -10.283 -14.058 12.334 1.00 80.19 639 CYS A O 1
ATOM 5102 N N . ASP A 1 640 ? -8.293 -13.933 11.321 1.00 79.56 640 ASP A N 1
ATOM 5103 C CA . ASP A 1 640 ? -8.649 -14.972 10.338 1.00 79.56 640 ASP A CA 1
ATOM 5104 C C . ASP A 1 640 ? -8.841 -16.356 10.999 1.00 79.56 640 ASP A C 1
ATOM 5106 O O . ASP A 1 640 ? -9.718 -17.116 10.573 1.00 79.56 640 ASP A O 1
ATOM 5110 N N . ARG A 1 641 ? -8.124 -16.662 12.098 1.00 82.19 641 ARG A N 1
ATOM 5111 C CA . ARG A 1 641 ? -8.335 -17.877 12.918 1.00 82.19 641 ARG A CA 1
ATOM 5112 C C . ARG A 1 641 ? -9.709 -17.907 13.602 1.00 82.19 641 ARG A C 1
ATOM 5114 O O . ARG A 1 641 ? -10.265 -18.990 13.770 1.00 82.19 641 ARG A O 1
ATOM 5121 N N . ILE A 1 642 ? -10.279 -16.755 13.963 1.00 82.50 642 ILE A N 1
ATOM 5122 C CA . ILE A 1 642 ? -11.641 -16.626 14.520 1.00 82.50 642 ILE A CA 1
ATOM 5123 C C . ILE A 1 642 ? -12.706 -16.609 13.409 1.00 82.50 642 ILE A C 1
ATOM 5125 O O . ILE A 1 642 ? -13.731 -17.286 13.509 1.00 82.50 642 ILE A O 1
ATOM 5129 N N . ILE A 1 643 ? -12.450 -15.888 12.316 1.00 83.19 643 ILE A N 1
ATOM 5130 C CA . ILE A 1 643 ? -13.372 -15.732 11.183 1.00 83.19 643 ILE A CA 1
ATOM 5131 C C . ILE A 1 643 ? -13.538 -17.043 10.390 1.00 83.19 643 ILE A C 1
ATOM 5133 O O . ILE A 1 643 ? -14.597 -17.281 9.806 1.00 83.19 643 ILE A O 1
ATOM 5137 N N . SER A 1 644 ? -12.530 -17.921 10.357 1.00 84.62 644 SER A N 1
ATOM 5138 C CA . SER A 1 644 ? -12.612 -19.206 9.646 1.00 84.62 644 SER A CA 1
ATOM 5139 C C . SER A 1 644 ? -13.72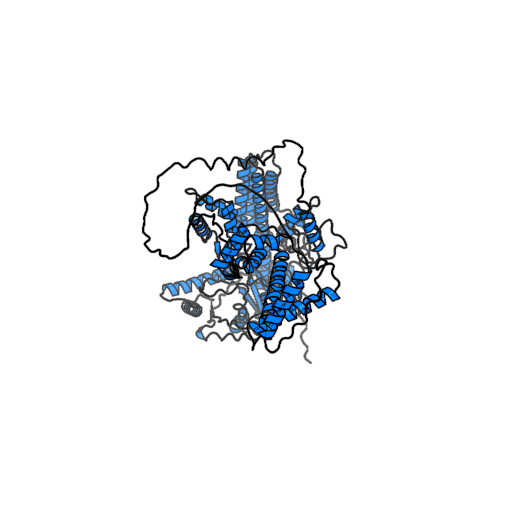0 -20.141 10.195 1.00 84.62 644 SER A C 1
ATOM 5141 O O . SER A 1 644 ? -14.610 -20.506 9.419 1.00 84.62 644 SER A O 1
ATOM 5143 N N . PRO A 1 645 ? -13.796 -20.441 11.511 1.00 87.94 645 PRO A N 1
ATOM 5144 C CA . PRO A 1 645 ? -14.942 -21.127 12.119 1.00 87.94 645 PRO A CA 1
ATOM 5145 C C . PRO A 1 645 ? -16.309 -20.482 11.850 1.00 87.94 645 PRO A C 1
ATOM 5147 O O . PRO A 1 645 ? -17.268 -21.210 11.597 1.00 87.94 645 PRO A O 1
ATOM 5150 N N . LEU A 1 646 ? -16.406 -19.144 11.860 1.00 88.31 646 LEU A N 1
ATOM 5151 C CA . LEU A 1 646 ? -17.661 -18.419 11.600 1.00 88.31 646 LEU A CA 1
ATOM 5152 C C . LEU A 1 646 ? -18.168 -18.655 10.165 1.00 88.31 646 LEU A C 1
ATOM 5154 O O . LEU A 1 646 ? -19.342 -18.966 9.969 1.00 88.31 646 LEU A O 1
ATOM 5158 N N . LYS A 1 647 ? -17.279 -18.633 9.160 1.00 85.62 647 LYS A N 1
ATOM 5159 C CA . LYS A 1 647 ? -17.618 -19.057 7.784 1.00 85.62 647 LYS A CA 1
ATOM 5160 C C . LYS A 1 647 ? -18.088 -20.514 7.743 1.00 85.62 647 LYS A C 1
ATOM 5162 O O . LYS A 1 647 ? -19.008 -20.840 7.001 1.00 85.62 647 LYS A O 1
ATOM 5167 N N . GLY A 1 648 ? -17.453 -21.392 8.523 1.00 87.38 648 GLY A N 1
ATOM 5168 C CA . GLY A 1 648 ? -17.838 -22.801 8.637 1.00 87.38 648 GLY A CA 1
ATOM 5169 C C . GLY A 1 648 ? -19.237 -22.999 9.229 1.00 87.38 648 GLY A C 1
ATOM 5170 O O . GLY A 1 648 ? -19.962 -23.880 8.777 1.00 87.38 648 GLY A O 1
ATOM 5171 N N . ALA A 1 649 ? -19.636 -22.167 10.195 1.00 90.38 649 ALA A N 1
ATOM 5172 C CA . ALA A 1 649 ? -20.986 -22.157 10.753 1.00 90.38 649 ALA A CA 1
ATOM 5173 C C . ALA A 1 649 ? -22.035 -21.726 9.716 1.00 90.38 649 ALA A C 1
ATOM 5175 O O . ALA A 1 649 ? -22.987 -22.469 9.487 1.00 90.38 649 ALA A O 1
ATOM 5176 N N . ILE A 1 650 ? -21.812 -20.600 9.026 1.00 89.25 650 ILE A N 1
ATOM 5177 C CA . ILE A 1 650 ? -22.722 -20.106 7.976 1.00 89.25 650 ILE A CA 1
ATOM 5178 C C . ILE A 1 650 ? -22.842 -21.125 6.831 1.00 89.25 650 ILE A C 1
ATOM 5180 O O . ILE A 1 650 ? -23.947 -21.442 6.408 1.00 89.25 650 ILE A O 1
ATOM 5184 N N . ARG A 1 651 ? -21.731 -21.724 6.374 1.00 87.56 651 ARG A N 1
ATOM 5185 C CA . ARG A 1 651 ? -21.765 -22.770 5.333 1.00 87.56 651 ARG A CA 1
ATOM 5186 C C . ARG A 1 651 ? -22.564 -24.006 5.746 1.00 87.56 651 ARG A C 1
ATOM 5188 O O . ARG A 1 651 ? -23.264 -24.557 4.908 1.00 87.56 651 ARG A O 1
ATOM 5195 N N . ARG A 1 652 ? -22.481 -24.446 7.009 1.00 88.50 652 ARG A N 1
ATOM 5196 C CA . ARG A 1 652 ? -23.317 -25.557 7.500 1.00 88.50 652 ARG A CA 1
ATOM 5197 C C . ARG A 1 652 ? -24.797 -25.182 7.499 1.00 88.50 652 ARG A C 1
ATOM 5199 O O . ARG A 1 652 ? -25.586 -25.951 6.976 1.00 88.50 652 ARG A O 1
ATOM 5206 N N . TYR A 1 653 ? -25.139 -23.977 7.955 1.00 90.75 653 TYR A N 1
ATOM 5207 C CA . TYR A 1 653 ? -26.509 -23.460 7.896 1.00 90.75 653 TYR A CA 1
ATOM 5208 C C . TYR A 1 653 ? -27.064 -23.451 6.456 1.00 90.75 653 TYR A C 1
ATOM 5210 O O . TYR A 1 653 ? -28.185 -23.892 6.225 1.00 90.75 653 TYR A O 1
ATOM 5218 N N . CYS A 1 654 ? -26.251 -23.072 5.464 1.00 86.50 654 CYS A N 1
ATOM 5219 C CA . CYS A 1 654 ? -26.628 -23.177 4.050 1.00 86.50 654 CYS A CA 1
ATOM 5220 C C . CYS A 1 654 ? -26.786 -24.628 3.566 1.00 86.50 654 CYS A C 1
ATOM 5222 O O . CYS A 1 654 ? -27.762 -24.944 2.891 1.00 86.50 654 CYS A O 1
ATOM 5224 N N . ASN A 1 655 ? -25.880 -25.532 3.951 1.00 87.56 655 ASN A N 1
ATOM 5225 C CA . ASN A 1 655 ? -25.988 -26.963 3.633 1.00 87.56 655 ASN A CA 1
ATOM 5226 C C . ASN A 1 655 ? -27.204 -27.644 4.297 1.00 87.56 655 ASN A C 1
ATOM 5228 O O . ASN A 1 655 ? -27.612 -28.715 3.858 1.00 87.56 655 ASN A O 1
ATOM 5232 N N . GLU A 1 656 ? -27.775 -27.041 5.341 1.00 91.19 656 GLU A N 1
ATOM 5233 C CA . GLU A 1 656 ? -29.007 -27.476 6.015 1.00 91.19 656 GLU A CA 1
ATOM 5234 C C . GLU A 1 656 ? -30.285 -27.005 5.279 1.00 91.19 656 GLU A C 1
ATOM 5236 O O . GLU A 1 656 ? -31.391 -27.301 5.722 1.00 91.19 656 GLU A O 1
ATOM 5241 N N . GLY A 1 657 ? -30.145 -26.316 4.137 1.00 88.62 657 GLY A N 1
ATOM 5242 C CA . GLY A 1 657 ? -31.257 -25.852 3.299 1.00 88.62 657 GLY A CA 1
ATOM 5243 C C . GLY A 1 657 ? -31.719 -24.419 3.585 1.00 88.62 657 GLY A C 1
ATOM 5244 O O . GLY A 1 657 ? -32.841 -24.064 3.231 1.00 88.62 657 GLY A O 1
ATOM 5245 N N . HIS A 1 658 ? -30.891 -23.596 4.239 1.00 86.19 658 HIS A N 1
ATOM 5246 C CA . HIS A 1 658 ? -31.225 -22.208 4.565 1.00 86.19 658 HIS A CA 1
ATOM 5247 C C . HIS A 1 658 ? -30.457 -21.190 3.708 1.00 86.19 658 HIS A C 1
ATOM 5249 O O . HIS A 1 658 ? -29.228 -21.101 3.769 1.00 86.19 658 HIS A O 1
ATOM 5255 N N . ASP A 1 659 ? -31.187 -20.355 2.971 1.00 84.31 659 ASP A N 1
ATOM 5256 C CA . ASP A 1 659 ? -30.602 -19.219 2.259 1.00 84.31 659 ASP A CA 1
ATOM 5257 C C . ASP A 1 659 ? -30.044 -18.154 3.218 1.00 84.31 659 ASP A C 1
ATOM 5259 O O . ASP A 1 659 ? -30.574 -17.911 4.305 1.00 84.31 659 ASP A O 1
ATOM 5263 N N . VAL A 1 660 ? -28.956 -17.502 2.796 1.00 80.81 660 VAL A N 1
ATOM 5264 C CA . VAL A 1 660 ? -28.290 -16.414 3.527 1.00 80.81 660 VAL A CA 1
ATOM 5265 C C . VAL A 1 660 ? -27.997 -15.282 2.543 1.00 80.81 660 VAL A C 1
ATOM 5267 O O . VAL A 1 660 ? -27.015 -15.331 1.801 1.00 80.81 660 VAL A O 1
ATOM 5270 N N . ILE A 1 661 ? -28.878 -14.279 2.505 1.00 79.19 661 ILE A N 1
ATOM 5271 C CA . ILE A 1 661 ? -28.903 -13.217 1.482 1.00 79.19 661 ILE A CA 1
ATOM 5272 C C . ILE A 1 661 ? -28.619 -11.842 2.111 1.00 79.19 661 ILE A C 1
ATOM 5274 O O . ILE A 1 661 ? -27.961 -10.986 1.509 1.00 79.19 661 ILE A O 1
ATOM 5278 N N . LEU A 1 662 ? -29.095 -11.630 3.338 1.00 79.69 662 LEU A N 1
ATOM 5279 C CA . LEU A 1 662 ? -28.999 -10.393 4.107 1.00 79.69 662 LEU A CA 1
ATOM 5280 C C . LEU A 1 662 ? -28.068 -10.548 5.321 1.00 79.69 662 LEU A C 1
ATOM 5282 O O . LEU A 1 662 ? -27.796 -11.648 5.803 1.00 79.69 662 LEU A O 1
ATOM 5286 N N . ALA A 1 663 ? -27.620 -9.420 5.880 1.00 80.00 663 ALA A N 1
ATOM 5287 C CA . ALA A 1 663 ? -26.832 -9.413 7.117 1.00 80.00 663 ALA A CA 1
ATOM 5288 C C . ALA A 1 663 ? -27.609 -10.000 8.316 1.00 80.00 663 ALA A C 1
ATOM 5290 O O . ALA A 1 663 ? -27.016 -10.649 9.178 1.00 80.00 663 ALA A O 1
ATOM 5291 N N . ALA A 1 664 ? -28.938 -9.841 8.333 1.00 84.44 664 ALA A N 1
ATOM 5292 C CA . ALA A 1 664 ? -29.829 -10.485 9.298 1.00 84.44 664 ALA A CA 1
ATOM 5293 C C . ALA A 1 664 ? -29.799 -12.023 9.197 1.00 84.44 664 ALA A C 1
ATOM 5295 O O . ALA A 1 664 ? -29.797 -12.703 10.223 1.00 84.44 664 ALA A O 1
ATOM 5296 N N . ASP A 1 665 ? -29.686 -12.582 7.989 1.00 86.62 665 ASP A N 1
ATOM 5297 C CA . ASP A 1 665 ? -29.586 -14.033 7.793 1.00 86.62 665 ASP A CA 1
ATOM 5298 C C . ASP A 1 665 ? -28.231 -14.556 8.279 1.00 86.62 665 ASP A C 1
ATOM 5300 O O . ASP A 1 665 ? -28.161 -15.606 8.913 1.00 86.62 665 ASP A O 1
ATOM 5304 N N . MET A 1 666 ? -27.148 -13.798 8.055 1.00 88.69 666 MET A N 1
ATOM 5305 C CA . MET A 1 666 ? -25.825 -14.121 8.604 1.00 88.69 666 MET A CA 1
ATOM 5306 C C . MET A 1 666 ? -25.831 -14.113 10.139 1.00 88.69 666 MET A C 1
ATOM 5308 O O . MET A 1 666 ? -25.255 -15.007 10.758 1.00 88.69 666 MET A O 1
ATOM 5312 N N . HIS A 1 667 ? -26.499 -13.133 10.758 1.00 89.44 667 HIS A N 1
ATOM 5313 C CA . HIS A 1 667 ? -26.689 -13.065 12.212 1.00 89.44 667 HIS A CA 1
ATOM 5314 C C . HIS A 1 667 ? -27.461 -14.286 12.726 1.00 89.44 667 HIS A C 1
ATOM 5316 O O . HIS A 1 667 ? -26.965 -15.014 13.587 1.00 89.44 667 HIS A O 1
ATOM 5322 N N . LYS A 1 668 ? -28.610 -14.588 12.111 1.00 90.69 668 LYS A N 1
ATOM 5323 C CA . LYS A 1 668 ? -29.455 -15.750 12.422 1.00 90.69 668 LYS A CA 1
ATOM 5324 C C . LYS A 1 668 ? -28.703 -17.078 12.275 1.00 90.69 668 LYS A C 1
ATOM 5326 O O . LYS A 1 668 ? -28.776 -17.914 13.173 1.00 90.69 668 LYS A O 1
ATOM 5331 N N . ALA A 1 669 ? -27.930 -17.250 11.202 1.00 91.44 669 ALA A N 1
ATOM 5332 C CA . ALA A 1 669 ? -27.093 -18.425 10.960 1.00 91.44 669 ALA A CA 1
ATOM 5333 C C . ALA A 1 669 ? -26.030 -18.616 12.055 1.00 91.44 669 ALA A C 1
ATOM 5335 O O . ALA A 1 669 ? -25.840 -19.723 12.561 1.00 91.44 669 ALA A O 1
ATOM 5336 N N . LEU A 1 670 ? -25.358 -17.534 12.464 1.00 91.94 670 LEU A N 1
ATOM 5337 C CA . LEU A 1 670 ? -24.360 -17.567 13.535 1.00 91.94 670 LEU A CA 1
ATOM 5338 C C . LEU A 1 670 ? -24.982 -17.791 14.921 1.00 91.94 670 LEU A C 1
ATOM 5340 O O . LEU A 1 670 ? -24.385 -18.491 15.734 1.00 91.94 670 LEU A O 1
ATOM 5344 N N . LYS A 1 671 ? -26.187 -17.271 15.177 1.00 90.81 671 LYS A N 1
ATOM 5345 C CA . LYS A 1 671 ? -26.940 -17.497 16.421 1.00 90.81 671 LYS A CA 1
ATOM 5346 C C . LYS A 1 671 ? -27.491 -18.930 16.513 1.00 90.81 671 LYS A C 1
ATOM 5348 O O . LYS A 1 671 ? -27.522 -19.498 17.599 1.00 90.81 671 LYS A O 1
ATOM 5353 N N . ALA A 1 672 ? -27.850 -19.544 15.380 1.00 91.19 672 ALA A N 1
ATOM 5354 C CA . ALA A 1 672 ? -28.265 -20.949 15.284 1.00 91.19 672 ALA A CA 1
ATOM 5355 C C . ALA A 1 672 ? -27.089 -21.949 15.326 1.00 91.19 672 ALA A C 1
ATOM 5357 O O . ALA A 1 672 ? -27.238 -23.074 15.807 1.00 91.19 672 ALA A O 1
ATOM 5358 N N . ARG A 1 673 ? -25.906 -21.555 14.833 1.00 90.50 673 ARG A N 1
ATOM 5359 C CA . ARG A 1 673 ? -24.673 -22.365 14.822 1.00 90.50 673 ARG A CA 1
ATOM 5360 C C . ARG A 1 673 ? -23.520 -21.631 15.545 1.00 90.50 673 ARG A C 1
ATOM 5362 O O . ARG A 1 673 ? -22.507 -21.324 14.910 1.00 90.50 673 ARG A O 1
ATOM 5369 N N . PRO A 1 674 ? -23.642 -21.358 16.861 1.00 88.06 674 PRO A N 1
ATOM 5370 C CA . PRO A 1 674 ? -22.722 -20.488 17.593 1.00 88.06 674 PRO A CA 1
ATOM 5371 C C . PRO A 1 674 ? -21.292 -21.031 17.653 1.00 88.06 674 PRO A C 1
ATOM 5373 O O . PRO A 1 674 ? -21.047 -22.217 17.881 1.00 88.06 674 PRO A O 1
ATOM 5376 N N . VAL A 1 675 ? -20.322 -20.128 17.501 1.00 87.94 675 VAL A N 1
ATOM 5377 C CA . VAL A 1 675 ? -18.892 -20.409 17.680 1.00 87.94 675 VAL A CA 1
ATOM 5378 C C . VAL A 1 675 ? -18.470 -19.923 19.068 1.00 87.94 675 VAL A C 1
ATOM 5380 O O . VAL A 1 675 ? -18.721 -18.775 19.426 1.00 87.94 675 VAL A O 1
ATOM 5383 N N . LYS A 1 676 ? -17.813 -20.786 19.860 1.00 85.56 676 LYS A N 1
ATOM 5384 C CA . LYS A 1 676 ? -17.409 -20.486 21.250 1.00 85.56 676 LYS A CA 1
ATOM 5385 C C . LYS A 1 676 ? -16.658 -19.151 21.345 1.00 85.56 676 LYS A C 1
ATOM 5387 O O . LYS A 1 676 ? -15.616 -18.993 20.705 1.00 85.56 676 LYS A O 1
ATOM 5392 N N . GLY A 1 677 ? -17.145 -18.232 22.180 1.00 85.06 677 GLY A N 1
ATOM 5393 C CA . GLY A 1 677 ? -16.531 -16.917 22.392 1.00 85.06 677 GLY A CA 1
ATOM 5394 C C . GLY A 1 677 ? -16.581 -15.992 21.171 1.00 85.06 677 GLY A C 1
ATOM 5395 O O . GLY A 1 677 ? -15.650 -15.218 20.968 1.00 85.06 677 GLY A O 1
ATOM 5396 N N . CYS A 1 678 ? -17.605 -16.109 20.320 1.00 87.50 678 CYS A N 1
ATOM 5397 C CA . CYS A 1 678 ? -17.806 -15.247 19.156 1.00 87.50 678 CYS A CA 1
ATOM 5398 C C . CYS A 1 678 ? -19.271 -14.797 19.076 1.00 87.50 678 CYS A C 1
ATOM 5400 O O . CYS A 1 678 ? -20.179 -15.628 19.054 1.00 87.50 678 CYS A O 1
ATOM 5402 N N . THR A 1 679 ? -19.482 -13.484 19.021 1.00 87.06 679 THR A N 1
ATOM 5403 C CA . THR A 1 679 ? -20.795 -12.827 18.944 1.00 87.06 679 THR A CA 1
ATOM 5404 C C . THR A 1 679 ? -20.829 -11.872 17.749 1.00 87.06 679 THR A C 1
ATOM 5406 O O . THR A 1 679 ? -19.770 -11.490 17.245 1.00 87.06 679 THR A O 1
ATOM 5409 N N . ALA A 1 680 ? -22.016 -11.513 17.261 1.00 86.62 680 ALA A N 1
ATOM 5410 C CA . ALA A 1 680 ? -22.186 -10.573 16.156 1.00 86.62 680 ALA A CA 1
ATOM 5411 C C . ALA A 1 680 ? -23.446 -9.716 16.333 1.00 86.62 680 ALA A C 1
ATOM 5413 O O . ALA A 1 680 ? -24.420 -10.148 16.943 1.00 86.62 680 ALA A O 1
ATOM 5414 N N . ALA A 1 681 ? -23.433 -8.529 15.733 1.00 83.62 681 ALA A N 1
ATOM 5415 C CA . ALA A 1 681 ? -24.589 -7.655 15.579 1.00 83.62 681 ALA A CA 1
ATOM 5416 C C . ALA A 1 681 ? -24.713 -7.225 14.112 1.00 83.62 681 ALA A C 1
ATOM 5418 O O . ALA A 1 681 ? -23.720 -7.214 13.377 1.00 83.62 681 ALA A O 1
ATOM 5419 N N . VAL A 1 682 ? -25.921 -6.859 13.687 1.00 79.31 682 VAL A N 1
ATOM 5420 C CA . VAL A 1 682 ? -26.136 -6.168 12.408 1.00 79.31 682 VAL A CA 1
ATOM 5421 C C . VAL A 1 682 ? -26.049 -4.663 12.649 1.00 79.31 682 VAL A C 1
ATOM 5423 O O . VAL A 1 682 ? -26.653 -4.154 13.586 1.00 79.31 682 VAL A O 1
ATOM 5426 N N . CYS A 1 683 ? -25.305 -3.951 11.803 1.00 70.19 683 CYS A N 1
ATOM 5427 C CA . CYS A 1 683 ? -25.240 -2.493 11.812 1.00 70.19 683 CYS A CA 1
ATOM 5428 C C . CYS A 1 683 ? -25.873 -1.969 10.519 1.00 70.19 683 CYS A C 1
ATOM 5430 O O . CYS A 1 683 ? -25.379 -2.265 9.428 1.00 70.19 683 CYS A O 1
ATOM 5432 N N . GLU A 1 684 ? -26.973 -1.227 10.639 1.00 65.94 684 GLU A N 1
ATOM 5433 C CA . GLU A 1 684 ? -27.576 -0.514 9.514 1.00 65.94 684 GLU A CA 1
ATOM 5434 C C . GLU A 1 684 ? -26.933 0.866 9.361 1.00 65.94 684 GLU A C 1
ATOM 5436 O O . GLU A 1 684 ? -26.580 1.520 10.340 1.00 65.94 684 GLU A O 1
ATOM 5441 N N . LEU A 1 685 ? -26.754 1.300 8.114 1.00 62.12 685 LEU A N 1
ATOM 5442 C CA . LEU A 1 685 ? -26.030 2.522 7.784 1.00 62.12 685 LEU A CA 1
ATOM 5443 C C . LEU A 1 685 ? -26.945 3.471 7.013 1.00 62.12 685 LEU A C 1
ATOM 5445 O O . LEU A 1 685 ? -27.099 3.337 5.795 1.00 62.12 685 LEU A O 1
ATOM 5449 N N . ASP A 1 686 ? -27.488 4.471 7.710 1.00 56.47 686 ASP A N 1
ATOM 5450 C CA . ASP A 1 686 ? -27.868 5.716 7.043 1.00 56.47 686 ASP A CA 1
ATOM 5451 C C . ASP A 1 686 ? -26.623 6.278 6.326 1.00 56.47 686 ASP A C 1
ATOM 5453 O O . ASP A 1 686 ? -25.484 6.104 6.767 1.00 56.47 686 ASP A O 1
ATOM 5457 N N . ARG A 1 687 ? -26.832 6.902 5.170 1.00 57.81 687 ARG A N 1
ATOM 5458 C CA . ARG A 1 687 ? -25.789 7.503 4.330 1.00 57.81 687 ARG A CA 1
ATOM 5459 C C . ARG A 1 687 ? -26.020 8.995 4.083 1.00 57.81 687 ARG A C 1
ATOM 5461 O O . ARG A 1 687 ? -25.229 9.619 3.375 1.00 57.81 687 ARG A O 1
ATOM 5468 N N . THR A 1 688 ? -27.074 9.579 4.649 1.00 54.09 688 THR A N 1
ATOM 5469 C CA . THR A 1 688 ? -27.372 11.006 4.527 1.00 54.09 688 THR A CA 1
ATOM 5470 C C . THR A 1 688 ? -26.445 11.849 5.416 1.00 54.09 688 THR A C 1
ATOM 5472 O O . THR A 1 688 ? -26.107 11.478 6.534 1.00 54.09 688 THR A O 1
ATOM 5475 N N . GLY A 1 689 ? -25.947 12.977 4.896 1.00 53.78 689 GLY A N 1
ATOM 5476 C CA . GLY A 1 689 ? -25.164 13.960 5.667 1.00 53.78 689 GLY A CA 1
ATOM 5477 C C . GLY A 1 689 ? -23.749 13.559 6.137 1.00 53.78 689 GLY A C 1
ATOM 5478 O O . GLY A 1 689 ? -23.082 14.375 6.766 1.00 53.78 689 GLY A O 1
ATOM 5479 N N . LEU A 1 690 ? -23.248 12.354 5.834 1.00 58.59 690 LEU A N 1
ATOM 5480 C CA . LEU A 1 690 ? -22.038 11.788 6.465 1.00 58.59 690 LEU A CA 1
ATOM 5481 C C . LEU A 1 690 ? -20.663 12.283 5.947 1.00 58.59 690 LEU A C 1
ATOM 5483 O O . LEU A 1 690 ? -19.667 11.565 6.080 1.00 58.59 690 LEU A O 1
ATOM 5487 N N . GLU A 1 691 ? -20.551 13.485 5.375 1.00 62.22 691 GLU A N 1
ATOM 5488 C CA . GLU A 1 691 ? -19.241 14.016 4.958 1.00 62.22 691 GLU A CA 1
ATOM 5489 C C . GLU A 1 691 ? -18.424 14.499 6.171 1.00 62.22 691 GLU A C 1
ATOM 5491 O O . GLU A 1 691 ? -18.676 15.563 6.733 1.00 62.22 691 GLU A O 1
ATOM 5496 N N . ILE A 1 692 ? -17.417 13.713 6.561 1.00 69.88 692 ILE A N 1
ATOM 5497 C CA . ILE A 1 692 ? -16.415 14.115 7.554 1.00 69.88 692 ILE A CA 1
ATOM 5498 C C . ILE A 1 692 ? -15.399 15.062 6.917 1.00 69.88 692 ILE A C 1
ATOM 5500 O O . ILE A 1 692 ? -14.816 14.748 5.876 1.00 69.88 692 ILE A O 1
ATOM 5504 N N . LYS A 1 693 ? -15.130 16.183 7.592 1.00 75.81 693 LYS A N 1
ATOM 5505 C CA . LYS A 1 693 ? -14.116 17.165 7.187 1.00 75.81 693 LYS A CA 1
ATOM 5506 C C . LYS A 1 693 ? -13.007 17.193 8.232 1.00 75.81 693 LYS A C 1
ATOM 5508 O O . LYS A 1 693 ? -13.273 17.185 9.428 1.00 75.81 693 LYS A O 1
ATOM 5513 N N . VAL A 1 694 ? -11.769 17.127 7.751 1.00 81.88 694 VAL A N 1
ATOM 5514 C CA . VAL A 1 694 ? -10.537 17.086 8.550 1.00 81.88 694 VAL A CA 1
ATOM 5515 C C . VAL A 1 694 ? -9.429 17.702 7.706 1.00 81.88 694 VAL A C 1
ATOM 5517 O O . VAL A 1 694 ? -9.253 17.318 6.542 1.00 81.88 694 VAL A O 1
ATOM 5520 N N . ASN A 1 695 ? -8.638 18.600 8.283 1.00 86.06 695 ASN A N 1
ATOM 5521 C CA . ASN A 1 695 ? -7.455 19.140 7.626 1.00 86.06 695 ASN A CA 1
ATOM 5522 C C . ASN A 1 695 ? -6.427 18.033 7.345 1.00 86.06 695 ASN A C 1
ATOM 5524 O O . ASN A 1 695 ? -6.171 17.130 8.144 1.00 86.06 695 ASN A O 1
ATOM 5528 N N . ARG A 1 696 ? -5.839 18.066 6.147 1.00 83.38 696 ARG A N 1
ATOM 5529 C CA . ARG A 1 696 ? -4.987 16.972 5.670 1.00 83.38 696 ARG A CA 1
ATOM 5530 C C . ARG A 1 696 ? -3.596 17.025 6.303 1.00 83.38 696 ARG A C 1
ATOM 5532 O O . ARG A 1 696 ? -2.775 17.848 5.893 1.00 83.38 696 ARG A O 1
ATOM 5539 N N . ILE A 1 697 ? -3.281 16.052 7.160 1.00 85.31 697 ILE A N 1
ATOM 5540 C CA . ILE A 1 697 ? -1.915 15.826 7.651 1.00 85.31 697 ILE A CA 1
ATOM 5541 C C . ILE A 1 697 ? -0.948 15.620 6.459 1.00 85.31 697 ILE A C 1
ATOM 5543 O O . ILE A 1 697 ? -1.149 14.719 5.631 1.00 85.31 697 ILE A O 1
ATOM 5547 N N . PRO A 1 698 ? 0.117 16.440 6.327 1.00 81.75 698 PRO A N 1
ATOM 5548 C CA . PRO A 1 698 ? 1.130 16.258 5.291 1.00 81.75 698 PRO A CA 1
ATOM 5549 C C . PRO A 1 698 ? 1.892 14.944 5.482 1.00 81.75 698 PRO A C 1
ATOM 5551 O O . PRO A 1 698 ? 2.273 14.614 6.602 1.00 81.75 698 PRO A O 1
ATOM 5554 N N . ASN A 1 699 ? 2.144 14.227 4.382 1.00 82.56 699 ASN A N 1
ATOM 5555 C CA . ASN A 1 699 ? 2.844 12.935 4.355 1.00 82.56 699 ASN A CA 1
ATOM 5556 C C . ASN A 1 699 ? 2.244 11.839 5.260 1.00 82.56 699 ASN A C 1
ATOM 5558 O O . ASN A 1 699 ? 2.952 10.907 5.622 1.00 82.56 699 ASN A O 1
ATOM 5562 N N . PHE A 1 700 ? 0.940 11.909 5.563 1.00 83.75 700 PHE A N 1
ATOM 5563 C CA . PHE A 1 700 ? 0.243 10.977 6.462 1.00 83.75 700 PHE A CA 1
ATOM 5564 C C . PHE A 1 700 ? 0.573 9.487 6.240 1.00 83.75 700 PHE A C 1
ATOM 5566 O O . PHE A 1 700 ? 0.755 8.755 7.203 1.00 83.75 700 PHE A O 1
ATOM 5573 N N . SER A 1 701 ? 0.731 9.054 4.982 1.00 81.69 701 SER A N 1
ATOM 5574 C CA . SER A 1 701 ? 1.024 7.662 4.600 1.00 81.69 701 SER A CA 1
ATOM 5575 C C . SER A 1 701 ? 2.413 7.130 5.006 1.00 81.69 701 SER A C 1
ATOM 5577 O O . SER A 1 701 ? 2.812 6.067 4.533 1.00 81.69 701 SER A O 1
ATOM 5579 N N . ALA A 1 702 ? 3.186 7.896 5.780 1.00 84.69 702 ALA A N 1
ATOM 5580 C CA . ALA A 1 702 ? 4.447 7.473 6.383 1.00 84.69 702 ALA A CA 1
ATOM 5581 C C . ALA A 1 702 ? 4.303 7.096 7.871 1.00 84.69 702 ALA A C 1
ATOM 5583 O O . ALA A 1 702 ? 5.248 6.548 8.434 1.00 84.69 702 ALA A O 1
ATOM 5584 N N . PHE A 1 703 ? 3.163 7.393 8.509 1.00 89.25 703 PHE A N 1
ATOM 5585 C CA . PHE A 1 703 ? 2.942 7.166 9.940 1.00 89.25 703 PHE A CA 1
ATOM 5586 C C . PHE A 1 703 ? 2.168 5.867 10.182 1.00 89.25 703 PHE A C 1
ATOM 5588 O O . PHE A 1 703 ? 1.169 5.597 9.520 1.00 89.25 703 PHE A O 1
ATOM 5595 N N . HIS A 1 704 ? 2.629 5.063 11.139 1.00 89.88 704 HIS A N 1
ATOM 5596 C CA . HIS A 1 704 ? 2.089 3.724 11.409 1.00 89.88 704 HIS A CA 1
ATOM 5597 C C . HIS A 1 704 ? 1.614 3.520 12.850 1.00 89.88 704 HIS A C 1
ATOM 5599 O O . HIS A 1 704 ? 0.899 2.554 13.122 1.00 89.88 704 HIS A O 1
ATOM 5605 N N . ASN A 1 705 ? 1.985 4.420 13.758 1.00 92.62 705 ASN A N 1
ATOM 5606 C CA . ASN A 1 705 ? 1.622 4.373 15.167 1.00 92.62 705 ASN A CA 1
ATOM 5607 C C . ASN A 1 705 ? 1.170 5.774 15.593 1.00 92.62 705 ASN A C 1
ATOM 5609 O O . ASN A 1 705 ? 1.821 6.765 15.259 1.00 92.62 705 ASN A O 1
ATOM 5613 N N . PHE A 1 706 ? 0.048 5.850 16.301 1.00 93.88 706 PHE A N 1
ATOM 5614 C CA . PHE A 1 706 ? -0.629 7.095 16.655 1.00 93.88 706 PHE A CA 1
ATOM 5615 C C . PHE A 1 706 ? -1.039 7.040 18.128 1.00 93.88 706 PHE A C 1
ATOM 5617 O O . PHE A 1 706 ? -1.653 6.059 18.546 1.00 93.88 706 PHE A O 1
ATOM 5624 N N . PHE A 1 707 ? -0.699 8.058 18.913 1.00 93.25 707 PHE A N 1
ATOM 5625 C CA . PHE A 1 707 ? -1.086 8.195 20.319 1.00 93.25 707 PHE A CA 1
ATOM 5626 C C . PHE A 1 707 ? -1.996 9.419 20.455 1.00 93.25 707 PHE A C 1
ATOM 5628 O O . PHE A 1 707 ? -1.777 10.442 19.805 1.00 93.25 707 PHE A O 1
ATOM 5635 N N . TYR A 1 708 ? -3.035 9.286 21.274 1.00 91.81 708 TYR A N 1
ATOM 5636 C CA . TYR A 1 708 ? -4.079 10.293 21.445 1.00 91.81 708 TYR A CA 1
ATOM 5637 C C . TYR A 1 708 ? -3.856 11.023 22.769 1.00 91.81 708 TYR A C 1
ATOM 5639 O O . TYR A 1 708 ? -4.381 10.628 23.816 1.00 91.81 708 TYR A O 1
ATOM 5647 N N . GLU A 1 709 ? -3.030 12.063 22.713 1.00 90.50 709 GLU A N 1
ATOM 5648 C CA . GLU A 1 709 ? -2.762 12.944 23.846 1.00 90.50 709 GLU A CA 1
ATOM 5649 C C . GLU A 1 709 ? -3.907 13.983 23.967 1.00 90.50 709 GLU A C 1
ATOM 5651 O O . GLU A 1 709 ? -4.836 14.010 23.153 1.00 90.50 709 GLU A O 1
ATOM 5656 N N . GLU A 1 710 ? -3.943 14.764 25.049 1.00 87.31 710 GLU A N 1
ATOM 5657 C CA . GLU A 1 710 ? -5.118 15.595 25.376 1.00 87.31 710 GLU A CA 1
ATOM 5658 C C . GLU A 1 710 ? -5.286 16.790 24.421 1.00 87.31 710 GLU A C 1
ATOM 5660 O O . GLU A 1 710 ? -6.379 17.010 23.898 1.00 87.31 710 GLU A O 1
ATOM 5665 N N . ASP A 1 711 ? -4.189 17.485 24.109 1.00 88.75 711 ASP A N 1
ATOM 5666 C CA . ASP A 1 711 ? -4.167 18.635 23.194 1.00 88.75 711 ASP A CA 1
ATOM 5667 C C . ASP A 1 711 ? -3.751 18.282 21.751 1.00 88.75 711 ASP A C 1
ATOM 5669 O O . ASP A 1 711 ? -4.035 19.046 20.817 1.00 88.75 711 ASP A O 1
ATOM 5673 N N . ASP A 1 712 ? -3.108 17.126 21.531 1.00 92.31 712 ASP A N 1
ATOM 5674 C CA . ASP A 1 712 ? -2.566 16.751 20.222 1.00 92.31 712 ASP A CA 1
ATOM 5675 C C . ASP A 1 712 ? -2.598 15.251 19.862 1.00 92.31 712 ASP A C 1
ATOM 5677 O O . ASP A 1 712 ? -2.834 14.355 20.676 1.00 92.31 712 ASP A O 1
ATOM 5681 N N . LEU A 1 713 ? -2.379 15.007 18.568 1.00 93.44 713 LEU A N 1
ATOM 5682 C CA . LEU A 1 713 ? -2.136 13.704 17.967 1.00 93.44 713 LEU A CA 1
ATOM 5683 C C . LEU A 1 713 ? -0.634 13.514 17.740 1.00 93.44 713 LEU A C 1
ATOM 5685 O O . LEU A 1 713 ? -0.060 14.084 16.802 1.00 93.44 713 LEU A O 1
ATOM 5689 N N . ARG A 1 714 ? -0.018 12.629 18.521 1.00 94.69 714 ARG A N 1
ATOM 5690 C CA . ARG A 1 714 ? 1.391 12.268 18.366 1.00 94.69 714 ARG A CA 1
ATOM 5691 C C . ARG A 1 714 ? 1.546 11.061 17.450 1.00 94.69 714 ARG A C 1
ATOM 5693 O O . ARG A 1 714 ? 0.929 10.013 17.644 1.00 94.69 714 ARG A O 1
ATOM 5700 N N . MET A 1 715 ? 2.360 11.211 16.411 1.00 94.12 715 MET A N 1
ATOM 5701 C CA . MET A 1 715 ? 2.490 10.243 15.322 1.00 94.12 715 MET A CA 1
ATOM 5702 C C . MET A 1 715 ? 3.925 9.750 15.181 1.00 94.12 715 MET A C 1
ATOM 5704 O O . MET A 1 715 ? 4.856 10.552 15.109 1.00 94.12 715 MET A O 1
ATOM 5708 N N . TRP A 1 716 ? 4.097 8.444 15.004 1.00 91.94 716 TRP A N 1
ATOM 5709 C CA . TRP A 1 716 ? 5.381 7.841 14.673 1.00 91.94 716 TRP A CA 1
ATOM 5710 C C . TRP A 1 716 ? 5.375 7.156 13.315 1.00 91.94 716 TRP A C 1
ATOM 5712 O O . TRP A 1 716 ? 4.385 6.588 12.843 1.00 91.94 716 TRP A O 1
ATOM 5722 N N . LYS A 1 717 ? 6.561 7.187 12.717 1.00 89.31 717 LYS A N 1
ATOM 5723 C CA . LYS A 1 717 ? 6.924 6.550 11.454 1.00 89.31 717 LYS A CA 1
ATOM 5724 C C . LYS A 1 717 ? 7.111 5.029 11.636 1.00 89.31 717 LYS A C 1
ATOM 5726 O O . LYS A 1 717 ? 6.533 4.251 10.874 1.00 89.31 717 LYS A O 1
ATOM 5731 N N . ALA A 1 718 ? 7.782 4.621 12.720 1.00 87.31 718 ALA A N 1
ATOM 5732 C CA . ALA A 1 718 ? 7.686 3.305 13.366 1.00 87.31 718 ALA A CA 1
ATOM 5733 C C . ALA A 1 718 ? 7.664 3.469 14.895 1.00 87.31 718 ALA A C 1
ATOM 5735 O O . ALA A 1 718 ? 8.191 4.450 15.413 1.00 87.31 718 ALA A O 1
ATOM 5736 N N . TYR A 1 719 ? 7.049 2.510 15.588 1.00 86.94 719 TYR A N 1
ATOM 5737 C CA . TYR A 1 719 ? 6.852 2.510 17.040 1.00 86.94 719 TYR A CA 1
ATOM 5738 C C . TYR A 1 719 ? 8.128 2.807 17.849 1.00 86.94 719 TYR A C 1
ATOM 5740 O O . TYR A 1 719 ? 9.139 2.142 17.641 1.00 86.94 719 TYR A O 1
ATOM 5748 N N . ASP A 1 720 ? 8.027 3.778 18.763 1.00 84.62 720 ASP A N 1
ATOM 5749 C CA . ASP A 1 720 ? 9.057 4.282 19.698 1.00 84.62 720 ASP A CA 1
ATOM 5750 C C . ASP A 1 720 ? 10.378 4.785 19.071 1.00 84.62 720 ASP A C 1
ATOM 5752 O O . ASP A 1 720 ? 11.344 5.078 19.771 1.00 84.62 720 ASP A O 1
ATOM 5756 N N . ILE A 1 721 ? 10.431 4.959 17.743 1.00 87.88 721 ILE A N 1
ATOM 5757 C CA . ILE A 1 721 ? 11.624 5.478 17.059 1.00 87.88 721 ILE A CA 1
ATOM 5758 C C . ILE A 1 721 ? 11.620 7.011 17.057 1.00 87.88 721 ILE A C 1
ATOM 5760 O O . ILE A 1 721 ? 10.962 7.651 16.230 1.00 87.88 721 ILE A O 1
ATOM 5764 N N . GLY A 1 722 ? 12.389 7.590 17.979 1.00 88.19 722 GLY A N 1
ATOM 5765 C CA . GLY A 1 722 ? 12.504 9.036 18.171 1.00 88.19 722 GLY A CA 1
ATOM 5766 C C . GLY A 1 722 ? 11.309 9.645 18.909 1.00 88.19 722 GLY A C 1
ATOM 5767 O O . GLY A 1 722 ? 10.406 8.951 19.379 1.00 88.19 722 GLY A O 1
ATOM 5768 N N . GLN A 1 723 ? 11.292 10.975 19.026 1.00 89.81 723 GLN A N 1
ATOM 5769 C CA . GLN A 1 723 ? 10.263 11.685 19.800 1.00 89.81 723 GLN A CA 1
ATOM 5770 C C . GLN A 1 723 ? 8.853 11.589 19.189 1.00 89.81 723 GLN A C 1
ATOM 5772 O O . GLN A 1 723 ? 7.868 11.798 19.902 1.00 89.81 723 GLN A O 1
ATOM 5777 N N . GLY A 1 724 ? 8.746 11.240 17.907 1.00 90.00 724 GLY A N 1
ATOM 5778 C CA . GLY A 1 724 ? 7.517 11.325 17.132 1.00 90.00 724 GLY A CA 1
ATOM 5779 C C . GLY A 1 724 ? 7.214 12.766 16.715 1.00 90.00 724 GLY A C 1
ATOM 5780 O O . GLY A 1 724 ? 7.946 13.706 17.026 1.00 90.00 724 GLY A O 1
ATOM 5781 N N . ARG A 1 725 ? 6.107 12.942 15.992 1.00 92.38 725 ARG A N 1
ATOM 5782 C CA . ARG A 1 725 ? 5.648 14.241 15.497 1.00 92.38 725 ARG A CA 1
ATOM 5783 C C . ARG A 1 725 ? 4.240 14.547 15.984 1.00 92.38 725 ARG A C 1
ATOM 5785 O O . ARG A 1 725 ? 3.309 13.794 15.707 1.00 92.38 725 ARG A O 1
ATOM 5792 N N . PHE A 1 726 ? 4.110 15.691 16.636 1.00 93.12 726 PHE A N 1
ATOM 5793 C CA . PHE A 1 726 ? 2.890 16.210 17.244 1.00 93.12 726 PHE A CA 1
ATOM 5794 C C . PHE A 1 726 ? 2.064 17.011 16.220 1.00 93.12 726 PHE A C 1
ATOM 5796 O O . PHE A 1 726 ? 2.626 17.667 15.333 1.00 93.12 726 PHE A O 1
ATOM 5803 N N . VAL A 1 727 ? 0.733 16.955 16.322 1.00 92.25 727 VAL A N 1
ATOM 5804 C CA . VAL A 1 727 ? -0.210 17.790 15.554 1.00 92.25 727 VAL A CA 1
ATOM 5805 C C . VAL A 1 727 ? -1.419 18.116 16.431 1.00 92.25 727 VAL A C 1
ATOM 5807 O O . VAL A 1 727 ? -2.195 17.219 16.753 1.00 92.25 727 VAL A O 1
ATOM 5810 N N . PHE A 1 728 ? -1.602 19.387 16.794 1.00 91.75 728 PHE A N 1
ATOM 5811 C CA . PHE A 1 728 ? -2.682 19.812 17.689 1.00 91.75 728 PHE A CA 1
ATOM 5812 C C . PHE A 1 728 ? -4.076 19.513 17.122 1.00 91.75 728 PHE A C 1
ATOM 5814 O O . PHE A 1 728 ? -4.317 19.631 15.916 1.00 91.75 728 PHE A O 1
ATOM 5821 N N . TRP A 1 729 ? -5.035 19.198 17.998 1.00 89.25 729 TRP A N 1
ATOM 5822 C CA . TRP A 1 729 ? -6.424 18.944 17.589 1.00 89.25 729 TRP A CA 1
ATOM 5823 C C . TRP A 1 729 ? -7.092 20.161 16.924 1.00 89.25 729 TRP A C 1
ATOM 5825 O O . TRP A 1 729 ? -8.002 19.994 16.109 1.00 89.25 729 TRP A O 1
ATOM 5835 N N . SER A 1 730 ? -6.613 21.371 17.224 1.00 87.75 730 SER A N 1
ATOM 5836 C CA . SER A 1 730 ? -7.021 22.637 16.601 1.00 87.75 730 SER A CA 1
ATOM 5837 C C . SER A 1 730 ? -6.600 22.751 15.129 1.00 87.75 730 SER A C 1
ATOM 5839 O O . SER A 1 730 ? -7.421 23.131 14.296 1.00 87.75 730 SER A O 1
ATOM 5841 N N . ASP A 1 731 ? -5.371 22.357 14.779 1.00 87.38 731 ASP A N 1
ATOM 5842 C CA . ASP A 1 731 ? -4.874 22.358 13.391 1.00 87.38 731 ASP A CA 1
ATOM 5843 C C . ASP A 1 731 ? -5.660 21.388 12.492 1.00 87.38 731 ASP A C 1
ATOM 5845 O O . ASP A 1 731 ? -5.734 21.567 11.271 1.00 87.38 731 ASP A O 1
ATOM 5849 N N . LEU A 1 732 ? -6.248 20.343 13.084 1.00 85.19 732 LEU A N 1
ATOM 5850 C CA . LEU A 1 732 ? -6.930 19.269 12.365 1.00 85.19 732 LEU A CA 1
ATOM 5851 C C . LEU A 1 732 ? -8.379 19.585 11.962 1.00 85.19 732 LEU A C 1
ATOM 5853 O O . LEU A 1 732 ? -8.878 18.890 11.078 1.00 85.19 732 LEU A O 1
ATOM 5857 N N . ASP A 1 733 ? -9.027 20.602 12.552 1.00 81.00 733 ASP A N 1
ATOM 5858 C CA . ASP A 1 733 ? -10.428 21.016 12.294 1.00 81.00 733 ASP A CA 1
ATOM 5859 C C . ASP A 1 733 ? -11.370 19.815 12.057 1.00 81.00 733 ASP A C 1
ATOM 5861 O O . ASP A 1 733 ? -11.903 19.586 10.967 1.00 81.00 733 ASP A O 1
ATOM 5865 N N . VAL A 1 734 ? -11.465 18.957 13.077 1.00 77.50 734 VAL A N 1
ATOM 5866 C CA . VAL A 1 734 ? -12.125 17.647 12.996 1.00 77.50 734 VAL A CA 1
ATOM 5867 C C . VAL A 1 734 ? -13.643 17.810 13.115 1.00 77.50 734 VAL A C 1
ATOM 5869 O O . VAL A 1 734 ? -14.210 17.725 14.205 1.00 77.50 734 VAL A O 1
ATOM 5872 N N . GLN A 1 735 ? -14.312 18.021 11.983 1.00 74.19 735 GLN A N 1
ATOM 5873 C CA . GLN A 1 735 ? -15.763 18.184 11.905 1.00 74.19 735 GLN A CA 1
ATOM 5874 C C . GLN A 1 735 ? -16.436 16.835 11.627 1.00 74.19 735 GLN A C 1
ATOM 5876 O O . GLN A 1 735 ? -16.342 16.262 10.534 1.00 74.19 735 GLN A O 1
ATOM 5881 N N . VAL A 1 736 ? -17.136 16.330 12.643 1.00 68.62 736 VAL A N 1
ATOM 5882 C CA . VAL A 1 736 ? -17.859 15.055 12.622 1.00 68.62 736 VAL A CA 1
ATOM 5883 C C . VAL A 1 736 ? -19.364 15.336 12.720 1.00 68.62 736 VAL A C 1
ATOM 5885 O O . VAL A 1 736 ? -19.777 16.014 13.658 1.00 68.62 736 VAL A O 1
ATOM 5888 N N . PRO A 1 737 ? -20.206 14.816 11.803 1.00 62.69 737 PRO A N 1
ATOM 5889 C CA . PRO A 1 737 ? -21.659 1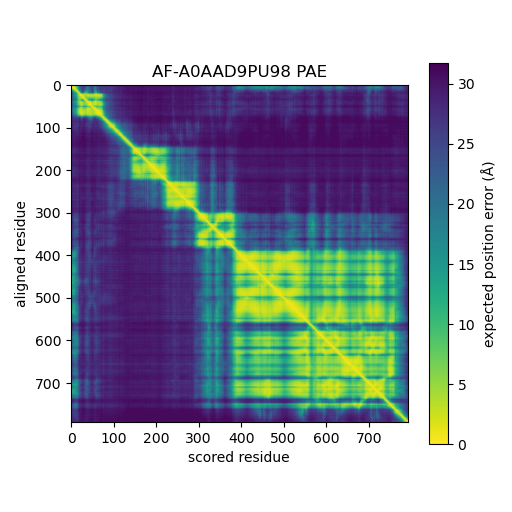4.933 11.919 1.00 62.69 737 PRO A CA 1
ATOM 5890 C C . PRO A 1 737 ? -22.157 14.387 13.263 1.00 62.69 737 PRO A C 1
ATOM 5892 O O . PRO A 1 737 ? -21.906 13.217 13.581 1.00 62.69 737 PRO A O 1
ATOM 5895 N N . SER A 1 738 ? -22.831 15.252 14.028 1.00 51.22 738 SER A N 1
ATOM 5896 C CA . SER A 1 738 ? -23.244 15.043 15.424 1.00 51.22 738 SER A CA 1
ATOM 5897 C C . SER A 1 738 ? -24.407 14.065 15.582 1.00 51.22 738 SER A C 1
ATOM 5899 O O . SER A 1 738 ? -24.501 13.376 16.593 1.00 51.22 738 SER A O 1
ATOM 5901 N N . ALA A 1 739 ? -25.262 13.953 14.565 1.00 45.28 739 ALA A N 1
ATOM 5902 C CA . ALA A 1 739 ? -26.295 12.934 14.488 1.00 45.28 739 ALA A CA 1
ATOM 5903 C C . ALA A 1 739 ? -25.848 11.796 13.558 1.00 45.28 739 ALA A C 1
ATOM 5905 O O . ALA A 1 739 ? -25.899 11.926 12.338 1.00 45.28 739 ALA A O 1
ATOM 5906 N N . ILE A 1 740 ? -25.483 10.649 14.140 1.00 45.31 740 ILE A N 1
ATOM 5907 C CA . ILE A 1 740 ? -25.885 9.366 13.553 1.00 45.31 740 ILE A CA 1
ATOM 5908 C C . ILE A 1 740 ? -26.810 8.676 14.549 1.00 45.31 740 ILE A C 1
ATOM 5910 O O . ILE A 1 740 ? -26.382 7.933 15.438 1.00 45.31 740 ILE A O 1
ATOM 5914 N N . ALA A 1 741 ? -28.105 8.923 14.375 1.00 40.59 741 ALA A N 1
ATOM 5915 C CA . ALA A 1 741 ? -29.135 8.055 14.912 1.00 40.59 741 ALA A CA 1
ATOM 5916 C C . ALA A 1 741 ? -29.176 6.783 14.052 1.00 40.59 741 ALA A C 1
ATOM 5918 O O . ALA A 1 741 ? -30.052 6.629 13.207 1.00 40.59 741 ALA A O 1
ATOM 5919 N N . ILE A 1 742 ? -28.203 5.881 14.244 1.00 47.09 742 ILE A N 1
ATOM 5920 C CA 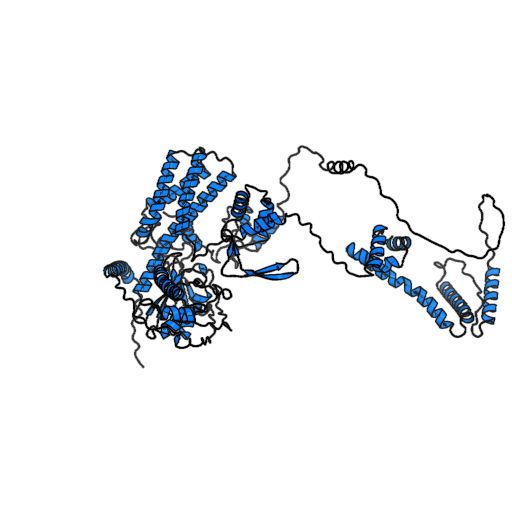. ILE A 1 742 ? -28.357 4.500 13.774 1.00 47.09 742 ILE A CA 1
ATOM 5921 C C . ILE A 1 742 ? -29.612 3.966 14.469 1.00 47.09 742 ILE A C 1
ATOM 5923 O O . ILE A 1 742 ? -29.636 3.988 15.706 1.00 47.09 742 ILE A O 1
ATOM 5927 N N . PRO A 1 743 ? -30.643 3.518 13.729 1.00 46.31 743 PRO A N 1
ATOM 5928 C CA . PRO A 1 743 ? -31.775 2.840 14.336 1.00 46.31 743 PRO A CA 1
ATOM 5929 C C . PRO A 1 743 ? -31.230 1.650 15.118 1.00 46.31 743 PRO A C 1
ATOM 5931 O O . PRO A 1 743 ? -30.509 0.827 14.552 1.00 46.31 743 PRO A O 1
ATOM 5934 N N . SER A 1 744 ? -31.520 1.582 16.420 1.00 46.94 744 SER A N 1
ATOM 5935 C CA . SER A 1 744 ? -31.101 0.462 17.263 1.00 46.94 744 SER A CA 1
ATOM 5936 C C . SER A 1 744 ? -31.458 -0.836 16.552 1.00 46.94 744 SER A C 1
ATOM 5938 O O . SER A 1 744 ? -32.639 -1.064 16.286 1.00 46.94 744 SER A O 1
ATOM 5940 N N . ALA A 1 745 ? -30.456 -1.657 16.215 1.00 51.56 745 ALA A N 1
ATOM 5941 C CA . ALA A 1 745 ? -30.692 -2.895 15.482 1.00 51.56 745 ALA A CA 1
ATOM 5942 C C . ALA A 1 745 ? -31.787 -3.680 16.213 1.00 51.56 745 ALA A C 1
ATOM 5944 O O . ALA A 1 745 ? -31.654 -3.931 17.418 1.00 51.56 745 ALA A O 1
ATOM 5945 N N . SER A 1 746 ? -32.888 -3.973 15.504 1.00 57.78 746 SER A N 1
ATOM 5946 C CA . SER A 1 746 ? -34.115 -4.533 16.088 1.00 57.78 746 SER A CA 1
ATOM 5947 C C . SER A 1 746 ? -33.753 -5.686 17.016 1.00 57.78 746 SER A C 1
ATOM 5949 O O . SER A 1 746 ? -32.989 -6.542 16.579 1.00 57.78 746 SER A O 1
ATOM 5951 N N . GLU A 1 747 ? -34.261 -5.707 18.251 1.00 60.19 747 GLU A N 1
ATOM 5952 C CA . GLU A 1 747 ? -33.660 -6.384 19.424 1.00 60.19 747 GLU A CA 1
ATOM 5953 C C . GLU A 1 747 ? -33.059 -7.783 19.162 1.00 60.19 747 GLU A C 1
ATOM 5955 O O . GLU A 1 747 ? -31.991 -8.117 19.674 1.00 60.19 747 GLU A O 1
ATOM 5960 N N . GLY A 1 748 ? -33.674 -8.589 18.289 1.00 68.12 748 GLY A N 1
ATOM 5961 C CA . GLY A 1 748 ? -33.141 -9.883 17.849 1.00 68.12 748 GLY A CA 1
ATOM 5962 C C . GLY A 1 748 ? -31.765 -9.875 17.147 1.00 68.12 748 GLY A C 1
ATOM 5963 O O . GLY A 1 748 ? -31.125 -10.931 17.142 1.00 68.12 748 GLY A O 1
ATOM 5964 N N . LEU A 1 749 ? -31.314 -8.737 16.595 1.00 78.25 749 LEU A N 1
ATOM 5965 C CA . LEU A 1 749 ? -30.124 -8.539 15.739 1.00 78.25 749 LEU A CA 1
ATOM 5966 C C . LEU A 1 749 ? -28.912 -7.891 16.441 1.00 78.25 749 LEU A C 1
ATOM 5968 O O . LEU A 1 749 ? -27.899 -7.610 15.792 1.00 78.25 749 LEU A O 1
ATOM 5972 N N . GLN A 1 750 ? -28.986 -7.660 17.751 1.00 79.38 750 GLN A N 1
ATOM 5973 C CA . GLN A 1 750 ? -27.862 -7.159 18.552 1.00 79.38 750 GLN A CA 1
ATOM 5974 C C . GLN A 1 750 ? -26.880 -8.287 18.924 1.00 79.38 750 GLN A C 1
ATOM 5976 O O . GLN A 1 750 ? -27.108 -9.459 18.599 1.00 79.38 750 GLN A O 1
ATOM 5981 N N . PHE A 1 751 ? -25.780 -7.939 19.598 1.00 83.69 751 PHE A N 1
ATOM 5982 C CA . PHE A 1 751 ? -24.853 -8.928 20.152 1.00 83.69 751 PHE A CA 1
ATOM 5983 C C . PHE A 1 751 ? -25.570 -9.839 21.150 1.00 83.69 751 PHE A C 1
ATOM 5985 O O . PHE A 1 751 ? -26.363 -9.385 21.969 1.00 83.69 751 PHE A O 1
ATOM 5992 N N . TRP A 1 752 ? -25.270 -11.134 21.091 1.00 84.88 752 TRP A N 1
ATOM 5993 C CA . TRP A 1 752 ? -25.690 -12.109 22.096 1.00 84.88 752 TRP A CA 1
ATOM 5994 C C . TRP A 1 752 ? -24.558 -12.399 23.087 1.00 84.88 752 TRP A C 1
ATOM 5996 O O . TRP A 1 752 ? -23.376 -12.300 22.733 1.00 84.88 752 TRP A O 1
ATOM 6006 N N . ASP A 1 753 ? -24.919 -12.806 24.304 1.00 82.12 753 ASP A N 1
ATOM 6007 C CA . ASP A 1 753 ? -23.961 -13.204 25.335 1.00 82.12 753 ASP A CA 1
ATOM 6008 C C . ASP A 1 753 ? -23.086 -14.380 24.902 1.00 82.12 753 ASP A C 1
ATOM 6010 O O . ASP A 1 753 ? -23.545 -15.362 24.311 1.00 82.12 753 ASP A O 1
ATOM 6014 N N . VAL A 1 754 ? -21.800 -14.298 25.239 1.00 80.12 754 VAL A N 1
ATOM 6015 C CA . VAL A 1 754 ? -20.818 -15.339 24.938 1.00 80.12 754 VAL A CA 1
ATOM 6016 C C . VAL A 1 754 ? -19.886 -15.582 26.111 1.00 80.12 754 VAL A C 1
ATOM 6018 O O . VAL A 1 754 ? -19.308 -14.657 26.675 1.00 80.12 754 VAL A O 1
ATOM 6021 N N . GLN A 1 755 ? -19.680 -16.861 26.423 1.00 74.00 755 GLN A N 1
ATOM 6022 C CA . GLN A 1 755 ? -18.653 -17.281 27.369 1.00 74.00 755 GLN A CA 1
ATOM 6023 C C . GLN A 1 755 ? -17.263 -16.878 26.841 1.00 74.00 755 GLN A C 1
ATOM 6025 O O . GLN A 1 755 ? -16.918 -17.278 25.717 1.00 74.00 755 GLN A O 1
ATOM 6030 N N . PRO A 1 756 ? -16.466 -16.099 27.603 1.00 71.94 756 PRO A N 1
ATOM 6031 C CA . PRO A 1 756 ? -15.142 -15.664 27.174 1.00 71.94 756 PRO A CA 1
ATOM 6032 C C . PRO A 1 756 ? -14.205 -16.828 26.835 1.00 71.94 756 PRO A C 1
ATOM 6034 O O . PRO A 1 756 ? -14.323 -17.941 27.355 1.00 71.94 756 PRO A O 1
ATOM 6037 N N . ARG A 1 757 ? -13.217 -16.562 25.977 1.00 73.38 757 ARG A N 1
ATOM 6038 C CA . ARG A 1 757 ? -12.062 -17.452 25.812 1.00 73.38 757 ARG A CA 1
ATOM 6039 C C . ARG A 1 757 ? -10.952 -16.999 26.750 1.00 73.38 757 ARG A C 1
ATOM 6041 O O . ARG A 1 757 ? -10.131 -16.174 26.363 1.00 73.38 757 ARG A O 1
ATOM 6048 N N . THR A 1 758 ? -10.907 -17.557 27.955 1.00 68.75 758 THR A N 1
ATOM 6049 C CA . THR A 1 758 ? -9.725 -17.430 28.813 1.00 68.75 758 THR A CA 1
ATOM 6050 C C . THR A 1 758 ? -8.526 -18.036 28.086 1.00 68.75 758 THR A C 1
ATOM 6052 O O . THR A 1 758 ? -8.555 -19.207 27.705 1.00 68.75 758 THR A O 1
ATOM 6055 N N . MET A 1 759 ? -7.486 -17.235 27.868 1.00 60.53 759 MET A N 1
ATOM 6056 C CA . MET A 1 759 ? -6.175 -17.704 27.432 1.00 60.53 759 MET A CA 1
ATOM 6057 C C . MET A 1 759 ? -5.193 -17.413 28.555 1.00 60.53 759 MET A C 1
ATOM 6059 O O . MET A 1 759 ? -4.920 -16.252 28.849 1.00 60.53 759 MET A O 1
ATOM 6063 N N . GLU A 1 760 ? -4.661 -18.460 29.180 1.00 51.84 760 GLU A N 1
ATOM 6064 C CA . GLU A 1 760 ? -3.539 -18.298 30.097 1.00 51.84 760 GLU A CA 1
ATOM 6065 C C . GLU A 1 760 ? -2.301 -17.899 29.290 1.00 51.84 760 GLU A C 1
ATOM 6067 O O . GLU A 1 760 ? -1.732 -18.694 28.540 1.00 51.84 760 GLU A O 1
ATOM 6072 N N . LEU A 1 761 ? -1.888 -16.640 29.435 1.00 53.97 761 LEU A N 1
ATOM 6073 C CA . LEU A 1 761 ? -0.566 -16.200 29.014 1.00 53.97 761 LEU A CA 1
AT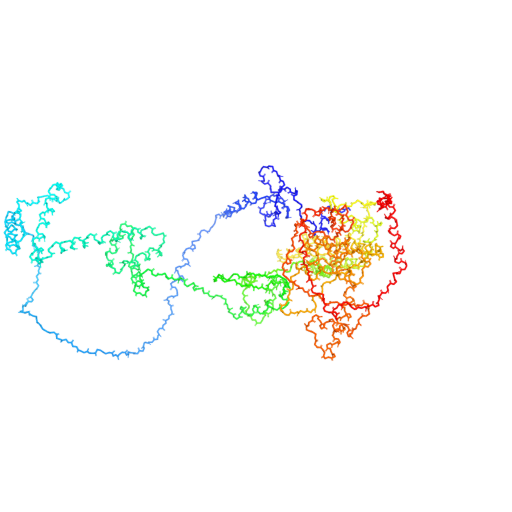OM 6074 C C . LEU A 1 761 ? 0.462 -16.977 29.843 1.00 53.97 761 LEU A C 1
ATOM 6076 O O . LEU A 1 761 ? 0.508 -16.841 31.067 1.00 53.97 761 LEU A O 1
ATOM 6080 N N . GLN A 1 762 ? 1.264 -17.816 29.183 1.00 43.78 762 GLN A N 1
ATOM 6081 C CA . GLN A 1 762 ? 2.260 -18.647 29.859 1.00 43.78 762 GLN A CA 1
ATOM 6082 C C . GLN A 1 762 ? 3.180 -17.769 30.713 1.00 43.78 762 GLN A C 1
ATOM 6084 O O . GLN A 1 762 ? 3.738 -16.781 30.228 1.00 43.78 762 GLN A O 1
ATOM 6089 N N . LYS A 1 763 ? 3.349 -18.135 31.991 1.00 40.78 763 LYS A N 1
ATOM 6090 C CA . LYS A 1 763 ? 4.106 -17.323 32.957 1.00 40.78 763 LYS A CA 1
ATOM 6091 C C . LYS A 1 763 ? 5.534 -17.050 32.487 1.00 40.78 763 LYS A C 1
ATOM 6093 O O . LYS A 1 763 ? 5.994 -15.928 32.639 1.00 40.78 763 LYS A O 1
ATOM 6098 N N . GLU A 1 764 ? 6.185 -18.007 31.823 1.00 38.31 764 GLU A N 1
ATOM 6099 C CA . GLU A 1 764 ? 7.500 -17.794 31.203 1.00 38.31 764 GLU A CA 1
ATOM 6100 C C . GLU A 1 764 ? 7.503 -16.714 30.115 1.00 38.31 764 GLU A C 1
ATOM 6102 O O . GLU A 1 764 ? 8.463 -15.955 30.025 1.00 38.31 764 GLU A O 1
ATOM 6107 N N . SER A 1 765 ? 6.448 -16.608 29.300 1.00 40.22 765 SER A N 1
ATOM 6108 C CA . SER A 1 765 ? 6.333 -15.541 28.301 1.00 40.22 765 SER A CA 1
ATOM 6109 C C . SER A 1 765 ? 6.230 -14.182 28.988 1.00 40.22 765 SER A C 1
ATOM 6111 O O . SER A 1 765 ? 6.983 -13.275 28.651 1.00 40.22 765 SER A O 1
ATOM 6113 N N . ILE A 1 766 ? 5.369 -14.062 30.007 1.00 42.00 766 ILE A N 1
ATOM 6114 C CA . ILE A 1 766 ? 5.260 -12.841 30.822 1.00 42.00 766 ILE A CA 1
ATOM 6115 C C . ILE A 1 766 ? 6.596 -12.530 31.510 1.00 42.00 766 ILE A C 1
ATOM 6117 O O . ILE A 1 766 ? 6.982 -11.372 31.586 1.00 42.00 766 ILE A O 1
ATOM 6121 N N . GLN A 1 767 ? 7.312 -13.537 32.006 1.00 36.12 767 GLN A N 1
ATOM 6122 C CA . GLN A 1 767 ? 8.535 -13.346 32.781 1.00 36.12 767 GLN A CA 1
ATOM 6123 C C . GLN A 1 767 ? 9.729 -12.961 31.897 1.00 36.12 767 GLN A C 1
ATOM 6125 O O . GLN A 1 767 ? 10.458 -12.048 32.265 1.00 36.12 767 GLN A O 1
ATOM 6130 N N . ARG A 1 768 ? 9.869 -13.535 30.691 1.00 38.66 768 ARG A N 1
ATOM 6131 C CA . ARG A 1 768 ? 10.850 -13.069 29.691 1.00 38.66 768 ARG A CA 1
ATOM 6132 C C . ARG A 1 768 ? 10.542 -11.635 29.241 1.00 38.66 768 ARG A C 1
ATOM 6134 O O . ARG A 1 768 ? 11.433 -10.797 29.286 1.00 38.66 768 ARG A O 1
ATOM 6141 N N . LEU A 1 769 ? 9.276 -11.335 28.924 1.00 41.59 769 LEU A N 1
ATOM 6142 C CA . LEU A 1 769 ? 8.824 -9.985 28.548 1.00 41.59 769 LEU A CA 1
ATOM 6143 C C . LEU A 1 769 ? 8.971 -8.956 29.681 1.00 41.59 769 LEU A C 1
ATOM 6145 O O . LEU A 1 769 ? 9.225 -7.783 29.428 1.00 41.59 769 LEU A O 1
ATOM 6149 N N . ARG A 1 770 ? 8.828 -9.371 30.944 1.00 37.56 770 ARG A N 1
ATOM 6150 C CA . ARG A 1 770 ? 9.091 -8.505 32.100 1.00 37.56 770 ARG A CA 1
ATOM 6151 C C . ARG A 1 770 ? 10.580 -8.337 32.375 1.00 37.56 770 ARG A C 1
ATOM 6153 O O . ARG A 1 770 ? 10.942 -7.271 32.844 1.00 37.56 770 ARG A O 1
ATOM 6160 N N . CYS A 1 771 ? 11.438 -9.313 32.082 1.00 33.97 771 CYS A N 1
ATOM 6161 C CA . CYS A 1 771 ? 12.887 -9.143 32.220 1.00 33.97 771 CYS A CA 1
ATOM 6162 C C . CYS A 1 771 ? 13.454 -8.160 31.183 1.00 33.97 771 CYS A C 1
ATOM 6164 O O . CYS A 1 771 ? 14.205 -7.272 31.578 1.00 33.97 771 CYS A O 1
ATOM 6166 N N . SER A 1 772 ? 13.038 -8.241 29.912 1.00 37.12 772 SER A N 1
ATOM 6167 C CA . SER A 1 772 ? 13.402 -7.237 28.896 1.00 37.12 772 SER A CA 1
ATOM 6168 C C . SER A 1 772 ? 12.844 -5.854 29.250 1.00 37.12 772 SER A C 1
ATOM 6170 O O . SER A 1 772 ? 13.573 -4.863 29.272 1.00 37.12 772 SER A O 1
ATOM 6172 N N . ASN A 1 773 ? 11.560 -5.772 29.618 1.00 38.84 773 ASN A N 1
ATOM 6173 C CA . ASN A 1 773 ? 10.946 -4.478 29.909 1.00 38.84 773 ASN A CA 1
ATOM 6174 C C . ASN A 1 773 ? 11.409 -3.882 31.248 1.00 38.84 773 ASN A C 1
ATOM 6176 O O . ASN A 1 773 ? 11.430 -2.662 31.359 1.00 38.84 773 ASN A O 1
ATOM 6180 N N . ALA A 1 774 ? 11.822 -4.672 32.247 1.00 30.80 774 ALA A N 1
ATOM 6181 C CA . ALA A 1 774 ? 12.266 -4.149 33.545 1.00 30.80 774 ALA A CA 1
ATOM 6182 C C . ALA A 1 774 ? 13.475 -3.210 33.414 1.00 30.80 774 ALA A C 1
ATOM 6184 O O . ALA A 1 774 ? 13.461 -2.132 34.009 1.00 30.80 774 ALA A O 1
ATOM 6185 N N . MET A 1 775 ? 14.463 -3.569 32.583 1.00 32.38 775 MET A N 1
ATOM 6186 C CA . MET A 1 775 ? 15.614 -2.704 32.292 1.00 32.38 775 MET A CA 1
ATOM 6187 C C . MET A 1 775 ? 15.188 -1.379 31.639 1.00 32.38 775 MET A C 1
ATOM 6189 O O . MET A 1 775 ? 15.677 -0.323 32.031 1.00 32.38 775 MET A O 1
ATOM 6193 N N . ASN A 1 776 ? 14.214 -1.406 30.724 1.00 37.25 776 ASN A N 1
ATOM 6194 C CA . ASN A 1 776 ? 13.710 -0.201 30.056 1.00 37.25 776 ASN A CA 1
ATOM 6195 C C . ASN A 1 776 ? 12.771 0.653 30.941 1.00 37.25 776 ASN A C 1
ATOM 6197 O O . ASN A 1 776 ? 12.853 1.882 30.936 1.00 37.25 776 ASN A O 1
ATOM 6201 N N . THR A 1 777 ? 11.899 0.041 31.748 1.00 32.16 777 THR A N 1
ATOM 6202 C CA . THR A 1 777 ? 10.940 0.768 32.609 1.00 32.16 777 THR A CA 1
ATOM 6203 C C . THR A 1 777 ? 11.585 1.474 33.799 1.00 32.16 777 THR A C 1
ATOM 6205 O O . THR A 1 777 ? 11.035 2.468 34.264 1.00 32.16 777 THR A O 1
ATOM 6208 N N . ALA A 1 778 ? 12.763 1.032 34.255 1.00 25.75 778 ALA A N 1
ATOM 6209 C CA . ALA A 1 778 ? 13.485 1.665 35.362 1.00 25.75 778 ALA A CA 1
ATOM 6210 C C . ALA A 1 778 ? 13.933 3.115 35.068 1.00 25.75 778 ALA A C 1
ATOM 6212 O O . ALA A 1 778 ? 14.260 3.851 35.997 1.00 25.75 778 ALA A O 1
ATOM 6213 N N . VAL A 1 779 ? 13.937 3.527 33.792 1.00 33.19 779 VAL A N 1
ATOM 6214 C CA . VAL A 1 779 ? 14.391 4.855 33.333 1.00 33.19 779 VAL A CA 1
ATOM 6215 C C . VAL A 1 779 ? 13.285 5.644 32.604 1.00 33.19 779 VAL A C 1
ATOM 6217 O O . VAL A 1 779 ? 13.373 6.865 32.497 1.00 33.19 779 VAL A O 1
ATOM 6220 N N . ARG A 1 780 ? 12.224 4.984 32.112 1.00 34.25 780 ARG A N 1
ATOM 6221 C CA . ARG A 1 780 ? 11.269 5.555 31.134 1.00 34.25 780 ARG A CA 1
ATOM 6222 C C . ARG A 1 780 ? 9.836 5.803 31.662 1.00 34.25 780 ARG A C 1
ATOM 6224 O O . ARG A 1 780 ? 8.881 5.686 30.899 1.00 34.25 780 ARG A O 1
ATOM 6231 N N . ILE A 1 781 ? 9.657 6.189 32.933 1.00 25.45 781 ILE A N 1
ATOM 6232 C CA . ILE A 1 781 ? 8.365 6.694 33.463 1.00 25.45 781 ILE A CA 1
ATOM 6233 C C . ILE A 1 781 ? 8.532 8.124 34.016 1.00 25.45 781 ILE A C 1
ATOM 6235 O O . ILE A 1 781 ? 9.232 8.304 35.013 1.00 25.45 781 ILE A O 1
ATOM 6239 N N . PRO A 1 782 ? 7.864 9.149 33.445 1.00 26.20 782 PRO A N 1
ATOM 6240 C CA . PRO A 1 782 ? 7.804 10.482 34.043 1.00 26.20 782 PRO A CA 1
ATOM 6241 C C . PRO A 1 782 ? 7.028 10.460 35.369 1.00 26.20 782 PRO A C 1
ATOM 6243 O O . PRO A 1 782 ? 5.865 10.063 35.418 1.00 26.20 782 PRO A O 1
ATOM 6246 N N . SER A 1 783 ? 7.644 10.932 36.452 1.00 25.88 783 SER A N 1
ATOM 6247 C CA . SER A 1 783 ? 7.137 10.849 37.832 1.00 25.88 783 SER A CA 1
ATOM 6248 C C . SER A 1 783 ? 6.026 11.864 38.183 1.00 25.88 783 SER A C 1
ATOM 6250 O O . SER A 1 783 ? 5.998 12.417 39.280 1.00 25.88 783 SER A O 1
ATOM 6252 N N . ASN A 1 784 ? 5.085 12.103 37.261 1.00 30.39 784 ASN A N 1
ATOM 6253 C CA . ASN A 1 784 ? 4.047 13.144 37.349 1.00 30.39 784 ASN A CA 1
ATOM 6254 C C . ASN A 1 784 ? 2.595 12.609 37.324 1.00 30.39 784 ASN A C 1
ATOM 6256 O O . ASN A 1 784 ? 1.696 13.273 36.816 1.00 30.39 784 ASN A O 1
ATOM 6260 N N . LEU A 1 785 ? 2.335 11.444 37.929 1.00 34.75 785 LEU A N 1
ATOM 6261 C CA . LEU A 1 785 ? 0.972 10.933 38.186 1.00 34.75 785 LEU A CA 1
ATOM 6262 C C . LEU A 1 785 ? 0.716 10.639 39.677 1.00 34.75 785 LEU A C 1
ATOM 6264 O O . LEU A 1 785 ? 0.164 9.607 40.049 1.00 34.75 785 LEU A O 1
ATOM 6268 N N . SER A 1 786 ? 1.099 11.570 40.559 1.00 29.45 786 SER A N 1
ATOM 6269 C CA . SER A 1 786 ? 0.760 11.490 41.988 1.00 29.45 786 SER A CA 1
ATOM 6270 C C . SER A 1 786 ? 0.639 12.860 42.674 1.00 29.45 786 SER A C 1
ATOM 6272 O O . SER A 1 786 ? 1.512 13.274 43.441 1.00 29.45 786 SER A O 1
ATOM 6274 N N . LYS A 1 787 ? -0.484 13.555 42.457 1.00 24.98 787 LYS A N 1
ATOM 6275 C CA . LYS A 1 787 ? -0.995 14.572 43.394 1.00 24.98 787 LYS A CA 1
ATOM 6276 C C . LYS A 1 787 ? -2.501 14.364 43.596 1.00 24.98 787 LYS A C 1
ATOM 6278 O O . LYS A 1 787 ? -3.250 14.570 42.645 1.00 24.98 787 LYS A O 1
ATOM 6283 N N . PRO A 1 788 ? -2.963 13.951 44.790 1.00 30.56 788 PRO A N 1
ATOM 6284 C CA . PRO A 1 788 ? -4.391 13.855 45.062 1.00 30.56 788 PRO A CA 1
ATOM 6285 C C . PRO A 1 788 ? -5.000 15.259 45.145 1.00 30.56 788 PRO A C 1
ATOM 6287 O O . PRO A 1 788 ? -4.416 16.161 45.753 1.00 30.56 788 PRO A O 1
ATOM 6290 N N . TYR A 1 789 ? -6.193 15.432 44.575 1.00 26.73 789 TYR A N 1
ATOM 6291 C CA . TYR A 1 789 ? -6.996 16.633 44.794 1.00 26.73 789 TYR A CA 1
ATOM 6292 C C . TYR A 1 789 ? -7.298 16.781 46.290 1.00 26.73 789 TYR A C 1
ATOM 6294 O O . TYR A 1 789 ? -7.845 15.870 46.912 1.00 26.73 789 TYR A O 1
ATOM 6302 N N . LYS A 1 790 ? -6.980 17.946 46.864 1.00 26.77 790 LYS A N 1
ATOM 6303 C CA . LYS A 1 790 ? -7.598 18.389 48.117 1.00 26.77 790 LYS A CA 1
ATOM 6304 C C . LYS A 1 790 ? -8.847 19.193 47.783 1.00 26.77 790 LYS A C 1
ATOM 6306 O O . LYS A 1 790 ? -8.792 20.107 46.969 1.00 26.77 790 LYS A O 1
ATOM 6311 N N . THR A 1 791 ? -9.948 18.839 48.429 1.00 31.78 791 THR A N 1
ATOM 6312 C CA . THR A 1 791 ? -11.235 19.527 48.339 1.00 31.78 791 THR A CA 1
ATOM 6313 C C . THR A 1 791 ? -11.224 20.847 49.108 1.00 31.78 791 THR A C 1
ATOM 6315 O O . THR A 1 791 ? -11.042 20.830 50.328 1.00 31.78 791 THR A O 1
ATOM 6318 N N . THR A 1 792 ? -11.515 21.940 48.405 1.00 32.31 792 THR A N 1
ATOM 6319 C CA . THR A 1 792 ? -12.180 23.160 48.900 1.00 32.31 792 THR A CA 1
ATOM 6320 C C . THR A 1 792 ? -12.969 23.749 47.744 1.00 32.31 792 THR A C 1
ATOM 6322 O O . THR A 1 792 ? -12.305 23.992 46.711 1.00 32.31 792 THR A O 1
#

Secondary structure (DSSP, 8-state):
---HHHHHHHTGGG----TTPPP--TT--S--PPPSS--B--HHHHHTSTTS---TT-B--HHHHHHHHHHHHHTTS-PPPPS-----TTSTTTGGGTGGGS-----PPPPP---------------------------------SHHHHHHHHHHHHHHHHTSTT-----------S-TTTS-HHHHHHHHHHHHHHHHHHHHHH-TTTHHHHHHHHHHHHHTSHHHHHHHHHHHHH-SSHHHHHHHHHTTTTTS-HHHHHHHHTTT----HHHHHHHHHHHHHT-SS------------S-HHHHHHHHHHHTSTTTEEEEEEEEEEEEPTTS-EEEEEEEEESS-HHHHHHHHHHHTTTS-PPPHHHHHHHHHHS--EE----GGG--HHHHHHHHHHHHHHHHHHHHHTT--HHHHHHHHHHHHHHHHHHHHTHHHHTT-TT---TTT-HHHHH--TT-GGG----SS------HHHHHHHHHHHHHHHHHHH-SS---S-HHHHHHHHHHHHHHHHHHHHHHHHHHHHHHHHHHHHHHHHT--TTEEEEE------S--TT----TT--HHHHTHHHHHHHH-TT--EEEEEEES-TTTSSHHHHTHHHHHHHHHS-EEEEEEEEPTT-S-HHHHHHHHHHHHHHHHHHHTT----SHHHHHHHHHHSPPTT----------TT---B----TTGGG--EEEE-SSEEEEESSTTSSS-EEEETTTTT-B--S---PPPPPGGGSPPP---------HHHHHHHHHHHHHHHTT---S----PPPP-

Solvent-accessible surface area (backbone atoms only — not comparable to full-atom values): 48185 Å² total; per-residue (Å²): 130,88,52,72,71,56,45,49,52,61,38,52,85,64,67,78,75,66,68,72,54,44,52,63,56,86,88,57,83,72,83,70,60,60,41,98,60,102,40,53,33,45,67,68,58,29,67,72,42,76,94,52,98,50,61,65,63,43,37,44,45,73,65,56,54,50,53,50,60,54,49,62,70,62,68,78,65,78,80,88,80,81,95,74,86,94,72,79,86,76,62,84,69,57,62,80,64,55,69,85,73,73,88,84,83,87,81,86,86,83,84,89,82,91,84,77,86,86,90,89,85,83,88,89,80,83,89,80,90,81,83,88,82,90,81,87,86,85,88,81,89,86,87,80,77,67,65,68,54,41,53,53,49,40,54,52,50,53,56,45,31,78,68,18,100,86,39,90,75,82,74,67,89,74,73,87,87,65,59,82,91,74,52,50,71,67,59,58,49,51,52,52,49,53,54,51,50,53,52,45,36,55,28,25,58,78,33,71,94,47,25,70,57,56,52,51,50,56,55,52,58,66,70,60,57,57,76,65,48,52,59,51,50,54,53,32,69,71,37,94,39,75,68,53,27,45,52,51,46,24,70,49,47,80,79,48,54,79,63,56,56,33,59,76,30,51,92,82,48,84,67,48,68,69,59,53,51,51,25,38,50,44,36,72,75,67,42,69,80,65,81,85,75,83,79,78,82,73,80,82,89,66,63,64,65,60,47,51,55,53,50,59,58,51,66,34,72,79,41,31,40,77,42,88,50,61,71,44,74,48,71,45,100,84,69,51,76,45,81,42,73,35,43,26,26,70,59,54,74,65,54,56,52,51,52,49,53,65,69,35,72,90,58,84,68,73,54,69,76,55,51,52,49,53,55,54,76,60,63,60,47,67,71,65,90,49,62,40,75,43,57,51,68,56,54,25,54,51,26,52,55,50,47,50,45,52,45,50,55,38,41,76,27,47,36,59,66,68,61,44,52,51,54,53,50,49,51,51,48,37,63,43,36,71,73,65,50,51,62,61,46,34,67,40,94,81,45,36,24,62,92,35,28,60,56,65,46,67,31,37,90,90,36,72,45,31,32,47,83,73,96,67,67,62,78,50,79,53,67,67,60,51,50,40,54,50,52,52,51,52,52,51,45,51,63,72,68,45,82,65,46,57,67,95,43,70,69,53,46,52,50,53,45,48,54,48,51,54,28,48,51,38,40,46,52,28,55,37,47,54,48,50,37,42,49,48,49,50,48,54,47,53,54,60,70,68,57,49,98,40,38,42,72,48,82,52,81,88,77,92,82,77,81,57,96,88,63,75,77,47,53,81,59,61,71,97,58,69,54,55,52,38,53,44,26,77,79,39,76,71,38,45,34,32,39,37,36,33,46,42,33,66,66,57,59,33,72,86,44,64,59,50,45,64,66,41,17,85,77,29,64,32,36,57,47,36,41,38,43,31,44,55,87,44,88,50,66,67,53,57,63,55,50,50,59,53,55,53,25,40,52,50,41,40,76,73,74,42,85,72,88,50,66,66,38,51,48,50,28,38,71,75,41,66,52,92,52,58,68,55,60,53,83,73,78,86,75,78,82,71,74,68,44,59,54,79,66,83,74,52,89,42,53,35,28,39,36,54,52,95,66,29,42,38,34,17,61,46,65,86,30,26,81,30,47,76,44,45,55,77,78,31,55,69,46,66,69,86,78,75,83,56,72,76,46,61,82,91,37,41,68,55,93,60,65,76,76,88,73,84,76,53,66,68,60,56,49,54,55,45,57,62,43,47,72,54,54,78,76,71,65,82,92,79,87,81,78,81,85,78,92,129

Organism: Acropora cervicornis (NCBI:txid6130)

Radius of gyration: 47.74 Å; Cα contacts (8 Å, |Δi|>4): 803; chains: 1; bounding box: 89×102×152 Å

Nearest PDB structures (foldseek):
  1zn1-assembly1_A  TM=7.720E-01  e=5.007E+00  Escherichia coli
  6loo-assembly1_B  TM=2.747E-01  e=3.498E+00  Alkalihalobacillus alcalophilus ATCC 27647 = CGMCC 1.3604
  7tbj-assembly1_A2  TM=1.044E-01  e=8.799E+00  Homo sapiens

Foldseek 3Di:
DDDPVLLCLLVVLQPQPDQQAWAPQPPDPDDRGGEPDQAWAAPVNQVLNPPDRDDGSHDHHPVSVVVSVVVVVVPPDDDDDDDDDDDDPPPPPVVVVVVVPDDDDDDDDDDDDDDDDDDDDDDDDDDDDDDDDDDDDDDDDDDDDDPVVQVVVQVVLVVLCVQQVPADQPRDPDDDPDDQVPDDPVVNVVVVVNVVSSQLSVLCNVPVPQSVVVSVVVVCVVVPPDVVVVVLLVQLQPDPDPVSNLLSCLQCLVVDDPVVVQVSCVVRDRDDPVSSVVSPVCCVPVNRRDDDDPPPPDDDPDDVVLVVVLVVVCPPCQFKDFDLFDWDWDQDPVRDTDIDGAIETADDLVVSLVVVVVVQPPHDHDDSVVSVVVCVVVDHHYDDDQFQADPLLVVLLVLLVLLLVLLVVQVVQQPDPVLSVVLNVLSVLLSVCLVPPLLVLLQDLPNLALLRHLLNSQADPVDQQQHDDRPDHNPDDDCNVVSVVVSLVVSLCCLPPDPRGHDPDPVRSVVSNVSSVVSSSSNSNSSSLSSLQSLQVVVVVVLVVPDDPQEDEDEDDDDPPDDDPVDRDHLCDQFVPLCPLLLCCVVPVSHQEYAEEYALGSSQLDPLPPLLLCVSCVVRNYHYFKYFHHGHPDPCPVVCVQVVVLVVQLVVCVVVVDDDNDPVSSQVSCVVRPDAADKAFDFDGDPPPFDKAWDDDPPSSQWGMWGDDDQWIFTHSTPPRHNGDTDGSVNTPTDGPPDDPGPDRDPSRGIDDHDHDDDPPPVVNVVVVCVVVVVVVVPPDDPPPDDDDDDD

Mean predicted aligned error: 21.9 Å